Protein 8FYA (pdb70)

CATH classification: 1.20.120.920

Secondary structure (DSSP, 8-state):
-PEEEEEEES--HHHHHHGGGTSEEEETTEEEEE--HHHHHHHHHHHHTTS-SSEEEEEEE-SSSSSEEEEEES-SSEEEESSS-EEEEEE--/-EEEEEEE-SEEEEESSSBEEEE-SS-EEE-BGGG-SEEEE-SSEEE-HHHHHHHHHTT-EEEEESGGGSSEEEE-S-GGG--HHHHHHHHHHHSHHHHHHHHHHHHHHT-TTS--SS--HHHHHHHHHHHHHHHHHHHHHHHT---------SS-SSSS-HHHHHHHHHHHHHHHHHHHHHHHHT--SS--SSEESBTTHHHHHHHHHHIIIIIHHHHHHHHHT--TT--HHHHHHHHHHHHHHSSHHHHHHHHHHHHHTT--TTT--EEE---SSSSHHHHGGGT-EEE-/-----TT---TTTSPPGGGSEEEEEE-SSEEEEETTEEEEE-SSEEEE--GGGEEEEEE-TT-EEEHHHHHHHHHTT-EEEEE-SSSEEEEEEES-S--B-HHHHHHHHHHHSHHHHHHHHHHHHHHH-SSS--TT--HHHHHHHHHHHHHHHHHHHHHHHT----S----SSS----SHHHHHHHHHHHHHHHHHHHHHHHHT--TT--SS--SSTTHHHHHHHHHHIIIIIHHHHHHHHHH--TT--HHHHHHHHHHHHHHHHTHHHHHHHHHHHHTT-------EEE-SSSSEE-SS-----/--EEEEEEES--HHHHHHGGGTSEEEETTEEEEE--HHHHHHHHHHHHTT--SSEEEEEEE-SSSSSEEEEEES-SSEEEEETTEEEEEEE--/-EEEEEEE-S-EEEEETTEEEEE-SS-EEEEEGGG-BEEEE-TT-EEEHHHHHHHHHTT-EEEEESGGGSSEEEE---GGGB-HHHHHHHHHHHSHHHHHHHHHHHHHH--HHHHHHHHHHHHHHHHHHHHHHHT--TT--SSS-SSTTHHHHHHHHHHIIIIIHHHHHHHHHHPPTT--HHHHHHHHHHHHHHS-HHHHHHHHHHHHHTT--TTT--EEE---TTTTHHHHTTTT-EEE-/---TT---STTSPPSTTSEEEEEE-SSEEEEETTEEEEE-SSEEEE--GGGEEEEEE-TT-EEEHHHHHHHHHHT-EEEEE-SSSEEEEEEES-S----HHHHHHHHHHHSHHHHHHHHHHHHHHH-TTS--TT--HHHHHHHHHHHHHHHHHHHHHHHT----S----SSS----SHHHHHHHHHHHHHHHHHHHHHHHHT--TT--SSS-SBTTHHHHHHHHHHIIIIIHHHHHHHHHH--TT--HHHHHHHHHHHHHHHHTHHHHHHHHHHHHTT--

Radius of gyration: 40.82 Å; Cα contacts (8 Å, |Δi|>4): 2757; chains: 6; bounding box: 77×73×126 Å

InterPro domains:
  IPR010152 CRISPR-associated protein Cas2 subtype [PF09707] (3-87)
  IPR010152 CRISPR-associated protein Cas2 subtype [TIGR01873] (3-87)
  IPR012337 Ribonuclease H-like superfamily [SSF53098] (125-287)
  IPR013520 Ribonuclease H-like domain [PF00929] (129-277)
  IPR013520 Ribonuclease H-like domain [SM00479] (127-288)
  IPR036397 Ribonuclease H superfamily [G3DSA:3.30.420.10] (120-289)

Nearest PDB structures (foldseek):
  8fya-assembly1_C  TM=1.001E+00  e=4.281E-47  Megasphaera
  8fyb-assembly1_C  TM=1.001E+00  e=7.858E-46  Megasphaera
  8fyb-assembly1_F  TM=9.994E-01  e=6.760E-46  Megasphaera
  8fya-assembly1_B  TM=6.935E-01  e=1.747E-36  Megasphaera
  6kdv-assembly2_D  TM=8.979E-01  e=5.124E-22  Thermus thermophilus HB8

Sequence (1304 aa):
MPMTVITLKNVPQSLRGDLTRWMQEIATGVYVGNFNSRIREYLWRRVQETMGAGEASMCFAARNELGYDFLTENASRSVIDYDGLPLIFIPKEDRATFIYIEHAKINRVDSAVTVAEAKGVVRIPAAMIGVLLLGPGTDISHRAVELLGDTGTALVWVGEQGVRYYASGRALARSTRFLVKQAELVTNERSRLRVARRMYQMRFPTEDVSKLTMQQLRSHEGARVRRKYRELSKKYNVPWKKRVYNPDDFAGGDPINQALSAAHVALYGLVHSVVAALGLSPGLGFVHTGHDRSFIYDVADLYKAEITVPIAFAVAAEAEEGQDIGQLARLRTRDAFVDGKILKRMVKDLQTLLEIPEEGQIEAEPLSLWDDKEKLVPYGVNYSEAGPIIAGKSESSELPRVEDRATFIYIEHAKINRVDSAVTVAEAKGVVRIPAAMIGVLLLGPGTDISHRAVELLGDTGTALVWVGEQGVRYYASGRALARSTRFLVKQAELVTNERSRLRVARRMYQMRFPTEDVSKLTMQQLRSHEGARVRRKYRELSKKYNVPWKKRVYNPDDFAGGDPINQALSAAHVALYGLVHSVVAALGLSPGLGFVHTGHDRSFIYDVADLYKAEITVPIAFAVAAEAEEGQDIGQLARLRTRDAFVDGKILKRMVKDLQTLLEIPEEEPLSLWDDKEKLVPYGVNYSEMPMTVITLKNVPQSLRGDLTRWMQEIATGVYVGNFNSRIREYLWRRVQETMGAGEASMCFAARNELGYDFLTENASRSVIDYDGLPLIFIPKEDRATFIYIEHAKINRVDSAVTVAEAKGVVRIPAAMIGVLLLGPGTDISHRAVELLGDTGTALVWVGEQGVRYYASGRALARSTRFLVKQAELVTNERSRLRVARRMYQMRPINQALSAAHVALYGLVHSVVAALGLSPGLGFVHTGHDRSFIYDVADLYKAEITVPIAFAVAAEAEEGQDIGQLARLRTRDAFVDGKILKRMVKDLQTLLEIPEEGQIEAEPLSLWDDKEKLVPYGVNYSEPIIAGKSESSELPRVEDRATFIYIEHAKINRVDSAVTVAEAKGVVRIPAAMIGVLLLGPGTDISHRAVELLGDTGTALVWVGEQGVRYYASGRALARSTRFLVKQAELVTNERSRLRVARRMYQMRFPTEDVSKLTMQQLRSHEGARVRRKYRELSKKYNVPWKKRVYNPDDFAGGDPINQALSAAHVALYGLVHSVVAALGLSPGLGFVHTGHDRSFIYDVADLYKAEITVPIAFAVAAEAEEGQDIGQLARLRTRDAFVDGKILKRMVKDLQTLLEIP

Foldseek 3Di:
DKKKKKFKDQFDVVVVVVVCVAFNDPDHRITIHDDDPVVVVVNVVVCVVRRPQIWMKMKIADDAPVGIDIDIDNHQWDWDQPPRDTDIHHDDD/DAAEAEEAEQFEWDADPQFIWTQHPVGIKTHGLLRHQEYAYEYNYHYDPRNVVSNVVNQYKYWDAYQLQLAGDGIDAERNNDCPLAVLLCVQLVDDVSLLVLLLVLLCLLVVPDHCNPPDPVRSVVVVVVVVVVLLVVLCVVLVPDDDDQDDDPVCLPPDQLLNNLLVLLLSRQLRLLVSLCRHRRHQLQSARSAHDDSRRNSNSLSSSCSSPQRNNLSSNLSSPDDPPDDSNVSSSVSNSVVSPVVPVSQVSQVVSCVSSVPDPVPRYGYHHDYDVVCCVVCVVVPIDTGD/DDDDDALADALVVADDQLQAAQEDEDELWEFDADPSFRWTQHPVGIDTDPLSRYLEYEYEYNYHYDPSSQSSSQNSLYWYWDAYAQATDDTGHHAASDLACPLQVLLLVQLVDPVSLQVLLLVLLCLLPVVDHCPPPDLVRSVVVLLVVLLVLLVVLCVVLVHDDPSDDRDNPRGHDDALLSLLLRLLLNSLLRSLSSLCSNNNHFCQSARNAHDDRNRNSVSLSSSCSSPQSSNLSSVLNSPDDPPDDSNVVSNVSSSVSCVVVSVRVVSVVCSCVSSVHDDDNSDFDADDPPGTHHPPDDDDD/DWKKKKFWDQFDVVLVVVCCVAFNDPDPRMTIHDDDPVVVVVNVVVCVVGRVPIKMKMWIADDDPVRIDMDIDPHQWDWDQDPNDTDIHHDDD/DAAEAEEAEQWEWDDDVQWIWTQHPVGIKTGRLQRNREYAYEYNYHYDPVNVVSNVVNQYKYWDAYQLQQAGDGIDAERNNDCPLQVLLVVQQPDDPSLVVLLVVLVVLACLVLLLVLLLSRQLRNLVSLCSHHNHQLARCRVAHDDRRRNSNSLSRSVSVPQSNVLSVVLNVVPDPPDDSSVSSSVVSSVVSVVPVVVQVSQVVSCVSSVNDPVPGYTYHHDYVPVCVVVCVVVVIDIGD/DDDQLADALVPADDLLQAAQEAEDEQWEFDADPSFRWTAHPVGIDTDPLSRYLEYEYEYNYHYDDSNLVSSQRSLYWYWDLYAQATDDTGHHAASDPDCPLAVLLVVLLVDPVSLFVLLLVLLCLLPVPDDCPPPGQVSSVVVLVVVQLVLLVVLCVVLVHDDPSDDRDRPGQHDPQLLSLLLRLLLNSLLRSLVSLCSNNNHFCQRARNAHDDRNRNSVSLSSSCSSPQSSNLSSVLSSPPDPPDDSNVVSNVSSSVSCVVVSCRVVSVVVSCVSSPDD

Organism: NCBI:txid906

B-factor: mean 54.57, std 18.22, range [26.96, 113.55]

Solvent-accessible surface area: 51916 Å² total; per-residue (Å²): 139,62,4,1,0,0,9,5,121,119,16,61,96,42,0,44,1,0,0,1,0,1,0,5,7,6,19,100,2,12,0,0,0,16,3,66,71,136,12,40,109,60,2,22,96,0,0,58,108,19,12,56,100,2,46,1,6,2,0,23,39,40,207,35,33,5,17,3,51,10,74,45,65,109,33,68,27,49,49,40,88,29,10,32,0,9,0,7,14,36,65,160,205,145,132,5,10,3,0,31,1,55,116,4,120,3,75,55,83,87,64,9,1,22,0,37,40,102,135,10,63,0,83,1,35,1,93,35,5,9,0,1,12,0,0,26,54,3,19,0,12,6,125,0,0,28,10,0,2,80,58,11,0,0,0,0,0,0,3,41,44,0,2,62,21,47,0,9,7,13,0,25,70,75,27,15,109,6,0,57,54,0,0,75,8,9,41,56,96,170,9,26,46,91,0,0,47,66,0,8,56,61,16,8,121,132,70,101,0,64,180,34,56,5,89,71,0,18,12,53,13,6,28,27,37,71,139,57,27,114,76,5,6,154,140,65,132,12,105,30,172,123,70,78,114,73,122,82,66,96,88,44,40,74,71,8,3,26,0,0,23,8,0,9,55,0,0,32,2,5,0,7,1,1,0,14,0,1,6,8,6,33,3,2,3,1,9,26,20,16,27,13,17,0,0,0,30,1,0,0,27,17,2,40,19,95,15,0,4,30,29,0,0,22,2,17,46,103,27,126,166,90,82,84,12,9,76,31,0,70,46,82,0,66,68,29,11,79,101,7,141,18,12,73,88,0,1,94,29,2,1,49,2,2,54,16,84,121,158,33,22,26,66,3,23,46,9,38,9,48,110,32,76,131,101,0,77,102,125,40,2,82,40,57,163,131,16,107,36,90,24,8,111,15,106,40,50,18,8,4,159,23,27,44,20,2,6,0,0,28,2,71,125,9,80,0,39,67,72,75,9,0,0,2,0,34,54,105,149,3,42,0,44,1,0,0,0,14,0,10,0,0,0,0,0,41,43,0,42,0,16,1,98,0,0,40,1,0,5,40,0,16,1,1,0,0,0,4,11,104,52,2,14,32,3,3,0,17,13,73,20,27,28,80,59,4,100,29,6,42,59,0,1,65,8,19,41,75,118,177,9,37,38,69,0,2,54,117,3,5,54,75,38,36,100,133,47,115,6,69,182,27,58,19,126,87,6,88,63,65,24,25,45,52,7,118,130,84,4,90,103,16,11,156,144,62,138,24,110,26,155,142,106,44,6,48,17,71,124,11,76,35,60,57,65,9,25,60,0,0,20,6,0,0,8,0,0,4,0,0,0,2,5,0,1,21,8,26,16,5,9,26,5,2,3,0,15,54,76,60,23,10,11,0,0,0,6,2,0,0,9,15,2,22,19,99,6,0,1,28,42,0,0,26,0,14,47,83,25,104,169,74,82,90,18,16,75,32,1,19,59,79,0,6,62,15,3,65,123,25,127,1,18,93,90,0,25,98,22,0,28,73,2,0,66,9,97,127,188,166,60,15,11,16,16,3,55,146,122,105,109,16,96,81,66,76,61,53,53,177,112,54,7,0,0,0,9,6,113,117,16,61,98,42,0,49,1,0,0,3,0,1,0,4,4,5,30,102,4,2,0,0,0,10,1,55,71,147,7,35,78,59,3,9,97,1,0,72,97,22,16,59,95,7,27,1,6,2,0,19,37,35,238,38,41,7,14,2,44,11,70,39,62,122,27,71,27,42,45,58,83,20,3,23,0,7,0,9,14,35,69,168,213,130,140,5,6,4,0,34,0,41,120,1,125,2,74,58,60,111,77,7,1,19,1,35,37,102,120,7,53,0,72,1,38,4,92,43,0,17,0,3,9,0,0,21,51,2,22,0,11,9,117,0,0,39,11,0,1,86,53,13,2,0,0,0,0,0,4,56,40,0,1,66,22,48,0,11,9,14,2,22,71,75,37,5,103,8,4,57,57,0,1,75,11,18,48,71,122,201,13,69,78,107,0,9,156,64,0,118,156,76,116,112,57,111,109,0,38,66,13,0,35,56,0,0,33,2,5,1,5,1,2,0,15,0,4,14,5,8,32,2,2,3,0,46,72,95,49,57,8,24,1,0,0,50,0,0,0,24,16,4,43,69,86,13,0,47,66,26,0,111,52,6,29,94,128,36,115,178,88,86,91,13,20,78,47,0,75,52,127,0,61,64,30,11,77,78,5,131,14,13,73,86,0,2,120,17,0,2,55,0,1,57,15,70,134,151,32,22,34,60,3,30,35,6,34,6,46,113,29,83,128,88,0,87,108,96,38,3,75,47,63,183,168,35,109,20,5,115,11,91,39,31,14,8,1,165,20,29,44,16,0,6,0,0,25,3,77,130,6,80,0,45,74,78,68,8,0,0,3,0,40,44,107,114,2,42,0,40,2,0,0,0,9,0,4,0,0,0,0,0,47,38,0,44,0,16,1,98,0,0,35,0,0,7,33,0,13,1,4,0,0,0,5,12,106,31,0,15,36,2,3,0,19,14,70,13,30,28,95,68,1,121,23,4,62,46,0,0,74,10,17,42,75,102,172,10,32,38,88,0,0,55,59,3,0,64,79,44,30,105,125,51,117,7,57,186,22,66,32,123,93,0,56,65,60,13,21,40,55,14,119,138,82,2,119,96,13,4,165,133,59,136,20,119,27,150,162,140,22,8,64,13,78,118,19,76,22,69,50,70,3,18,64,0,0,15,7,0,0,6,0,0,4,0,1,0,2,5,1,1,20,8,27,7,7,6,28,3,3,2,0,16,60,84,59,33,8,13,0,0,0,13,0,1,0,17,13,2,10,15,82,12,0,0,30,27,0,0,24,0,14,50,88,28,143,176,80,72,86,18,16,55,22,0,20,38,79,0,6,68,18,4,56,101,26,127,1,16,109,86,0,14,119,17,2,48,62,0,0,70,18,166

Structure (mmCIF, N/CA/C/O backbone):
data_8FYA
#
_entry.id   8FYA
#
_cell.length_a   1.00
_cell.length_b   1.00
_cell.length_c   1.00
_cell.angle_alpha   90.00
_cell.angle_beta   90.00
_cell.angle_gamma   90.00
#
_symmetry.space_group_name_H-M   'P 1'
#
loop_
_entity.id
_entity.type
_entity.pdbx_description
1 polymer Cas2-DEDDh
2 polymer Cas1
3 polymer 'DNA (28-MER)'
4 polymer 'DNA (31-MER)'
#
loop_
_atom_site.group_PDB
_atom_site.id
_atom_site.type_symbol
_atom_site.label_atom_id
_atom_site.label_alt_id
_atom_site.label_comp_id
_atom_site.label_asym_id
_atom_site.label_entity_id
_atom_site.label_seq_id
_atom_site.pdbx_PDB_ins_code
_atom_site.Cartn_x
_atom_site.Cartn_y
_atom_site.Cartn_z
_atom_site.occupancy
_atom_site.B_iso_or_equiv
_atom_site.auth_seq_id
_atom_site.auth_comp_id
_atom_site.auth_asym_id
_atom_site.auth_atom_id
_atom_site.pdbx_PDB_model_num
ATOM 1 N N . MET A 1 1 ? 125.075 130.625 127.861 1.00 44.49 1 MET A N 1
ATOM 2 C CA . MET A 1 1 ? 126.493 130.853 127.612 1.00 44.49 1 MET A CA 1
ATOM 3 C C . MET A 1 1 ? 127.117 131.686 128.726 1.00 44.49 1 MET A C 1
ATOM 4 O O . MET A 1 1 ? 126.529 132.670 129.174 1.00 44.49 1 MET A O 1
ATOM 9 N N . PRO A 1 2 ? 128.304 131.285 129.179 1.00 43.05 2 PRO A N 1
ATOM 10 C CA . PRO A 1 2 ? 128.988 132.054 130.224 1.00 43.05 2 PRO A CA 1
ATOM 11 C C . PRO A 1 2 ? 129.325 133.453 129.738 1.00 43.05 2 PRO A C 1
ATOM 12 O O . PRO A 1 2 ? 129.615 133.672 128.560 1.00 43.05 2 PRO A O 1
ATOM 16 N N . MET A 1 3 ? 129.284 134.408 130.661 1.00 41.50 3 MET A N 1
ATOM 17 C CA . MET A 1 3 ? 129.613 135.790 130.340 1.00 41.50 3 MET A CA 1
ATOM 18 C C . MET A 1 3 ? 131.114 135.991 130.499 1.00 41.50 3 MET A C 1
ATOM 19 O O . MET A 1 3 ? 131.667 135.751 131.577 1.00 41.50 3 MET A O 1
ATOM 24 N N . THR A 1 4 ? 131.765 136.427 129.428 1.00 39.07 4 THR A N 1
ATOM 25 C CA . THR A 1 4 ? 133.200 136.660 129.422 1.00 39.07 4 THR A CA 1
ATOM 26 C C . THR A 1 4 ? 133.481 138.150 129.544 1.00 39.07 4 THR A C 1
ATOM 27 O O . THR A 1 4 ? 132.826 138.972 128.898 1.00 39.07 4 THR A O 1
ATOM 31 N N . VAL A 1 5 ? 134.453 138.491 130.384 1.00 39.55 5 VAL A N 1
ATOM 32 C CA . VAL A 1 5 ? 134.818 139.874 130.657 1.00 39.55 5 VAL A CA 1
ATOM 33 C C . VAL A 1 5 ? 136.293 140.050 130.342 1.00 39.55 5 VAL A C 1
ATOM 34 O O . VAL A 1 5 ? 137.133 139.306 130.856 1.00 39.55 5 VAL A O 1
ATOM 38 N N . ILE A 1 6 ? 136.604 141.033 129.504 1.00 39.35 6 ILE A N 1
ATOM 39 C CA . ILE A 1 6 ? 137.974 141.359 129.133 1.00 39.35 6 ILE A CA 1
ATOM 40 C C . ILE A 1 6 ? 138.211 142.823 129.467 1.00 39.35 6 ILE A C 1
ATOM 41 O O . ILE A 1 6 ? 137.370 143.675 129.163 1.00 39.35 6 ILE A O 1
ATOM 46 N N . THR A 1 7 ? 139.327 143.108 130.132 1.00 40.12 7 THR A N 1
ATOM 47 C CA . THR A 1 7 ? 139.747 144.475 130.407 1.00 40.12 7 THR A CA 1
ATOM 48 C C . THR A 1 7 ? 141.079 144.734 129.718 1.00 40.12 7 THR A C 1
ATOM 49 O O . THR A 1 7 ? 142.042 143.985 129.918 1.00 40.12 7 THR A O 1
ATOM 53 N N . LEU A 1 8 ? 141.129 145.789 128.911 1.00 39.44 8 LEU A N 1
ATOM 54 C CA . LEU A 1 8 ? 142.335 146.194 128.205 1.00 39.44 8 LEU A CA 1
ATOM 55 C C . LEU A 1 8 ? 142.760 147.583 128.657 1.00 39.44 8 LEU A C 1
ATOM 56 O O . LEU A 1 8 ? 141.918 148.443 128.933 1.00 39.44 8 LEU A O 1
ATOM 61 N N . LYS A 1 9 ? 144.071 147.796 128.729 1.00 43.89 9 LYS A N 1
ATOM 62 C CA . LYS A 1 9 ? 144.616 149.097 129.078 1.00 43.89 9 LYS A CA 1
ATOM 63 C C . LYS A 1 9 ? 145.988 149.230 128.436 1.00 43.89 9 LYS A C 1
ATOM 64 O O . LYS A 1 9 ? 146.768 148.274 128.428 1.00 43.89 9 LYS A O 1
ATOM 70 N N . ASN A 1 10 ? 146.266 150.416 127.892 1.00 44.31 10 ASN A N 1
ATOM 71 C CA . ASN A 1 10 ? 147.521 150.694 127.192 1.00 44.31 10 ASN A CA 1
ATOM 72 C C . ASN A 1 10 ? 147.722 149.750 126.008 1.00 44.31 10 ASN A C 1
ATOM 73 O O . ASN A 1 10 ? 148.833 149.295 125.733 1.00 44.31 10 ASN A O 1
ATOM 78 N N . VAL A 1 11 ? 146.637 149.462 125.295 1.00 41.78 11 VAL A N 1
ATOM 79 C CA . VAL A 1 11 ? 146.680 148.587 124.126 1.00 41.78 11 VAL A CA 1
ATOM 80 C C . VAL A 1 11 ? 146.430 149.433 122.883 1.00 41.78 11 VAL A C 1
ATOM 81 O O . VAL A 1 11 ? 145.879 150.538 122.994 1.00 41.78 11 VAL A O 1
ATOM 85 N N . PRO A 1 12 ? 146.830 148.978 121.694 1.00 39.40 12 PRO A N 1
ATOM 86 C CA . PRO A 1 12 ? 146.549 149.751 120.480 1.00 39.40 12 PRO A CA 1
ATOM 87 C C . PRO A 1 12 ? 145.056 149.953 120.281 1.00 39.40 12 PRO A C 1
ATOM 88 O O . PRO A 1 12 ? 144.242 149.088 120.611 1.00 39.40 12 PRO A O 1
ATOM 92 N N . GLN A 1 13 ? 144.703 151.120 119.737 1.00 38.89 13 GLN A N 1
ATOM 93 C CA . GLN A 1 13 ? 143.303 151.454 119.506 1.00 38.89 13 GLN A CA 1
ATOM 94 C C . GLN A 1 13 ? 142.643 150.493 118.525 1.00 38.89 13 GLN A C 1
ATOM 95 O O . GLN A 1 13 ? 141.416 150.322 118.564 1.00 38.89 13 GLN A O 1
ATOM 101 N N . SER A 1 14 ? 143.432 149.854 117.657 1.00 37.72 14 SER A N 1
ATOM 102 C CA . SER A 1 14 ? 142.876 148.884 116.722 1.00 37.72 14 SER A CA 1
ATOM 103 C C . SER A 1 14 ? 142.224 147.722 117.457 1.00 37.72 14 SER A C 1
ATOM 104 O O . SER A 1 14 ? 141.110 147.317 117.117 1.00 37.72 14 SER A O 1
ATOM 107 N N . LEU A 1 15 ? 142.892 147.183 118.480 1.00 37.20 15 LEU A N 1
ATOM 108 C CA . LEU A 1 15 ? 142.288 146.112 119.268 1.00 37.20 15 LEU A CA 1
ATOM 109 C C . LEU A 1 15 ? 141.126 146.633 120.105 1.00 37.20 15 LEU A C 1
ATOM 110 O O . LEU A 1 15 ? 140.141 145.917 120.330 1.00 37.20 15 LEU A O 1
ATOM 115 N N . ARG A 1 16 ? 141.228 147.882 120.571 1.00 38.20 16 ARG A N 1
ATOM 116 C CA . ARG A 1 16 ? 140.133 148.496 121.314 1.00 38.20 16 ARG A CA 1
ATOM 117 C C . ARG A 1 16 ? 138.851 148.490 120.496 1.00 38.20 16 ARG A C 1
ATOM 118 O O . ARG A 1 16 ? 137.771 148.196 121.021 1.00 38.20 16 ARG A O 1
ATOM 126 N N . GLY A 1 17 ? 138.948 148.820 119.207 1.00 35.75 17 GLY A N 1
ATOM 127 C CA . GLY A 1 17 ? 137.783 148.731 118.345 1.00 35.75 17 GLY A CA 1
ATOM 128 C C . GLY A 1 17 ? 137.465 147.324 117.887 1.00 35.75 17 GLY A C 1
ATOM 129 O O . GLY A 1 17 ? 136.300 147.001 117.640 1.00 35.75 17 GLY A O 1
ATOM 130 N N . ASP A 1 18 ? 138.483 146.469 117.771 1.00 38.37 18 ASP A N 1
ATOM 131 C CA . ASP A 1 18 ? 138.276 145.108 117.289 1.00 38.37 18 ASP A CA 1
ATOM 132 C C . ASP A 1 18 ? 137.436 144.297 118.263 1.00 38.37 18 ASP A C 1
ATOM 133 O O . ASP A 1 18 ? 136.522 143.572 117.854 1.00 38.37 18 ASP A O 1
ATOM 138 N N . LEU A 1 19 ? 137.733 144.401 119.561 1.00 37.59 19 LEU A N 1
ATOM 139 C CA . LEU A 1 19 ? 136.963 143.643 120.541 1.00 37.59 19 LEU A CA 1
ATOM 140 C C . LEU A 1 19 ? 135.496 144.047 120.559 1.00 37.59 19 LEU A C 1
ATOM 141 O O . LEU A 1 19 ? 134.652 143.244 120.969 1.00 37.59 19 LEU A O 1
ATOM 146 N N . THR A 1 20 ? 135.170 145.264 120.119 1.00 35.04 20 THR A N 1
ATOM 147 C CA . THR A 1 20 ? 133.777 145.689 120.079 1.00 35.04 20 THR A CA 1
ATOM 148 C C . THR A 1 20 ? 132.962 144.911 119.056 1.00 35.04 20 THR A C 1
ATOM 149 O O . THR A 1 20 ? 131.730 144.927 119.125 1.00 35.04 20 THR A O 1
ATOM 153 N N . ARG A 1 21 ? 133.618 144.236 118.108 1.00 35.62 21 ARG A N 1
ATOM 154 C CA . ARG A 1 21 ? 132.891 143.414 117.147 1.00 35.62 21 ARG A CA 1
ATOM 155 C C . ARG A 1 21 ? 132.309 142.171 117.803 1.00 35.62 21 ARG A C 1
ATOM 156 O O . ARG A 1 21 ? 131.304 141.633 117.328 1.00 35.62 21 ARG A O 1
ATOM 164 N N . TRP A 1 22 ? 132.931 141.692 118.880 1.00 36.45 22 TRP A N 1
ATOM 165 C CA . TRP A 1 22 ? 132.446 140.529 119.614 1.00 36.45 22 TRP A CA 1
ATOM 166 C C . TRP A 1 22 ? 131.707 140.932 120.885 1.00 36.45 22 TRP A C 1
ATOM 167 O O . TRP A 1 22 ? 130.543 140.569 121.075 1.00 36.45 22 TRP A O 1
ATOM 178 N N . MET A 1 23 ? 132.368 141.682 121.763 1.00 38.92 23 MET A N 1
ATOM 179 C CA . MET A 1 23 ? 131.805 142.092 123.041 1.00 38.92 23 MET A CA 1
ATOM 180 C C . MET A 1 23 ? 131.876 143.607 123.203 1.00 38.92 23 MET A C 1
ATOM 181 O O . MET A 1 23 ? 132.867 144.239 122.828 1.00 38.92 23 MET A O 1
ATOM 186 N N . GLN A 1 24 ? 130.816 144.180 123.768 1.00 38.69 24 GLN A N 1
ATOM 187 C CA . GLN A 1 24 ? 130.657 145.624 123.870 1.00 38.69 24 GLN A CA 1
ATOM 188 C C . GLN A 1 24 ? 131.618 146.218 124.901 1.00 38.69 24 GLN A C 1
ATOM 189 O O . GLN A 1 24 ? 132.240 145.509 125.694 1.00 38.69 24 GLN A O 1
ATOM 195 N N . GLU A 1 25 ? 131.732 147.548 124.884 1.00 41.00 25 GLU A N 1
ATOM 196 C CA . GLU A 1 25 ? 132.463 148.293 125.906 1.00 41.00 25 GLU A CA 1
ATOM 197 C C . GLU A 1 25 ? 131.472 148.972 126.840 1.00 41.00 25 GLU A C 1
ATOM 198 O O . GLU A 1 25 ? 130.607 149.728 126.388 1.00 41.00 25 GLU A O 1
ATOM 204 N N . ILE A 1 26 ? 131.610 148.710 128.137 1.00 38.69 26 ILE A N 1
ATOM 205 C CA . ILE A 1 26 ? 130.800 149.377 129.149 1.00 38.69 26 ILE A CA 1
ATOM 206 C C . ILE A 1 26 ? 131.551 150.501 129.853 1.00 38.69 26 ILE A C 1
ATOM 207 O O . ILE A 1 26 ? 130.909 151.397 130.423 1.00 38.69 26 ILE A O 1
ATOM 212 N N . ALA A 1 27 ? 132.878 150.477 129.837 1.00 37.45 27 ALA A N 1
ATOM 213 C CA . ALA A 1 27 ? 133.703 151.550 130.360 1.00 37.45 27 ALA A CA 1
ATOM 214 C C . ALA A 1 27 ? 135.011 151.517 129.593 1.00 37.45 27 ALA A C 1
ATOM 215 O O . ALA A 1 27 ? 135.276 150.583 128.833 1.00 37.45 27 ALA A O 1
ATOM 217 N N . THR A 1 28 ? 135.824 152.553 129.785 1.00 38.11 28 THR A N 1
ATOM 218 C CA . THR A 1 28 ? 137.078 152.647 129.049 1.00 38.11 28 THR A CA 1
ATOM 219 C C . THR A 1 28 ? 137.940 151.417 129.296 1.00 38.11 28 THR A C 1
ATOM 220 O O . THR A 1 28 ? 138.475 151.230 130.393 1.00 38.11 28 THR A O 1
ATOM 224 N N . GLY A 1 29 ? 138.080 150.580 128.272 1.00 37.96 29 GLY A N 1
ATOM 225 C CA . GLY A 1 29 ? 138.873 149.376 128.386 1.00 37.96 29 GLY A CA 1
ATOM 226 C C . GLY A 1 29 ? 138.195 148.205 129.056 1.00 37.96 29 GLY A C 1
ATOM 227 O O . GLY A 1 29 ? 138.882 147.266 129.460 1.00 37.96 29 GLY A O 1
ATOM 228 N N . VAL A 1 30 ? 136.870 148.223 129.188 1.00 39.13 30 VAL A N 1
ATOM 229 C CA . VAL A 1 30 ? 136.121 147.138 129.813 1.00 39.13 30 VAL A CA 1
ATOM 230 C C . VAL A 1 30 ? 135.158 146.555 128.790 1.00 39.13 30 VAL A C 1
ATOM 231 O O . VAL A 1 30 ? 134.397 147.293 128.155 1.00 39.13 30 VAL A O 1
ATOM 235 N N . TYR A 1 31 ? 135.184 145.231 128.644 1.00 39.14 31 TYR A N 1
ATOM 236 C CA . TYR A 1 31 ? 134.392 144.521 127.652 1.00 39.14 31 TYR A CA 1
ATOM 237 C C . TYR A 1 31 ? 133.652 143.352 128.291 1.00 39.14 31 TYR A C 1
ATOM 238 O O . TYR A 1 31 ? 134.179 142.677 129.179 1.00 39.14 31 TYR A O 1
ATOM 247 N N . VAL A 1 32 ? 132.426 143.112 127.823 1.00 38.17 32 VAL A N 1
ATOM 248 C CA . VAL A 1 32 ? 131.589 142.015 128.307 1.00 38.17 32 VAL A CA 1
ATOM 249 C C . VAL A 1 32 ? 130.848 141.388 127.131 1.00 38.17 32 VAL A C 1
ATOM 250 O O . VAL A 1 32 ? 130.320 142.097 126.268 1.00 38.17 32 VAL A O 1
ATOM 254 N N . GLY A 1 33 ? 130.792 140.058 127.108 1.00 40.72 33 GLY A N 1
ATOM 255 C CA . GLY A 1 33 ? 130.110 139.353 126.039 1.00 40.72 33 GLY A CA 1
ATOM 256 C C . GLY A 1 33 ? 129.832 137.915 126.408 1.00 40.72 33 GLY A C 1
ATOM 257 O O . GLY A 1 33 ? 130.517 137.331 127.252 1.00 40.72 33 GLY A O 1
ATOM 258 N N . ASN A 1 34 ? 128.814 137.339 125.766 1.00 40.21 34 ASN A N 1
ATOM 259 C CA . ASN A 1 34 ? 128.411 135.955 125.992 1.00 40.21 34 ASN A CA 1
ATOM 260 C C . ASN A 1 34 ? 128.944 135.076 124.866 1.00 40.21 34 ASN A C 1
ATOM 261 O O . ASN A 1 34 ? 128.567 135.257 123.704 1.00 40.21 34 ASN A O 1
ATOM 266 N N . PHE A 1 35 ? 129.797 134.114 125.215 1.00 39.06 35 PHE A N 1
ATOM 267 C CA . PHE A 1 35 ? 130.380 133.188 124.254 1.00 39.06 35 PHE A CA 1
ATOM 268 C C . PHE A 1 35 ? 130.504 131.817 124.902 1.00 39.06 35 PHE A C 1
ATOM 269 O O . PHE A 1 35 ? 130.356 131.665 126.118 1.00 39.06 35 PHE A O 1
ATOM 277 N N . ASN A 1 36 ? 130.777 130.809 124.081 1.00 37.12 36 ASN A N 1
ATOM 278 C CA . ASN A 1 36 ? 131.086 129.483 124.586 1.00 37.12 36 ASN A CA 1
ATOM 279 C C . ASN A 1 36 ? 132.593 129.386 124.824 1.00 37.12 36 ASN A C 1
ATOM 280 O O . ASN A 1 36 ? 133.319 130.378 124.733 1.00 37.12 36 ASN A O 1
ATOM 285 N N . SER A 1 37 ? 133.080 128.186 125.142 1.00 37.56 37 SER A N 1
ATOM 286 C CA . SER A 1 37 ? 134.500 128.025 125.437 1.00 37.56 37 SER A CA 1
ATOM 287 C C . SER A 1 37 ? 135.361 128.299 124.209 1.00 37.56 37 SER A C 1
ATOM 288 O O . SER A 1 37 ? 136.416 128.935 124.312 1.00 37.56 37 SER A O 1
ATOM 291 N N . ARG A 1 38 ? 134.922 127.837 123.036 1.00 39.98 38 ARG A N 1
ATOM 292 C CA . ARG A 1 38 ? 135.755 127.935 121.839 1.00 39.98 38 ARG A CA 1
ATOM 293 C C . ARG A 1 38 ? 135.889 129.378 121.368 1.00 39.98 38 ARG A C 1
ATOM 294 O O . ARG A 1 38 ? 136.994 129.838 121.053 1.00 39.98 38 ARG A O 1
ATOM 302 N N . ILE A 1 39 ? 134.772 130.105 121.299 1.00 37.80 39 ILE A N 1
ATOM 303 C CA . ILE A 1 39 ? 134.820 131.498 120.864 1.00 37.80 39 ILE A CA 1
ATOM 304 C C . ILE A 1 39 ? 135.642 132.328 121.838 1.00 37.80 39 ILE A C 1
ATOM 305 O O . ILE A 1 39 ? 136.448 133.171 121.430 1.00 37.80 39 ILE A O 1
ATOM 310 N N . ARG A 1 40 ? 135.451 132.103 123.139 1.00 35.98 40 ARG A N 1
ATOM 311 C CA . ARG A 1 40 ? 136.221 132.830 124.143 1.00 35.98 40 ARG A CA 1
ATOM 312 C C . ARG A 1 40 ? 137.710 132.536 124.017 1.00 35.98 40 ARG A C 1
ATOM 313 O O . ARG A 1 40 ? 138.542 133.445 124.124 1.00 35.98 40 ARG A O 1
ATOM 321 N N . GLU A 1 41 ? 138.067 131.268 123.797 1.00 37.25 41 GLU A N 1
ATOM 322 C CA . GLU A 1 41 ? 139.475 130.917 123.658 1.00 37.25 41 GLU A CA 1
ATOM 323 C C . GLU A 1 41 ? 140.085 131.562 122.421 1.00 37.25 41 GLU A C 1
ATOM 324 O O . GLU A 1 41 ? 141.194 132.102 122.480 1.00 37.25 41 GLU A O 1
ATOM 330 N N . TYR A 1 42 ? 139.369 131.532 121.293 1.00 40.92 42 TYR A N 1
ATOM 331 C CA . TYR A 1 42 ? 139.876 132.180 120.085 1.00 40.92 42 TYR A CA 1
ATOM 332 C C . TYR A 1 42 ? 139.982 133.688 120.264 1.00 40.92 42 TYR A C 1
ATOM 333 O O . TYR A 1 42 ? 140.891 134.322 119.720 1.00 40.92 42 TYR A O 1
ATOM 342 N N . LEU A 1 43 ? 139.059 134.285 121.015 1.00 36.54 43 LEU A N 1
ATOM 343 C CA . LEU A 1 43 ? 139.092 135.730 121.203 1.00 36.54 43 LEU A CA 1
ATOM 344 C C . LEU A 1 43 ? 140.248 136.145 122.103 1.00 36.54 43 LEU A C 1
ATOM 345 O O . LEU A 1 43 ? 140.916 137.152 121.840 1.00 36.54 43 LEU A O 1
ATOM 350 N N . TRP A 1 44 ? 140.512 135.378 123.163 1.00 40.05 44 TRP A N 1
ATOM 351 C CA . TRP A 1 44 ? 141.701 135.635 123.970 1.00 40.05 44 TRP A CA 1
ATOM 352 C C . TRP A 1 44 ? 142.967 135.391 123.156 1.00 40.05 44 TRP A C 1
ATOM 353 O O . TRP A 1 44 ? 143.972 136.094 123.322 1.00 40.05 44 TRP A O 1
ATOM 364 N N . ARG A 1 45 ? 142.928 134.400 122.261 1.00 42.78 45 ARG A N 1
ATOM 365 C CA . ARG A 1 45 ? 144.030 134.151 121.338 1.00 42.78 45 ARG A CA 1
ATOM 366 C C . ARG A 1 45 ? 144.292 135.362 120.452 1.00 42.78 45 ARG A C 1
ATOM 367 O O . ARG A 1 45 ? 145.445 135.746 120.231 1.00 42.78 45 ARG A O 1
ATOM 375 N N . ARG A 1 46 ? 143.226 135.971 119.932 1.00 40.69 46 ARG A N 1
ATOM 376 C CA . ARG A 1 46 ? 143.366 137.184 119.133 1.00 40.69 46 ARG A CA 1
ATOM 377 C C . ARG A 1 46 ? 143.914 138.334 119.968 1.00 40.69 46 ARG A C 1
ATOM 378 O O . ARG A 1 46 ? 144.777 139.091 119.509 1.00 40.69 46 ARG A O 1
ATOM 386 N N . VAL A 1 47 ? 143.421 138.479 121.200 1.00 40.39 47 VAL A N 1
ATOM 387 C CA . VAL A 1 47 ? 143.854 139.572 122.068 1.00 40.39 47 VAL A CA 1
ATOM 388 C C . VAL A 1 47 ? 145.331 139.445 122.416 1.00 40.39 47 VAL A C 1
ATOM 389 O O . VAL A 1 47 ? 146.033 140.454 122.551 1.00 40.39 47 VAL A O 1
ATOM 393 N N . GLN A 1 48 ? 145.830 138.214 122.553 1.00 43.23 48 GLN A N 1
ATOM 394 C CA . GLN A 1 48 ? 147.190 138.014 123.046 1.00 43.23 48 GLN A CA 1
ATOM 395 C C . GLN A 1 48 ? 148.233 138.634 122.119 1.00 43.23 48 GLN A C 1
ATOM 396 O O . GLN A 1 48 ? 149.169 139.294 122.585 1.00 43.23 48 GLN A O 1
ATOM 402 N N . GLU A 1 49 ? 148.095 138.441 120.808 1.00 45.75 49 GLU A N 1
ATOM 403 C CA . GLU A 1 49 ? 149.027 139.009 119.841 1.00 45.75 49 GLU A CA 1
ATOM 404 C C . GLU A 1 49 ? 148.485 140.247 119.139 1.00 45.75 49 GLU A C 1
ATOM 405 O O . GLU A 1 49 ? 148.942 140.572 118.038 1.00 45.75 49 GLU A O 1
ATOM 411 N N . THR A 1 50 ? 147.520 140.935 119.740 1.00 42.99 50 THR A N 1
ATOM 412 C CA . THR A 1 50 ? 147.075 142.234 119.258 1.00 42.99 50 THR A CA 1
ATOM 413 C C . THR A 1 50 ? 147.203 143.335 120.301 1.00 42.99 50 THR A C 1
ATOM 414 O O . THR A 1 50 ? 147.223 144.514 119.929 1.00 42.99 50 THR A O 1
ATOM 418 N N . MET A 1 51 ? 147.317 142.994 121.586 1.00 41.96 51 MET A N 1
ATOM 419 C CA . MET A 1 51 ? 147.461 143.978 122.651 1.00 41.96 51 MET A CA 1
ATOM 420 C C . MET A 1 51 ? 148.817 144.669 122.649 1.00 41.96 51 MET A C 1
ATOM 421 O O . MET A 1 51 ? 148.960 145.702 123.310 1.00 41.96 51 MET A O 1
ATOM 426 N N . GLY A 1 52 ? 149.804 144.132 121.939 1.00 42.19 52 GLY A N 1
ATOM 427 C CA . GLY A 1 52 ? 151.112 144.767 121.909 1.00 42.19 52 GLY A CA 1
ATOM 428 C C . GLY A 1 52 ? 151.724 144.837 123.294 1.00 42.19 52 GLY A C 1
ATOM 429 O O . GLY A 1 52 ? 151.740 143.854 124.043 1.00 42.19 52 GLY A O 1
ATOM 430 N N . ALA A 1 53 ? 152.237 146.013 123.647 1.00 43.21 53 ALA A N 1
ATOM 431 C CA . ALA A 1 53 ? 152.826 146.233 124.966 1.00 43.21 53 ALA A CA 1
ATOM 432 C C . ALA A 1 53 ? 151.783 146.850 125.896 1.00 43.21 53 ALA A C 1
ATOM 433 O O . ALA A 1 53 ? 151.906 147.977 126.374 1.00 43.21 53 ALA A O 1
ATOM 435 N N . GLY A 1 54 ? 150.733 146.067 126.150 1.00 44.96 54 GLY A N 1
ATOM 436 C CA . GLY A 1 54 ? 149.640 146.495 126.995 1.00 44.96 54 GLY A CA 1
ATOM 437 C C . GLY A 1 54 ? 149.276 145.418 127.996 1.00 44.96 54 GLY A C 1
ATOM 438 O O . GLY A 1 54 ? 149.902 144.358 128.050 1.00 44.96 54 GLY A O 1
ATOM 439 N N . GLU A 1 55 ? 148.250 145.710 128.791 1.00 45.63 55 GLU A N 1
ATOM 440 C CA . GLU A 1 55 ? 147.794 144.811 129.841 1.00 45.63 55 GLU A CA 1
ATOM 441 C C . GLU A 1 55 ? 146.393 144.316 129.518 1.00 45.63 55 GLU A C 1
ATOM 442 O O . GLU A 1 55 ? 145.503 145.114 129.207 1.00 45.63 55 GLU A O 1
ATOM 448 N N . ALA A 1 56 ? 146.205 143.001 129.594 1.00 43.51 56 ALA A N 1
ATOM 449 C CA . ALA A 1 56 ? 144.929 142.365 129.310 1.00 43.51 56 ALA A CA 1
ATOM 450 C C . ALA A 1 56 ? 144.586 141.386 130.422 1.00 43.51 56 ALA A C 1
ATOM 451 O O . ALA A 1 56 ? 145.436 140.603 130.855 1.00 43.51 56 ALA A O 1
ATOM 453 N N . SER A 1 57 ? 143.337 141.434 130.879 1.00 40.63 57 SER A N 1
ATOM 454 C CA . SER A 1 57 ? 142.844 140.519 131.898 1.00 40.63 57 SER A CA 1
ATOM 455 C C . SER A 1 57 ? 141.456 140.048 131.500 1.00 40.63 57 SER A C 1
ATOM 456 O O . SER A 1 57 ? 140.614 140.860 131.109 1.00 40.63 57 SER A O 1
ATOM 459 N N . MET A 1 58 ? 141.218 138.742 131.600 1.00 39.36 58 MET A N 1
ATOM 460 C CA . MET A 1 58 ? 139.941 138.160 131.219 1.00 39.36 58 MET A CA 1
ATOM 461 C C . MET A 1 58 ? 139.377 137.332 132.363 1.00 39.36 58 MET A C 1
ATOM 462 O O . MET A 1 58 ? 140.104 136.576 133.012 1.00 39.36 58 MET A O 1
ATOM 467 N N . CYS A 1 59 ? 138.075 137.482 132.603 1.00 38.87 59 CYS A N 1
ATOM 468 C CA . CYS A 1 59 ? 137.363 136.716 133.617 1.00 38.87 59 CYS A CA 1
ATOM 469 C C . CYS A 1 59 ? 136.189 135.998 132.971 1.00 38.87 59 CYS A C 1
ATOM 470 O O . CYS A 1 59 ? 135.436 136.601 132.201 1.00 38.87 59 CYS A O 1
ATOM 473 N N . PHE A 1 60 ? 136.034 134.717 133.293 1.00 36.91 60 PHE A N 1
ATOM 474 C CA . PHE A 1 60 ? 134.997 133.881 132.709 1.00 36.91 60 PHE A CA 1
ATOM 475 C C . PHE A 1 60 ? 134.438 132.955 133.778 1.00 36.91 60 PHE A C 1
ATOM 476 O O . PHE A 1 60 ? 135.084 132.687 134.793 1.00 36.91 60 PHE A O 1
ATOM 484 N N . ALA A 1 61 ? 133.227 132.463 133.536 1.00 37.39 61 ALA A N 1
ATOM 485 C CA . ALA A 1 61 ? 132.626 131.494 134.441 1.00 37.39 61 ALA A CA 1
ATOM 486 C C . ALA A 1 61 ? 133.419 130.194 134.428 1.00 37.39 61 ALA A C 1
ATOM 487 O O . ALA A 1 61 ? 133.827 129.707 133.371 1.00 37.39 61 ALA A O 1
ATOM 489 N N . ALA A 1 62 ? 133.637 129.631 135.615 1.00 41.97 62 ALA A N 1
ATOM 490 C CA . ALA A 1 62 ? 134.409 128.401 135.741 1.00 41.97 62 ALA A CA 1
ATOM 491 C C . ALA A 1 62 ? 133.696 127.400 136.639 1.00 41.97 62 ALA A C 1
ATOM 492 O O . ALA A 1 62 ? 132.545 127.617 137.032 1.00 41.97 62 ALA A O 1
ATOM 494 N N . ARG A 1 63 ? 134.373 126.304 136.971 1.00 51.50 63 ARG A N 1
ATOM 495 C CA . ARG A 1 63 ? 133.793 125.214 137.747 1.00 51.50 63 ARG A CA 1
ATOM 496 C C . ARG A 1 63 ? 134.386 125.143 139.151 1.00 51.50 63 ARG A C 1
ATOM 497 O O . ARG A 1 63 ? 134.605 124.061 139.697 1.00 51.50 63 ARG A O 1
ATOM 505 N N . ASN A 1 64 ? 134.657 126.299 139.746 1.00 43.76 64 ASN A N 1
ATOM 506 C CA . ASN A 1 64 ? 135.122 126.391 141.121 1.00 43.76 64 ASN A CA 1
ATOM 507 C C . ASN A 1 64 ? 133.997 126.908 142.007 1.00 43.76 64 ASN A C 1
ATOM 508 O O . ASN A 1 64 ? 132.929 127.300 141.532 1.00 43.76 64 ASN A O 1
ATOM 513 N N . GLU A 1 65 ? 134.246 126.904 143.316 1.00 42.69 65 GLU A N 1
ATOM 514 C CA . GLU A 1 65 ? 133.208 127.288 144.262 1.00 42.69 65 GLU A CA 1
ATOM 515 C C . GLU A 1 65 ? 132.972 128.792 144.319 1.00 42.69 65 GLU A C 1
ATOM 516 O O . GLU A 1 65 ? 131.945 129.217 144.857 1.00 42.69 65 GLU A O 1
ATOM 522 N N . LEU A 1 66 ? 133.887 129.607 143.785 1.00 40.35 66 LEU A N 1
ATOM 523 C CA . LEU A 1 66 ? 133.567 131.010 143.544 1.00 40.35 66 LEU A CA 1
ATOM 524 C C . LEU A 1 66 ? 132.701 131.187 142.305 1.00 40.35 66 LEU A C 1
ATOM 525 O O . LEU A 1 66 ? 131.850 132.082 142.273 1.00 40.35 66 LEU A O 1
ATOM 530 N N . GLY A 1 67 ? 132.901 130.354 141.286 1.00 39.82 67 GLY A N 1
ATOM 531 C CA . GLY A 1 67 ? 132.114 130.408 140.074 1.00 39.82 67 GLY A CA 1
ATOM 532 C C . GLY A 1 67 ? 132.773 131.092 138.897 1.00 39.82 67 GLY A C 1
ATOM 533 O O . GLY A 1 67 ? 132.111 131.286 137.872 1.00 39.82 67 GLY A O 1
ATOM 534 N N . TYR A 1 68 ? 134.044 131.470 139.008 1.00 37.60 68 TYR A N 1
ATOM 535 C CA . TYR A 1 68 ? 134.734 132.135 137.914 1.00 37.60 68 TYR A CA 1
ATOM 536 C C . TYR A 1 68 ? 136.232 131.905 138.048 1.00 37.60 68 TYR A C 1
ATOM 537 O O . TYR A 1 68 ? 136.729 131.498 139.099 1.00 37.60 68 TYR A O 1
ATOM 546 N N . ASP A 1 69 ? 136.947 132.168 136.957 1.00 38.39 69 ASP A N 1
ATOM 547 C CA . ASP A 1 69 ? 138.398 132.072 136.930 1.00 38.39 69 ASP A CA 1
ATOM 548 C C . ASP A 1 69 ? 138.949 133.221 136.099 1.00 38.39 69 ASP A C 1
ATOM 549 O O . ASP A 1 69 ? 138.204 133.942 135.430 1.00 38.39 69 ASP A O 1
ATOM 554 N N . PHE A 1 70 ? 140.267 133.390 136.151 1.00 39.14 70 PHE A N 1
ATOM 555 C CA . PHE A 1 70 ? 140.922 134.557 135.584 1.00 39.14 70 PHE A CA 1
ATOM 556 C C . PHE A 1 70 ? 142.059 134.127 134.668 1.00 39.14 70 PHE A C 1
ATOM 557 O O . PHE A 1 70 ? 142.808 133.200 134.988 1.00 39.14 70 PHE A O 1
ATOM 565 N N . LEU A 1 71 ? 142.186 134.805 133.530 1.00 40.91 71 LEU A N 1
ATOM 566 C CA . LEU A 1 71 ? 143.374 134.715 132.689 1.00 40.91 71 LEU A CA 1
ATOM 567 C C . LEU A 1 71 ? 143.919 136.116 132.469 1.00 40.91 71 LEU A C 1
ATOM 568 O O . LEU A 1 71 ? 143.199 136.999 131.990 1.00 40.91 71 LEU A O 1
ATOM 573 N N . THR A 1 72 ? 145.183 136.318 132.828 1.00 44.60 72 THR A N 1
ATOM 574 C CA . THR A 1 72 ? 145.868 137.589 132.656 1.00 44.60 72 THR A CA 1
ATOM 575 C C . THR A 1 72 ? 147.207 137.348 131.977 1.00 44.60 72 THR A C 1
ATOM 576 O O . THR A 1 72 ? 147.883 136.353 132.255 1.00 44.60 72 THR A O 1
ATOM 580 N N . GLU A 1 73 ? 147.587 138.258 131.083 1.00 48.13 73 GLU A N 1
ATOM 581 C CA . GLU A 1 73 ? 148.901 138.224 130.454 1.00 48.13 73 GLU A CA 1
ATOM 582 C C . GLU A 1 73 ? 149.503 139.618 130.517 1.00 48.13 73 GLU A C 1
ATOM 583 O O . GLU A 1 73 ? 148.953 140.559 129.935 1.00 48.13 73 GLU A O 1
ATOM 589 N N . ASN A 1 74 ? 150.634 139.740 131.212 1.00 48.36 74 ASN A N 1
ATOM 590 C CA . ASN A 1 74 ? 151.330 141.010 131.411 1.00 48.36 74 ASN A CA 1
ATOM 591 C C . ASN A 1 74 ? 150.349 142.061 131.941 1.00 48.36 74 ASN A C 1
ATOM 592 O O . ASN A 1 74 ? 149.977 143.020 131.270 1.00 48.36 74 ASN A O 1
ATOM 597 N N . ALA A 1 75 ? 149.882 141.802 133.159 1.00 47.48 75 ALA A N 1
ATOM 598 C CA . ALA A 1 75 ? 148.935 142.675 133.833 1.00 47.48 75 ALA A CA 1
ATOM 599 C C . ALA A 1 75 ? 149.487 143.071 135.193 1.00 47.48 75 ALA A C 1
ATOM 600 O O . ALA A 1 75 ? 150.278 142.342 135.797 1.00 47.48 75 ALA A O 1
ATOM 602 N N . SER A 1 76 ? 149.066 144.247 135.664 1.00 45.78 76 SER A N 1
ATOM 603 C CA . SER A 1 76 ? 149.531 144.734 136.958 1.00 45.78 76 SER A CA 1
ATOM 604 C C . SER A 1 76 ? 149.079 143.820 138.088 1.00 45.78 76 SER A C 1
ATOM 605 O O . SER A 1 76 ? 149.850 143.532 139.011 1.00 45.78 76 SER A O 1
ATOM 608 N N . ARG A 1 77 ? 147.835 143.350 138.033 1.00 40.85 77 ARG A N 1
ATOM 609 C CA . ARG A 1 77 ? 147.256 142.524 139.086 1.00 40.85 77 ARG A CA 1
ATOM 610 C C . ARG A 1 77 ? 147.280 141.067 138.641 1.00 40.85 77 ARG A C 1
ATOM 611 O O . ARG A 1 77 ? 146.475 140.655 137.800 1.00 40.85 77 ARG A O 1
ATOM 619 N N . SER A 1 78 ? 148.196 140.290 139.208 1.00 43.09 78 SER A N 1
ATOM 620 C CA . SER A 1 78 ? 148.266 138.871 138.906 1.00 43.09 78 SER A CA 1
ATOM 621 C C . SER A 1 78 ? 147.198 138.111 139.690 1.00 43.09 78 SER A C 1
ATOM 622 O O . SER A 1 78 ? 146.443 138.679 140.482 1.00 43.09 78 SER A O 1
ATOM 625 N N . VAL A 1 79 ? 147.138 136.804 139.456 1.00 44.14 79 VAL A N 1
ATOM 626 C CA . VAL A 1 79 ? 146.166 135.930 140.101 1.00 44.14 79 VAL A CA 1
ATOM 627 C C . VAL A 1 79 ? 146.930 134.861 140.866 1.00 44.14 79 VAL A C 1
ATOM 628 O O . VAL A 1 79 ? 147.773 134.161 140.291 1.00 44.14 79 VAL A O 1
ATOM 632 N N . ILE A 1 80 ? 146.636 134.735 142.157 1.00 46.29 80 ILE A N 1
ATOM 633 C CA . ILE A 1 80 ? 147.283 133.760 143.025 1.00 46.29 80 ILE A CA 1
ATOM 634 C C . ILE A 1 80 ? 146.260 132.701 143.411 1.00 46.29 80 ILE A C 1
ATOM 635 O O . ILE A 1 80 ? 145.089 133.011 143.662 1.00 46.29 80 ILE A O 1
ATOM 640 N N . ASP A 1 81 ? 146.697 131.445 143.421 1.00 50.59 81 ASP A N 1
ATOM 641 C CA . ASP A 1 81 ? 145.830 130.320 143.752 1.00 50.59 81 ASP A CA 1
ATOM 642 C C . ASP A 1 81 ? 145.885 130.082 145.255 1.00 50.59 81 ASP A C 1
ATOM 643 O O . ASP A 1 81 ? 146.898 129.608 145.780 1.00 50.59 81 ASP A O 1
ATOM 648 N N . TYR A 1 82 ? 144.796 130.412 145.948 1.00 47.57 82 TYR A N 1
ATOM 649 C CA . TYR A 1 82 ? 144.682 130.156 147.381 1.00 47.57 82 TYR A CA 1
ATOM 650 C C . TYR A 1 82 ? 143.911 128.854 147.571 1.00 47.57 82 TYR A C 1
ATOM 651 O O . TYR A 1 82 ? 142.728 128.835 147.909 1.00 47.57 82 TYR A O 1
ATOM 660 N N . ASP A 1 83 ? 144.617 127.745 147.337 1.00 49.49 83 ASP A N 1
ATOM 661 C CA . ASP A 1 83 ? 144.098 126.395 147.548 1.00 49.49 83 ASP A CA 1
ATOM 662 C C . ASP A 1 83 ? 142.839 126.149 146.715 1.00 49.49 83 ASP A C 1
ATOM 663 O O . ASP A 1 83 ? 141.748 125.906 147.234 1.00 49.49 83 ASP A O 1
ATOM 668 N N . GLY A 1 84 ? 143.014 126.221 145.398 1.00 47.24 84 GLY A N 1
ATOM 669 C CA . GLY A 1 84 ? 141.921 125.995 144.479 1.00 47.24 84 GLY A CA 1
ATOM 670 C C . GLY A 1 84 ? 140.924 127.123 144.386 1.00 47.24 84 GLY A C 1
ATOM 671 O O . GLY A 1 84 ? 139.823 126.914 143.865 1.00 47.24 84 GLY A O 1
ATOM 672 N N . LEU A 1 85 ? 141.268 128.311 144.875 1.00 44.49 85 LEU A N 1
ATOM 673 C CA . LEU A 1 85 ? 140.355 129.444 144.883 1.00 44.49 85 LEU A CA 1
ATOM 674 C C . LEU A 1 85 ? 141.046 130.637 144.240 1.00 44.49 85 LEU A C 1
ATOM 675 O O . LEU A 1 85 ? 142.110 131.062 144.722 1.00 44.49 85 LEU A O 1
ATOM 680 N N . PRO A 1 86 ? 140.503 131.207 143.161 1.00 41.15 86 PRO A N 1
ATOM 681 C CA . PRO A 1 86 ? 141.180 132.316 142.474 1.00 41.15 86 PRO A CA 1
ATOM 682 C C . PRO A 1 86 ? 140.915 133.641 143.175 1.00 41.15 86 PRO A C 1
ATOM 683 O O . PRO A 1 86 ? 139.773 134.097 143.257 1.00 41.15 86 PRO A O 1
ATOM 687 N N . LEU A 1 87 ? 141.978 134.262 143.679 1.00 40.97 87 LEU A N 1
ATOM 688 C CA . LEU A 1 87 ? 141.895 135.572 144.305 1.00 40.97 87 LEU A CA 1
ATOM 689 C C . LEU A 1 87 ? 142.872 136.525 143.633 1.00 40.97 87 LEU A C 1
ATOM 690 O O . LEU A 1 87 ? 144.019 136.162 143.356 1.00 40.97 87 LEU A O 1
ATOM 695 N N . ILE A 1 88 ? 142.407 137.747 143.374 1.00 39.68 88 ILE A N 1
ATOM 696 C CA . ILE A 1 88 ? 143.218 138.730 142.669 1.00 39.68 88 ILE A CA 1
ATOM 697 C C . ILE A 1 88 ? 144.268 139.295 143.614 1.00 39.68 88 ILE A C 1
ATOM 698 O O . ILE A 1 88 ? 143.953 139.757 144.718 1.00 39.68 88 ILE A O 1
ATOM 703 N N . PHE A 1 89 ? 145.524 139.262 143.181 1.00 41.46 89 PHE A N 1
ATOM 704 C CA . PHE A 1 89 ? 146.655 139.723 143.973 1.00 41.46 89 PHE A CA 1
ATOM 705 C C . PHE A 1 89 ? 147.180 141.027 143.390 1.00 41.46 89 PHE A C 1
ATOM 706 O O . PHE A 1 89 ? 147.396 141.126 142.178 1.00 41.46 89 PHE A O 1
ATOM 714 N N . ILE A 1 90 ? 147.379 142.021 144.250 1.00 40.50 90 ILE A N 1
ATOM 715 C CA . ILE A 1 90 ? 147.878 143.328 143.828 1.00 40.50 90 ILE A CA 1
ATOM 716 C C . ILE A 1 90 ? 149.276 143.537 144.398 1.00 40.50 90 ILE A C 1
ATOM 717 O O . ILE A 1 90 ? 149.418 143.818 145.596 1.00 40.50 90 ILE A O 1
ATOM 722 N N . PRO A 1 91 ? 150.327 143.410 143.589 1.00 46.91 91 PRO A N 1
ATOM 723 C CA . PRO A 1 91 ? 151.686 143.597 144.109 1.00 46.91 91 PRO A CA 1
ATOM 724 C C . PRO A 1 91 ? 151.909 145.018 144.603 1.00 46.91 91 PRO A C 1
ATOM 725 O O . PRO A 1 91 ? 151.332 145.979 144.092 1.00 46.91 91 PRO A O 1
ATOM 729 N N . LYS A 1 92 ? 152.765 145.139 145.614 1.00 58.82 92 LYS A N 1
ATOM 730 C CA . LYS A 1 92 ? 153.060 146.422 146.236 1.00 58.82 92 LYS A CA 1
ATOM 731 C C . LYS A 1 92 ? 154.312 147.026 145.612 1.00 58.82 92 LYS A C 1
ATOM 732 O O . LYS A 1 92 ? 155.315 146.331 145.418 1.00 58.82 92 LYS A O 1
ATOM 738 N N . GLU A 1 93 ? 154.246 148.316 145.298 1.00 71.18 93 GLU A N 1
ATOM 739 C CA . GLU A 1 93 ? 155.375 149.024 144.706 1.00 71.18 93 GLU A CA 1
ATOM 740 C C . GLU A 1 93 ? 156.517 149.175 145.707 1.00 71.18 93 GLU A C 1
ATOM 741 O O . GLU A 1 93 ? 156.307 149.103 146.918 1.00 71.18 93 GLU A O 1
ATOM 747 N N . ASP B 2 20 ? 121.506 144.607 75.529 1.00 66.03 20 ASP B N 1
ATOM 748 C CA . ASP B 2 20 ? 122.535 143.577 75.453 1.00 66.03 20 ASP B CA 1
ATOM 749 C C . ASP B 2 20 ? 123.881 144.110 75.928 1.00 66.03 20 ASP B C 1
ATOM 750 O O . ASP B 2 20 ? 124.885 143.399 75.902 1.00 66.03 20 ASP B O 1
ATOM 755 N N . ARG B 2 21 ? 123.896 145.365 76.363 1.00 60.87 21 ARG B N 1
ATOM 756 C CA . ARG B 2 21 ? 125.108 146.030 76.820 1.00 60.87 21 ARG B CA 1
ATOM 757 C C . ARG B 2 21 ? 125.010 146.299 78.314 1.00 60.87 21 ARG B C 1
ATOM 758 O O . ARG B 2 21 ? 124.035 146.898 78.779 1.00 60.87 21 ARG B O 1
ATOM 766 N N . ALA B 2 22 ? 126.021 145.858 79.058 1.00 54.62 22 ALA B N 1
ATOM 767 C CA . ALA B 2 22 ? 126.097 146.064 80.499 1.00 54.62 22 ALA B CA 1
ATOM 768 C C . ALA B 2 22 ? 127.319 146.915 80.804 1.00 54.62 22 ALA B C 1
ATOM 769 O O . ALA B 2 22 ? 128.430 146.585 80.377 1.00 54.62 22 ALA B O 1
ATOM 771 N N . THR B 2 23 ? 127.114 148.004 81.538 1.00 47.03 23 THR B N 1
ATOM 772 C CA . THR B 2 23 ? 128.197 148.909 81.893 1.00 47.03 23 THR B CA 1
ATOM 773 C C . THR B 2 23 ? 128.714 148.575 83.286 1.00 47.03 23 THR B C 1
ATOM 774 O O . THR B 2 23 ? 127.933 148.472 84.237 1.00 47.03 23 THR B O 1
ATOM 778 N N . PHE B 2 24 ? 130.027 148.406 83.400 1.00 44.03 24 PHE B N 1
ATOM 779 C CA . PHE B 2 24 ? 130.685 148.102 84.668 1.00 44.03 24 PHE B CA 1
ATOM 780 C C . PHE B 2 24 ? 131.374 149.380 85.138 1.00 44.03 24 PHE B C 1
ATOM 781 O O . PHE B 2 24 ? 132.548 149.616 84.848 1.00 44.03 24 PHE B O 1
ATOM 789 N N . ILE B 2 25 ? 130.632 150.202 85.869 1.00 38.01 25 ILE B N 1
ATOM 790 C CA . ILE B 2 25 ? 131.136 151.486 86.339 1.00 38.01 25 ILE B CA 1
ATOM 791 C C . ILE B 2 25 ? 131.948 151.271 87.608 1.00 38.01 25 ILE B C 1
ATOM 792 O O . ILE B 2 25 ? 131.524 150.549 88.518 1.00 38.01 25 ILE B O 1
ATOM 797 N N . TYR B 2 26 ? 133.122 151.893 87.672 1.00 34.22 26 TYR B N 1
ATOM 798 C CA . TYR B 2 26 ? 134.015 151.789 88.820 1.00 34.22 26 TYR B CA 1
ATOM 799 C C . TYR B 2 26 ? 134.037 153.124 89.551 1.00 34.22 26 TYR B C 1
ATOM 800 O O . TYR B 2 26 ? 134.294 154.167 88.940 1.00 34.22 26 TYR B O 1
ATOM 809 N N . ILE B 2 27 ? 133.771 153.089 90.854 1.00 31.97 27 ILE B N 1
ATOM 810 C CA . ILE B 2 27 ? 133.719 154.281 91.691 1.00 31.97 27 ILE B CA 1
ATOM 811 C C . ILE B 2 27 ? 134.665 154.096 92.867 1.00 31.97 27 ILE B C 1
ATOM 812 O O . ILE B 2 27 ? 134.675 153.040 93.509 1.00 31.97 27 ILE B O 1
ATOM 817 N N . GLU B 2 28 ? 135.461 155.125 93.147 1.00 29.67 28 GLU B N 1
ATOM 818 C CA . GLU B 2 28 ? 136.325 155.135 94.316 1.00 29.67 28 GLU B CA 1
ATOM 819 C C . GLU B 2 28 ? 136.561 156.579 94.731 1.00 29.67 28 GLU B C 1
ATOM 820 O O . GLU B 2 28 ? 136.419 157.503 93.927 1.00 29.67 28 GLU B O 1
ATOM 826 N N . HIS B 2 29 ? 136.923 156.761 96.003 1.00 28.84 29 HIS B N 1
ATOM 827 C CA . HIS B 2 29 ? 137.278 158.077 96.537 1.00 28.84 29 HIS B CA 1
ATOM 828 C C . HIS B 2 29 ? 136.134 159.074 96.363 1.00 28.84 29 HIS B C 1
ATOM 829 O O . HIS B 2 29 ? 136.354 160.244 96.046 1.00 28.84 29 HIS B O 1
ATOM 836 N N . ALA B 2 30 ? 134.902 158.613 96.564 1.00 29.25 30 ALA B N 1
ATOM 837 C CA . ALA B 2 30 ? 133.736 159.422 96.243 1.00 29.25 30 ALA B CA 1
ATOM 838 C C . ALA B 2 30 ? 132.600 159.128 97.210 1.00 29.25 30 ALA B C 1
ATOM 839 O O . ALA B 2 30 ? 132.595 158.117 97.914 1.00 29.25 30 ALA B O 1
ATOM 841 N N . LYS B 2 31 ? 131.629 160.039 97.228 1.00 29.59 31 LYS B N 1
ATOM 842 C CA . LYS B 2 31 ? 130.423 159.922 98.041 1.00 29.59 31 LYS B CA 1
ATOM 843 C C . LYS B 2 31 ? 129.226 159.933 97.100 1.00 29.59 31 LYS B C 1
ATOM 844 O O . LYS B 2 31 ? 128.937 160.956 96.472 1.00 29.59 31 LYS B O 1
ATOM 850 N N . ILE B 2 32 ? 128.529 158.805 97.005 1.00 32.88 32 ILE B N 1
ATOM 851 C CA . ILE B 2 32 ? 127.417 158.643 96.075 1.00 32.88 32 ILE B CA 1
ATOM 852 C C . ILE B 2 32 ? 126.115 158.934 96.805 1.00 32.88 32 ILE B C 1
ATOM 853 O O . ILE B 2 32 ? 125.861 158.384 97.883 1.00 32.88 32 ILE B O 1
ATOM 858 N N . ASN B 2 33 ? 125.291 159.796 96.216 1.00 38.49 33 ASN B N 1
ATOM 859 C CA . ASN B 2 33 ? 123.970 160.105 96.742 1.00 38.49 33 ASN B CA 1
ATOM 860 C C . ASN B 2 33 ? 123.009 160.121 95.555 1.00 38.49 33 ASN B C 1
ATOM 861 O O . ASN B 2 33 ? 123.386 159.787 94.429 1.00 38.49 33 ASN B O 1
ATOM 866 N N . ARG B 2 34 ? 121.759 160.506 95.797 1.00 44.16 34 ARG B N 1
ATOM 867 C CA . ARG B 2 34 ? 120.722 160.499 94.775 1.00 44.16 34 ARG B CA 1
ATOM 868 C C . ARG B 2 34 ? 119.963 161.817 94.813 1.00 44.16 34 ARG B C 1
ATOM 869 O O . ARG B 2 34 ? 119.725 162.369 95.891 1.00 44.16 34 ARG B O 1
ATOM 877 N N . VAL B 2 35 ? 119.580 162.324 93.639 1.00 50.52 35 VAL B N 1
ATOM 878 C CA . VAL B 2 35 ? 118.841 163.581 93.594 1.00 50.52 35 VAL B CA 1
ATOM 879 C C . VAL B 2 35 ? 117.390 163.340 93.197 1.00 50.52 35 VAL B C 1
ATOM 880 O O . VAL B 2 35 ? 116.478 163.522 94.012 1.00 50.52 35 VAL B O 1
ATOM 884 N N . ASP B 2 36 ? 117.158 162.928 91.950 1.00 51.14 36 ASP B N 1
ATOM 885 C CA . ASP B 2 36 ? 115.821 162.534 91.514 1.00 51.14 36 ASP B CA 1
ATOM 886 C C . ASP B 2 36 ? 115.792 161.113 90.971 1.00 51.14 36 ASP B C 1
ATOM 887 O O . ASP B 2 36 ? 115.026 160.281 91.466 1.00 51.14 36 ASP B O 1
ATOM 892 N N . SER B 2 37 ? 116.610 160.812 89.961 1.00 47.63 37 SER B N 1
ATOM 893 C CA . SER B 2 37 ? 116.707 159.466 89.414 1.00 47.63 37 SER B CA 1
ATOM 894 C C . SER B 2 37 ? 118.137 159.122 89.019 1.00 47.63 37 SER B C 1
ATOM 895 O O . SER B 2 37 ? 118.346 158.123 88.319 1.00 47.63 37 SER B O 1
ATOM 898 N N . ALA B 2 38 ? 119.117 159.918 89.432 1.00 44.44 38 ALA B N 1
ATOM 899 C CA . ALA B 2 38 ? 120.505 159.740 89.041 1.00 44.44 38 ALA B CA 1
ATOM 900 C C . ALA B 2 38 ? 121.384 159.738 90.281 1.00 44.44 38 ALA B C 1
ATOM 901 O O . ALA B 2 38 ? 121.150 160.508 91.217 1.00 44.44 38 ALA B O 1
ATOM 903 N N . VAL B 2 39 ? 122.389 158.874 90.285 1.00 41.13 39 VAL B N 1
ATOM 904 C CA . VAL B 2 39 ? 123.342 158.843 91.386 1.00 41.13 39 VAL B CA 1
ATOM 905 C C . VAL B 2 39 ? 124.303 160.015 91.244 1.00 41.13 39 VAL B C 1
ATOM 906 O O . VAL B 2 39 ? 124.635 160.450 90.136 1.00 41.13 39 VAL B O 1
ATOM 910 N N . THR B 2 40 ? 124.740 160.547 92.380 1.00 38.65 40 THR B N 1
ATOM 911 C CA . THR B 2 40 ? 125.599 161.727 92.426 1.00 38.65 40 THR B CA 1
ATOM 912 C C . THR B 2 40 ? 126.950 161.305 92.993 1.00 38.65 40 THR B C 1
ATOM 913 O O . THR B 2 40 ? 127.105 161.167 94.210 1.00 38.65 40 THR B O 1
ATOM 917 N N . VAL B 2 41 ? 127.925 161.103 92.112 1.00 35.15 41 VAL B N 1
ATOM 918 C CA . VAL B 2 41 ? 129.260 160.669 92.507 1.00 35.15 41 VAL B CA 1
ATOM 919 C C . VAL B 2 41 ? 130.083 161.925 92.775 1.00 35.15 41 VAL B C 1
ATOM 920 O O . VAL B 2 41 ? 130.554 162.587 91.851 1.00 35.15 41 VAL B O 1
ATOM 924 N N . ALA B 2 42 ? 130.256 162.252 94.055 1.00 34.08 42 ALA B N 1
ATOM 925 C CA . ALA B 2 42 ? 130.994 163.445 94.467 1.00 34.08 42 ALA B CA 1
ATOM 926 C C . ALA B 2 42 ? 132.464 163.077 94.606 1.00 34.08 42 ALA B C 1
ATOM 927 O O . ALA B 2 42 ? 132.957 162.790 95.697 1.00 34.08 42 ALA B O 1
ATOM 929 N N . GLU B 2 43 ? 133.175 163.092 93.483 1.00 39.75 43 GLU B N 1
ATOM 930 C CA . GLU B 2 43 ? 134.596 162.790 93.466 1.00 39.75 43 GLU B CA 1
ATOM 931 C C . GLU B 2 43 ? 135.393 163.976 94.001 1.00 39.75 43 GLU B C 1
ATOM 932 O O . GLU B 2 43 ? 134.841 164.995 94.424 1.00 39.75 43 GLU B O 1
ATOM 938 N N . ALA B 2 44 ? 136.719 163.838 93.988 1.00 43.01 44 ALA B N 1
ATOM 939 C CA . ALA B 2 44 ? 137.581 164.981 94.263 1.00 43.01 44 ALA B CA 1
ATOM 940 C C . ALA B 2 44 ? 137.657 165.911 93.060 1.00 43.01 44 ALA B C 1
ATOM 941 O O . ALA B 2 44 ? 137.746 167.134 93.220 1.00 43.01 44 ALA B O 1
ATOM 943 N N . LYS B 2 45 ? 137.628 165.346 91.850 1.00 48.00 45 LYS B N 1
ATOM 944 C CA . LYS B 2 45 ? 137.644 166.166 90.643 1.00 48.00 45 LYS B CA 1
ATOM 945 C C . LYS B 2 45 ? 136.381 167.010 90.532 1.00 48.00 45 LYS B C 1
ATOM 946 O O . LYS B 2 45 ? 136.441 168.182 90.143 1.00 48.00 45 LYS B O 1
ATOM 952 N N . GLY B 2 46 ? 135.231 166.435 90.865 1.00 44.01 46 GLY B N 1
ATOM 953 C CA . GLY B 2 46 ? 133.984 167.169 90.768 1.00 44.01 46 GLY B CA 1
ATOM 954 C C . GLY B 2 46 ? 132.801 166.262 91.038 1.00 44.01 46 GLY B C 1
ATOM 955 O O . GLY B 2 46 ? 132.950 165.172 91.591 1.00 44.01 46 GLY B O 1
ATOM 956 N N . VAL B 2 47 ? 131.626 166.733 90.632 1.00 44.55 47 VAL B N 1
ATOM 957 C CA . VAL B 2 47 ? 130.364 166.038 90.854 1.00 44.55 47 VAL B CA 1
ATOM 958 C C . VAL B 2 47 ? 129.863 165.506 89.519 1.00 44.55 47 VAL B C 1
ATOM 959 O O . VAL B 2 47 ? 129.816 166.244 88.527 1.00 44.55 47 VAL B O 1
ATOM 963 N N . VAL B 2 48 ? 129.494 164.228 89.494 1.00 44.29 48 VAL B N 1
ATOM 964 C CA . VAL B 2 48 ? 128.966 163.583 88.301 1.00 44.29 48 VAL B CA 1
ATOM 965 C C . VAL B 2 48 ? 127.583 163.041 88.642 1.00 44.29 48 VAL B C 1
ATOM 966 O O . VAL B 2 48 ? 127.318 162.648 89.781 1.00 44.29 48 VAL B O 1
ATOM 970 N N . ARG B 2 49 ? 126.698 163.023 87.648 1.00 48.26 49 ARG B N 1
ATOM 971 C CA . ARG B 2 49 ? 125.267 162.796 87.845 1.00 48.26 49 ARG B CA 1
ATOM 972 C C . ARG B 2 49 ? 124.775 161.643 86.973 1.00 48.26 49 ARG B C 1
ATOM 973 O O . ARG B 2 49 ? 123.839 161.783 86.183 1.00 48.26 49 ARG B O 1
ATOM 981 N N . ILE B 2 50 ? 125.436 160.493 87.082 1.00 46.75 50 ILE B N 1
ATOM 982 C CA . ILE B 2 50 ? 125.111 159.346 86.221 1.00 46.75 50 ILE B CA 1
ATOM 983 C C . ILE B 2 50 ? 123.648 158.967 86.412 1.00 46.75 50 ILE B C 1
ATOM 984 O O . ILE B 2 50 ? 123.216 158.735 87.558 1.00 46.75 50 ILE B O 1
ATOM 989 N N . PRO B 2 51 ? 122.847 158.877 85.351 1.00 47.95 51 PRO B N 1
ATOM 990 C CA . PRO B 2 51 ? 121.506 158.302 85.496 1.00 47.95 51 PRO B CA 1
ATOM 991 C C . PRO B 2 51 ? 121.579 156.851 85.950 1.00 47.95 51 PRO B C 1
ATOM 992 O O . PRO B 2 51 ? 122.499 156.111 85.596 1.00 47.95 51 PRO B O 1
ATOM 996 N N . ALA B 2 52 ? 120.591 156.453 86.754 1.00 46.04 52 ALA B N 1
ATOM 997 C CA . ALA B 2 52 ? 120.587 155.105 87.315 1.00 46.04 52 ALA B CA 1
ATOM 998 C C . ALA B 2 52 ? 120.420 154.047 86.233 1.00 46.04 52 ALA B C 1
ATOM 999 O O . ALA B 2 52 ? 121.030 152.974 86.309 1.00 46.04 52 ALA B O 1
ATOM 1001 N N . ALA B 2 53 ? 119.590 154.325 85.225 1.00 46.46 53 ALA B N 1
ATOM 1002 C CA . ALA B 2 53 ? 119.272 153.322 84.216 1.00 46.46 53 ALA B CA 1
ATOM 1003 C C . ALA B 2 53 ? 120.490 152.887 83.412 1.00 46.46 53 ALA B C 1
ATOM 1004 O O . ALA B 2 53 ? 120.522 151.749 82.932 1.00 46.46 53 ALA B O 1
ATOM 1006 N N . MET B 2 54 ? 121.489 153.755 83.250 1.00 47.96 54 MET B N 1
ATOM 1007 C CA . MET B 2 54 ? 122.646 153.396 82.442 1.00 47.96 54 MET B CA 1
ATOM 1008 C C . MET B 2 54 ? 123.628 152.512 83.202 1.00 47.96 54 MET B C 1
ATOM 1009 O O . MET B 2 54 ? 124.378 151.758 82.573 1.00 47.96 54 MET B O 1
ATOM 1014 N N . ILE B 2 55 ? 123.607 152.546 84.531 1.00 41.96 55 ILE B N 1
ATOM 1015 C CA . ILE B 2 55 ? 124.553 151.775 85.331 1.00 41.96 55 ILE B CA 1
ATOM 1016 C C . ILE B 2 55 ? 124.098 150.323 85.369 1.00 41.96 55 ILE B C 1
ATOM 1017 O O . ILE B 2 55 ? 122.988 150.020 85.818 1.00 41.96 55 ILE B O 1
ATOM 1022 N N . GLY B 2 56 ? 124.956 149.424 84.899 1.00 38.74 56 GLY B N 1
ATOM 1023 C CA . GLY B 2 56 ? 124.683 148.008 85.012 1.00 38.74 56 GLY B CA 1
ATOM 1024 C C . GLY B 2 56 ? 125.296 147.414 86.262 1.00 38.74 56 GLY B C 1
ATOM 1025 O O . GLY B 2 56 ? 124.600 146.799 87.075 1.00 38.74 56 GLY B O 1
ATOM 1026 N N . VAL B 2 57 ? 126.599 147.610 86.435 1.00 36.86 57 VAL B N 1
ATOM 1027 C CA . VAL B 2 57 ? 127.334 147.082 87.577 1.00 36.86 57 VAL B CA 1
ATOM 1028 C C . VAL B 2 57 ? 128.157 148.209 88.181 1.00 36.86 57 VAL B C 1
ATOM 1029 O O . VAL B 2 57 ? 128.916 148.878 87.471 1.00 36.86 57 VAL B O 1
ATOM 1033 N N . LEU B 2 58 ? 128.008 148.419 89.486 1.00 31.75 58 LEU B N 1
ATOM 1034 C CA . LEU B 2 58 ? 128.745 149.448 90.206 1.00 31.75 58 LEU B CA 1
ATOM 1035 C C . LEU B 2 58 ? 129.846 148.787 91.025 1.00 31.75 58 LEU B C 1
ATOM 1036 O O . LEU B 2 58 ? 129.562 147.973 91.910 1.00 31.75 58 LEU B O 1
ATOM 1041 N N . LEU B 2 59 ? 131.095 149.138 90.731 1.00 31.02 59 LEU B N 1
ATOM 1042 C CA . LEU B 2 59 ? 132.255 148.589 91.429 1.00 31.02 59 LEU B CA 1
ATOM 1043 C C . LEU B 2 59 ? 132.728 149.634 92.433 1.00 31.02 59 LEU B C 1
ATOM 1044 O O . LEU B 2 59 ? 133.601 150.452 92.144 1.00 31.02 59 LEU B O 1
ATOM 1049 N N . LEU B 2 60 ? 132.143 149.600 93.627 1.00 28.36 60 LEU B N 1
ATOM 1050 C CA . LEU B 2 60 ? 132.482 150.555 94.676 1.00 28.36 60 LEU B CA 1
ATOM 1051 C C . LEU B 2 60 ? 133.856 150.223 95.243 1.00 28.36 60 LEU B C 1
ATOM 1052 O O . LEU B 2 60 ? 134.011 149.247 95.983 1.00 28.36 60 LEU B O 1
ATOM 1057 N N . GLY B 2 61 ? 134.854 151.029 94.895 1.00 30.04 61 GLY B N 1
ATOM 1058 C CA . GLY B 2 61 ? 136.205 150.813 95.352 1.00 30.04 61 GLY B CA 1
ATOM 1059 C C . GLY B 2 61 ? 136.455 151.417 96.717 1.00 30.04 61 GLY B C 1
ATOM 1060 O O . GLY B 2 61 ? 135.526 151.807 97.429 1.00 30.04 61 GLY B O 1
ATOM 1061 N N . PRO B 2 62 ? 137.724 151.503 97.109 1.00 30.22 62 PRO B N 1
ATOM 1062 C CA . PRO B 2 62 ? 138.055 152.019 98.440 1.00 30.22 62 PRO B CA 1
ATOM 1063 C C . PRO B 2 62 ? 137.679 153.485 98.592 1.00 30.22 62 PRO B C 1
ATOM 1064 O O . PRO B 2 62 ? 137.612 154.247 97.626 1.00 30.22 62 PRO B O 1
ATOM 1068 N N . GLY B 2 63 ? 137.430 153.871 99.838 1.00 27.89 63 GLY B N 1
ATOM 1069 C CA . GLY B 2 63 ? 137.051 155.240 100.143 1.00 27.89 63 GLY B CA 1
ATOM 1070 C C . GLY B 2 63 ? 135.704 155.639 99.584 1.00 27.89 63 GLY B C 1
ATOM 1071 O O . GLY B 2 63 ? 135.540 156.773 99.121 1.00 27.89 63 GLY B O 1
ATOM 1072 N N . THR B 2 64 ? 134.732 154.735 99.624 1.00 28.49 64 THR B N 1
ATOM 1073 C CA . THR B 2 64 ? 133.413 154.961 99.053 1.00 28.49 64 THR B CA 1
ATOM 1074 C C . THR B 2 64 ? 132.378 155.027 100.167 1.00 28.49 64 THR B C 1
ATOM 1075 O O . THR B 2 64 ? 132.322 154.137 101.021 1.00 28.49 64 THR B O 1
ATOM 1079 N N . ASP B 2 65 ? 131.565 156.079 100.154 1.00 31.02 65 ASP B N 1
ATOM 1080 C CA . ASP B 2 65 ? 130.472 156.249 101.105 1.00 31.02 65 ASP B CA 1
ATOM 1081 C C . ASP B 2 65 ? 129.166 156.247 100.323 1.00 31.02 65 ASP B C 1
ATOM 1082 O O . ASP B 2 65 ? 128.805 157.254 99.706 1.00 31.02 65 ASP B O 1
ATOM 1087 N N . ILE B 2 66 ? 128.463 155.123 100.352 1.00 31.33 66 ILE B N 1
ATOM 1088 C CA . ILE B 2 66 ? 127.213 154.949 99.622 1.00 31.33 66 ILE B CA 1
ATOM 1089 C C . ILE B 2 66 ? 126.051 155.290 100.545 1.00 31.33 66 ILE B C 1
ATOM 1090 O O . ILE B 2 66 ? 126.063 154.950 101.735 1.00 31.33 66 ILE B O 1
ATOM 1095 N N . SER B 2 67 ? 125.061 155.996 100.010 1.00 33.26 67 SER B N 1
ATOM 1096 C CA . SER B 2 67 ? 123.916 156.426 100.794 1.00 33.26 67 SER B CA 1
ATOM 1097 C C . SER B 2 67 ? 122.769 155.427 100.665 1.00 33.26 67 SER B C 1
ATOM 1098 O O . SER B 2 67 ? 122.796 154.509 99.846 1.00 33.26 67 SER B O 1
ATOM 1101 N N . HIS B 2 68 ? 121.743 155.618 101.498 1.00 35.37 68 HIS B N 1
ATOM 1102 C CA . HIS B 2 68 ? 120.590 154.725 101.457 1.00 35.37 68 HIS B CA 1
ATOM 1103 C C . HIS B 2 68 ? 119.748 154.959 100.210 1.00 35.37 68 HIS B C 1
ATOM 1104 O O . HIS B 2 68 ? 119.305 154.001 99.566 1.00 35.37 68 HIS B O 1
ATOM 1111 N N . ARG B 2 69 ? 119.507 156.224 99.857 1.00 40.46 69 ARG B N 1
ATOM 1112 C CA . ARG B 2 69 ? 118.707 156.513 98.671 1.00 40.46 69 ARG B CA 1
ATOM 1113 C C . ARG B 2 69 ? 119.419 156.066 97.403 1.00 40.46 69 ARG B C 1
ATOM 1114 O O . ARG B 2 69 ? 118.774 155.605 96.456 1.00 40.46 69 ARG B O 1
ATOM 1122 N N . ALA B 2 70 ? 120.745 156.195 97.363 1.00 36.85 70 ALA B N 1
ATOM 1123 C CA . ALA B 2 70 ? 121.496 155.719 96.207 1.00 36.85 70 ALA B CA 1
ATOM 1124 C C . ALA B 2 70 ? 121.339 154.213 96.039 1.00 36.85 70 ALA B C 1
ATOM 1125 O O . ALA B 2 70 ? 121.101 153.722 94.930 1.00 36.85 70 ALA B O 1
ATOM 1127 N N . VAL B 2 71 ? 121.455 153.464 97.138 1.00 35.11 71 VAL B N 1
ATOM 1128 C CA . VAL B 2 71 ? 121.290 152.015 97.076 1.00 35.11 71 VAL B CA 1
ATOM 1129 C C . VAL B 2 71 ? 119.871 151.654 96.662 1.00 35.11 71 VAL B C 1
ATOM 1130 O O . VAL B 2 71 ? 119.659 150.745 95.853 1.00 35.11 71 VAL B O 1
ATOM 1134 N N . GLU B 2 72 ? 118.879 152.352 97.216 1.00 41.74 72 GLU B N 1
ATOM 1135 C CA . GLU B 2 72 ? 117.489 152.077 96.865 1.00 41.74 72 GLU B CA 1
ATOM 1136 C C . GLU B 2 72 ? 117.238 152.316 95.381 1.00 41.74 72 GLU B C 1
ATOM 1137 O O . GLU B 2 72 ? 116.613 151.491 94.703 1.00 41.74 72 GLU B O 1
ATOM 1143 N N . LEU B 2 73 ? 117.734 153.437 94.854 1.00 40.22 73 LEU B N 1
ATOM 1144 C CA . LEU B 2 73 ? 117.548 153.739 93.440 1.00 40.22 73 LEU B CA 1
ATOM 1145 C C . LEU B 2 73 ? 118.274 152.734 92.555 1.00 40.22 73 LEU B C 1
ATOM 1146 O O . LEU B 2 73 ? 117.725 152.282 91.544 1.00 40.22 73 LEU B O 1
ATOM 1151 N N . LEU B 2 74 ? 119.507 152.372 92.916 1.00 37.31 74 LEU B N 1
ATOM 1152 C CA . LEU B 2 74 ? 120.259 151.422 92.105 1.00 37.31 74 LEU B CA 1
ATOM 1153 C C . LEU B 2 74 ? 119.622 150.039 92.120 1.00 37.31 74 LEU B C 1
ATOM 1154 O O . LEU B 2 74 ? 119.616 149.352 91.093 1.00 37.31 74 LEU B O 1
ATOM 1159 N N . GLY B 2 75 ? 119.086 149.610 93.265 1.00 40.63 75 GLY B N 1
ATOM 1160 C CA . GLY B 2 75 ? 118.387 148.340 93.314 1.00 40.63 75 GLY B CA 1
ATOM 1161 C C . GLY B 2 75 ? 117.042 148.369 92.627 1.00 40.63 75 GLY B C 1
ATOM 1162 O O . GLY B 2 75 ? 116.549 147.327 92.184 1.00 40.63 75 GLY B O 1
ATOM 1163 N N . ASP B 2 76 ? 116.426 149.550 92.528 1.00 42.34 76 ASP B N 1
ATOM 1164 C CA . ASP B 2 76 ? 115.182 149.668 91.776 1.00 42.34 76 ASP B CA 1
ATOM 1165 C C . ASP B 2 76 ? 115.405 149.455 90.285 1.00 42.34 76 ASP B C 1
ATOM 1166 O O . ASP B 2 76 ? 114.495 149.000 89.584 1.00 42.34 76 ASP B O 1
ATOM 1171 N N . THR B 2 77 ? 116.596 149.776 89.785 1.00 40.85 77 THR B N 1
ATOM 1172 C CA . THR B 2 77 ? 116.923 149.626 88.374 1.00 40.85 77 THR B CA 1
ATOM 1173 C C . THR B 2 77 ? 117.766 148.389 88.092 1.00 40.85 77 THR B C 1
ATOM 1174 O O . THR B 2 77 ? 118.304 148.258 86.989 1.00 40.85 77 THR B O 1
ATOM 1178 N N . GLY B 2 78 ? 117.896 147.484 89.059 1.00 37.35 78 GLY B N 1
ATOM 1179 C CA . GLY B 2 78 ? 118.606 146.243 88.824 1.00 37.35 78 GLY B CA 1
ATOM 1180 C C . GLY B 2 78 ? 120.108 146.363 88.726 1.00 37.35 78 GLY B C 1
ATOM 1181 O O . GLY B 2 78 ? 120.745 145.511 88.102 1.00 37.35 78 GLY B O 1
ATOM 1182 N N . THR B 2 79 ? 120.696 147.398 89.316 1.00 37.73 79 THR B N 1
ATOM 1183 C CA . THR B 2 79 ? 122.144 147.540 89.325 1.00 37.73 79 THR B CA 1
ATOM 1184 C C . THR B 2 79 ? 122.772 146.534 90.282 1.00 37.73 79 THR B C 1
ATOM 1185 O O . THR B 2 79 ? 122.201 146.191 91.321 1.00 37.73 79 THR B O 1
ATOM 1189 N N . ALA B 2 80 ? 123.960 146.060 89.921 1.00 34.04 80 ALA B N 1
ATOM 1190 C CA . ALA B 2 80 ? 124.701 145.093 90.726 1.00 34.04 80 ALA B CA 1
ATOM 1191 C C . ALA B 2 80 ? 125.812 145.834 91.461 1.00 34.04 80 ALA B C 1
ATOM 1192 O O . ALA B 2 80 ? 126.854 146.146 90.880 1.00 34.04 80 ALA B O 1
ATOM 1194 N N . LEU B 2 81 ? 125.589 146.111 92.742 1.00 30.24 81 LEU B N 1
ATOM 1195 C CA . LEU B 2 81 ? 126.596 146.764 93.568 1.00 30.24 81 LEU B CA 1
ATOM 1196 C C . LEU B 2 81 ? 127.574 145.720 94.086 1.00 30.24 81 LEU B C 1
ATOM 1197 O O . LEU B 2 81 ? 127.174 144.777 94.775 1.00 30.24 81 LEU B O 1
ATOM 1202 N N . VAL B 2 82 ? 128.852 145.881 93.752 1.00 28.13 82 VAL B N 1
ATOM 1203 C CA . VAL B 2 82 ? 129.904 144.982 94.210 1.00 28.13 82 VAL B CA 1
ATOM 1204 C C . VAL B 2 82 ? 130.989 145.822 94.864 1.00 28.13 82 VAL B C 1
ATOM 1205 O O . VAL B 2 82 ? 131.632 146.639 94.195 1.00 28.13 82 VAL B O 1
ATOM 1209 N N . TRP B 2 83 ? 131.197 145.621 96.163 1.00 27.31 83 TRP B N 1
ATOM 1210 C CA . TRP B 2 83 ? 132.242 146.328 96.894 1.00 27.31 83 TRP B CA 1
ATOM 1211 C C . TRP B 2 83 ? 133.569 145.629 96.637 1.00 27.31 83 TRP B C 1
ATOM 1212 O O . TRP B 2 83 ? 133.790 144.506 97.099 1.00 27.31 83 TRP B O 1
ATOM 1223 N N . VAL B 2 84 ? 134.455 146.292 95.897 1.00 29.14 84 VAL B N 1
ATOM 1224 C CA . VAL B 2 84 ? 135.692 145.673 95.442 1.00 29.14 84 VAL B CA 1
ATOM 1225 C C . VAL B 2 84 ? 136.889 146.437 95.987 1.00 29.14 84 VAL B C 1
ATOM 1226 O O . VAL B 2 84 ? 136.735 147.443 96.687 1.00 29.14 84 VAL B O 1
ATOM 1230 N N . GLY B 2 85 ? 138.087 145.957 95.674 1.00 33.72 85 GLY B N 1
ATOM 1231 C CA . GLY B 2 85 ? 139.307 146.674 95.971 1.00 33.72 85 GLY B CA 1
ATOM 1232 C C . GLY B 2 85 ? 139.626 147.667 94.874 1.00 33.72 85 GLY B C 1
ATOM 1233 O O . GLY B 2 85 ? 138.770 148.046 94.072 1.00 33.72 85 GLY B O 1
ATOM 1234 N N . GLU B 2 86 ? 140.883 148.100 94.843 1.00 38.67 86 GLU B N 1
ATOM 1235 C CA . GLU B 2 86 ? 141.329 149.018 93.801 1.00 38.67 86 GLU B CA 1
ATOM 1236 C C . GLU B 2 86 ? 141.300 148.296 92.460 1.00 38.67 86 GLU B C 1
ATOM 1237 O O . GLU B 2 86 ? 142.090 147.378 92.222 1.00 38.67 86 GLU B O 1
ATOM 1243 N N . GLN B 2 87 ? 140.376 148.706 91.588 1.00 36.15 87 GLN B N 1
ATOM 1244 C CA . GLN B 2 87 ? 140.163 148.074 90.285 1.00 36.15 87 GLN B CA 1
ATOM 1245 C C . GLN B 2 87 ? 139.805 146.597 90.421 1.00 36.15 87 GLN B C 1
ATOM 1246 O O . GLN B 2 87 ? 140.170 145.777 89.576 1.00 36.15 87 GLN B O 1
ATOM 1252 N N . GLY B 2 88 ? 139.089 146.249 91.488 1.00 36.55 88 GLY B N 1
ATOM 1253 C CA . GLY B 2 88 ? 138.570 144.905 91.644 1.00 36.55 88 GLY B CA 1
ATOM 1254 C C . GLY B 2 88 ? 139.580 143.837 91.993 1.00 36.55 88 GLY B C 1
ATOM 1255 O O . GLY B 2 88 ? 139.344 142.665 91.696 1.00 36.55 88 GLY B O 1
ATOM 1256 N N . VAL B 2 89 ? 140.703 144.198 92.616 1.00 36.66 89 VAL B N 1
ATOM 1257 C CA . VAL B 2 89 ? 141.681 143.183 93.000 1.00 36.66 89 VAL B CA 1
ATOM 1258 C C . VAL B 2 89 ? 141.135 142.297 94.114 1.00 36.66 89 VAL B C 1
ATOM 1259 O O . VAL B 2 89 ? 141.393 141.089 94.144 1.00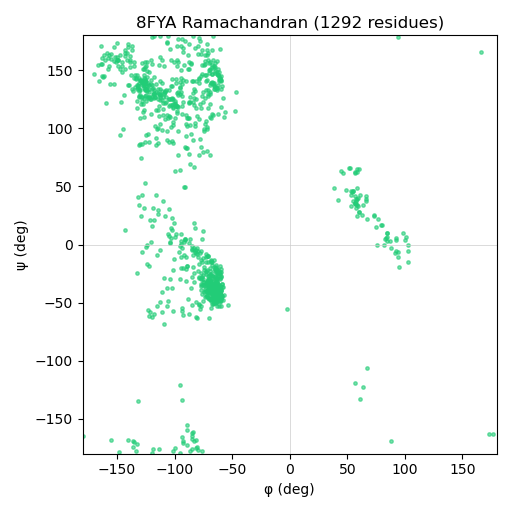 36.66 89 VAL B O 1
ATOM 1263 N N . ARG B 2 90 ? 140.376 142.870 95.041 1.00 35.75 90 ARG B N 1
ATOM 1264 C CA . ARG B 2 90 ? 139.802 142.121 96.147 1.00 35.75 90 ARG B CA 1
ATOM 1265 C C . ARG B 2 90 ? 138.287 142.225 96.100 1.00 35.75 90 ARG B C 1
ATOM 1266 O O . ARG B 2 90 ? 137.738 143.302 95.857 1.00 35.75 90 ARG B O 1
ATOM 1274 N N . TYR B 2 91 ? 137.616 141.102 96.329 1.00 30.44 91 TYR B N 1
ATOM 1275 C CA . TYR B 2 91 ? 136.165 141.069 96.436 1.00 30.44 91 TYR B CA 1
ATOM 1276 C C . TYR B 2 91 ? 135.794 141.084 97.912 1.00 30.44 91 TYR B C 1
ATOM 1277 O O . TYR B 2 91 ? 136.170 140.174 98.659 1.00 30.44 91 TYR B O 1
ATOM 1286 N N . TYR B 2 92 ? 135.060 142.111 98.328 1.00 30.09 92 TYR B N 1
ATOM 1287 C CA . TYR B 2 92 ? 134.671 142.275 99.720 1.00 30.09 92 TYR B CA 1
ATOM 1288 C C . TYR B 2 92 ? 133.208 141.942 99.962 1.00 30.09 92 TYR B C 1
ATOM 1289 O O . TYR B 2 92 ? 132.889 141.185 100.883 1.00 30.09 92 TYR B O 1
ATOM 1298 N N . ALA B 2 93 ? 132.309 142.487 99.151 1.00 27.84 93 ALA B N 1
ATOM 1299 C CA . ALA B 2 93 ? 130.889 142.192 99.269 1.00 27.84 93 ALA B CA 1
ATOM 1300 C C . ALA B 2 93 ? 130.223 142.518 97.943 1.00 27.84 93 ALA B C 1
ATOM 1301 O O . ALA B 2 93 ? 130.796 143.195 97.087 1.00 27.84 93 ALA B O 1
ATOM 1303 N N . SER B 2 94 ? 129.001 142.021 97.781 1.00 32.41 94 SER B N 1
ATOM 1304 C CA . SER B 2 94 ? 128.236 142.288 96.574 1.00 32.41 94 SER B CA 1
ATOM 1305 C C . SER B 2 94 ? 126.755 142.262 96.905 1.00 32.41 94 SER B C 1
ATOM 1306 O O . SER B 2 94 ? 126.327 141.654 97.889 1.00 32.41 94 SER B O 1
ATOM 1309 N N . GLY B 2 95 ? 125.976 142.926 96.061 1.00 32.10 95 GLY B N 1
ATOM 1310 C CA . GLY B 2 95 ? 124.541 142.967 96.239 1.00 32.10 95 GLY B CA 1
ATOM 1311 C C . GLY B 2 95 ? 123.828 141.889 95.456 1.00 32.10 95 GLY B C 1
ATOM 1312 O O . GLY B 2 95 ? 124.235 140.724 95.474 1.00 32.10 95 GLY B O 1
ATOM 1313 N N . ARG B 2 96 ? 122.760 142.266 94.761 1.00 33.46 96 ARG B N 1
ATOM 1314 C CA . ARG B 2 96 ? 122.025 141.331 93.924 1.00 33.46 96 ARG B CA 1
ATOM 1315 C C . ARG B 2 96 ? 122.748 141.175 92.588 1.00 33.46 96 ARG B C 1
ATOM 1316 O O . ARG B 2 96 ? 123.891 141.605 92.414 1.00 33.46 96 ARG B O 1
ATOM 1324 N N . ALA B 2 97 ? 122.083 140.546 91.627 1.00 34.21 97 ALA B N 1
ATOM 1325 C CA . ALA B 2 97 ? 122.665 140.297 90.320 1.00 34.21 97 ALA B CA 1
ATOM 1326 C C . ALA B 2 97 ? 122.318 141.420 89.350 1.00 34.21 97 ALA B C 1
ATOM 1327 O O . ALA B 2 97 ? 121.479 142.279 89.625 1.00 34.21 97 ALA B O 1
ATOM 1329 N N . LEU B 2 98 ? 122.989 141.400 88.201 1.00 35.46 98 LEU B N 1
ATOM 1330 C CA . LEU B 2 98 ? 122.680 142.333 87.126 1.00 35.46 98 LEU B CA 1
ATOM 1331 C C . LEU B 2 98 ? 121.254 142.120 86.640 1.00 35.46 98 LEU B C 1
ATOM 1332 O O . LEU B 2 98 ? 120.939 141.080 86.053 1.00 35.46 98 LEU B O 1
ATOM 1337 N N . ALA B 2 99 ? 120.394 143.106 86.894 1.00 36.95 99 ALA B N 1
ATOM 1338 C CA . ALA B 2 99 ? 118.973 143.052 86.558 1.00 36.95 99 ALA B CA 1
ATOM 1339 C C . ALA B 2 99 ? 118.269 141.872 87.217 1.00 36.95 99 ALA B C 1
ATOM 1340 O O . ALA B 2 99 ? 117.234 141.413 86.724 1.00 36.95 99 ALA B O 1
ATOM 1342 N N . ARG B 2 100 ? 118.819 141.380 88.330 1.00 38.82 100 ARG B N 1
ATOM 1343 C CA . ARG B 2 100 ? 118.270 140.232 89.052 1.00 38.82 100 ARG B CA 1
ATOM 1344 C C . ARG B 2 100 ? 118.119 139.026 88.129 1.00 38.82 100 ARG B C 1
ATOM 1345 O O . ARG B 2 100 ? 117.158 138.261 88.220 1.00 38.82 100 ARG B O 1
ATOM 1353 N N . SER B 2 101 ? 119.084 138.856 87.231 1.00 40.85 101 SER B N 1
ATOM 1354 C CA . SER B 2 101 ? 119.033 137.802 86.224 1.00 40.85 101 SER B CA 1
ATOM 1355 C C . SER B 2 101 ? 119.708 136.557 86.784 1.00 40.85 101 SER B C 1
ATOM 1356 O O . SER B 2 101 ? 120.929 136.533 86.971 1.00 40.85 101 SER B O 1
ATOM 1359 N N . THR B 2 102 ? 118.915 135.522 87.046 1.00 42.76 102 THR B N 1
ATOM 1360 C CA . THR B 2 102 ? 119.420 134.256 87.552 1.00 42.76 102 THR B CA 1
ATOM 1361 C C . THR B 2 102 ? 119.581 133.213 86.456 1.00 42.76 102 THR B C 1
ATOM 1362 O O . THR B 2 102 ? 119.835 132.044 86.762 1.00 42.76 102 THR B O 1
ATOM 1366 N N . ARG B 2 103 ? 119.436 133.606 85.188 1.00 45.05 103 ARG B N 1
ATOM 1367 C CA . ARG B 2 103 ? 119.564 132.641 84.100 1.00 45.05 103 ARG B CA 1
ATOM 1368 C C . ARG B 2 103 ? 120.978 132.079 84.022 1.00 45.05 103 ARG B C 1
ATOM 1369 O O . ARG B 2 103 ? 121.160 130.888 83.743 1.00 45.05 103 ARG B O 1
ATOM 1377 N N . PHE B 2 104 ? 121.991 132.914 84.265 1.00 43.65 104 PHE B N 1
ATOM 1378 C CA . PHE B 2 104 ? 123.357 132.407 84.324 1.00 43.65 104 PHE B CA 1
ATOM 1379 C C . PHE B 2 104 ? 123.523 131.412 85.465 1.00 43.65 104 PHE B C 1
ATOM 1380 O O . PHE B 2 104 ? 124.147 130.359 85.294 1.00 43.65 104 PHE B O 1
ATOM 1388 N N . LEU B 2 105 ? 122.967 131.725 86.636 1.00 42.32 105 LEU B N 1
ATOM 1389 C CA . LEU B 2 105 ? 123.085 130.821 87.776 1.00 42.32 105 LEU B CA 1
ATOM 1390 C C . LEU B 2 105 ? 122.371 129.500 87.513 1.00 42.32 105 LEU B C 1
ATOM 1391 O O . LEU B 2 105 ? 122.902 128.427 87.825 1.00 42.32 105 LEU B O 1
ATOM 1396 N N . VAL B 2 106 ? 121.169 129.558 86.935 1.00 45.19 106 VAL B N 1
ATOM 1397 C CA . VAL B 2 106 ? 120.431 128.338 86.620 1.00 45.19 106 VAL B CA 1
ATOM 1398 C C . VAL B 2 106 ? 121.188 127.508 85.592 1.00 45.19 106 VAL B C 1
ATOM 1399 O O . VAL B 2 106 ? 121.292 126.281 85.716 1.00 45.19 106 VAL B O 1
ATOM 1403 N N . LYS B 2 107 ? 121.730 128.162 84.562 1.00 45.62 107 LYS B N 1
ATOM 1404 C CA . LYS B 2 107 ? 122.494 127.443 83.549 1.00 45.62 107 LYS B CA 1
ATOM 1405 C C . LYS B 2 107 ? 123.729 126.786 84.150 1.00 45.62 107 LYS B C 1
ATOM 1406 O O . LYS B 2 107 ? 124.047 125.636 83.827 1.00 45.62 107 LYS B O 1
ATOM 1412 N N . GLN B 2 108 ? 124.435 127.499 85.030 1.00 42.88 108 GLN B N 1
ATOM 1413 C CA . GLN B 2 108 ? 125.618 126.929 85.666 1.00 42.88 108 GLN B CA 1
ATOM 1414 C C . GLN B 2 108 ? 125.256 125.739 86.543 1.00 42.88 108 GLN B C 1
ATOM 1415 O O . GLN B 2 108 ? 125.961 124.722 86.543 1.00 42.88 108 GLN B O 1
ATOM 1421 N N . ALA B 2 109 ? 124.162 125.847 87.301 1.00 46.74 109 ALA B N 1
ATOM 1422 C CA . ALA B 2 109 ? 123.733 124.735 88.143 1.00 46.74 109 ALA B CA 1
ATOM 1423 C C . ALA B 2 109 ? 123.360 123.520 87.303 1.00 46.74 109 ALA B C 1
ATOM 1424 O O . ALA B 2 109 ? 123.729 122.387 87.637 1.00 46.74 109 ALA B O 1
ATOM 1426 N N . GLU B 2 110 ? 122.635 123.739 86.204 1.00 47.88 110 GLU B N 1
ATOM 1427 C CA . GLU B 2 110 ? 122.282 122.633 85.319 1.00 47.88 110 GLU B CA 1
ATOM 1428 C C . GLU B 2 110 ? 123.524 121.998 84.711 1.00 47.88 110 GLU B C 1
ATOM 1429 O O . GLU B 2 110 ? 123.609 120.770 84.592 1.00 47.88 110 GLU B O 1
ATOM 1435 N N . LEU B 2 111 ? 124.499 122.819 84.319 1.00 49.48 111 LEU B N 1
ATOM 1436 C CA . LEU B 2 111 ? 125.705 122.294 83.691 1.00 49.48 111 LEU B CA 1
ATOM 1437 C C . LEU B 2 111 ? 126.549 121.499 84.680 1.00 49.48 111 LEU B C 1
ATOM 1438 O O . LEU B 2 111 ? 127.154 120.486 84.312 1.00 49.48 111 LEU B O 1
ATOM 1443 N N . VAL B 2 112 ? 126.608 121.938 85.938 1.00 49.79 112 VAL B N 1
ATOM 1444 C CA . VAL B 2 112 ? 127.446 121.253 86.917 1.00 49.79 112 VAL B CA 1
ATOM 1445 C C . VAL B 2 112 ? 126.739 120.058 87.552 1.00 49.79 112 VAL B C 1
ATOM 1446 O O . VAL B 2 112 ? 127.412 119.166 88.090 1.00 49.79 112 VAL B O 1
ATOM 1450 N N . THR B 2 113 ? 125.407 119.996 87.480 1.00 51.01 113 THR B N 1
ATOM 1451 C CA . THR B 2 113 ? 124.676 118.940 88.176 1.00 51.01 113 THR B CA 1
ATOM 1452 C C . THR B 2 113 ? 124.987 117.561 87.603 1.00 51.01 113 THR B C 1
ATOM 1453 O O . THR B 2 113 ? 125.323 116.633 88.349 1.00 51.01 113 THR B O 1
ATOM 1457 N N . ASN B 2 114 ? 124.887 117.402 86.288 1.00 55.87 114 ASN B N 1
ATOM 1458 C CA . ASN B 2 114 ? 125.097 116.106 85.658 1.00 55.87 114 ASN B CA 1
ATOM 1459 C C . ASN B 2 114 ? 126.513 115.981 85.104 1.00 55.87 114 ASN B C 1
ATOM 1460 O O . ASN B 2 114 ? 127.207 116.971 84.865 1.00 55.87 114 ASN B O 1
ATOM 1465 N N . GLU B 2 115 ? 126.937 114.729 84.911 1.00 58.22 115 GLU B N 1
ATOM 1466 C CA . GLU B 2 115 ? 128.327 114.462 84.557 1.00 58.22 115 GLU B CA 1
ATOM 1467 C C . GLU B 2 115 ? 128.632 114.805 83.105 1.00 58.22 115 GLU B C 1
ATOM 1468 O O . GLU B 2 115 ? 129.771 115.157 82.786 1.00 58.22 115 GLU B O 1
ATOM 1474 N N . ARG B 2 116 ? 127.647 114.701 82.212 1.00 59.02 116 ARG B N 1
ATOM 1475 C CA . ARG B 2 116 ? 127.904 114.974 80.800 1.00 59.02 116 ARG B CA 1
ATOM 1476 C C . ARG B 2 116 ? 128.223 116.448 80.569 1.00 59.02 116 ARG B C 1
ATOM 1477 O O . ARG B 2 116 ? 129.243 116.786 79.953 1.00 59.02 116 ARG B O 1
ATOM 1485 N N . SER B 2 117 ? 127.370 117.343 81.074 1.00 56.91 117 SER B N 1
ATOM 1486 C CA . SER B 2 117 ? 127.615 118.770 80.893 1.00 56.91 117 SER B CA 1
ATOM 1487 C C . SER B 2 117 ? 128.822 119.228 81.697 1.00 56.91 117 SER B C 1
ATOM 1488 O O . SER B 2 117 ? 129.563 120.113 81.260 1.00 56.91 117 SER B O 1
ATOM 1491 N N . ARG B 2 118 ? 129.034 118.644 82.878 1.00 56.57 118 ARG B N 1
ATOM 1492 C CA . ARG B 2 118 ? 130.228 118.962 83.656 1.00 56.57 118 ARG B CA 1
ATOM 1493 C C . ARG B 2 118 ? 131.492 118.583 82.896 1.00 56.57 118 ARG B C 1
ATOM 1494 O O . ARG B 2 118 ? 132.455 119.358 82.847 1.00 56.57 118 ARG B O 1
ATOM 1502 N N . LEU B 2 119 ? 131.496 117.397 82.285 1.00 58.98 119 LEU B N 1
ATOM 1503 C CA . LEU B 2 119 ? 132.622 116.968 81.465 1.00 58.98 119 LEU B CA 1
ATOM 1504 C C . LEU B 2 119 ? 132.832 117.912 80.290 1.00 58.98 119 LEU B C 1
ATOM 1505 O O . LEU B 2 119 ? 133.967 118.293 79.984 1.00 58.98 119 LEU B O 1
ATOM 1510 N N . ARG B 2 120 ? 131.743 118.302 79.623 1.00 56.44 120 ARG B N 1
ATOM 1511 C CA . ARG B 2 120 ? 131.855 119.201 78.478 1.00 56.44 120 ARG B CA 1
ATOM 1512 C C . ARG B 2 120 ? 132.432 120.551 78.888 1.00 56.44 120 ARG B C 1
ATOM 1513 O O . ARG B 2 120 ? 133.314 121.093 78.213 1.00 56.44 120 ARG B O 1
ATOM 1521 N N . VAL B 2 121 ? 131.951 121.107 80.002 1.00 56.51 121 VAL B N 1
ATOM 1522 C CA . VAL B 2 121 ? 132.425 122.414 80.447 1.00 56.51 121 VAL B CA 1
ATOM 1523 C C . VAL B 2 121 ? 133.884 122.342 80.878 1.00 56.51 121 VAL B C 1
ATOM 1524 O O . VAL B 2 121 ? 134.674 123.247 80.587 1.00 56.51 121 VAL B O 1
ATOM 1528 N N . ALA B 2 122 ? 134.267 121.275 81.585 1.00 59.20 122 ALA B N 1
ATOM 1529 C CA . ALA B 2 122 ? 135.668 121.116 81.958 1.00 59.20 122 ALA B CA 1
ATOM 1530 C C . ALA B 2 122 ? 136.553 121.010 80.723 1.00 59.20 122 ALA B C 1
ATOM 1531 O O . ALA B 2 122 ? 137.615 121.641 80.654 1.00 59.20 122 ALA B O 1
ATOM 1533 N N . ARG B 2 123 ? 136.122 120.229 79.727 1.00 63.62 123 ARG B N 1
ATOM 1534 C CA . ARG B 2 123 ? 136.871 120.141 78.479 1.00 63.62 123 ARG B CA 1
ATOM 1535 C C . ARG B 2 123 ? 136.989 121.505 77.817 1.00 63.62 123 ARG B C 1
ATOM 1536 O O . ARG B 2 123 ? 138.035 121.840 77.253 1.00 63.62 123 ARG B O 1
ATOM 1544 N N . ARG B 2 124 ? 135.924 122.305 77.875 1.00 58.86 124 ARG B N 1
ATOM 1545 C CA . ARG B 2 124 ? 135.952 123.624 77.251 1.00 58.86 124 ARG B CA 1
ATOM 1546 C C . ARG B 2 124 ? 136.930 124.559 77.953 1.00 58.86 124 ARG B C 1
ATOM 1547 O O . ARG B 2 124 ? 137.667 125.299 77.293 1.00 58.86 124 ARG B O 1
ATOM 1555 N N . MET B 2 125 ? 136.951 124.546 79.289 1.00 60.01 125 MET B N 1
ATOM 1556 C CA . MET B 2 125 ? 137.927 125.369 80.005 1.00 60.01 125 MET B CA 1
ATOM 1557 C C . MET B 2 125 ? 139.351 124.922 79.701 1.00 60.01 125 MET B C 1
ATOM 1558 O O . MET B 2 125 ? 140.242 125.755 79.487 1.00 60.01 125 MET B O 1
ATOM 1563 N N . TYR B 2 126 ? 139.586 123.609 79.671 1.00 65.69 126 TYR B N 1
ATOM 1564 C CA . TYR B 2 126 ? 140.924 123.116 79.365 1.00 65.69 126 TYR B CA 1
ATOM 1565 C C . TYR B 2 126 ? 141.330 123.463 77.937 1.00 65.69 126 TYR B C 1
ATOM 1566 O O . TYR B 2 126 ? 142.510 123.719 77.672 1.00 65.69 126 TYR B O 1
ATOM 1575 N N . GLN B 2 127 ? 140.370 123.475 77.008 1.00 67.42 127 GLN B N 1
ATOM 1576 C CA . GLN B 2 127 ? 140.644 123.929 75.648 1.00 67.42 127 GLN B CA 1
ATOM 1577 C C . GLN B 2 127 ? 140.978 125.413 75.619 1.00 67.42 127 GLN B C 1
ATOM 1578 O O . GLN B 2 127 ? 141.866 125.841 74.873 1.00 67.42 127 GLN B O 1
ATOM 1584 N N . MET B 2 128 ? 140.264 126.216 76.412 1.00 60.40 128 MET B N 1
ATOM 1585 C CA . MET B 2 128 ? 140.603 127.631 76.529 1.00 60.40 128 MET B CA 1
ATOM 1586 C C . MET B 2 128 ? 142.028 127.806 77.033 1.00 60.40 128 MET B C 1
ATOM 1587 O O . MET B 2 128 ? 142.739 128.724 76.608 1.00 60.40 128 MET B O 1
ATOM 1592 N N . ARG B 2 129 ? 142.463 126.933 77.941 1.00 63.31 129 ARG B N 1
ATOM 1593 C CA . ARG B 2 129 ? 143.841 126.962 78.413 1.00 63.31 129 ARG B CA 1
ATOM 1594 C C . ARG B 2 129 ? 144.814 126.271 77.465 1.00 63.31 129 ARG B C 1
ATOM 1595 O O . ARG B 2 129 ? 146.027 126.354 77.685 1.00 63.31 129 ARG B O 1
ATOM 1603 N N . PHE B 2 130 ? 144.324 125.597 76.426 1.00 70.54 130 PHE B N 1
ATOM 1604 C CA . PHE B 2 130 ? 145.165 124.895 75.455 1.00 70.54 130 PHE B CA 1
ATOM 1605 C C . PHE B 2 130 ? 144.765 125.307 74.044 1.00 70.54 130 PHE B C 1
ATOM 1606 O O . PHE B 2 130 ? 144.108 124.547 73.323 1.00 70.54 130 PHE B O 1
ATOM 1614 N N . PRO B 2 131 ? 145.137 126.518 73.621 1.00 76.69 131 PRO B N 1
ATOM 1615 C CA . PRO B 2 131 ? 144.781 126.954 72.260 1.00 76.69 131 PRO B CA 1
ATOM 1616 C C . PRO B 2 131 ? 145.407 126.112 71.161 1.00 76.69 131 PRO B C 1
ATOM 1617 O O . PRO B 2 131 ? 144.790 125.938 70.102 1.00 76.69 131 PRO B O 1
ATOM 1621 N N . THR B 2 132 ? 146.610 125.583 71.375 1.00 82.59 132 THR B N 1
ATOM 1622 C CA . THR B 2 132 ? 147.353 124.896 70.326 1.00 82.59 132 THR B CA 1
ATOM 1623 C C . THR B 2 132 ? 147.157 123.385 70.331 1.00 82.59 132 THR B C 1
ATOM 1624 O O . THR B 2 132 ? 147.783 122.694 69.520 1.00 82.59 132 THR B O 1
ATOM 1628 N N . GLU B 2 133 ? 146.316 122.853 71.214 1.00 80.58 133 GLU B N 1
ATOM 1629 C CA . GLU B 2 133 ? 146.087 121.419 71.298 1.00 80.58 133 GLU B CA 1
ATOM 1630 C C . GLU B 2 133 ? 144.596 121.141 71.415 1.00 80.58 133 GLU B C 1
ATOM 1631 O O . GLU B 2 133 ? 143.829 121.973 71.907 1.00 80.58 133 GLU B O 1
ATOM 1637 N N . ASP B 2 134 ? 144.194 119.959 70.956 1.00 81.02 134 ASP B N 1
ATOM 1638 C CA . ASP B 2 134 ? 142.809 119.515 71.032 1.00 81.02 134 ASP B CA 1
ATOM 1639 C C . ASP B 2 134 ? 142.673 118.529 72.185 1.00 81.02 134 ASP B C 1
ATOM 1640 O O . ASP B 2 134 ? 143.325 117.478 72.188 1.00 81.02 134 ASP B O 1
ATOM 1645 N N . VAL B 2 135 ? 141.831 118.868 73.157 1.00 79.39 135 VAL B N 1
ATOM 1646 C CA . VAL B 2 135 ? 141.658 118.068 74.361 1.00 79.39 135 VAL B CA 1
ATOM 1647 C C . VAL B 2 135 ? 140.229 117.539 74.483 1.00 79.39 135 VAL B C 1
ATOM 1648 O O . VAL B 2 135 ? 139.791 117.180 75.571 1.00 79.39 135 VAL B O 1
ATOM 1652 N N . SER B 2 136 ? 139.498 117.477 73.369 1.00 80.76 136 SER B N 1
ATOM 1653 C CA . SER B 2 136 ? 138.118 117.007 73.398 1.00 80.76 136 SER B CA 1
ATOM 1654 C C . SER B 2 136 ? 138.004 115.509 73.648 1.00 80.76 136 SER B C 1
ATOM 1655 O O . SER B 2 136 ? 136.892 115.022 73.874 1.00 80.76 136 SER B O 1
ATOM 1658 N N . LYS B 2 137 ? 139.113 114.770 73.610 1.00 81.31 137 LYS B N 1
ATOM 1659 C CA . LYS B 2 137 ? 139.096 113.334 73.844 1.00 81.31 137 LYS B CA 1
ATOM 1660 C C . LYS B 2 137 ? 139.862 112.911 75.089 1.00 81.31 137 LYS B C 1
ATOM 1661 O O . LYS B 2 137 ? 139.781 111.740 75.474 1.00 81.31 137 LYS B O 1
ATOM 1667 N N . LEU B 2 138 ? 140.598 113.820 75.723 1.00 78.28 138 LEU B N 1
ATOM 1668 C CA . LEU B 2 138 ? 141.360 113.474 76.911 1.00 78.28 138 LEU B CA 1
ATOM 1669 C C . LEU B 2 138 ? 140.441 113.319 78.120 1.00 78.28 138 LEU B C 1
ATOM 1670 O O . LEU B 2 138 ? 139.352 113.895 78.189 1.00 78.28 138 LEU B O 1
ATOM 1675 N N . THR B 2 139 ? 140.898 112.526 79.085 1.00 77.41 139 THR B N 1
ATOM 1676 C CA . THR B 2 139 ? 140.159 112.303 80.316 1.00 77.41 139 THR B CA 1
ATOM 1677 C C . THR B 2 139 ? 140.583 113.319 81.376 1.00 77.41 139 THR B C 1
ATOM 1678 O O . THR B 2 139 ? 141.502 114.116 81.178 1.00 77.41 139 THR B O 1
ATOM 1682 N N . MET B 2 140 ? 139.899 113.288 82.523 1.00 76.89 140 MET B N 1
ATOM 1683 C CA . MET B 2 140 ? 140.229 114.205 83.612 1.00 76.89 140 MET B CA 1
ATOM 1684 C C . MET B 2 140 ? 141.651 113.994 84.113 1.00 76.89 140 MET B C 1
ATOM 1685 O O . MET B 2 140 ? 142.365 114.963 84.394 1.00 76.89 140 MET B O 1
ATOM 1690 N N . GLN B 2 141 ? 142.081 112.738 84.242 1.00 78.13 141 GLN B N 1
ATOM 1691 C CA . GLN B 2 141 ? 143.461 112.473 84.638 1.00 78.13 141 GLN B CA 1
ATOM 1692 C C . GLN B 2 141 ? 144.437 113.010 83.597 1.00 78.13 141 GLN B C 1
ATOM 1693 O O . GLN B 2 141 ? 145.413 113.696 83.932 1.00 78.13 141 GLN B O 1
ATOM 1699 N N . GLN B 2 142 ? 144.174 112.726 82.321 1.00 77.79 142 GLN B N 1
ATOM 1700 C CA . GLN B 2 142 ? 145.030 113.238 81.258 1.00 77.79 142 GLN B CA 1
ATOM 1701 C C . GLN B 2 142 ? 144.981 114.759 81.197 1.00 77.79 142 GLN B C 1
ATOM 1702 O O . GLN B 2 142 ? 146.008 115.410 80.980 1.00 77.79 142 GLN B O 1
ATOM 1708 N N . LEU B 2 143 ? 143.796 115.341 81.391 1.00 74.20 143 LEU B N 1
ATOM 1709 C CA . LEU B 2 143 ? 143.664 116.793 81.337 1.00 74.20 143 LEU B CA 1
ATOM 1710 C C . LEU B 2 143 ? 144.443 117.468 82.461 1.00 74.20 143 LEU B C 1
ATOM 1711 O O . LEU B 2 143 ? 145.130 118.474 82.236 1.00 74.20 143 LEU B O 1
ATOM 1716 N N . ARG B 2 144 ? 144.354 116.930 83.679 1.00 72.76 144 ARG B N 1
ATOM 1717 C CA . ARG B 2 144 ? 145.084 117.523 84.793 1.00 72.76 144 ARG B CA 1
ATOM 1718 C C . ARG B 2 144 ? 146.587 117.316 84.640 1.00 72.76 144 ARG B C 1
ATOM 1719 O O . ARG B 2 144 ? 147.377 118.195 85.005 1.00 72.76 144 ARG B O 1
ATOM 1727 N N . SER B 2 145 ? 147.005 116.177 84.079 1.00 76.90 145 SER B N 1
ATOM 1728 C CA . SER B 2 145 ? 148.423 115.992 83.785 1.00 76.90 145 SER B CA 1
ATOM 1729 C C . SER B 2 145 ? 148.907 117.008 82.756 1.00 76.90 145 SER B C 1
ATOM 1730 O O . SER B 2 145 ? 150.006 117.564 82.884 1.00 76.90 145 SER B O 1
ATOM 1733 N N . HIS B 2 146 ? 148.093 117.264 81.729 1.00 74.01 146 HIS B N 1
ATOM 1734 C CA . HIS B 2 146 ? 148.464 118.244 80.715 1.00 74.01 146 HIS B CA 1
ATOM 1735 C C . HIS B 2 146 ? 148.565 119.644 81.307 1.00 74.01 146 HIS B C 1
ATOM 1736 O O . HIS B 2 146 ? 149.482 120.399 80.969 1.00 74.01 146 HIS B O 1
ATOM 1743 N N . GLU B 2 147 ? 147.630 120.014 82.187 1.00 72.17 147 GLU B N 1
ATOM 1744 C CA . GLU B 2 147 ? 147.725 121.321 82.836 1.00 72.17 147 GLU B CA 1
ATOM 1745 C C . GLU B 2 147 ? 148.943 121.417 83.744 1.00 72.17 147 GLU B C 1
ATOM 1746 O O . GLU B 2 147 ? 149.582 122.472 83.814 1.00 72.17 147 GLU B O 1
ATOM 1752 N N . GLY B 2 148 ? 149.270 120.344 84.465 1.00 72.71 148 GLY B N 1
ATOM 1753 C CA . GLY B 2 148 ? 150.484 120.361 85.265 1.00 72.71 148 GLY B CA 1
ATOM 1754 C C . GLY B 2 148 ? 151.725 120.571 84.418 1.00 72.71 148 GLY B C 1
ATOM 1755 O O . GLY B 2 148 ? 152.589 121.389 84.750 1.00 72.71 148 GLY B O 1
ATOM 1756 N N . ALA B 2 149 ? 151.816 119.852 83.297 1.00 71.99 149 ALA B N 1
ATOM 1757 C CA . ALA B 2 149 ? 152.946 120.043 82.393 1.00 71.99 149 ALA B CA 1
ATOM 1758 C C . ALA B 2 149 ? 152.972 121.461 81.836 1.00 71.99 149 ALA B C 1
ATOM 1759 O O . ALA B 2 149 ? 154.040 122.077 81.732 1.00 71.99 149 ALA B O 1
ATOM 1761 N N . ARG B 2 150 ? 151.803 121.996 81.475 1.00 70.93 150 ARG B N 1
ATOM 1762 C CA . ARG B 2 150 ? 151.736 123.340 80.912 1.00 70.93 150 ARG B CA 1
ATOM 1763 C C . ARG B 2 150 ? 152.195 124.384 81.919 1.00 70.93 150 ARG B C 1
ATOM 1764 O O . ARG B 2 150 ? 152.942 125.303 81.568 1.00 70.93 150 ARG B O 1
ATOM 1772 N N . VAL B 2 151 ? 151.746 124.274 83.171 1.00 69.92 151 VAL B N 1
ATOM 1773 C CA . VAL B 2 151 ? 152.141 125.267 84.164 1.00 69.92 151 VAL B CA 1
ATOM 1774 C C . VAL B 2 151 ? 153.619 125.130 84.506 1.00 69.92 151 VAL B C 1
ATOM 1775 O O . VAL B 2 151 ? 154.300 126.139 84.728 1.00 69.92 151 VAL B O 1
ATOM 1779 N N . ARG B 2 152 ? 154.155 123.903 84.536 1.00 71.65 152 ARG B N 1
ATOM 1780 C CA . ARG B 2 152 ? 155.595 123.751 84.727 1.00 71.65 152 ARG B CA 1
ATOM 1781 C C . ARG B 2 152 ? 156.373 124.418 83.598 1.00 71.65 152 ARG B C 1
ATOM 1782 O O . ARG B 2 152 ? 157.346 125.142 83.842 1.00 71.65 152 ARG B O 1
ATOM 1790 N N . ARG B 2 153 ? 155.952 124.190 82.351 1.00 71.00 153 ARG B N 1
ATOM 1791 C CA . ARG B 2 153 ? 156.645 124.794 81.217 1.00 71.00 153 ARG B CA 1
ATOM 1792 C C . ARG B 2 153 ? 156.542 126.313 81.250 1.00 71.00 153 ARG B C 1
ATOM 1793 O O . ARG B 2 153 ? 157.517 127.015 80.959 1.00 71.00 153 ARG B O 1
ATOM 1801 N N . LYS B 2 154 ? 155.364 126.838 81.596 1.00 66.90 154 LYS B N 1
ATOM 1802 C CA . LYS B 2 154 ? 155.182 128.283 81.665 1.00 66.90 154 LYS B CA 1
ATOM 1803 C C . LYS B 2 154 ? 156.065 128.895 82.744 1.00 66.90 154 LYS B C 1
ATOM 1804 O O . LYS B 2 154 ? 156.722 129.918 82.510 1.00 66.90 154 LYS B O 1
ATOM 1810 N N . TYR B 2 155 ? 156.105 128.273 83.925 1.00 66.39 155 TYR B N 1
ATOM 1811 C CA . TYR B 2 155 ? 156.967 128.759 84.995 1.00 66.39 155 TYR B CA 1
ATOM 1812 C C . TYR B 2 155 ? 158.426 128.739 84.563 1.00 66.39 155 TYR B C 1
ATOM 1813 O O . TYR B 2 155 ? 159.164 129.705 84.785 1.00 66.39 155 TYR B O 1
ATOM 1822 N N . ARG B 2 156 ? 158.854 127.646 83.926 1.00 70.71 156 ARG B N 1
ATOM 1823 C CA . ARG B 2 156 ? 160.246 127.535 83.503 1.00 70.71 156 ARG B CA 1
ATOM 1824 C C . ARG B 2 156 ? 160.606 128.598 82.473 1.00 70.71 156 ARG B C 1
ATOM 1825 O O . ARG B 2 156 ? 161.657 129.244 82.577 1.00 70.71 156 ARG B O 1
ATOM 1833 N N . GLU B 2 157 ? 159.744 128.810 81.475 1.00 70.34 157 GLU B N 1
ATOM 1834 C CA . GLU B 2 157 ? 160.103 129.742 80.413 1.00 70.34 157 GLU B CA 1
ATOM 1835 C C . GLU B 2 157 ? 160.049 131.180 80.912 1.00 70.34 157 GLU B C 1
ATOM 1836 O O . GLU B 2 157 ? 160.866 132.013 80.506 1.00 70.34 157 GLU B O 1
ATOM 1842 N N . LEU B 2 158 ? 159.109 131.491 81.812 1.00 67.65 158 LEU B N 1
ATOM 1843 C CA . LEU B 2 158 ? 159.088 132.829 82.395 1.00 67.65 158 LEU B CA 1
ATOM 1844 C C . LEU B 2 158 ? 160.284 133.059 83.310 1.00 67.65 158 LEU B C 1
ATOM 1845 O O . LEU B 2 158 ? 160.811 134.176 83.368 1.00 67.65 158 LEU B O 1
ATOM 1850 N N . SER B 2 159 ? 160.726 132.022 84.027 1.00 69.99 159 SER B N 1
ATOM 1851 C CA . SER B 2 159 ? 161.944 132.138 84.819 1.00 69.99 159 SER B CA 1
ATOM 1852 C C . SER B 2 159 ? 163.150 132.406 83.931 1.00 69.99 159 SER B C 1
ATOM 1853 O O . SER B 2 159 ? 164.010 133.229 84.267 1.00 69.99 159 SER B O 1
ATOM 1856 N N . LYS B 2 160 ? 163.234 131.713 82.793 1.00 72.39 160 LYS B N 1
ATOM 1857 C CA . LYS B 2 160 ? 164.329 131.964 81.860 1.00 72.39 160 LYS B CA 1
ATOM 1858 C C . LYS B 2 160 ? 164.253 133.372 81.280 1.00 72.39 160 LYS B C 1
ATOM 1859 O O . LYS B 2 160 ? 165.283 134.036 81.111 1.00 72.39 160 LYS B O 1
ATOM 1865 N N . LYS B 2 161 ? 163.044 133.843 80.968 1.00 71.83 161 LYS B N 1
ATOM 1866 C CA . LYS B 2 161 ? 162.890 135.154 80.345 1.00 71.83 161 LYS B CA 1
ATOM 1867 C C . LYS B 2 161 ? 163.237 136.279 81.312 1.00 71.83 161 LYS B C 1
ATOM 1868 O O . LYS B 2 161 ? 163.976 137.206 80.962 1.00 71.83 161 LYS B O 1
ATOM 1874 N N . TYR B 2 162 ? 162.715 136.217 82.535 1.00 71.16 162 TYR B N 1
ATOM 1875 C CA . TYR B 2 162 ? 162.880 137.299 83.496 1.00 71.16 162 TYR B CA 1
ATOM 1876 C C . TYR B 2 162 ? 164.114 137.141 84.373 1.00 71.16 162 TYR B C 1
ATOM 1877 O O . TYR B 2 162 ? 164.313 137.954 85.282 1.00 71.16 162 TYR B O 1
ATOM 1886 N N . ASN B 2 163 ? 164.937 136.120 84.127 1.00 74.21 163 ASN B N 1
ATOM 1887 C CA . ASN B 2 163 ? 166.150 135.865 84.906 1.00 74.21 163 ASN B CA 1
ATOM 1888 C C . ASN B 2 163 ? 165.842 135.687 86.389 1.00 74.21 163 ASN B C 1
ATOM 1889 O O . ASN B 2 163 ? 166.658 136.023 87.250 1.00 74.21 163 ASN B O 1
ATOM 1894 N N . VAL B 2 164 ? 164.663 135.160 86.693 1.00 72.01 164 VAL B N 1
ATOM 1895 C CA . VAL B 2 164 ? 164.230 134.914 88.066 1.00 72.01 164 VAL B CA 1
ATOM 1896 C C . VAL B 2 164 ? 164.479 133.443 88.377 1.00 72.01 164 VAL B C 1
ATOM 1897 O O . VAL B 2 164 ? 163.909 132.577 87.697 1.00 72.01 164 VAL B O 1
ATOM 1901 N N . PRO B 2 165 ? 165.315 133.117 89.361 1.00 71.80 165 PRO B N 1
ATOM 1902 C CA . PRO B 2 165 ? 165.517 131.707 89.711 1.00 71.80 165 PRO B CA 1
ATOM 1903 C C . PRO B 2 165 ? 164.208 131.056 90.130 1.00 71.80 165 PRO B C 1
ATOM 1904 O O . PRO B 2 165 ? 163.384 131.660 90.820 1.00 71.80 165 PRO B O 1
ATOM 1908 N N . TRP B 2 166 ? 164.021 129.811 89.701 1.00 67.82 166 TRP B N 1
ATOM 1909 C CA . TRP B 2 166 ? 162.809 129.065 90.003 1.00 67.82 166 TRP B CA 1
ATOM 1910 C C . TRP B 2 166 ? 163.161 127.603 90.212 1.00 67.82 166 TRP B C 1
ATOM 1911 O O . TRP B 2 166 ? 163.831 126.996 89.371 1.00 67.82 166 TRP B O 1
ATOM 1922 N N . LYS B 2 167 ? 162.707 127.043 91.330 1.00 71.59 167 LYS B N 1
ATOM 1923 C CA . LYS B 2 167 ? 162.924 125.641 91.652 1.00 71.59 167 LYS B CA 1
ATOM 1924 C C . LYS B 2 167 ? 161.629 124.847 91.701 1.00 71.59 167 LYS B C 1
ATOM 1925 O O . LYS B 2 167 ? 161.509 123.815 91.034 1.00 71.59 167 LYS B O 1
ATOM 1931 N N . LYS B 2 168 ? 160.649 125.314 92.470 1.00 68.42 168 LYS B N 1
ATOM 1932 C CA . LYS B 2 168 ? 159.404 124.588 92.668 1.00 68.42 168 LYS B CA 1
ATOM 1933 C C . LYS B 2 168 ? 158.430 125.511 93.384 1.00 68.42 168 LYS B C 1
ATOM 1934 O O . LYS B 2 168 ? 158.839 126.346 94.195 1.00 68.42 168 LYS B O 1
ATOM 1940 N N . ARG B 2 169 ? 157.145 125.359 93.075 1.00 61.14 169 ARG B N 1
ATOM 1941 C CA . ARG B 2 169 ? 156.112 126.169 93.718 1.00 61.14 169 ARG B CA 1
ATOM 1942 C C . ARG B 2 169 ? 155.962 125.713 95.163 1.00 61.14 169 ARG B C 1
ATOM 1943 O O . ARG B 2 169 ? 155.330 124.693 95.444 1.00 61.14 169 ARG B O 1
ATOM 1951 N N . VAL B 2 170 ? 156.545 126.469 96.089 1.00 61.94 170 VAL B N 1
ATOM 1952 C CA . VAL B 2 170 ? 156.454 126.182 97.515 1.00 61.94 170 VAL B CA 1
ATOM 1953 C C . VAL B 2 170 ? 155.920 127.419 98.224 1.00 61.94 170 VAL B C 1
ATOM 1954 O O . VAL B 2 170 ? 156.374 128.539 97.962 1.00 61.94 170 VAL B O 1
ATOM 1958 N N . TYR B 2 171 ? 154.937 127.219 99.097 1.00 60.79 171 TYR B N 1
ATOM 1959 C CA . TYR B 2 171 ? 154.340 128.312 99.850 1.00 60.79 171 TYR B CA 1
ATOM 1960 C C . TYR B 2 171 ? 153.551 127.726 101.011 1.00 60.79 171 TYR B C 1
ATOM 1961 O O . TYR B 2 171 ? 153.352 126.512 101.105 1.00 60.79 171 TYR B O 1
ATOM 1970 N N . ASN B 2 172 ? 153.105 128.610 101.900 1.00 62.63 172 ASN B N 1
ATOM 1971 C CA . ASN B 2 172 ? 152.300 128.225 103.054 1.00 62.63 172 ASN B CA 1
ATOM 1972 C C . ASN B 2 172 ? 151.063 129.110 103.081 1.00 62.63 172 ASN B C 1
ATOM 1973 O O . ASN B 2 172 ? 151.193 130.350 103.146 1.00 62.63 172 ASN B O 1
ATOM 1978 N N . PRO B 2 173 ? 149.857 128.541 103.020 1.00 62.00 173 PRO B N 1
ATOM 1979 C CA . PRO B 2 173 ? 148.647 129.377 103.109 1.00 62.00 173 PRO B CA 1
ATOM 1980 C C . PRO B 2 173 ? 148.536 130.148 104.411 1.00 62.00 173 PRO B C 1
ATOM 1981 O O . PRO B 2 173 ? 147.852 131.177 104.445 1.00 62.00 173 PRO B O 1
ATOM 1985 N N . ASP B 2 174 ? 149.179 129.684 105.483 1.00 65.26 174 ASP B N 1
ATOM 1986 C CA . ASP B 2 174 ? 149.110 130.347 106.777 1.00 65.26 174 ASP B CA 1
ATOM 1987 C C . ASP B 2 174 ? 150.334 131.200 107.086 1.00 65.26 174 ASP B C 1
ATOM 1988 O O . ASP B 2 174 ? 150.293 131.988 108.037 1.00 65.26 174 ASP B O 1
ATOM 1993 N N . ASP B 2 175 ? 151.414 131.065 106.317 1.00 65.30 175 ASP B N 1
ATOM 1994 C CA . ASP B 2 175 ? 152.655 131.805 106.549 1.00 65.30 175 ASP B CA 1
ATOM 1995 C C . ASP B 2 175 ? 153.078 132.451 105.232 1.00 65.30 175 ASP B C 1
ATOM 1996 O O . ASP B 2 175 ? 153.868 131.882 104.474 1.00 65.30 175 ASP B O 1
ATOM 2001 N N . PHE B 2 176 ? 152.550 133.647 104.965 1.00 58.38 176 PHE B N 1
ATOM 2002 C CA . PHE B 2 176 ? 152.890 134.347 103.731 1.00 58.38 176 PHE B CA 1
ATOM 2003 C C . PHE B 2 176 ? 154.291 134.941 103.785 1.00 58.38 176 PHE B C 1
ATOM 2004 O O . PHE B 2 176 ? 154.961 135.035 102.751 1.00 58.38 176 PHE B O 1
ATOM 2012 N N . ALA B 2 177 ? 154.743 135.354 104.972 1.00 61.17 177 ALA B N 1
ATOM 2013 C CA . ALA B 2 177 ? 156.052 135.988 105.089 1.00 61.17 177 ALA B CA 1
ATOM 2014 C C . ALA B 2 177 ? 157.173 135.033 104.699 1.00 61.17 177 ALA B C 1
ATOM 2015 O O . ALA B 2 177 ? 158.128 135.427 104.020 1.00 61.17 177 ALA B O 1
ATOM 2017 N N . GLY B 2 178 ? 157.076 133.774 105.117 1.00 62.36 178 GLY B N 1
ATOM 2018 C CA . GLY B 2 178 ? 158.100 132.802 104.798 1.00 62.36 178 GLY B CA 1
ATOM 2019 C C . GLY B 2 178 ? 157.937 132.210 103.416 1.00 62.36 178 GLY B C 1
ATOM 2020 O O . GLY B 2 178 ? 157.060 131.372 103.187 1.00 62.36 178 GLY B O 1
ATOM 2021 N N . GLY B 2 179 ? 158.781 132.640 102.483 1.00 62.78 179 GLY B N 1
ATOM 2022 C CA . GLY B 2 179 ? 158.726 132.142 101.125 1.00 62.78 179 GLY B CA 1
ATOM 2023 C C . GLY B 2 179 ? 159.537 132.988 100.167 1.00 62.78 179 GLY B C 1
ATOM 2024 O O . GLY B 2 179 ? 159.931 134.109 100.502 1.00 62.78 179 GLY B O 1
ATOM 2025 N N . ASP B 2 180 ? 159.795 132.462 98.975 1.00 63.60 180 ASP B N 1
ATOM 2026 C CA . ASP B 2 180 ? 160.542 133.211 97.982 1.00 63.60 180 ASP B CA 1
ATOM 2027 C C . ASP B 2 180 ? 159.712 134.391 97.479 1.00 63.60 180 ASP B C 1
ATOM 2028 O O . ASP B 2 180 ? 158.480 134.333 97.469 1.00 63.60 180 ASP B O 1
ATOM 2033 N N . PRO B 2 181 ? 160.365 135.483 97.072 1.00 62.82 181 PRO B N 1
ATOM 2034 C CA . PRO B 2 181 ? 159.607 136.627 96.540 1.00 62.82 181 PRO B CA 1
ATOM 2035 C C . PRO B 2 181 ? 158.766 136.278 95.328 1.00 62.82 181 PRO B C 1
ATOM 2036 O O . PRO B 2 181 ? 157.679 136.844 95.155 1.00 62.82 181 PRO B O 1
ATOM 2040 N N . ILE B 2 182 ? 159.234 135.359 94.481 1.00 59.93 182 ILE B N 1
ATOM 2041 C CA . ILE B 2 182 ? 158.451 134.961 93.317 1.00 59.93 182 ILE B CA 1
ATOM 2042 C C . ILE B 2 182 ? 157.162 134.272 93.748 1.00 59.93 182 ILE B C 1
ATOM 2043 O O . ILE B 2 182 ? 156.092 134.521 93.181 1.00 59.93 182 ILE B O 1
ATOM 2048 N N . ASN B 2 183 ? 157.236 133.405 94.760 1.00 59.84 183 ASN B N 1
ATOM 2049 C CA . ASN B 2 183 ? 156.036 132.727 95.241 1.00 59.84 183 ASN B CA 1
ATOM 2050 C C . ASN B 2 183 ? 155.067 133.707 95.891 1.00 59.84 183 ASN B C 1
ATOM 2051 O O . ASN B 2 183 ? 153.848 133.588 95.721 1.00 59.84 183 ASN B O 1
ATOM 2056 N N . GLN B 2 184 ? 155.588 134.678 96.645 1.00 56.44 184 GLN B N 1
ATOM 2057 C CA . GLN B 2 184 ? 154.726 135.697 97.234 1.00 56.44 184 GLN B CA 1
ATOM 2058 C C . GLN B 2 184 ? 154.033 136.519 96.156 1.00 56.44 184 GLN B C 1
ATOM 2059 O O . GLN B 2 184 ? 152.833 136.808 96.257 1.00 56.44 184 GLN B O 1
ATOM 2065 N N . ALA B 2 185 ? 154.774 136.905 95.115 1.00 54.20 185 ALA B N 1
ATOM 2066 C CA . ALA B 2 185 ? 154.171 137.645 94.012 1.00 54.20 185 ALA B CA 1
ATOM 2067 C C . ALA B 2 185 ? 153.115 136.808 93.304 1.00 54.20 185 ALA B C 1
ATOM 2068 O O . ALA B 2 185 ? 152.050 137.320 92.938 1.00 54.20 185 ALA B O 1
ATOM 2070 N N . LEU B 2 186 ? 153.394 135.519 93.101 1.00 52.25 186 LEU B N 1
ATOM 2071 C CA . LEU B 2 186 ? 152.418 134.637 92.471 1.00 52.25 186 LEU B CA 1
ATOM 2072 C C . LEU B 2 186 ? 151.144 134.559 93.298 1.00 52.25 186 LEU B C 1
ATOM 2073 O O . LEU B 2 186 ? 150.037 134.673 92.763 1.00 52.25 186 LEU B O 1
ATOM 2078 N N . SER B 2 187 ? 151.285 134.377 94.611 1.00 49.34 187 SER B N 1
ATOM 2079 C CA . SER B 2 187 ? 150.114 134.285 95.475 1.00 49.34 187 SER B CA 1
ATOM 2080 C C . SER B 2 187 ? 149.312 135.579 95.451 1.00 49.34 187 SER B C 1
ATOM 2081 O O . SER B 2 187 ? 148.081 135.556 95.335 1.00 49.34 187 SER B O 1
ATOM 2084 N N . ALA B 2 188 ? 149.994 136.723 95.543 1.00 46.25 188 ALA B N 1
ATOM 2085 C CA . ALA B 2 188 ? 149.291 138.002 95.567 1.00 46.25 188 ALA B CA 1
ATOM 2086 C C . ALA B 2 188 ? 148.562 138.260 94.253 1.00 46.25 188 ALA B C 1
ATOM 2087 O O . ALA B 2 188 ? 147.396 138.676 94.245 1.00 46.25 188 ALA B O 1
ATOM 2089 N N . ALA B 2 189 ? 149.233 138.011 93.124 1.00 45.45 189 ALA B N 1
ATOM 2090 C CA . ALA B 2 189 ? 148.600 138.221 91.827 1.00 45.45 189 ALA B CA 1
ATOM 2091 C C . ALA B 2 189 ? 147.430 137.268 91.620 1.00 45.45 189 ALA B C 1
ATOM 2092 O O . ALA B 2 189 ? 146.381 137.667 91.100 1.00 45.45 189 ALA B O 1
ATOM 2094 N N . HIS B 2 190 ? 147.587 136.004 92.023 1.00 44.32 190 HIS B N 1
ATOM 2095 C CA . HIS B 2 190 ? 146.497 135.047 91.885 1.00 44.32 190 HIS B CA 1
ATOM 2096 C C . HIS B 2 190 ? 145.303 135.447 92.737 1.00 44.32 190 HIS B C 1
ATOM 2097 O O . HIS B 2 190 ? 144.156 135.311 92.306 1.00 44.32 190 HIS B O 1
ATOM 2104 N N . VAL B 2 191 ? 145.547 135.942 93.952 1.00 43.03 191 VAL B N 1
ATOM 2105 C CA . VAL B 2 191 ? 144.433 136.358 94.799 1.00 43.03 191 VAL B CA 1
ATOM 2106 C C . VAL B 2 191 ? 143.756 137.604 94.238 1.00 43.03 191 VAL B C 1
ATOM 2107 O O . VAL B 2 191 ? 142.532 137.749 94.336 1.00 43.03 191 VAL B O 1
ATOM 2111 N N . ALA B 2 192 ? 144.522 138.520 93.643 1.00 40.32 192 ALA B N 1
ATOM 2112 C CA . ALA B 2 192 ? 143.902 139.664 92.980 1.00 40.32 192 ALA B CA 1
ATOM 2113 C C . ALA B 2 192 ? 143.031 139.216 91.810 1.00 40.32 192 ALA B C 1
ATOM 2114 O O . ALA B 2 192 ? 141.918 139.729 91.611 1.00 40.32 192 ALA B O 1
ATOM 2116 N N . LEU B 2 193 ? 143.521 138.253 91.028 1.00 40.09 193 LEU B N 1
ATOM 2117 C CA . LEU B 2 193 ? 142.712 137.688 89.954 1.00 40.09 193 LEU B CA 1
ATOM 2118 C C . LEU B 2 193 ? 141.458 137.026 90.505 1.00 40.09 193 LEU B C 1
ATOM 2119 O O . LEU B 2 193 ? 140.382 137.129 89.910 1.00 40.09 193 LEU B O 1
ATOM 2124 N N . TYR B 2 194 ? 141.584 136.329 91.636 1.00 39.92 194 TYR B N 1
ATOM 2125 C CA . TYR B 2 194 ? 140.426 135.720 92.284 1.00 39.92 194 TYR B CA 1
ATOM 2126 C C . TYR B 2 194 ? 139.409 136.776 92.683 1.00 39.92 194 TYR B C 1
ATOM 2127 O O . TYR B 2 194 ? 138.199 136.570 92.544 1.00 39.92 194 TYR B O 1
ATOM 2136 N N . GLY B 2 195 ? 139.884 137.903 93.209 1.00 37.08 195 GLY B N 1
ATOM 2137 C CA . GLY B 2 195 ? 138.981 138.984 93.557 1.00 37.08 195 GLY B CA 1
ATOM 2138 C C . GLY B 2 195 ? 138.237 139.524 92.352 1.00 37.08 195 GLY B C 1
ATOM 2139 O O . GLY B 2 195 ? 137.030 139.767 92.414 1.00 37.08 195 GLY B O 1
ATOM 2140 N N . LEU B 2 196 ? 138.945 139.707 91.234 1.00 36.13 196 LEU B N 1
ATOM 2141 C CA . LEU B 2 196 ? 138.266 140.165 90.021 1.00 36.13 196 LEU B CA 1
ATOM 2142 C C . LEU B 2 196 ? 137.265 139.128 89.516 1.00 36.13 196 LEU B C 1
ATOM 2143 O O . LEU B 2 196 ? 136.159 139.482 89.085 1.00 36.13 196 LEU B O 1
ATOM 2148 N N . VAL B 2 197 ? 137.636 137.846 89.561 1.00 35.56 197 VAL B N 1
ATOM 2149 C CA . VAL B 2 197 ? 136.731 136.790 89.116 1.00 35.56 197 VAL B CA 1
ATOM 2150 C C . VAL B 2 197 ? 135.472 136.787 89.967 1.00 35.56 197 VAL B C 1
ATOM 2151 O O . VAL B 2 197 ? 134.355 136.684 89.452 1.00 35.56 197 VAL B O 1
ATOM 2155 N N . HIS B 2 198 ? 135.636 136.893 91.286 1.00 32.51 198 HIS B N 1
ATOM 2156 C CA . HIS B 2 198 ? 134.484 136.886 92.177 1.00 32.51 198 HIS B CA 1
ATOM 2157 C C . HIS B 2 198 ? 133.624 138.123 91.970 1.00 32.51 198 HIS B C 1
ATOM 2158 O O . HIS B 2 198 ? 132.395 138.045 92.040 1.00 32.51 198 HIS B O 1
ATOM 2165 N N . SER B 2 199 ? 134.250 139.271 91.707 1.00 32.15 199 SER B N 1
ATOM 2166 C CA . SER B 2 199 ? 133.482 140.479 91.430 1.00 32.15 199 SER B CA 1
ATOM 2167 C C . SER B 2 199 ? 132.630 140.307 90.180 1.00 32.15 199 SER B C 1
ATOM 2168 O O . SER B 2 199 ? 131.435 140.623 90.179 1.00 32.15 199 SER B O 1
ATOM 2171 N N . VAL B 2 200 ? 133.227 139.776 89.110 1.00 34.48 200 VAL B N 1
ATOM 2172 C CA . VAL B 2 200 ? 132.484 139.569 87.868 1.00 34.48 200 VAL B CA 1
ATOM 2173 C C . VAL B 2 200 ? 131.378 138.539 88.070 1.00 34.48 200 VAL B C 1
ATOM 2174 O O . VAL B 2 200 ? 130.250 138.713 87.592 1.00 34.48 200 VAL B O 1
ATOM 2178 N N . VAL B 2 201 ? 131.683 137.453 88.783 1.00 34.00 201 VAL B N 1
ATOM 2179 C CA . VAL B 2 201 ? 130.705 136.394 89.017 1.00 34.00 201 VAL B CA 1
ATOM 2180 C C . VAL B 2 201 ? 129.522 136.923 89.818 1.00 34.00 201 VAL B C 1
ATOM 2181 O O . VAL B 2 201 ? 128.359 136.658 89.490 1.00 34.00 201 VAL B O 1
ATOM 2185 N N . ALA B 2 202 ? 129.799 137.684 90.878 1.00 32.65 202 ALA B N 1
ATOM 2186 C CA . ALA B 2 202 ? 128.728 138.251 91.685 1.00 32.65 202 ALA B CA 1
ATOM 2187 C C . ALA B 2 202 ? 127.925 139.281 90.906 1.00 32.65 202 ALA B C 1
ATOM 2188 O O . ALA B 2 202 ? 126.711 139.394 91.103 1.00 32.65 202 ALA B O 1
ATOM 2190 N N . ALA B 2 203 ? 128.581 140.046 90.030 1.00 33.22 203 ALA B N 1
ATOM 2191 C CA . ALA B 2 203 ? 127.853 140.985 89.185 1.00 33.22 203 ALA B CA 1
ATOM 2192 C C . ALA B 2 203 ? 126.915 140.256 88.233 1.00 33.22 203 ALA B C 1
ATOM 2193 O O . ALA B 2 203 ? 125.766 140.671 88.041 1.00 33.22 203 ALA B O 1
ATOM 2195 N N . LEU B 2 204 ? 127.385 139.164 87.631 1.00 36.19 204 LEU B N 1
ATOM 2196 C CA . LEU B 2 204 ? 126.584 138.405 86.680 1.00 36.19 204 LEU B CA 1
ATOM 2197 C C . LEU B 2 204 ? 125.542 137.521 87.349 1.00 36.19 204 LEU B C 1
ATOM 2198 O O . LEU B 2 204 ? 124.641 137.029 86.662 1.00 36.19 204 LEU B O 1
ATOM 2203 N N . GLY B 2 205 ? 125.635 137.311 88.659 1.00 35.37 205 GLY B N 1
ATOM 2204 C CA . GLY B 2 205 ? 124.685 136.487 89.371 1.00 35.37 205 GLY B CA 1
ATOM 2205 C C . GLY B 2 205 ? 125.066 135.032 89.506 1.00 35.37 205 GLY B C 1
ATOM 2206 O O . GLY B 2 205 ? 124.274 134.251 90.047 1.00 35.37 205 GLY B O 1
ATOM 2207 N N . LEU B 2 206 ? 126.246 134.642 89.038 1.00 36.16 206 LEU B N 1
ATOM 2208 C CA . LEU B 2 206 ? 126.671 133.257 89.129 1.00 36.16 206 LEU B CA 1
ATOM 2209 C C . LEU B 2 206 ? 126.992 132.891 90.576 1.00 36.16 206 LEU B C 1
ATOM 2210 O O . LEU B 2 206 ? 127.156 133.749 91.447 1.00 36.16 206 LEU B O 1
ATOM 2215 N N . SER B 2 207 ? 127.076 131.585 90.829 1.00 38.03 207 SER B N 1
ATOM 2216 C CA . SER B 2 207 ? 127.400 131.084 92.154 1.00 38.03 207 SER B CA 1
ATOM 2217 C C . SER B 2 207 ? 128.882 130.770 92.229 1.00 38.03 207 SER B C 1
ATOM 2218 O O . SER B 2 207 ? 129.362 129.913 91.471 1.00 38.03 207 SER B O 1
ATOM 2221 N N . PRO B 2 208 ? 129.643 131.430 93.105 1.00 39.65 208 PRO B N 1
ATOM 2222 C CA . PRO B 2 208 ? 131.079 131.127 93.207 1.00 39.65 208 PRO B CA 1
ATOM 2223 C C . PRO B 2 208 ? 131.378 129.711 93.664 1.00 39.65 208 PRO B C 1
ATOM 2224 O O . PRO B 2 208 ? 132.487 129.221 93.421 1.00 39.65 208 PRO B O 1
ATOM 2228 N N . GLY B 2 209 ? 130.434 129.037 94.324 1.00 40.35 209 GLY B N 1
ATOM 2229 C CA . GLY B 2 209 ? 130.711 127.711 94.848 1.00 40.35 209 GLY B CA 1
ATOM 2230 C C . GLY B 2 209 ? 130.524 126.592 93.849 1.00 40.35 209 GLY B C 1
ATOM 2231 O O . GLY B 2 209 ? 131.184 125.554 93.953 1.00 40.35 209 GLY B O 1
ATOM 2232 N N . LEU B 2 210 ? 129.637 126.777 92.871 1.00 39.66 210 LEU B N 1
ATOM 2233 C CA . LEU B 2 210 ? 129.340 125.738 91.885 1.00 39.66 210 LEU B CA 1
ATOM 2234 C C . LEU B 2 210 ? 130.470 125.695 90.861 1.00 39.66 210 LEU B C 1
ATOM 2235 O O . LEU B 2 210 ? 130.409 126.292 89.784 1.00 39.66 210 LEU B O 1
ATOM 2240 N N . GLY B 2 211 ? 131.525 124.964 91.212 1.00 44.84 211 GLY B N 1
ATOM 2241 C CA . GLY B 2 211 ? 132.674 124.810 90.352 1.00 44.84 211 GLY B CA 1
ATOM 2242 C C . GLY B 2 211 ? 132.634 123.513 89.568 1.00 44.84 211 GLY B C 1
ATOM 2243 O O . GLY B 2 211 ? 132.034 122.527 89.988 1.00 44.84 211 GLY B O 1
ATOM 2244 N N . PHE B 2 212 ? 133.289 123.527 88.409 1.00 50.19 212 PHE B N 1
ATOM 2245 C CA . PHE B 2 212 ? 133.310 122.362 87.531 1.00 50.19 212 PHE B CA 1
ATOM 2246 C C . PHE B 2 212 ? 134.536 121.490 87.787 1.00 50.19 212 PHE B C 1
ATOM 2247 O O . PHE B 2 212 ? 134.408 120.302 88.095 1.00 50.19 212 PHE B O 1
ATOM 2255 N N . VAL B 2 213 ? 135.729 122.068 87.661 1.00 51.44 213 VAL B N 1
ATOM 2256 C CA . VAL B 2 213 ? 136.948 121.319 87.941 1.00 51.44 213 VAL B CA 1
ATOM 2257 C C . VAL B 2 213 ? 137.223 121.287 89.437 1.00 51.44 213 VAL B C 1
ATOM 2258 O O . VAL B 2 213 ? 137.470 120.224 90.017 1.00 51.44 213 VAL B O 1
ATOM 2262 N N . HIS B 2 214 ? 137.184 122.447 90.083 1.00 49.56 214 HIS B N 1
ATOM 2263 C CA . HIS B 2 214 ? 137.302 122.528 91.529 1.00 49.56 214 HIS B CA 1
ATOM 2264 C C . HIS B 2 214 ? 135.935 122.301 92.159 1.00 49.56 214 HIS B C 1
ATOM 2265 O O . HIS B 2 214 ? 134.915 122.762 91.641 1.00 49.56 214 HIS B O 1
ATOM 2272 N N . THR B 2 215 ? 135.919 121.576 93.274 1.00 52.76 215 THR B N 1
ATOM 2273 C CA . THR B 2 215 ? 134.671 121.189 93.913 1.00 52.76 215 THR B CA 1
ATOM 2274 C C . THR B 2 215 ? 134.867 121.174 95.422 1.00 52.76 215 THR B C 1
ATOM 2275 O O . THR B 2 215 ? 135.961 120.895 95.917 1.00 52.76 215 THR B O 1
ATOM 2279 N N . GLY B 2 216 ? 133.794 121.485 96.150 1.00 50.73 216 GLY B N 1
ATOM 2280 C CA . GLY B 2 216 ? 133.793 121.405 97.592 1.00 50.73 216 GLY B CA 1
ATOM 2281 C C . GLY B 2 216 ? 134.133 122.688 98.315 1.00 50.73 216 GLY B C 1
ATOM 2282 O O . GLY B 2 216 ? 134.036 122.727 99.547 1.00 50.73 216 GLY B O 1
ATOM 2283 N N . HIS B 2 217 ? 134.524 123.734 97.598 1.00 46.05 217 HIS B N 1
ATOM 2284 C CA . HIS B 2 217 ? 134.893 125.007 98.193 1.00 46.05 217 HIS B CA 1
ATOM 2285 C C . HIS B 2 217 ? 133.886 126.080 97.802 1.00 46.05 217 HIS B C 1
ATOM 2286 O O . HIS B 2 217 ? 133.219 125.991 96.769 1.00 46.05 217 HIS B O 1
ATOM 2293 N N . ASP B 2 218 ? 133.786 127.107 98.647 1.00 43.73 218 ASP B N 1
ATOM 2294 C CA . ASP B 2 218 ? 132.854 128.198 98.392 1.00 43.73 218 ASP B CA 1
ATOM 2295 C C . ASP B 2 218 ? 133.310 129.112 97.261 1.00 43.73 218 ASP B C 1
ATOM 2296 O O . ASP B 2 218 ? 132.542 129.989 96.853 1.00 43.73 218 ASP B O 1
ATOM 2301 N N . ARG B 2 219 ? 134.527 128.935 96.753 1.00 41.60 219 ARG B N 1
ATOM 2302 C CA . ARG B 2 219 ? 135.049 129.715 95.637 1.00 41.60 219 ARG B CA 1
ATOM 2303 C C . ARG B 2 219 ? 135.643 128.804 94.574 1.00 41.60 219 ARG B C 1
ATOM 2304 O O . ARG B 2 219 ? 136.627 129.149 93.915 1.00 41.60 219 ARG B O 1
ATOM 2312 N N . SER B 2 220 ? 135.052 127.621 94.392 1.00 43.56 220 SER B N 1
ATOM 2313 C CA . SER B 2 220 ? 135.570 126.677 93.407 1.00 43.56 220 SER B CA 1
ATOM 2314 C C . SER B 2 220 ? 135.437 127.218 91.989 1.00 43.56 220 SER B C 1
ATOM 2315 O O . SER B 2 220 ? 136.378 127.127 91.191 1.00 43.56 220 SER B O 1
ATOM 2318 N N . PHE B 2 221 ? 134.276 127.789 91.659 1.00 40.04 221 PHE B N 1
ATOM 2319 C CA . PHE B 2 221 ? 134.087 128.364 90.332 1.00 40.04 221 PHE B CA 1
ATOM 2320 C C . PHE B 2 221 ? 135.016 129.547 90.110 1.00 40.04 221 PHE B C 1
ATOM 2321 O O . PHE B 2 221 ? 135.491 129.773 88.991 1.00 40.04 221 PHE B O 1
ATOM 2329 N N . ILE B 2 222 ? 135.284 130.316 91.167 1.00 38.41 222 ILE B N 1
ATOM 2330 C CA . ILE B 2 222 ? 136.197 131.448 91.051 1.00 38.41 222 ILE B CA 1
ATOM 2331 C C . ILE B 2 222 ? 137.579 130.973 90.629 1.00 38.41 222 ILE B C 1
ATOM 2332 O O . ILE B 2 222 ? 138.198 131.542 89.722 1.00 38.41 222 ILE B O 1
ATOM 2337 N N . TYR B 2 223 ? 138.076 129.912 91.265 1.00 44.07 223 TYR B N 1
ATOM 2338 C CA . TYR B 2 223 ? 139.390 129.390 90.910 1.00 44.07 223 TYR B CA 1
ATOM 2339 C C . TYR B 2 223 ? 139.372 128.759 89.525 1.00 44.07 223 TYR B C 1
ATOM 2340 O O . TYR B 2 223 ? 140.340 128.888 88.766 1.00 44.07 223 TYR B O 1
ATOM 2349 N N . ASP B 2 224 ? 138.272 128.089 89.172 1.00 46.37 224 ASP B N 1
ATOM 2350 C CA . ASP B 2 224 ? 138.151 127.508 87.838 1.00 46.37 224 ASP B CA 1
ATOM 2351 C C . ASP B 2 224 ? 138.260 128.581 86.762 1.00 46.37 224 ASP B C 1
ATOM 2352 O O . ASP B 2 224 ? 138.982 128.415 85.772 1.00 46.37 224 ASP B O 1
ATOM 2357 N N . VAL B 2 225 ? 137.548 129.694 86.942 1.00 40.29 225 VAL B N 1
ATOM 2358 C CA . VAL B 2 225 ? 137.577 130.762 85.948 1.00 40.29 225 VAL B CA 1
ATOM 2359 C C . VAL B 2 225 ? 138.928 131.467 85.951 1.00 40.29 225 VAL B C 1
ATOM 2360 O O . VAL B 2 225 ? 139.459 131.820 84.892 1.00 40.29 225 VAL B O 1
ATOM 2364 N N . ALA B 2 226 ? 139.510 131.683 87.134 1.00 42.55 226 ALA B N 1
ATOM 2365 C CA . ALA B 2 226 ? 140.784 132.389 87.209 1.00 42.55 226 ALA B CA 1
ATOM 2366 C C . ALA B 2 226 ? 141.926 131.567 86.630 1.00 42.55 226 ALA B C 1
ATOM 2367 O O . ALA B 2 226 ? 142.934 132.135 86.193 1.00 42.55 226 ALA B O 1
ATOM 2369 N N . ASP B 2 227 ? 141.797 130.239 86.626 1.00 47.76 227 ASP B N 1
ATOM 2370 C CA . ASP B 2 227 ? 142.824 129.409 86.010 1.00 47.76 227 ASP B CA 1
ATOM 2371 C C . ASP B 2 227 ? 142.926 129.654 84.511 1.00 47.76 227 ASP B C 1
ATOM 2372 O O . ASP B 2 227 ? 143.974 129.375 83.918 1.00 47.76 227 ASP B O 1
ATOM 2377 N N . LEU B 2 228 ? 141.868 130.179 83.888 1.00 44.68 228 LEU B N 1
ATOM 2378 C CA . LEU B 2 228 ? 141.930 130.507 82.469 1.00 44.68 228 LEU B CA 1
ATOM 2379 C C . LEU B 2 228 ? 142.860 131.682 82.203 1.00 44.68 228 LEU B C 1
ATOM 2380 O O . LEU B 2 228 ? 143.407 131.802 81.100 1.00 44.68 228 LEU B O 1
ATOM 2385 N N . TYR B 2 229 ? 143.052 132.557 83.189 1.00 44.44 229 TYR B N 1
ATOM 2386 C CA . TYR B 2 229 ? 143.849 133.763 83.018 1.00 44.44 229 TYR B CA 1
ATOM 2387 C C . TYR B 2 229 ? 145.134 133.757 83.829 1.00 44.44 229 TYR B C 1
ATOM 2388 O O . TYR B 2 229 ? 145.927 134.696 83.706 1.00 44.44 229 TYR B O 1
ATOM 2397 N N . LYS B 2 230 ? 145.356 132.740 84.665 1.00 46.42 230 LYS B N 1
ATOM 2398 C CA . LYS B 2 230 ? 146.591 132.685 85.439 1.00 46.42 230 LYS B CA 1
ATOM 2399 C C . LYS B 2 230 ? 147.811 132.660 84.528 1.00 46.42 230 LYS B C 1
ATOM 2400 O O . LYS B 2 230 ? 148.720 133.486 84.664 1.00 46.42 230 LYS B O 1
ATOM 2406 N N . ALA B 2 231 ? 147.833 131.733 83.569 1.00 50.67 231 ALA B N 1
ATOM 2407 C CA . ALA B 2 231 ? 148.994 131.566 82.705 1.00 50.67 231 ALA B CA 1
ATOM 2408 C C . ALA B 2 231 ? 149.168 132.709 81.715 1.00 50.67 231 ALA B C 1
ATOM 2409 O O . ALA B 2 231 ? 150.204 132.771 81.048 1.00 50.67 231 ALA B O 1
ATOM 2411 N N . GLU B 2 232 ? 148.191 133.604 81.597 1.00 51.30 232 GLU B N 1
ATOM 2412 C CA . GLU B 2 232 ? 148.271 134.709 80.653 1.00 51.30 232 GLU B CA 1
ATOM 2413 C C . GLU B 2 232 ? 148.466 136.065 81.309 1.00 51.30 232 GLU B C 1
ATOM 2414 O O . GLU B 2 232 ? 149.073 136.947 80.699 1.00 51.30 232 GLU B O 1
ATOM 2420 N N . ILE B 2 233 ? 147.984 136.255 82.536 1.00 48.84 233 ILE B N 1
ATOM 2421 C CA . ILE B 2 233 ? 147.987 137.578 83.149 1.00 48.84 233 ILE B CA 1
ATOM 2422 C C . ILE B 2 233 ? 148.807 137.587 84.431 1.00 48.84 233 ILE B C 1
ATOM 2423 O O . ILE B 2 233 ? 149.813 138.298 84.531 1.00 48.84 233 ILE B O 1
ATOM 2428 N N . THR B 2 234 ? 148.388 136.798 85.421 1.00 49.75 234 THR B N 1
ATOM 2429 C CA . THR B 2 234 ? 148.942 136.945 86.762 1.00 49.75 234 THR B CA 1
ATOM 2430 C C . THR B 2 234 ? 150.328 136.334 86.910 1.00 49.75 234 THR B C 1
ATOM 2431 O O . THR B 2 234 ? 151.146 136.869 87.662 1.00 49.75 234 THR B O 1
ATOM 2435 N N . VAL B 2 235 ? 150.611 135.219 86.245 1.00 54.44 235 VAL B N 1
ATOM 2436 C CA . VAL B 2 235 ? 151.939 134.612 86.339 1.00 54.44 235 VAL B CA 1
ATOM 2437 C C . VAL B 2 235 ? 152.998 135.519 85.713 1.00 54.44 235 VAL B C 1
ATOM 2438 O O . VAL B 2 235 ? 154.053 135.730 86.332 1.00 54.44 235 VAL B O 1
ATOM 2442 N N . PRO B 2 236 ? 152.798 136.062 84.500 1.00 55.49 236 PRO B N 1
ATOM 2443 C CA . PRO B 2 236 ? 153.785 137.030 83.988 1.00 55.49 236 PRO B CA 1
ATOM 2444 C C . PRO B 2 236 ? 153.925 138.265 84.860 1.00 55.49 236 PRO B C 1
ATOM 2445 O O . PRO B 2 236 ? 155.040 138.776 85.032 1.00 55.49 236 PRO B O 1
ATOM 2449 N N . ILE B 2 237 ? 152.819 138.754 85.426 1.00 55.08 237 ILE B N 1
ATOM 2450 C CA . ILE B 2 237 ? 152.881 139.912 86.314 1.00 55.08 237 ILE B CA 1
ATOM 2451 C C . ILE B 2 237 ? 153.719 139.590 87.543 1.00 55.08 237 ILE B C 1
ATOM 2452 O O . ILE B 2 237 ? 154.564 140.387 87.965 1.00 55.08 237 ILE B O 1
ATOM 2457 N N . ALA B 2 238 ? 153.501 138.412 88.128 1.00 57.28 238 ALA B N 1
ATOM 2458 C CA . ALA B 2 238 ? 154.255 138.008 89.307 1.00 57.28 238 ALA B CA 1
ATOM 2459 C C . ALA B 2 238 ? 155.733 137.844 88.988 1.00 57.28 238 ALA B C 1
ATOM 2460 O O . ALA B 2 238 ? 156.594 138.228 89.788 1.00 57.28 238 ALA B O 1
ATOM 2462 N N . PHE B 2 239 ? 156.049 137.265 87.829 1.00 63.37 239 PHE B N 1
ATOM 2463 C CA . PHE B 2 239 ? 157.451 137.099 87.460 1.00 63.37 239 PHE B CA 1
ATOM 2464 C C . PHE B 2 239 ? 158.124 138.446 87.230 1.00 63.37 239 PHE B C 1
ATOM 2465 O O . PHE B 2 239 ? 159.273 138.648 87.641 1.00 63.37 239 PHE B O 1
ATOM 2473 N N . ALA B 2 240 ? 157.422 139.387 86.593 1.00 63.17 240 ALA B N 1
ATOM 2474 C CA . ALA B 2 240 ? 157.973 140.728 86.430 1.00 63.17 240 ALA B CA 1
ATOM 2475 C C . ALA B 2 240 ? 158.192 141.401 87.779 1.00 63.17 240 ALA B C 1
ATOM 2476 O O . ALA B 2 240 ? 159.224 142.047 88.000 1.00 63.17 240 ALA B O 1
ATOM 2478 N N . VAL B 2 241 ? 157.231 141.254 88.694 1.00 61.52 241 VAL B N 1
ATOM 2479 C CA . VAL B 2 241 ? 157.360 141.846 90.023 1.00 61.52 241 VAL B CA 1
ATOM 2480 C C . VAL B 2 241 ? 158.574 141.273 90.741 1.00 61.52 241 VAL B C 1
ATOM 2481 O O . VAL B 2 241 ? 159.372 142.007 91.333 1.00 61.52 241 VAL B O 1
ATOM 2485 N N . ALA B 2 242 ? 158.738 139.950 90.684 1.00 65.64 242 ALA B N 1
ATOM 2486 C CA . ALA B 2 242 ? 159.877 139.316 91.339 1.00 65.64 242 ALA B CA 1
ATOM 2487 C C . ALA B 2 242 ? 161.192 139.745 90.702 1.00 65.64 242 ALA B C 1
ATOM 2488 O O . ALA B 2 242 ? 162.205 139.890 91.397 1.00 65.64 242 ALA B O 1
ATOM 2490 N N . ALA B 2 243 ? 161.201 139.944 89.382 1.00 68.03 243 ALA B N 1
ATOM 2491 C CA . ALA B 2 243 ? 162.420 140.383 88.712 1.00 68.03 243 ALA B CA 1
ATOM 2492 C C . ALA B 2 243 ? 162.809 141.792 89.141 1.00 68.03 243 ALA B C 1
ATOM 2493 O O . ALA B 2 243 ? 163.953 142.036 89.541 1.00 68.03 243 ALA B O 1
ATOM 2495 N N . GLU B 2 244 ? 161.871 142.734 89.068 1.00 70.91 244 GLU B N 1
ATOM 2496 C CA . GLU B 2 244 ? 162.155 144.123 89.430 1.00 70.91 244 GLU B CA 1
ATOM 2497 C C . GLU B 2 244 ? 161.662 144.414 90.850 1.00 70.91 244 GLU B C 1
ATOM 2498 O O . GLU B 2 244 ? 160.793 145.250 91.102 1.00 70.91 244 GLU B O 1
ATOM 2504 N N . ALA B 2 245 ? 162.272 143.707 91.800 1.00 78.24 245 ALA B N 1
ATOM 2505 C CA . ALA B 2 245 ? 161.970 143.882 93.213 1.00 78.24 245 ALA B CA 1
ATOM 2506 C C . ALA B 2 245 ? 163.264 144.004 94.000 1.00 78.24 245 ALA B C 1
ATOM 2507 O O . ALA B 2 245 ? 164.221 143.265 93.757 1.00 78.24 245 ALA B O 1
ATOM 2509 N N . GLU B 2 246 ? 163.284 144.939 94.943 1.00 85.01 246 GLU B N 1
ATOM 2510 C CA . GLU B 2 246 ? 164.415 145.103 95.840 1.00 85.01 246 GLU B CA 1
ATOM 2511 C C . GLU B 2 246 ? 164.206 144.282 97.108 1.00 85.01 246 GLU B C 1
ATOM 2512 O O . GLU B 2 246 ? 163.079 143.974 97.501 1.00 85.01 246 GLU B O 1
ATOM 2518 N N . GLU B 2 247 ? 165.317 143.918 97.742 1.00 89.39 247 GLU B N 1
ATOM 2519 C CA . GLU B 2 247 ? 165.247 143.170 98.989 1.00 89.39 247 GLU B CA 1
ATOM 2520 C C . GLU B 2 247 ? 164.614 144.020 100.083 1.00 89.39 247 GLU B C 1
ATOM 2521 O O . GLU B 2 247 ? 164.922 145.206 100.230 1.00 89.39 247 GLU B O 1
ATOM 2527 N N . GLY B 2 248 ? 163.721 143.405 100.854 1.00 83.12 248 GLY B N 1
ATOM 2528 C CA . GLY B 2 248 ? 162.990 144.107 101.885 1.00 83.12 248 GLY B CA 1
ATOM 2529 C C . GLY B 2 248 ? 161.750 144.832 101.413 1.00 83.12 248 GLY B C 1
ATOM 2530 O O . GLY B 2 248 ? 161.106 145.510 102.224 1.00 83.12 248 GLY B O 1
ATOM 2531 N N . GLN B 2 249 ? 161.395 144.717 100.138 1.00 71.46 249 GLN B N 1
ATOM 2532 C CA . GLN B 2 249 ? 160.217 145.376 99.597 1.00 71.46 249 GLN B CA 1
ATOM 2533 C C . GLN B 2 249 ? 158.983 144.503 99.786 1.00 71.46 249 GLN B C 1
ATOM 2534 O O . GLN B 2 249 ? 159.068 143.273 99.827 1.00 71.46 249 GLN B O 1
ATOM 2540 N N . ASP B 2 250 ? 157.830 145.155 99.902 1.00 60.26 250 ASP B N 1
ATOM 2541 C CA . ASP B 2 250 ? 156.558 144.455 100.071 1.00 60.26 250 ASP B CA 1
ATOM 2542 C C . ASP B 2 250 ? 156.157 143.842 98.736 1.00 60.26 250 ASP B C 1
ATOM 2543 O O . ASP B 2 250 ? 155.615 144.522 97.863 1.00 60.26 250 ASP B O 1
ATOM 2548 N N . ILE B 2 251 ? 156.427 142.546 98.573 1.00 56.67 251 ILE B N 1
ATOM 2549 C CA . ILE B 2 251 ? 156.163 141.882 97.300 1.00 56.67 251 ILE B CA 1
ATOM 2550 C C . ILE B 2 251 ? 154.665 141.761 97.052 1.00 56.67 251 ILE B C 1
ATOM 2551 O O . ILE B 2 251 ? 154.196 141.923 95.920 1.00 56.67 251 ILE B O 1
ATOM 2556 N N . GLY B 2 252 ? 153.892 141.462 98.098 1.00 51.51 252 GLY B N 1
ATOM 2557 C CA . GLY B 2 252 ? 152.455 141.329 97.926 1.00 51.51 252 GLY B CA 1
ATOM 2558 C C . GLY B 2 252 ? 151.796 142.622 97.486 1.00 51.51 252 GLY B C 1
ATOM 2559 O O . GLY B 2 252 ? 150.954 142.627 96.584 1.00 51.51 252 GLY B O 1
ATOM 2560 N N . GLN B 2 253 ? 152.173 143.737 98.116 1.00 49.77 253 GLN B N 1
ATOM 2561 C CA . GLN B 2 253 ? 151.634 145.031 97.714 1.00 49.77 253 GLN B CA 1
ATOM 2562 C C . GLN B 2 253 ? 152.036 145.375 96.287 1.00 49.77 253 GLN B C 1
ATOM 2563 O O . GLN B 2 253 ? 151.222 145.893 95.514 1.00 49.77 253 GLN B O 1
ATOM 2569 N N . LEU B 2 254 ? 153.289 145.096 95.921 1.00 53.20 254 LEU B N 1
ATOM 2570 C CA . LEU B 2 254 ? 153.744 145.370 94.563 1.00 53.20 254 LEU B CA 1
ATOM 2571 C C . LEU B 2 254 ? 152.937 144.575 93.546 1.00 53.20 254 LEU B C 1
ATOM 2572 O O . LEU B 2 254 ? 152.495 145.115 92.526 1.00 53.20 254 LEU B O 1
ATOM 2577 N N . ALA B 2 255 ? 152.735 143.283 93.812 1.00 49.13 255 ALA B N 1
ATOM 2578 C CA . ALA B 2 255 ? 151.979 142.447 92.887 1.00 49.13 255 ALA B CA 1
ATOM 2579 C C . ALA B 2 255 ? 150.529 142.901 92.788 1.00 49.13 255 ALA B C 1
ATOM 2580 O O . ALA B 2 255 ? 149.960 142.932 91.691 1.00 49.13 255 ALA B O 1
ATOM 2582 N N . ARG B 2 256 ? 149.914 143.261 93.918 1.00 44.44 256 ARG B N 1
ATOM 2583 C CA . ARG B 2 256 ? 148.537 143.741 93.880 1.00 44.44 256 ARG B CA 1
ATOM 2584 C C . ARG B 2 256 ? 148.425 145.040 93.091 1.00 44.44 256 ARG B C 1
ATOM 2585 O O . ARG B 2 256 ? 147.476 145.227 92.320 1.00 44.44 256 ARG B O 1
ATOM 2593 N N . LEU B 2 257 ? 149.385 145.952 93.268 1.00 47.08 257 LEU B N 1
ATOM 2594 C CA . LEU B 2 257 ? 149.351 147.209 92.528 1.00 47.08 257 LEU B CA 1
ATOM 2595 C C . LEU B 2 257 ? 149.557 146.984 91.034 1.00 47.08 257 LEU B C 1
ATOM 2596 O O . LEU B 2 257 ? 148.883 147.611 90.209 1.00 47.08 257 LEU B O 1
ATOM 2601 N N . ARG B 2 258 ? 150.477 146.093 90.661 1.00 52.19 258 ARG B N 1
ATOM 2602 C CA . ARG B 2 258 ? 150.664 145.796 89.244 1.00 52.19 258 ARG B CA 1
ATOM 2603 C C . ARG B 2 258 ? 149.419 145.150 88.651 1.00 52.19 258 ARG B C 1
ATOM 2604 O O . ARG B 2 258 ? 149.034 145.447 87.513 1.00 52.19 258 ARG B O 1
ATOM 2612 N N . THR B 2 259 ? 148.771 144.267 89.411 1.00 46.48 259 THR B N 1
ATOM 2613 C CA . THR B 2 259 ? 147.561 143.624 88.916 1.00 46.48 259 THR B CA 1
ATOM 2614 C C . THR B 2 259 ? 146.425 144.629 88.759 1.00 46.48 259 THR B C 1
ATOM 2615 O O . THR B 2 259 ? 145.663 144.562 87.788 1.00 46.48 259 THR B O 1
ATOM 2619 N N . ARG B 2 260 ? 146.295 145.575 89.692 1.00 44.01 260 ARG B N 1
ATOM 2620 C CA . ARG B 2 260 ? 145.264 146.598 89.537 1.00 44.01 260 ARG B CA 1
ATOM 2621 C C . ARG B 2 260 ? 145.576 147.515 88.361 1.00 44.01 260 ARG B C 1
ATOM 2622 O O . ARG B 2 260 ? 144.662 147.964 87.660 1.00 44.01 260 ARG B O 1
ATOM 2630 N N . ASP B 2 261 ? 146.861 147.793 88.117 1.00 47.69 261 ASP B N 1
ATOM 2631 C CA . ASP B 2 261 ? 147.233 148.563 86.935 1.00 47.69 261 ASP B CA 1
ATOM 2632 C C . ASP B 2 261 ? 146.852 147.823 85.661 1.00 47.69 261 ASP B C 1
ATOM 2633 O O . ASP B 2 261 ? 146.370 148.431 84.698 1.00 47.69 261 ASP B O 1
ATOM 2638 N N . ALA B 2 262 ? 147.065 146.506 85.638 1.00 45.82 262 ALA B N 1
ATOM 2639 C CA . ALA B 2 262 ? 146.631 145.705 84.498 1.00 45.82 262 ALA B CA 1
ATOM 2640 C C . ALA B 2 262 ? 145.113 145.698 84.360 1.00 45.82 262 ALA B C 1
ATOM 2641 O O . ALA B 2 262 ? 144.594 145.651 83.240 1.00 45.82 262 ALA B O 1
ATOM 2643 N N . PHE B 2 263 ? 144.391 145.739 85.479 1.00 41.13 263 PHE B N 1
ATOM 2644 C CA . PHE B 2 263 ? 142.934 145.750 85.463 1.00 41.13 263 PHE B CA 1
ATOM 2645 C C . PHE B 2 263 ? 142.348 147.125 85.164 1.00 41.13 263 PHE B C 1
ATOM 2646 O O . PHE B 2 263 ? 141.136 147.224 84.947 1.00 41.13 263 PHE B O 1
ATOM 2654 N N . VAL B 2 264 ? 143.168 148.179 85.165 1.00 46.75 264 VAL B N 1
ATOM 2655 C CA . VAL B 2 264 ? 142.662 149.525 84.902 1.00 46.75 264 VAL B CA 1
ATOM 2656 C C . VAL B 2 264 ? 142.032 149.604 83.516 1.00 46.75 264 VAL B C 1
ATOM 2657 O O . VAL B 2 264 ? 140.993 150.249 83.327 1.00 46.75 264 VAL B O 1
ATOM 2661 N N . ASP B 2 265 ? 142.641 148.938 82.531 1.00 50.25 265 ASP B N 1
ATOM 2662 C CA . ASP B 2 265 ? 142.193 149.072 81.147 1.00 50.25 265 ASP B CA 1
ATOM 2663 C C . ASP B 2 265 ? 140.748 148.619 80.978 1.00 50.25 265 ASP B C 1
ATOM 2664 O O . ASP B 2 265 ? 139.968 149.262 80.265 1.00 50.25 265 ASP B O 1
ATOM 2669 N N . GLY B 2 266 ? 140.371 147.519 81.625 1.00 49.05 266 GLY B N 1
ATOM 2670 C CA . GLY B 2 266 ? 139.036 146.979 81.506 1.00 49.05 266 GLY B CA 1
ATOM 2671 C C . GLY B 2 266 ? 138.857 145.953 80.411 1.00 49.05 266 GLY B C 1
ATOM 2672 O O . GLY B 2 266 ? 137.785 145.341 80.328 1.00 49.05 266 GLY B O 1
ATOM 2673 N N . LYS B 2 267 ? 139.869 145.743 79.567 1.00 48.27 267 LYS B N 1
ATOM 2674 C CA . LYS B 2 267 ? 139.779 144.699 78.552 1.00 48.27 267 LYS B CA 1
ATOM 2675 C C . LYS B 2 267 ? 139.666 143.325 79.196 1.00 48.27 267 LYS B C 1
ATOM 2676 O O . LYS B 2 267 ? 138.934 142.455 78.704 1.00 48.27 267 LYS B O 1
ATOM 2682 N N . ILE B 2 268 ? 140.385 143.113 80.300 1.00 45.18 268 ILE B N 1
ATOM 2683 C CA . ILE B 2 268 ? 140.362 141.821 80.976 1.00 45.18 268 ILE B CA 1
ATOM 2684 C C . ILE B 2 268 ? 138.963 141.507 81.488 1.00 45.18 268 ILE B C 1
ATOM 2685 O O . ILE B 2 268 ? 138.489 140.375 81.368 1.00 45.18 268 ILE B O 1
ATOM 2690 N N . LEU B 2 269 ? 138.280 142.497 82.068 1.00 45.29 269 LEU B N 1
ATOM 2691 C CA . LEU B 2 269 ? 136.935 142.261 82.588 1.00 45.29 269 LEU B CA 1
ATOM 2692 C C . LEU B 2 269 ? 135.960 141.891 81.473 1.00 45.29 269 LEU B C 1
ATOM 2693 O O . LEU B 2 269 ? 135.126 140.991 81.637 1.00 45.29 269 LEU B O 1
ATOM 2698 N N . LYS B 2 270 ? 136.040 142.587 80.337 1.00 47.08 270 LYS B N 1
ATOM 2699 C CA . LYS B 2 270 ? 135.182 142.258 79.203 1.00 47.08 270 LYS B CA 1
ATOM 2700 C C . LYS B 2 270 ? 135.473 140.855 78.684 1.00 47.08 270 LYS B C 1
ATOM 2701 O O . LYS B 2 270 ? 134.548 140.089 78.377 1.00 47.08 270 LYS B O 1
ATOM 2707 N N . ARG B 2 271 ? 136.757 140.500 78.587 1.00 46.99 271 ARG B N 1
ATOM 2708 C CA . ARG B 2 271 ? 137.121 139.147 78.182 1.00 46.99 271 ARG B CA 1
ATOM 2709 C C . ARG B 2 271 ? 136.572 138.119 79.159 1.00 46.99 271 ARG B C 1
ATOM 2710 O O . ARG B 2 271 ? 136.130 137.042 78.754 1.00 46.99 271 ARG B O 1
ATOM 2718 N N . MET B 2 272 ? 136.606 138.433 80.454 1.00 45.53 272 MET B N 1
ATOM 2719 C CA . MET B 2 272 ? 136.086 137.525 81.470 1.00 45.53 272 MET B CA 1
ATOM 2720 C C . MET B 2 272 ? 134.587 137.319 81.326 1.00 45.53 272 MET B C 1
ATOM 2721 O O . MET B 2 272 ? 134.098 136.191 81.436 1.00 45.53 272 MET B O 1
ATOM 2726 N N . VAL B 2 273 ? 133.840 138.398 81.091 1.00 43.81 273 VAL B N 1
ATOM 2727 C CA . VAL B 2 273 ? 132.396 138.265 80.901 1.00 43.81 273 VAL B CA 1
ATOM 2728 C C . VAL B 2 273 ? 132.105 137.414 79.670 1.00 43.81 273 VAL B C 1
ATOM 2729 O O . VAL B 2 273 ? 131.257 136.508 79.698 1.00 43.81 273 VAL B O 1
ATOM 2733 N N . LYS B 2 274 ? 132.821 137.682 78.573 1.00 46.69 274 LYS B N 1
ATOM 2734 C CA . LYS B 2 274 ? 132.614 136.909 77.353 1.00 46.69 274 LYS B CA 1
ATOM 2735 C C . LYS B 2 274 ? 132.954 135.438 77.561 1.00 46.69 274 LYS B C 1
ATOM 2736 O O . LYS B 2 274 ? 132.221 134.554 77.104 1.00 46.69 274 LYS B O 1
ATOM 2742 N N . ASP B 2 275 ? 134.061 135.154 78.250 1.00 46.87 275 ASP B N 1
ATOM 2743 C CA . ASP B 2 275 ? 134.466 133.772 78.478 1.00 46.87 275 ASP B CA 1
ATOM 2744 C C . ASP B 2 275 ? 133.491 133.053 79.399 1.00 46.87 275 ASP B C 1
ATOM 2745 O O . ASP B 2 275 ? 133.224 131.862 79.213 1.00 46.87 275 ASP B O 1
ATOM 2750 N N . LEU B 2 276 ? 132.961 133.750 80.405 1.00 45.07 276 LEU B N 1
ATOM 2751 C CA . LEU B 2 276 ? 131.948 133.148 81.263 1.00 45.07 276 LEU B CA 1
ATOM 2752 C C . LEU B 2 276 ? 130.715 132.769 80.456 1.00 45.07 276 LEU B C 1
ATOM 2753 O O . LEU B 2 276 ? 130.214 131.641 80.553 1.00 45.07 276 LEU B O 1
ATOM 2758 N N . GLN B 2 277 ? 130.226 133.695 79.629 1.00 46.22 277 GLN B N 1
ATOM 2759 C CA . GLN B 2 277 ? 129.049 133.385 78.826 1.00 46.22 277 GLN B CA 1
ATOM 2760 C C . GLN B 2 277 ? 129.331 132.277 77.817 1.00 46.22 277 GLN B C 1
ATOM 2761 O O . GLN B 2 277 ? 128.435 131.486 77.502 1.00 46.22 277 GLN B O 1
ATOM 2767 N N . THR B 2 278 ? 130.559 132.203 77.301 1.00 47.73 278 THR B N 1
ATOM 2768 C CA . THR B 2 278 ? 130.928 131.099 76.422 1.00 47.73 278 THR B CA 1
ATOM 2769 C C . THR B 2 278 ? 130.919 129.768 77.167 1.00 47.73 278 THR B C 1
ATOM 2770 O O . THR B 2 278 ? 130.420 128.763 76.648 1.00 47.73 278 THR B O 1
ATOM 2774 N N . LEU B 2 279 ? 131.468 129.745 78.384 1.00 48.76 279 LEU B N 1
ATOM 2775 C CA . LEU B 2 279 ? 131.514 128.510 79.161 1.00 48.76 279 LEU B CA 1
ATOM 2776 C C . LEU B 2 279 ? 130.116 128.021 79.507 1.00 48.76 279 LEU B C 1
ATOM 2777 O O . LEU B 2 279 ? 129.831 126.821 79.420 1.00 48.76 279 LEU B O 1
ATOM 2782 N N . LEU B 2 280 ? 129.231 128.930 79.899 1.00 48.19 280 LEU B N 1
ATOM 2783 C CA . LEU B 2 280 ? 127.865 128.505 80.214 1.00 48.19 280 LEU B CA 1
ATOM 2784 C C . LEU B 2 280 ? 127.023 128.197 78.990 1.00 48.19 280 LEU B C 1
ATOM 2785 O O . LEU B 2 280 ? 125.806 128.063 79.174 1.00 48.19 280 LEU B O 1
ATOM 2790 N N . GLU B 2 281 ? 127.594 128.091 77.790 1.00 52.77 281 GLU B N 1
ATOM 2791 C CA . GLU B 2 281 ? 126.848 127.730 76.585 1.00 52.77 281 GLU B CA 1
ATOM 2792 C C . GLU B 2 281 ? 125.737 128.729 76.284 1.00 52.77 281 GLU B C 1
ATOM 2793 O O . GLU B 2 281 ? 124.721 128.380 75.679 1.00 52.77 281 GLU B O 1
ATOM 2799 N N . ILE B 2 282 ? 125.915 129.973 76.705 1.00 50.19 282 ILE B N 1
ATOM 2800 C CA . ILE B 2 282 ? 124.917 131.003 76.406 1.00 50.19 282 ILE B CA 1
ATOM 2801 C C . ILE B 2 282 ? 124.976 131.332 74.919 1.00 50.19 282 ILE B C 1
ATOM 2802 O O . ILE B 2 282 ? 126.069 131.611 74.394 1.00 50.19 282 ILE B O 1
ATOM 2807 N N . PRO B 2 283 ? 123.856 131.289 74.199 1.00 53.78 283 PRO B N 1
ATOM 2808 C CA . PRO B 2 283 ? 123.885 131.640 72.775 1.00 53.78 283 PRO B CA 1
ATOM 2809 C C . PRO B 2 283 ? 124.353 133.072 72.576 1.00 53.78 283 PRO B C 1
ATOM 2810 O O . PRO B 2 283 ? 124.036 133.963 73.367 1.00 53.78 283 PRO B O 1
ATOM 2814 N N . GLU B 2 284 ? 125.119 133.286 71.502 1.00 54.00 284 GLU B N 1
ATOM 2815 C CA . GLU B 2 284 ? 125.696 134.603 71.250 1.00 54.00 284 GLU B CA 1
ATOM 2816 C C . GLU B 2 284 ? 124.622 135.672 71.098 1.00 54.00 284 GLU B C 1
ATOM 2817 O O . GLU B 2 284 ? 124.881 136.852 71.360 1.00 54.00 284 GLU B O 1
ATOM 2823 N N . GLU B 2 285 ? 123.421 135.285 70.667 1.00 55.46 285 GLU B N 1
ATOM 2824 C CA . GLU B 2 285 ? 122.321 136.240 70.595 1.00 55.46 285 GLU B CA 1
ATOM 2825 C C . GLU B 2 285 ? 121.917 136.720 71.984 1.00 55.46 285 GLU B C 1
ATOM 2826 O O . GLU B 2 285 ? 121.667 137.914 72.186 1.00 55.46 285 GLU B O 1
ATOM 2832 N N . GLY B 2 286 ? 121.849 135.806 72.952 1.00 52.87 286 GLY B N 1
ATOM 2833 C CA . GLY B 2 286 ? 121.495 136.168 74.311 1.00 52.87 286 GLY B CA 1
ATOM 2834 C C . GLY B 2 286 ? 122.641 136.648 75.172 1.00 52.87 286 GLY B C 1
ATOM 2835 O O . GLY B 2 286 ? 122.409 137.059 76.312 1.00 52.87 286 GLY B O 1
ATOM 2836 N N . GLN B 2 287 ? 123.867 136.605 74.658 1.00 50.47 287 GLN B N 1
ATOM 2837 C CA . GLN B 2 287 ? 125.020 137.053 75.423 1.00 50.47 287 GLN B CA 1
ATOM 2838 C C . GLN B 2 287 ? 124.972 138.560 75.649 1.00 50.47 287 GLN B C 1
ATOM 2839 O O . GLN B 2 287 ? 124.483 139.323 74.812 1.00 50.47 287 GLN B O 1
ATOM 2845 N N . ILE B 2 288 ? 125.487 138.984 76.798 1.00 52.03 288 ILE B N 1
ATOM 2846 C CA . ILE B 2 288 ? 125.598 140.394 77.124 1.00 52.03 288 ILE B CA 1
ATOM 2847 C C . ILE B 2 288 ? 127.046 140.821 76.932 1.00 52.03 288 ILE B C 1
ATOM 2848 O O . ILE B 2 288 ? 127.973 140.006 76.937 1.00 52.03 288 ILE B O 1
ATOM 2853 N N . GLU B 2 289 ? 127.246 142.123 76.753 1.00 56.90 289 GLU B N 1
ATOM 2854 C CA . GLU B 2 289 ? 128.565 142.692 76.519 1.00 56.90 289 GLU B CA 1
ATOM 2855 C C . GLU B 2 289 ? 128.916 143.635 77.660 1.00 56.90 289 GLU B C 1
ATOM 2856 O O . GLU B 2 289 ? 128.144 144.545 77.978 1.00 56.90 289 GLU B O 1
ATOM 2862 N N . ALA B 2 290 ? 130.076 143.414 78.271 1.00 53.48 290 ALA B N 1
ATOM 2863 C CA . ALA B 2 290 ? 130.536 144.270 79.353 1.00 53.48 290 ALA B CA 1
ATOM 2864 C C . ALA B 2 290 ? 131.127 145.557 78.795 1.00 53.48 290 ALA B C 1
ATOM 2865 O O . ALA B 2 290 ? 131.844 145.545 77.791 1.00 53.48 290 ALA B O 1
ATOM 2867 N N . GLU B 2 291 ? 130.820 146.674 79.455 1.00 54.47 291 GLU B N 1
ATOM 2868 C CA . GLU B 2 291 ? 131.312 147.993 79.061 1.00 54.47 291 GLU B CA 1
ATOM 2869 C C . GLU B 2 291 ? 132.005 148.621 80.263 1.00 54.47 291 GLU B C 1
ATOM 2870 O O . GLU B 2 291 ? 131.372 149.336 81.055 1.00 54.47 291 GLU B O 1
ATOM 2876 N N . PRO B 2 292 ? 133.303 148.378 80.442 1.00 52.98 292 PRO B N 1
ATOM 2877 C CA . PRO B 2 292 ? 134.008 148.941 81.601 1.00 52.98 292 PRO B CA 1
ATOM 2878 C C . PRO B 2 292 ? 134.222 150.440 81.476 1.00 52.98 292 PRO B C 1
ATOM 2879 O O . PRO B 2 292 ? 135.308 150.895 81.103 1.00 52.98 292 PRO B O 1
ATOM 2883 N N . LEU B 2 293 ? 133.187 151.213 81.787 1.00 54.55 293 LEU B N 1
ATOM 2884 C CA . LEU B 2 293 ? 133.241 152.659 81.657 1.00 54.55 293 LEU B CA 1
ATOM 2885 C C . LEU B 2 293 ? 134.049 153.287 82.789 1.00 54.55 293 LEU B C 1
ATOM 2886 O O . LEU B 2 293 ? 134.180 152.734 83.884 1.00 54.55 293 LEU B O 1
ATOM 2891 N N . SER B 2 294 ? 134.594 154.465 82.503 1.00 58.61 294 SER B N 1
ATOM 2892 C CA . SER B 2 294 ? 135.237 155.314 83.492 1.00 58.61 294 SER B CA 1
ATOM 2893 C C . SER B 2 294 ? 134.514 156.654 83.530 1.00 58.61 294 SER B C 1
ATOM 2894 O O . SER B 2 294 ? 133.820 157.033 82.583 1.00 58.61 294 SER B O 1
ATOM 2897 N N . LEU B 2 295 ? 134.675 157.372 84.638 1.00 54.78 295 LEU B N 1
ATOM 2898 C CA . LEU B 2 295 ? 133.888 158.582 84.857 1.00 54.78 295 LEU B CA 1
ATOM 2899 C C . LEU B 2 295 ? 134.545 159.814 84.242 1.00 54.78 295 LEU B C 1
ATOM 2900 O O . LEU B 2 295 ? 133.954 160.477 83.384 1.00 54.78 295 LEU B O 1
ATOM 2905 N N . TRP B 2 296 ? 135.760 160.136 84.677 1.00 55.39 296 TRP B N 1
ATOM 2906 C CA . TRP B 2 296 ? 136.452 161.323 84.201 1.00 55.39 296 TRP B CA 1
ATOM 2907 C C . TRP B 2 296 ? 137.393 161.044 83.039 1.00 55.39 296 TRP B C 1
ATOM 2908 O O . TRP B 2 296 ? 137.883 161.993 82.419 1.00 55.39 296 TRP B O 1
ATOM 2919 N N . ASP B 2 297 ? 137.658 159.776 82.731 1.00 62.75 297 ASP B N 1
ATOM 2920 C CA . ASP B 2 297 ? 138.418 159.420 81.543 1.00 62.75 297 ASP B CA 1
ATOM 2921 C C . ASP B 2 297 ? 137.534 159.156 80.333 1.00 62.75 297 ASP B C 1
ATOM 2922 O O . ASP B 2 297 ? 138.058 159.009 79.224 1.00 62.75 297 ASP B O 1
ATOM 2927 N N . ASP B 2 298 ? 136.216 159.100 80.516 1.00 63.80 298 ASP B N 1
ATOM 2928 C CA . ASP B 2 298 ? 135.264 158.843 79.442 1.00 63.80 298 ASP B CA 1
ATOM 2929 C C . ASP B 2 298 ? 134.128 159.853 79.480 1.00 63.80 298 ASP B C 1
ATOM 2930 O O . ASP B 2 298 ? 132.959 159.510 79.284 1.00 63.80 298 ASP B O 1
ATOM 2935 N N . LYS B 2 299 ? 134.457 161.120 79.744 1.00 62.81 299 LYS B N 1
ATOM 2936 C CA . LYS B 2 299 ? 133.437 162.165 79.766 1.00 62.81 299 LYS B CA 1
ATOM 2937 C C . LYS B 2 299 ? 132.793 162.338 78.397 1.00 62.81 299 LYS B C 1
ATOM 2938 O O . LYS B 2 299 ? 131.573 162.515 78.292 1.00 62.81 299 LYS B O 1
ATOM 2944 N N . GLU B 2 300 ? 133.600 162.292 77.334 1.00 68.49 300 GLU B N 1
ATOM 2945 C CA . GLU B 2 300 ? 133.078 162.496 75.987 1.00 68.49 300 GLU B CA 1
ATOM 2946 C C . GLU B 2 300 ? 132.079 161.410 75.607 1.00 68.49 300 GLU B C 1
ATOM 2947 O O . GLU B 2 300 ? 131.078 161.684 74.935 1.00 68.49 300 GLU B O 1
ATOM 2953 N N . LYS B 2 301 ? 132.336 160.168 76.023 1.00 67.88 301 LYS B N 1
ATOM 2954 C CA . LYS B 2 301 ? 131.420 159.078 75.708 1.00 67.88 301 LYS B CA 1
ATOM 2955 C C . LYS B 2 301 ? 130.136 159.164 76.523 1.00 67.88 301 LYS B C 1
ATOM 2956 O O . LYS B 2 301 ? 129.064 158.795 76.029 1.00 67.88 301 LYS B O 1
ATOM 2962 N N . LEU B 2 302 ? 130.217 159.653 77.761 1.00 65.87 302 LEU B N 1
ATOM 2963 C CA . LEU B 2 302 ? 129.081 159.621 78.672 1.00 65.87 302 LEU B CA 1
ATOM 2964 C C . LEU B 2 302 ? 128.199 160.859 78.595 1.00 65.87 302 LEU B C 1
ATOM 2965 O O . LEU B 2 302 ? 127.038 160.795 79.017 1.00 65.87 302 LEU B O 1
ATOM 2970 N N . VAL B 2 303 ? 128.713 161.980 78.083 1.00 68.53 303 VAL B N 1
ATOM 2971 C CA . VAL B 2 303 ? 127.893 163.191 77.981 1.00 68.53 303 VAL B CA 1
ATOM 2972 C C . VAL B 2 303 ? 126.650 162.981 77.121 1.00 68.53 303 VAL B C 1
ATOM 2973 O O . VAL B 2 303 ? 125.554 163.371 77.557 1.00 68.53 303 VAL B O 1
ATOM 2977 N N . PRO B 2 304 ? 126.729 162.391 75.921 1.00 69.20 304 PRO B N 1
ATOM 2978 C CA . PRO B 2 304 ? 125.497 162.184 75.138 1.00 69.20 304 PRO B CA 1
ATOM 2979 C C . PRO B 2 304 ? 124.500 161.246 75.796 1.00 69.20 304 PRO B C 1
ATOM 2980 O O . PRO B 2 304 ? 123.316 161.279 75.438 1.00 69.20 304 PRO B O 1
ATOM 2984 N N . TYR B 2 305 ? 124.932 160.414 76.741 1.00 69.16 305 TYR B N 1
ATOM 2985 C CA . TYR B 2 305 ? 124.035 159.485 77.415 1.00 69.16 305 TYR B CA 1
ATOM 2986 C C . TYR B 2 305 ? 123.227 160.140 78.528 1.00 69.16 305 TYR B C 1
ATOM 2987 O O . TYR B 2 305 ? 122.385 159.470 79.134 1.00 69.16 305 TYR B O 1
ATOM 2996 N N . GLY B 2 306 ? 123.460 161.419 78.810 1.00 62.76 306 GLY B N 1
ATOM 2997 C CA . GLY B 2 306 ? 122.767 162.114 79.871 1.00 62.76 306 GLY B CA 1
ATOM 2998 C C . GLY B 2 306 ? 123.549 162.260 81.156 1.00 62.76 306 GLY B C 1
ATOM 2999 O O . GLY B 2 306 ? 123.003 162.781 82.137 1.00 62.76 306 GLY B O 1
ATOM 3000 N N . VAL B 2 307 ? 124.805 161.825 81.184 1.00 57.03 307 VAL B N 1
ATOM 3001 C CA . VAL B 2 307 ? 125.618 161.884 82.394 1.00 57.03 307 VAL B CA 1
ATOM 3002 C C . VAL B 2 307 ? 126.121 163.316 82.546 1.00 57.03 307 VAL B C 1
ATOM 3003 O O . VAL B 2 307 ? 126.986 163.765 81.790 1.00 57.03 307 VAL B O 1
ATOM 3007 N N . ASN B 2 308 ? 125.568 164.042 83.514 1.00 55.14 308 ASN B N 1
ATOM 3008 C CA . ASN B 2 308 ? 125.998 165.409 83.761 1.00 55.14 308 ASN B CA 1
ATOM 3009 C C . ASN B 2 308 ? 127.363 165.426 84.443 1.00 55.14 308 ASN B C 1
ATOM 3010 O O . ASN B 2 308 ? 127.792 164.452 85.066 1.00 55.14 308 ASN B O 1
ATOM 3015 N N . TYR B 2 309 ? 128.050 166.557 84.315 1.00 54.60 309 TYR B N 1
ATOM 3016 C CA . TYR B 2 309 ? 129.352 166.743 84.936 1.00 54.60 309 TYR B CA 1
ATOM 3017 C C . TYR B 2 309 ? 129.404 168.106 85.606 1.00 54.60 309 TYR B C 1
ATOM 3018 O O . TYR B 2 309 ? 128.809 169.071 85.118 1.00 54.60 309 TYR B O 1
ATOM 3027 N N . SER B 2 310 ? 130.118 168.175 86.727 1.00 52.58 310 SER B N 1
ATOM 3028 C CA . SER B 2 310 ? 130.324 169.420 87.450 1.00 52.58 310 SER B CA 1
ATOM 3029 C C . SER B 2 310 ? 131.767 169.476 87.924 1.00 52.58 310 SER B C 1
ATOM 3030 O O . SER B 2 310 ? 132.407 168.443 88.134 1.00 52.58 310 SER B O 1
ATOM 3033 N N . GLU B 2 311 ? 132.278 170.691 88.085 1.00 57.20 311 GLU B N 1
ATOM 3034 C CA . GLU B 2 311 ? 133.663 170.880 88.499 1.00 57.20 311 GLU B CA 1
ATOM 3035 C C . GLU B 2 311 ? 133.789 172.009 89.515 1.00 57.20 311 GLU B C 1
ATOM 3036 O O . GLU B 2 311 ? 134.615 171.945 90.426 1.00 57.20 311 GLU B O 1
ATOM 3042 N N . ALA C 2 2 ? 147.180 129.053 114.418 1.00 69.82 2 ALA C N 1
ATOM 3043 C CA . ALA C 2 2 ? 147.056 129.120 112.967 1.00 69.82 2 ALA C CA 1
ATOM 3044 C C . ALA C 2 2 ? 147.951 130.214 112.395 1.00 69.82 2 ALA C C 1
ATOM 3045 O O . ALA C 2 2 ? 149.123 130.322 112.755 1.00 69.82 2 ALA C O 1
ATOM 3047 N N . GLY C 2 3 ? 147.393 131.024 111.500 1.00 63.12 3 GLY C N 1
ATOM 3048 C CA . GLY C 2 3 ? 148.124 132.111 110.897 1.00 63.12 3 GLY C CA 1
ATOM 3049 C C . GLY C 2 3 ? 148.113 133.355 111.760 1.00 63.12 3 GLY C C 1
ATOM 3050 O O . GLY C 2 3 ? 147.526 133.379 112.846 1.00 63.12 3 GLY C O 1
ATOM 3051 N N . PRO C 2 4 ? 148.778 134.413 111.296 1.00 55.88 4 PRO C N 1
ATOM 3052 C CA . PRO C 2 4 ? 148.771 135.672 112.047 1.00 55.88 4 PRO C CA 1
ATOM 3053 C C . PRO C 2 4 ? 147.366 136.243 112.160 1.00 55.88 4 PRO C C 1
ATOM 3054 O O . PRO C 2 4 ? 146.542 136.115 111.251 1.00 55.88 4 PRO C O 1
ATOM 3058 N N . ILE C 2 5 ? 147.099 136.881 113.295 1.00 47.61 5 ILE C N 1
ATOM 3059 C CA . ILE C 2 5 ? 145.803 137.481 113.586 1.00 47.61 5 ILE C CA 1
ATOM 3060 C C . ILE C 2 5 ? 145.947 138.992 113.500 1.00 47.61 5 ILE C C 1
ATOM 3061 O O . ILE C 2 5 ? 146.829 139.575 114.142 1.00 47.61 5 ILE C O 1
ATOM 3066 N N . ILE C 2 6 ? 145.085 139.623 112.704 1.00 44.07 6 ILE C N 1
ATOM 3067 C CA . ILE C 2 6 ? 145.101 141.066 112.520 1.00 44.07 6 ILE C CA 1
ATOM 3068 C C . ILE C 2 6 ? 143.700 141.604 112.769 1.00 44.07 6 ILE C C 1
ATOM 3069 O O . ILE C 2 6 ? 142.701 140.891 112.651 1.00 44.07 6 ILE C O 1
ATOM 3074 N N . ALA C 2 7 ? 143.638 142.884 113.123 1.00 41.48 7 ALA C N 1
ATOM 3075 C CA . ALA C 2 7 ? 142.360 143.520 113.401 1.00 41.48 7 ALA C CA 1
ATOM 3076 C C . ALA C 2 7 ? 141.545 143.669 112.124 1.00 41.48 7 ALA C C 1
ATOM 3077 O O . ALA C 2 7 ? 142.068 144.044 111.072 1.00 41.48 7 ALA C O 1
ATOM 3079 N N . GLY C 2 8 ? 140.252 143.367 112.222 1.00 40.56 8 GLY C N 1
ATOM 3080 C CA . GLY C 2 8 ? 139.336 143.524 111.119 1.00 40.56 8 GLY C CA 1
ATOM 3081 C C . GLY C 2 8 ? 139.111 142.283 110.283 1.00 40.56 8 GLY C C 1
ATOM 3082 O O . GLY C 2 8 ? 138.111 142.214 109.561 1.00 40.56 8 GLY C O 1
ATOM 3083 N N . LYS C 2 9 ? 140.005 141.301 110.355 1.00 42.61 9 LYS C N 1
ATOM 3084 C CA . LYS C 2 9 ? 139.868 140.055 109.614 1.00 42.61 9 LYS C CA 1
ATOM 3085 C C . LYS C 2 9 ? 139.773 138.901 110.599 1.00 42.61 9 LYS C C 1
ATOM 3086 O O . LYS C 2 9 ? 140.609 138.778 111.500 1.00 42.61 9 LYS C O 1
ATOM 3092 N N . SER C 2 10 ? 138.759 138.059 110.421 1.00 41.46 10 SER C N 1
ATOM 3093 C CA . SER C 2 10 ? 138.493 136.963 111.338 1.00 41.46 10 SER C CA 1
ATOM 3094 C C . SER C 2 10 ? 138.141 135.707 110.555 1.00 41.46 10 SER C C 1
ATOM 3095 O O . SER C 2 10 ? 137.521 135.773 109.490 1.00 41.46 10 SER C O 1
ATOM 3098 N N . GLU C 2 11 ? 138.541 134.561 111.098 1.00 42.32 11 GLU C N 1
ATOM 3099 C CA . GLU C 2 11 ? 138.232 133.276 110.496 1.00 42.32 11 GLU C CA 1
ATOM 3100 C C . GLU C 2 11 ? 136.804 132.857 110.836 1.00 42.32 11 GLU C C 1
ATOM 3101 O O . GLU C 2 11 ? 136.119 133.480 111.650 1.00 42.32 11 GLU C O 1
ATOM 3107 N N . SER C 2 12 ? 136.351 131.783 110.188 1.00 42.94 12 SER C N 1
ATOM 3108 C CA . SER C 2 12 ? 135.009 131.277 110.456 1.00 42.94 12 SER C CA 1
ATOM 3109 C C . SER C 2 12 ? 134.915 130.628 111.830 1.00 42.94 12 SER C C 1
ATOM 3110 O O . SER C 2 12 ? 133.862 130.695 112.474 1.00 42.94 12 SER C O 1
ATOM 3113 N N . SER C 2 13 ? 135.994 129.991 112.288 1.00 41.25 13 SER C N 1
ATOM 3114 C CA . SER C 2 13 ? 135.975 129.337 113.593 1.00 41.25 13 SER C CA 1
ATOM 3115 C C . SER C 2 13 ? 135.816 130.347 114.722 1.00 41.25 13 SER C C 1
ATOM 3116 O O . SER C 2 13 ? 135.078 130.100 115.683 1.00 41.25 13 SER C O 1
ATOM 3119 N N . GLU C 2 14 ? 136.499 131.491 114.626 1.00 41.17 14 GLU C N 1
ATOM 3120 C CA . GLU C 2 14 ? 136.430 132.499 115.678 1.00 41.17 14 GLU C CA 1
ATOM 3121 C C . GLU C 2 14 ? 135.044 133.112 115.809 1.00 41.17 14 GLU C C 1
ATOM 3122 O O . GLU C 2 14 ? 134.738 133.703 116.849 1.00 41.17 14 GLU C O 1
ATOM 3128 N N . LEU C 2 15 ? 134.215 132.993 114.792 1.00 38.47 15 LEU C N 1
ATOM 3129 C CA . LEU C 2 15 ? 132.871 133.543 114.795 1.00 38.47 15 LEU C CA 1
ATOM 3130 C C . LEU C 2 15 ? 131.889 132.581 115.443 1.00 38.47 15 LEU C C 1
ATOM 3131 O O . LEU C 2 15 ? 132.123 131.369 115.491 1.00 38.47 15 LEU C O 1
ATOM 3136 N N . PRO C 2 16 ? 130.777 133.094 115.959 1.00 38.84 16 PRO C N 1
ATOM 3137 C CA . PRO C 2 16 ? 129.716 132.211 116.447 1.00 38.84 16 PRO C CA 1
ATOM 3138 C C . PRO C 2 16 ? 129.072 131.440 115.307 1.00 38.84 16 PRO C C 1
ATOM 3139 O O . PRO C 2 16 ? 129.150 131.816 114.136 1.00 38.84 16 PRO C O 1
ATOM 3143 N N . ARG C 2 17 ? 128.433 130.333 115.672 1.00 46.25 17 ARG C N 1
ATOM 3144 C CA . ARG C 2 17 ? 127.646 129.588 114.706 1.00 46.25 17 ARG C CA 1
ATOM 3145 C C . ARG C 2 17 ? 126.488 130.446 114.209 1.00 46.25 17 ARG C C 1
ATOM 3146 O O . ARG C 2 17 ? 126.068 131.407 114.858 1.00 46.25 17 ARG C O 1
ATOM 3154 N N . VAL C 2 18 ? 125.981 130.094 113.028 1.00 45.46 18 VAL C N 1
ATOM 3155 C CA . VAL C 2 18 ? 124.891 130.860 112.430 1.00 45.46 18 VAL C CA 1
ATOM 3156 C C . VAL C 2 18 ? 123.676 130.865 113.346 1.00 45.46 18 VAL C C 1
ATOM 3157 O O . VAL C 2 18 ? 122.984 131.881 113.479 1.00 45.46 18 VAL C O 1
ATOM 3161 N N . GLU C 2 19 ? 123.398 129.735 113.995 1.00 48.01 19 GLU C N 1
ATOM 3162 C CA . GLU C 2 19 ? 122.226 129.618 114.850 1.00 48.01 19 GLU C CA 1
ATOM 3163 C C . GLU C 2 19 ? 122.443 130.167 116.255 1.00 48.01 19 GLU C C 1
ATOM 3164 O O . GLU C 2 19 ? 121.487 130.209 117.036 1.00 48.01 19 GLU C O 1
ATOM 3170 N N . ASP C 2 20 ? 123.659 130.590 116.596 1.00 45.34 20 ASP C N 1
ATOM 3171 C CA . ASP C 2 20 ? 123.974 131.049 117.941 1.00 45.34 20 ASP C CA 1
ATOM 3172 C C . ASP C 2 20 ? 124.109 132.565 118.046 1.00 45.34 20 ASP C C 1
ATOM 3173 O O . ASP C 2 20 ? 124.500 133.066 119.103 1.00 45.34 20 ASP C O 1
ATOM 3178 N N . ARG C 2 21 ? 123.798 133.302 116.986 1.00 36.13 21 ARG C N 1
ATOM 3179 C CA . ARG C 2 21 ? 123.937 134.751 116.982 1.00 36.13 21 ARG C CA 1
ATOM 3180 C C . ARG C 2 21 ? 122.603 135.427 117.271 1.00 36.13 21 ARG C C 1
ATOM 3181 O O . ARG C 2 21 ? 121.547 134.794 117.321 1.00 36.13 21 ARG C O 1
ATOM 3189 N N . ALA C 2 22 ? 122.667 136.741 117.470 1.00 37.02 22 ALA C N 1
ATOM 3190 C CA . ALA C 2 22 ? 121.458 137.540 117.555 1.00 37.02 22 ALA C CA 1
ATOM 3191 C C . ALA C 2 22 ? 120.817 137.659 116.176 1.00 37.02 22 ALA C C 1
ATOM 3192 O O . ALA C 2 22 ? 121.444 137.403 115.145 1.00 37.02 22 ALA C O 1
ATOM 3194 N N . THR C 2 23 ? 119.546 138.056 116.163 1.00 39.37 23 THR C N 1
ATOM 3195 C CA . THR C 2 23 ? 118.785 138.009 114.921 1.00 39.37 23 THR C CA 1
ATOM 3196 C C . THR C 2 23 ? 119.082 139.208 114.026 1.00 39.37 23 THR C C 1
ATOM 3197 O O . THR C 2 23 ? 119.614 139.053 112.923 1.00 39.37 23 THR C O 1
ATOM 3201 N N . PHE C 2 24 ? 118.758 140.415 114.486 1.00 39.94 24 PHE C N 1
ATOM 3202 C CA . PHE C 2 24 ? 118.857 141.577 113.614 1.00 39.94 24 PHE C CA 1
ATOM 3203 C C . PHE C 2 24 ? 118.987 142.843 114.445 1.00 39.94 24 PHE C C 1
ATOM 3204 O O . PHE C 2 24 ? 118.657 142.870 115.632 1.00 39.94 24 PHE C O 1
ATOM 3212 N N . ILE C 2 25 ? 119.478 143.893 113.791 1.00 37.41 25 ILE C N 1
ATOM 3213 C CA . ILE C 2 25 ? 119.502 145.246 114.336 1.00 37.41 25 ILE C CA 1
ATOM 3214 C C . ILE C 2 25 ? 119.043 146.196 113.240 1.00 37.41 25 ILE C C 1
ATOM 3215 O O . ILE C 2 25 ? 119.338 145.986 112.060 1.00 37.41 25 ILE C O 1
ATOM 3220 N N . TYR C 2 26 ? 118.305 147.233 113.625 1.00 38.89 26 TYR C N 1
ATOM 3221 C CA . TYR C 2 26 ? 117.763 148.200 112.679 1.00 38.89 26 TYR C CA 1
ATOM 3222 C C . TYR C 2 26 ? 118.405 149.555 112.932 1.00 38.89 26 TYR C C 1
ATOM 3223 O O . TYR C 2 26 ? 118.364 150.064 114.057 1.00 38.89 26 TYR C O 1
ATOM 3232 N N . ILE C 2 27 ? 118.988 150.136 111.888 1.00 33.97 27 ILE C N 1
ATOM 3233 C CA . ILE C 2 27 ? 119.682 151.415 111.970 1.00 33.97 27 ILE C CA 1
ATOM 3234 C C . ILE C 2 27 ? 119.082 152.353 110.935 1.00 33.97 27 ILE C C 1
ATOM 3235 O O . ILE C 2 27 ? 118.966 151.992 109.759 1.00 33.97 27 ILE C O 1
ATOM 3240 N N . GLU C 2 28 ? 118.701 153.552 111.371 1.00 35.52 28 GLU C N 1
ATOM 3241 C CA . GLU C 2 28 ? 118.146 154.556 110.477 1.00 35.52 28 GLU C CA 1
ATOM 3242 C C . GLU C 2 28 ? 118.632 155.935 110.896 1.00 35.52 28 GLU C C 1
ATOM 3243 O O . GLU C 2 28 ? 118.904 156.182 112.074 1.00 35.52 28 GLU C O 1
ATOM 3249 N N . HIS C 2 29 ? 118.734 156.830 109.912 1.00 35.79 29 HIS C N 1
ATOM 3250 C CA . HIS C 2 29 ? 119.159 158.213 110.132 1.00 35.79 29 HIS C CA 1
ATOM 3251 C C . HIS C 2 29 ? 120.484 158.272 110.886 1.00 35.79 29 HIS C C 1
ATOM 3252 O O . HIS C 2 29 ? 120.674 159.078 111.798 1.00 35.79 29 HIS C O 1
ATOM 3259 N N . ALA C 2 30 ? 121.411 157.404 110.495 1.00 32.21 30 ALA C N 1
ATOM 3260 C CA . ALA C 2 30 ? 122.719 157.317 111.125 1.00 32.21 30 ALA C CA 1
ATOM 3261 C C . ALA C 2 30 ? 123.763 157.192 110.025 1.00 32.21 30 ALA C C 1
ATOM 3262 O O . ALA C 2 30 ? 123.471 157.382 108.841 1.00 32.21 30 ALA C O 1
ATOM 3264 N N . LYS C 2 31 ? 124.994 156.867 110.415 1.00 30.86 31 LYS C N 1
ATOM 3265 C CA . LYS C 2 31 ? 126.086 156.754 109.448 1.00 30.86 31 LYS C CA 1
ATOM 3266 C C . LYS C 2 31 ? 127.035 155.659 109.940 1.00 30.86 31 LYS C C 1
ATOM 3267 O O . LYS C 2 31 ? 127.930 155.917 110.747 1.00 30.86 31 LYS C O 1
ATOM 3273 N N . ILE C 2 32 ? 126.826 154.438 109.440 1.00 30.72 32 ILE C N 1
ATOM 3274 C CA . ILE C 2 32 ? 127.731 153.345 109.770 1.00 30.72 32 ILE C CA 1
ATOM 3275 C C . ILE C 2 32 ? 129.103 153.641 109.192 1.00 30.72 32 ILE C C 1
ATOM 3276 O O . ILE C 2 32 ? 129.243 154.040 108.029 1.00 30.72 32 ILE C O 1
ATOM 3281 N N . ASN C 2 33 ? 130.128 153.447 110.013 1.00 30.10 33 ASN C N 1
ATOM 3282 C CA . ASN C 2 33 ? 131.475 153.871 109.674 1.00 30.10 33 ASN C CA 1
ATOM 3283 C C . ASN C 2 33 ? 132.454 153.025 110.469 1.00 30.10 33 ASN C C 1
ATOM 3284 O O . ASN C 2 33 ? 132.224 152.755 111.650 1.00 30.10 33 ASN C O 1
ATOM 3289 N N . ARG C 2 34 ? 133.532 152.599 109.821 1.00 29.61 34 ARG C N 1
ATOM 3290 C CA . ARG C 2 34 ? 134.554 151.796 110.482 1.00 29.61 34 ARG C CA 1
ATOM 3291 C C . ARG C 2 34 ? 135.644 152.720 111.007 1.00 29.61 34 ARG C C 1
ATOM 3292 O O . ARG C 2 34 ? 136.370 153.340 110.224 1.00 29.61 34 ARG C O 1
ATOM 3300 N N . VAL C 2 35 ? 135.760 152.817 112.328 1.00 30.49 35 VAL C N 1
ATOM 3301 C CA . VAL C 2 35 ? 136.865 153.519 112.967 1.00 30.49 35 VAL C CA 1
ATOM 3302 C C . VAL C 2 35 ? 137.567 152.548 113.906 1.00 30.49 35 VAL C C 1
ATOM 3303 O O . VAL C 2 35 ? 136.924 151.903 114.743 1.00 30.49 35 VAL C O 1
ATOM 3307 N N . ASP C 2 36 ? 138.883 152.419 113.735 1.00 34.84 36 ASP C N 1
ATOM 3308 C CA . ASP C 2 36 ? 139.715 151.549 114.564 1.00 34.84 36 ASP C CA 1
ATOM 3309 C C . ASP C 2 36 ? 139.197 150.111 114.564 1.00 34.84 36 ASP C C 1
ATOM 3310 O O . ASP C 2 36 ? 139.089 149.464 115.606 1.00 34.84 36 ASP C O 1
ATOM 3315 N N . SER C 2 37 ? 138.870 149.616 113.368 1.00 31.68 37 SER C N 1
ATOM 3316 C CA . SER C 2 37 ? 138.453 148.228 113.157 1.00 31.68 37 SER C CA 1
ATOM 3317 C C . SER C 2 37 ? 137.153 147.900 113.885 1.00 31.68 37 SER C C 1
ATOM 3318 O O . SER C 2 37 ? 136.957 146.774 114.345 1.00 31.68 37 SER C O 1
ATOM 3321 N N . ALA C 2 38 ? 136.251 148.871 113.992 1.00 30.27 38 ALA C N 1
ATOM 3322 C CA . ALA C 2 38 ? 134.986 148.687 114.691 1.00 30.27 38 ALA C CA 1
ATOM 3323 C C . ALA C 2 38 ? 133.844 149.189 113.825 1.00 30.27 38 ALA C C 1
ATOM 3324 O O . ALA C 2 38 ? 133.910 150.301 113.292 1.00 30.27 38 ALA C O 1
ATOM 3326 N N . VAL C 2 39 ? 132.797 148.377 113.693 1.00 30.78 39 VAL C N 1
ATOM 3327 C CA . VAL C 2 39 ? 131.586 148.811 113.007 1.00 30.78 39 VAL C CA 1
ATOM 3328 C C . VAL C 2 39 ? 130.861 149.784 113.924 1.00 30.78 39 VAL C C 1
ATOM 3329 O O . VAL C 2 39 ? 130.218 149.374 114.897 1.00 30.78 39 VAL C O 1
ATOM 3333 N N . THR C 2 40 ? 130.961 151.075 113.627 1.00 30.11 40 THR C N 1
ATOM 3334 C CA . THR C 2 40 ? 130.452 152.121 114.501 1.00 30.11 40 THR C CA 1
ATOM 3335 C C . THR C 2 40 ? 129.289 152.838 113.834 1.00 30.11 40 THR C C 1
ATOM 3336 O O . THR C 2 40 ? 129.400 153.277 112.685 1.00 30.11 40 THR C O 1
ATOM 3340 N N . VAL C 2 41 ? 128.185 152.956 114.559 1.00 31.22 41 VAL C N 1
ATOM 3341 C CA . VAL C 2 41 ? 127.016 153.700 114.113 1.00 31.22 41 VAL C CA 1
ATOM 3342 C C . VAL C 2 41 ? 127.094 155.079 114.752 1.00 31.22 41 VAL C C 1
ATOM 3343 O O . VAL C 2 41 ? 126.975 155.215 115.973 1.00 31.22 41 VAL C O 1
ATOM 3347 N N . ALA C 2 42 ? 127.292 156.105 113.931 1.00 32.65 42 ALA C N 1
ATOM 3348 C CA . ALA C 2 42 ? 127.513 157.468 114.406 1.00 32.65 42 ALA C CA 1
ATOM 3349 C C . ALA C 2 42 ? 126.255 158.287 114.143 1.00 32.65 42 ALA C C 1
ATOM 3350 O O . ALA C 2 42 ? 126.045 158.780 113.032 1.00 32.65 42 ALA C O 1
ATOM 3352 N N . GLU C 2 43 ? 125.422 158.429 115.168 1.00 40.91 43 GLU C N 1
ATOM 3353 C CA . GLU C 2 43 ? 124.235 159.261 115.071 1.00 40.91 43 GLU C CA 1
ATOM 3354 C C . GLU C 2 43 ? 124.590 160.714 115.381 1.00 40.91 43 GLU C C 1
ATOM 3355 O O . GLU C 2 43 ? 125.755 161.071 115.582 1.00 40.91 43 GLU C O 1
ATOM 3361 N N . ALA C 2 44 ? 123.566 161.569 115.415 1.00 46.39 44 ALA C N 1
ATOM 3362 C CA . ALA C 2 44 ? 123.793 162.980 115.712 1.00 46.39 44 ALA C CA 1
ATOM 3363 C C . ALA C 2 44 ? 124.304 163.173 117.134 1.00 46.39 44 ALA C C 1
ATOM 3364 O O . ALA C 2 44 ? 125.185 164.007 117.376 1.00 46.39 44 ALA C O 1
ATOM 3366 N N . LYS C 2 45 ? 123.767 162.411 118.088 1.00 48.74 45 LYS C N 1
ATOM 3367 C CA . LYS C 2 45 ? 124.149 162.582 119.485 1.00 48.74 45 LYS C CA 1
ATOM 3368 C C . LYS C 2 45 ? 125.485 161.913 119.788 1.00 48.74 45 LYS C C 1
ATOM 3369 O O . LYS C 2 45 ? 126.391 162.546 120.342 1.00 48.74 45 LYS C O 1
ATOM 3375 N N . GLY C 2 46 ? 125.628 160.639 119.434 1.00 40.51 46 GLY C N 1
ATOM 3376 C CA . GLY C 2 46 ? 126.837 159.905 119.752 1.00 40.51 46 GLY C CA 1
ATOM 3377 C C . GLY C 2 46 ? 127.112 158.740 118.825 1.00 40.51 46 GLY C C 1
ATOM 3378 O O . GLY C 2 46 ? 126.470 158.605 117.780 1.00 40.51 46 GLY C O 1
ATOM 3379 N N . VAL C 2 47 ? 128.061 157.888 119.201 1.00 34.89 47 VAL C N 1
ATOM 3380 C CA . VAL C 2 47 ? 128.500 156.772 118.374 1.00 34.89 47 VAL C CA 1
ATOM 3381 C C . VAL C 2 47 ? 128.169 155.467 119.088 1.00 34.89 47 VAL C C 1
ATOM 3382 O O . VAL C 2 47 ? 128.333 155.353 120.307 1.00 34.89 47 VAL C O 1
ATOM 3386 N N . VAL C 2 48 ? 127.677 154.491 118.327 1.00 33.89 48 VAL C N 1
ATOM 3387 C CA . VAL C 2 48 ? 127.311 153.179 118.846 1.00 33.89 48 VAL C CA 1
ATOM 3388 C C . VAL C 2 48 ? 128.118 152.127 118.100 1.00 33.89 48 VAL C C 1
ATOM 3389 O O . VAL C 2 48 ? 128.119 152.100 116.864 1.00 33.89 48 VAL C O 1
ATOM 3393 N N . ARG C 2 49 ? 128.800 151.265 118.847 1.00 33.26 49 ARG C N 1
ATOM 3394 C CA . ARG C 2 49 ? 129.586 150.189 118.259 1.00 33.26 49 ARG C CA 1
ATOM 3395 C C . ARG C 2 49 ? 128.759 148.914 118.173 1.00 33.26 49 ARG C C 1
ATOM 3396 O O . ARG C 2 49 ? 128.179 148.470 119.169 1.00 33.26 49 ARG C O 1
ATOM 3404 N N . ILE C 2 50 ? 128.720 148.328 116.983 1.00 32.54 50 ILE C N 1
ATOM 3405 C CA . ILE C 2 50 ? 127.888 147.163 116.705 1.00 32.54 50 ILE C CA 1
ATOM 3406 C C . ILE C 2 50 ? 128.722 145.909 116.950 1.00 32.54 50 ILE C C 1
ATOM 3407 O O . ILE C 2 50 ? 129.789 145.763 116.333 1.00 32.54 50 ILE C O 1
ATOM 3412 N N . PRO C 2 51 ? 128.290 145.001 117.823 1.00 33.57 51 PRO C N 1
ATOM 3413 C CA . PRO C 2 51 ? 128.956 143.697 117.919 1.00 33.57 51 PRO C CA 1
ATOM 3414 C C . PRO C 2 51 ? 128.587 142.807 116.744 1.00 33.57 51 PRO C C 1
ATOM 3415 O O . PRO C 2 51 ? 127.741 141.917 116.869 1.00 33.57 51 PRO C O 1
ATOM 3419 N N . ALA C 2 52 ? 129.229 143.040 115.596 1.00 32.87 52 ALA C N 1
ATOM 3420 C CA . ALA C 2 52 ? 128.806 142.396 114.356 1.00 32.87 52 ALA C CA 1
ATOM 3421 C C . ALA C 2 52 ? 128.967 140.882 114.409 1.00 32.87 52 ALA C C 1
ATOM 3422 O O . ALA C 2 52 ? 128.214 140.159 113.747 1.00 32.87 52 ALA C O 1
ATOM 3424 N N . ALA C 2 53 ? 129.937 140.382 115.177 1.00 33.88 53 ALA C N 1
ATOM 3425 C CA . ALA C 2 53 ? 130.130 138.938 115.265 1.00 33.88 53 ALA C CA 1
ATOM 3426 C C . ALA C 2 53 ? 128.936 138.249 115.908 1.00 33.88 53 ALA C C 1
ATOM 3427 O O . ALA C 2 53 ? 128.677 137.073 115.632 1.00 33.88 53 ALA C O 1
ATOM 3429 N N . MET C 2 54 ? 128.202 138.953 116.764 1.00 34.16 54 MET C N 1
ATOM 3430 C CA . MET C 2 54 ? 127.012 138.406 117.400 1.00 34.16 54 MET C CA 1
ATOM 3431 C C . MET C 2 54 ? 125.729 138.727 116.650 1.00 34.16 54 MET C C 1
ATOM 3432 O O . MET C 2 54 ? 124.662 138.264 117.061 1.00 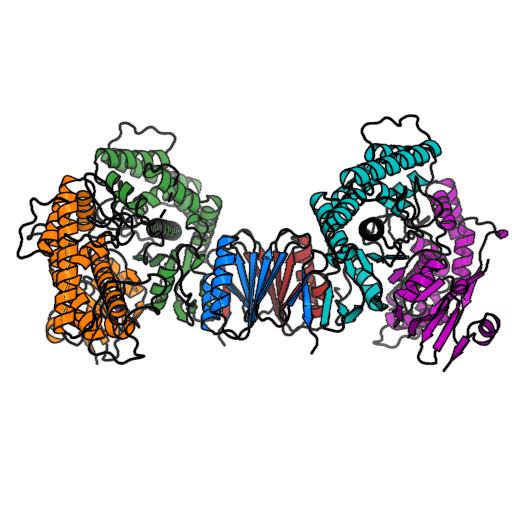34.16 54 MET C O 1
ATOM 3437 N N . ILE C 2 55 ? 125.801 139.492 115.565 1.00 32.37 55 ILE C N 1
ATOM 3438 C CA . ILE C 2 55 ? 124.625 139.921 114.817 1.00 32.37 55 ILE C CA 1
ATOM 3439 C C . ILE C 2 55 ? 124.595 139.173 113.494 1.00 32.37 55 ILE C C 1
ATOM 3440 O O . ILE C 2 55 ? 125.611 139.098 112.791 1.00 32.37 55 ILE C O 1
ATOM 3445 N N . GLY C 2 56 ? 123.435 138.616 113.159 1.00 31.81 56 GLY C N 1
ATOM 3446 C CA . GLY C 2 56 ? 123.281 137.877 111.923 1.00 31.81 56 GLY C CA 1
ATOM 3447 C C . GLY C 2 56 ? 123.102 138.765 110.710 1.00 31.81 56 GLY C C 1
ATOM 3448 O O . GLY C 2 56 ? 123.800 138.602 109.706 1.00 31.81 56 GLY C O 1
ATOM 3449 N N . VAL C 2 57 ? 122.166 139.707 110.787 1.00 32.40 57 VAL C N 1
ATOM 3450 C CA . VAL C 2 57 ? 121.882 140.626 109.694 1.00 32.40 57 VAL C CA 1
ATOM 3451 C C . VAL C 2 57 ? 121.785 142.037 110.255 1.00 32.40 57 VAL C C 1
ATOM 3452 O O . VAL C 2 57 ? 121.299 142.243 111.372 1.00 32.40 57 VAL C O 1
ATOM 3456 N N . LEU C 2 58 ? 122.276 143.005 109.489 1.00 33.37 58 LEU C N 1
ATOM 3457 C CA . LEU C 2 58 ? 122.199 144.414 109.846 1.00 33.37 58 LEU C CA 1
ATOM 3458 C C . LEU C 2 58 ? 121.216 145.085 108.899 1.00 33.37 58 LEU C C 1
ATOM 3459 O O . LEU C 2 58 ? 121.406 145.053 107.679 1.00 33.37 58 LEU C O 1
ATOM 3464 N N . LEU C 2 59 ? 120.173 145.687 109.458 1.00 34.64 59 LEU C N 1
ATOM 3465 C CA . LEU C 2 59 ? 119.105 146.296 108.678 1.00 34.64 59 LEU C CA 1
ATOM 3466 C C . LEU C 2 59 ? 119.346 147.797 108.588 1.00 34.64 59 LEU C C 1
ATOM 3467 O O . LEU C 2 59 ? 119.381 148.486 109.612 1.00 34.64 59 LEU C O 1
ATOM 3472 N N . LEU C 2 60 ? 119.505 148.298 107.367 1.00 32.60 60 LEU C N 1
ATOM 3473 C CA . LEU C 2 60 ? 119.813 149.702 107.123 1.00 32.60 60 LEU C CA 1
ATOM 3474 C C . LEU C 2 60 ? 118.540 150.422 106.696 1.00 32.60 60 LEU C C 1
ATOM 3475 O O . LEU C 2 60 ? 117.960 150.099 105.655 1.00 32.60 60 LEU C O 1
ATOM 3480 N N . GLY C 2 61 ? 118.111 151.394 107.497 1.00 34.61 61 GLY C N 1
ATOM 3481 C CA . GLY C 2 61 ? 116.885 152.111 107.239 1.00 34.61 61 GLY C CA 1
ATOM 3482 C C . GLY C 2 61 ? 117.099 153.384 106.447 1.00 34.61 61 GLY C C 1
ATOM 3483 O O . GLY C 2 61 ? 118.158 153.605 105.854 1.00 34.61 61 GLY C O 1
ATOM 3484 N N . PRO C 2 62 ? 116.083 154.244 106.413 1.00 35.13 62 PRO C N 1
ATOM 3485 C CA . PRO C 2 62 ? 116.209 155.506 105.678 1.00 35.13 62 PRO C CA 1
ATOM 3486 C C . PRO C 2 62 ? 117.247 156.424 106.301 1.00 35.13 62 PRO C C 1
ATOM 3487 O O . PRO C 2 62 ? 117.513 156.378 107.504 1.00 35.13 62 PRO C O 1
ATOM 3491 N N . GLY C 2 63 ? 117.840 157.265 105.457 1.00 34.08 63 GLY C N 1
ATOM 3492 C CA . GLY C 2 63 ? 118.836 158.208 105.925 1.00 34.08 63 GLY C CA 1
ATOM 3493 C C . GLY C 2 63 ? 120.116 157.578 106.416 1.00 34.08 63 GLY C C 1
ATOM 3494 O O . GLY C 2 63 ? 120.851 158.205 107.181 1.00 34.08 63 GLY C O 1
ATOM 3495 N N . THR C 2 64 ? 120.408 156.356 105.990 1.00 32.86 64 THR C N 1
ATOM 3496 C CA . THR C 2 64 ? 121.547 155.599 106.487 1.00 32.86 64 THR C CA 1
ATOM 3497 C C . THR C 2 64 ? 122.681 155.650 105.471 1.00 32.86 64 THR C C 1
ATOM 3498 O O . THR C 2 64 ? 122.489 155.305 104.301 1.00 32.86 64 THR C O 1
ATOM 3502 N N . ASP C 2 65 ? 123.857 156.075 105.921 1.00 32.68 65 ASP C N 1
ATOM 3503 C CA . ASP C 2 65 ? 125.055 156.114 105.097 1.00 32.68 65 ASP C CA 1
ATOM 3504 C C . ASP C 2 65 ? 126.029 155.066 105.610 1.00 32.68 65 ASP C C 1
ATOM 3505 O O . ASP C 2 65 ? 126.275 154.985 106.816 1.00 32.68 65 ASP C O 1
ATOM 3510 N N . ILE C 2 66 ? 126.577 154.264 104.704 1.00 30.22 66 ILE C N 1
ATOM 3511 C CA . ILE C 2 66 ? 127.522 153.217 105.071 1.00 30.22 66 ILE C CA 1
ATOM 3512 C C . ILE C 2 66 ? 128.738 153.306 104.160 1.00 30.22 66 ILE C C 1
ATOM 3513 O O . ILE C 2 66 ? 128.611 153.526 102.951 1.00 30.22 66 ILE C O 1
ATOM 3518 N N . SER C 2 67 ? 129.919 153.161 104.750 1.00 29.47 67 SER C N 1
ATOM 3519 C CA . SER C 2 67 ? 131.168 153.289 104.020 1.00 29.47 67 SER C CA 1
ATOM 3520 C C . SER C 2 67 ? 131.582 151.953 103.409 1.00 29.47 67 SER C C 1
ATOM 3521 O O . SER C 2 67 ? 130.978 150.908 103.655 1.00 29.47 67 SER C O 1
ATOM 3524 N N . HIS C 2 68 ? 132.637 152.004 102.595 1.00 29.07 68 HIS C N 1
ATOM 3525 C CA . HIS C 2 68 ? 133.136 150.804 101.933 1.00 29.07 68 HIS C CA 1
ATOM 3526 C C . HIS C 2 68 ? 133.791 149.856 102.932 1.00 29.07 68 HIS C C 1
ATOM 3527 O O . HIS C 2 68 ? 133.527 148.646 102.926 1.00 29.07 68 HIS C O 1
ATOM 3534 N N . ARG C 2 69 ? 134.642 150.392 103.810 1.00 32.89 69 ARG C N 1
ATOM 3535 C CA . ARG C 2 69 ? 135.303 149.552 104.801 1.00 32.89 69 ARG C CA 1
ATOM 3536 C C . ARG C 2 69 ? 134.318 149.008 105.826 1.00 32.89 69 ARG C C 1
ATOM 3537 O O . ARG C 2 69 ? 134.511 147.901 106.336 1.00 32.89 69 ARG C O 1
ATOM 3545 N N . ALA C 2 70 ? 133.264 149.763 106.142 1.00 31.87 70 ALA C N 1
ATOM 3546 C CA . ALA C 2 70 ? 132.228 149.239 107.026 1.00 31.87 70 ALA C CA 1
ATOM 3547 C C . ALA C 2 70 ? 131.530 148.039 106.400 1.00 31.87 70 ALA C C 1
ATOM 3548 O O . ALA C 2 70 ? 131.268 147.038 107.077 1.00 31.87 70 ALA C O 1
ATOM 3550 N N . VAL C 2 71 ? 131.225 148.122 105.103 1.00 30.39 71 VAL C N 1
ATOM 3551 C CA . VAL C 2 71 ? 130.619 146.994 104.402 1.00 30.39 71 VAL C CA 1
ATOM 3552 C C . VAL C 2 71 ? 131.565 145.802 104.403 1.00 30.39 71 VAL C C 1
ATOM 3553 O O . VAL C 2 71 ? 131.146 144.658 104.621 1.00 30.39 71 VAL C O 1
ATOM 3557 N N . GLU C 2 72 ? 132.855 146.047 104.159 1.00 32.79 72 GLU C N 1
ATOM 3558 C CA . GLU C 2 72 ? 133.819 144.950 104.174 1.00 32.79 72 GLU C CA 1
ATOM 3559 C C . GLU C 2 72 ? 133.898 144.300 105.551 1.00 32.79 72 GLU C C 1
ATOM 3560 O O . GLU C 2 72 ? 133.962 143.071 105.661 1.00 32.79 72 GLU C O 1
ATOM 3566 N N . LEU C 2 73 ? 133.896 145.108 106.612 1.00 32.91 73 LEU C N 1
ATOM 3567 C CA . LEU C 2 73 ? 133.950 144.570 107.968 1.00 32.91 73 LEU C CA 1
ATOM 3568 C C . LEU C 2 73 ? 132.713 143.736 108.278 1.00 32.91 73 LEU C C 1
ATOM 3569 O O . LEU C 2 73 ? 132.811 142.640 108.846 1.00 32.91 73 LEU C O 1
ATOM 3574 N N . LEU C 2 74 ? 131.535 144.244 107.908 1.00 32.08 74 LEU C N 1
ATOM 3575 C CA . LEU C 2 74 ? 130.304 143.501 108.155 1.00 32.08 74 LEU C CA 1
ATOM 3576 C C . LEU C 2 74 ? 130.285 142.192 107.379 1.00 32.08 74 LEU C C 1
ATOM 3577 O O . LEU C 2 74 ? 129.824 141.166 107.891 1.00 32.08 74 LEU C O 1
ATOM 3582 N N . GLY C 2 75 ? 130.777 142.205 106.139 1.00 34.02 75 GLY C N 1
ATOM 3583 C CA . GLY C 2 75 ? 130.879 140.967 105.386 1.00 34.02 75 GLY C CA 1
ATOM 3584 C C . GLY C 2 75 ? 131.868 139.995 106.000 1.00 34.02 75 GLY C C 1
ATOM 3585 O O . GLY C 2 75 ? 131.661 138.780 105.971 1.00 34.02 75 GLY C O 1
ATOM 3586 N N . ASP C 2 76 ? 132.961 140.519 106.559 1.00 36.07 76 ASP C N 1
ATOM 3587 C CA . ASP C 2 76 ? 133.941 139.665 107.223 1.00 36.07 76 ASP C CA 1
ATOM 3588 C C . ASP C 2 76 ? 133.343 138.995 108.452 1.00 36.07 76 ASP C C 1
ATOM 3589 O O . ASP C 2 76 ? 133.609 137.816 108.717 1.00 36.07 76 ASP C O 1
ATOM 3594 N N . THR C 2 77 ? 132.537 139.728 109.216 1.00 35.21 77 THR C N 1
ATOM 3595 C CA . THR C 2 77 ? 131.899 139.169 110.403 1.00 35.21 77 THR C CA 1
ATOM 3596 C C . THR C 2 77 ? 130.717 138.267 110.073 1.00 35.21 77 THR C C 1
ATOM 3597 O O . THR C 2 77 ? 130.031 137.813 110.994 1.00 35.21 77 THR C O 1
ATOM 3601 N N . GLY C 2 78 ? 130.454 138.007 108.795 1.00 31.48 78 GLY C N 1
ATOM 3602 C CA . GLY C 2 78 ? 129.321 137.200 108.403 1.00 31.48 78 GLY C CA 1
ATOM 3603 C C . GLY C 2 78 ? 127.985 137.900 108.484 1.00 31.48 78 GLY C C 1
ATOM 3604 O O . GLY C 2 78 ? 126.963 137.286 108.155 1.00 31.48 78 GLY C O 1
ATOM 3605 N N . THR C 2 79 ? 127.957 139.160 108.908 1.00 31.38 79 THR C N 1
ATOM 3606 C CA . THR C 2 79 ? 126.713 139.908 109.007 1.00 31.38 79 THR C CA 1
ATOM 3607 C C . THR C 2 79 ? 126.252 140.338 107.621 1.00 31.38 79 THR C C 1
ATOM 3608 O O . THR C 2 79 ? 127.036 140.878 106.834 1.00 31.38 79 THR C O 1
ATOM 3612 N N . ALA C 2 80 ? 124.982 140.093 107.322 1.00 31.57 80 ALA C N 1
ATOM 3613 C CA . ALA C 2 80 ? 124.406 140.468 106.042 1.00 31.57 80 ALA C CA 1
ATOM 3614 C C . ALA C 2 80 ? 123.865 141.888 106.102 1.00 31.57 80 ALA C C 1
ATOM 3615 O O . ALA C 2 80 ? 123.453 142.373 107.159 1.00 31.57 80 ALA C O 1
ATOM 3617 N N . LEU C 2 81 ? 123.873 142.555 104.954 1.00 30.11 81 LEU C N 1
ATOM 3618 C CA . LEU C 2 81 ? 123.408 143.928 104.835 1.00 30.11 81 LEU C CA 1
ATOM 3619 C C . LEU C 2 81 ? 122.145 143.956 103.989 1.00 30.11 81 LEU C C 1
ATOM 3620 O O . LEU C 2 81 ? 122.144 143.471 102.854 1.00 30.11 81 LEU C O 1
ATOM 3625 N N . VAL C 2 82 ? 121.074 144.514 104.546 1.00 31.39 82 VAL C N 1
ATOM 3626 C CA . VAL C 2 82 ? 119.808 144.670 103.840 1.00 31.39 82 VAL C CA 1
ATOM 3627 C C . VAL C 2 82 ? 119.329 146.098 104.056 1.00 31.39 82 VAL C C 1
ATOM 3628 O O . VAL C 2 82 ? 119.166 146.533 105.202 1.00 31.39 82 VAL C O 1
ATOM 3632 N N . TRP C 2 83 ? 119.106 146.824 102.963 1.00 32.37 83 TRP C N 1
ATOM 3633 C CA . TRP C 2 83 ? 118.619 148.201 103.024 1.00 32.37 83 TRP C CA 1
ATOM 3634 C C . TRP C 2 83 ? 117.103 148.161 103.145 1.00 32.37 83 TRP C C 1
ATOM 3635 O O . TRP C 2 83 ? 116.377 148.166 102.152 1.00 32.37 83 TRP C O 1
ATOM 3646 N N . VAL C 2 84 ? 116.619 148.117 104.381 1.00 38.02 84 VAL C N 1
ATOM 3647 C CA . VAL C 2 84 ? 115.176 147.983 104.638 1.00 38.02 84 VAL C CA 1
ATOM 3648 C C . VAL C 2 84 ? 114.619 149.399 104.712 1.00 38.02 84 VAL C C 1
ATOM 3649 O O . VAL C 2 84 ? 114.431 149.989 105.778 1.00 38.02 84 VAL C O 1
ATOM 3653 N N . GLY C 2 85 ? 114.330 149.955 103.547 1.00 43.23 85 GLY C N 1
ATOM 3654 C CA . GLY C 2 85 ? 113.681 151.244 103.468 1.00 43.23 85 GLY C CA 1
ATOM 3655 C C . GLY C 2 85 ? 112.181 151.095 103.598 1.00 43.23 85 GLY C C 1
ATOM 3656 O O . GLY C 2 85 ? 111.664 150.082 104.075 1.00 43.23 85 GLY C O 1
ATOM 3657 N N . GLU C 2 86 ? 111.471 152.131 103.167 1.00 55.59 86 GLU C N 1
ATOM 3658 C CA . GLU C 2 86 ? 110.024 152.046 103.097 1.00 55.59 86 GLU C CA 1
ATOM 3659 C C . GLU C 2 86 ? 109.617 151.123 101.946 1.00 55.59 86 GLU C C 1
ATOM 3660 O O . GLU C 2 86 ? 110.444 150.699 101.133 1.00 55.59 86 GLU C O 1
ATOM 3666 N N . GLN C 2 87 ? 108.318 150.838 101.875 1.00 58.31 87 GLN C N 1
ATOM 3667 C CA . GLN C 2 87 ? 107.741 149.840 100.968 1.00 58.31 87 GLN C CA 1
ATOM 3668 C C . GLN C 2 87 ? 108.631 148.600 100.835 1.00 58.31 87 GLN C C 1
ATOM 3669 O O . GLN C 2 87 ? 108.907 148.102 99.742 1.00 58.31 87 GLN C O 1
ATOM 3675 N N . GLY C 2 88 ? 109.064 148.083 101.981 1.00 50.92 88 GLY C N 1
ATOM 3676 C CA . GLY C 2 88 ? 109.729 146.795 102.025 1.00 50.92 88 GLY C CA 1
ATOM 3677 C C . GLY C 2 88 ? 111.228 146.855 101.815 1.00 50.92 88 GLY C C 1
ATOM 3678 O O . GLY C 2 88 ? 111.866 147.912 101.821 1.00 50.92 88 GLY C O 1
ATOM 3679 N N . VAL C 2 89 ? 111.800 145.661 101.630 1.00 43.10 89 VAL C N 1
ATOM 3680 C CA . VAL C 2 89 ? 113.235 145.534 101.405 1.00 43.10 89 VAL C CA 1
ATOM 3681 C C . VAL C 2 89 ? 113.600 146.185 100.081 1.00 43.10 89 VAL C C 1
ATOM 3682 O O . VAL C 2 89 ? 112.938 145.969 99.058 1.00 43.10 89 VAL C O 1
ATOM 3686 N N . ARG C 2 90 ? 114.662 146.990 100.093 1.00 42.51 90 ARG C N 1
ATOM 3687 C CA . ARG C 2 90 ? 115.112 147.688 98.898 1.00 42.51 90 ARG C CA 1
ATOM 3688 C C . ARG C 2 90 ? 116.351 147.082 98.260 1.00 42.51 90 ARG C C 1
ATOM 3689 O O . ARG C 2 90 ? 116.511 147.189 97.043 1.00 42.51 90 ARG C O 1
ATOM 3697 N N . TYR C 2 91 ? 117.226 146.450 99.037 1.00 32.28 91 TYR C N 1
ATOM 3698 C CA . TYR C 2 91 ? 118.430 145.856 98.473 1.00 32.28 91 TYR C CA 1
ATOM 3699 C C . TYR C 2 91 ? 118.995 144.830 99.443 1.00 32.28 91 TYR C C 1
ATOM 3700 O O . TYR C 2 91 ? 118.659 144.815 100.629 1.00 32.28 91 TYR C O 1
ATOM 3709 N N . TYR C 2 92 ? 119.866 143.975 98.913 1.00 32.54 92 TYR C N 1
ATOM 3710 C CA . TYR C 2 92 ? 120.570 142.960 99.679 1.00 32.54 92 TYR C CA 1
ATOM 3711 C C . TYR C 2 92 ? 122.067 143.120 99.463 1.00 32.54 92 TYR C C 1
ATOM 3712 O O . TYR C 2 92 ? 122.505 143.637 98.433 1.00 32.54 92 TYR C O 1
ATOM 3721 N N . ALA C 2 93 ? 122.851 142.682 100.444 1.00 29.55 93 ALA C N 1
ATOM 3722 C CA . ALA C 2 93 ? 124.300 142.677 100.306 1.00 29.55 93 ALA C CA 1
ATOM 3723 C C . ALA C 2 93 ? 124.894 141.743 101.347 1.00 29.55 93 ALA C C 1
ATOM 3724 O O . ALA C 2 93 ? 124.391 141.642 102.468 1.00 29.55 93 ALA C O 1
ATOM 3726 N N . SER C 2 94 ? 125.968 141.064 100.959 1.00 31.79 94 SER C N 1
ATOM 3727 C CA . SER C 2 94 ? 126.672 140.162 101.856 1.00 31.79 94 SER C CA 1
ATOM 3728 C C . SER C 2 94 ? 128.050 139.883 101.280 1.00 31.79 94 SER C C 1
ATOM 3729 O O . SER C 2 94 ? 128.271 139.992 100.072 1.00 31.79 94 SER C O 1
ATOM 3732 N N . GLY C 2 95 ? 128.974 139.523 102.161 1.00 32.84 95 GLY C N 1
ATOM 3733 C CA . GLY C 2 95 ? 130.320 139.166 101.772 1.00 32.84 95 GLY C CA 1
ATOM 3734 C C . GLY C 2 95 ? 130.443 137.691 101.465 1.00 32.84 95 GLY C C 1
ATOM 3735 O O . GLY C 2 95 ? 129.460 137.001 101.183 1.00 32.84 95 GLY C O 1
ATOM 3736 N N . ARG C 2 96 ? 131.679 137.203 101.517 1.00 41.29 96 ARG C N 1
ATOM 3737 C CA . ARG C 2 96 ? 131.923 135.782 101.316 1.00 41.29 96 ARG C CA 1
ATOM 3738 C C . ARG C 2 96 ? 131.218 134.969 102.391 1.00 41.29 96 ARG C C 1
ATOM 3739 O O . ARG C 2 96 ? 131.146 135.374 103.554 1.00 41.29 96 ARG C O 1
ATOM 3747 N N . ALA C 2 97 ? 130.682 133.819 101.994 1.00 43.26 97 ALA C N 1
ATOM 3748 C CA . ALA C 2 97 ? 130.075 132.912 102.956 1.00 43.26 97 ALA C CA 1
ATOM 3749 C C . ALA C 2 97 ? 131.127 132.409 103.933 1.00 43.26 97 ALA C C 1
ATOM 3750 O O . ALA C 2 97 ? 132.230 132.027 103.532 1.00 43.26 97 ALA C O 1
ATOM 3752 N N . LEU C 2 98 ? 130.789 132.412 105.221 1.00 43.50 98 LEU C N 1
ATOM 3753 C CA . LEU C 2 98 ? 131.695 131.892 106.236 1.00 43.50 98 LEU C CA 1
ATOM 3754 C C . LEU C 2 98 ? 131.620 130.377 106.371 1.00 43.50 98 LEU C C 1
ATOM 3755 O O . LEU C 2 98 ? 132.122 129.822 107.354 1.00 43.50 98 LEU C O 1
ATOM 3760 N N . ALA C 2 99 ? 131.008 129.702 105.404 1.00 44.22 99 ALA C N 1
ATOM 3761 C CA . ALA C 2 99 ? 131.032 128.250 105.304 1.00 44.22 99 ALA C CA 1
ATOM 3762 C C . ALA C 2 99 ? 131.890 127.878 104.104 1.00 44.22 99 ALA C C 1
ATOM 3763 O O . ALA C 2 99 ? 131.546 128.212 102.965 1.00 44.22 99 ALA C O 1
ATOM 3765 N N . ARG C 2 100 ? 133.001 127.193 104.358 1.00 48.17 100 ARG C N 1
ATOM 3766 C CA . ARG C 2 100 ? 133.947 126.852 103.304 1.00 48.17 100 ARG C CA 1
ATOM 3767 C C . ARG C 2 100 ? 133.561 125.595 102.539 1.00 48.17 100 ARG C C 1
ATOM 3768 O O . ARG C 2 100 ? 134.254 125.239 101.580 1.00 48.17 100 ARG C O 1
ATOM 3776 N N . SER C 2 101 ? 132.486 124.920 102.930 1.00 47.14 101 SER C N 1
ATOM 3777 C CA . SER C 2 101 ? 132.022 123.712 102.263 1.00 47.14 101 SER C CA 1
ATOM 3778 C C . SER C 2 101 ? 130.760 124.030 101.474 1.00 47.14 101 SER C C 1
ATOM 3779 O O . SER C 2 101 ? 129.841 124.669 101.996 1.00 47.14 101 SER C O 1
ATOM 3782 N N . THR C 2 102 ? 130.720 123.582 100.220 1.00 46.63 102 THR C N 1
ATOM 3783 C CA . THR C 2 102 ? 129.598 123.841 99.328 1.00 46.63 102 THR C CA 1
ATOM 3784 C C . THR C 2 102 ? 128.649 122.652 99.227 1.00 46.63 102 THR C C 1
ATOM 3785 O O . THR C 2 102 ? 127.847 122.583 98.289 1.00 46.63 102 THR C O 1
ATOM 3789 N N . ARG C 2 103 ? 128.715 121.725 100.187 1.00 51.04 103 ARG C N 1
ATOM 3790 C CA . ARG C 2 103 ? 127.861 120.541 100.148 1.00 51.04 103 ARG C CA 1
ATOM 3791 C C . ARG C 2 103 ? 126.387 120.928 100.154 1.00 51.04 103 ARG C C 1
ATOM 3792 O O . ARG C 2 103 ? 125.587 120.368 99.393 1.00 51.04 103 ARG C O 1
ATOM 3800 N N . PHE C 2 104 ? 126.013 121.895 100.994 1.00 48.06 104 PHE C N 1
ATOM 3801 C CA . PHE C 2 104 ? 124.640 122.388 100.997 1.00 48.06 104 PHE C CA 1
ATOM 3802 C C . PHE C 2 104 ? 124.271 122.983 99.644 1.00 48.06 104 PHE C C 1
ATOM 3803 O O . PHE C 2 104 ? 123.195 122.708 99.102 1.00 48.06 104 PHE C O 1
ATOM 3811 N N . LEU C 2 105 ? 125.161 123.805 99.083 1.00 44.81 105 LEU C N 1
ATOM 3812 C CA . LEU C 2 105 ? 124.884 124.437 97.798 1.00 44.81 105 LEU C CA 1
ATOM 3813 C C . LEU C 2 105 ? 124.815 123.409 96.677 1.00 44.81 105 LEU C C 1
ATOM 3814 O O . LEU C 2 105 ? 123.958 123.506 95.791 1.00 44.81 105 LEU C O 1
ATOM 3819 N N . VAL C 2 106 ? 125.714 122.423 96.694 1.00 45.64 106 VAL C N 1
ATOM 3820 C CA . VAL C 2 106 ? 125.695 121.384 95.668 1.00 45.64 106 VAL C CA 1
ATOM 3821 C C . VAL C 2 106 ? 124.395 120.595 95.737 1.00 45.64 106 VAL C C 1
ATOM 3822 O O . VAL C 2 106 ? 123.764 120.317 94.708 1.00 45.64 106 VAL C O 1
ATOM 3826 N N . LYS C 2 107 ? 123.968 120.228 96.948 1.00 48.58 107 LYS C N 1
ATOM 3827 C CA . LYS C 2 107 ? 122.709 119.504 97.092 1.00 48.58 107 LYS C CA 1
ATOM 3828 C C . LYS C 2 107 ? 121.528 120.350 96.633 1.00 48.58 107 LYS C C 1
ATOM 3829 O O . LYS C 2 107 ? 120.618 119.847 95.964 1.00 48.58 107 LYS C O 1
ATOM 3835 N N . GLN C 2 108 ? 121.528 121.641 96.976 1.00 45.76 108 GLN C N 1
ATOM 3836 C CA . GLN C 2 108 ? 120.439 122.516 96.556 1.00 45.76 108 GLN C CA 1
ATOM 3837 C C . GLN C 2 108 ? 120.377 122.630 95.039 1.00 45.76 108 GLN C C 1
ATOM 3838 O O . GLN C 2 108 ? 119.289 122.602 94.451 1.00 45.76 108 GLN C O 1
ATOM 3844 N N . ALA C 2 109 ? 121.535 122.761 94.387 1.00 46.72 109 ALA C N 1
ATOM 3845 C CA . ALA C 2 109 ? 121.558 122.832 92.930 1.00 46.72 109 ALA C CA 1
ATOM 3846 C C . ALA C 2 109 ? 121.068 121.533 92.306 1.00 46.72 109 ALA C C 1
ATOM 3847 O O . ALA C 2 109 ? 120.264 121.549 91.365 1.00 46.72 109 ALA C O 1
ATOM 3849 N N . GLU C 2 110 ? 121.531 120.394 92.829 1.00 49.65 110 GLU C N 1
ATOM 3850 C CA . GLU C 2 110 ? 121.098 119.109 92.293 1.00 49.65 110 GLU C CA 1
ATOM 3851 C C . GLU C 2 110 ? 119.600 118.911 92.464 1.00 49.65 110 GLU C C 1
ATOM 3852 O O . GLU C 2 110 ? 118.956 118.285 91.615 1.00 49.65 110 GLU C O 1
ATOM 3858 N N . LEU C 2 111 ? 119.028 119.431 93.550 1.00 50.68 111 LEU C N 1
ATOM 3859 C CA . LEU C 2 111 ? 117.589 119.302 93.750 1.00 50.68 111 LEU C CA 1
ATOM 3860 C C . LEU C 2 111 ? 116.808 120.243 92.839 1.00 50.68 111 LEU C C 1
ATOM 3861 O O . LEU C 2 111 ? 115.766 119.859 92.296 1.00 50.68 111 LEU C O 1
ATOM 3866 N N . VAL C 2 112 ? 117.283 121.479 92.662 1.00 50.10 112 VAL C N 1
ATOM 3867 C CA . VAL C 2 112 ? 116.508 122.439 91.879 1.00 50.10 112 VAL C CA 1
ATOM 3868 C C . VAL C 2 112 ? 116.565 122.110 90.390 1.00 50.10 112 VAL C C 1
ATOM 3869 O O . VAL C 2 112 ? 115.576 122.303 89.672 1.00 50.10 112 VAL C O 1
ATOM 3873 N N . THR C 2 113 ? 117.703 121.613 89.894 1.00 52.31 113 THR C N 1
ATOM 3874 C CA . THR C 2 113 ? 117.794 121.306 88.468 1.00 52.31 113 THR C CA 1
ATOM 3875 C C . THR C 2 113 ? 116.896 120.134 88.086 1.00 52.31 113 THR C C 1
ATOM 3876 O O . THR C 2 113 ? 116.234 120.169 87.042 1.00 52.31 113 THR C O 1
ATOM 3880 N N . ASN C 2 114 ? 116.856 119.092 88.912 1.00 58.21 114 ASN C N 1
ATOM 3881 C CA . ASN C 2 114 ? 116.008 117.944 88.622 1.00 58.21 114 ASN C CA 1
ATOM 3882 C C . ASN C 2 114 ? 114.548 118.296 88.880 1.00 58.21 114 ASN C C 1
ATOM 3883 O O . ASN C 2 114 ? 114.193 118.755 89.969 1.00 58.21 114 ASN C O 1
ATOM 3888 N N . GLU C 2 115 ? 113.700 118.080 87.871 1.00 62.53 115 GLU C N 1
ATOM 3889 C CA . GLU C 2 115 ? 112.303 118.488 87.978 1.00 62.53 115 GLU C CA 1
ATOM 3890 C C . GLU C 2 115 ? 111.571 117.708 89.063 1.00 62.53 115 GLU C C 1
ATOM 3891 O O . GLU C 2 115 ? 110.814 118.290 89.850 1.00 62.53 115 GLU C O 1
ATOM 3897 N N . ARG C 2 116 ? 111.783 116.391 89.121 1.00 64.79 116 ARG C N 1
ATOM 3898 C CA . ARG C 2 116 ? 111.151 115.593 90.166 1.00 64.79 116 ARG C CA 1
ATOM 3899 C C . ARG C 2 116 ? 111.662 115.989 91.544 1.00 64.79 116 ARG C C 1
ATOM 3900 O O . ARG C 2 116 ? 110.879 116.108 92.494 1.00 64.79 116 ARG C O 1
ATOM 3908 N N . SER C 2 117 ? 112.974 116.203 91.671 1.00 61.33 117 SER C N 1
ATOM 3909 C CA . SER C 2 117 ? 113.535 116.631 92.948 1.00 61.33 117 SER C CA 1
ATOM 3910 C C . SER C 2 117 ? 113.009 118.003 93.350 1.00 61.33 117 SER C C 1
ATOM 3911 O O . SER C 2 117 ? 112.699 118.237 94.523 1.00 61.33 117 SER C O 1
ATOM 3914 N N . ARG C 2 118 ? 112.910 118.926 92.391 1.00 61.48 118 ARG C N 1
ATOM 3915 C CA . ARG C 2 118 ? 112.383 120.253 92.692 1.00 61.48 118 ARG C CA 1
ATOM 3916 C C . ARG C 2 118 ? 110.930 120.181 93.145 1.00 61.48 118 ARG C C 1
ATOM 3917 O O . ARG C 2 118 ? 110.534 120.858 94.103 1.00 61.48 118 ARG C O 1
ATOM 3925 N N . LEU C 2 119 ? 110.119 119.363 92.468 1.00 66.93 119 LEU C N 1
ATOM 3926 C CA . LEU C 2 119 ? 108.729 119.198 92.877 1.00 66.93 119 LEU C CA 1
ATOM 3927 C C . LEU C 2 119 ? 108.634 118.585 94.268 1.00 66.93 119 LEU C C 1
ATOM 3928 O O . LEU C 2 119 ? 107.804 119.002 95.084 1.00 66.93 119 LEU C O 1
ATOM 3933 N N . ARG C 2 120 ? 109.481 117.595 94.557 1.00 65.22 120 ARG C N 1
ATOM 3934 C CA . ARG C 2 120 ? 109.482 116.983 95.882 1.00 65.22 120 ARG C CA 1
ATOM 3935 C C . ARG C 2 120 ? 109.862 117.994 96.956 1.00 65.22 120 ARG C C 1
ATOM 3936 O O . ARG C 2 120 ? 109.255 118.026 98.031 1.00 65.22 120 ARG C O 1
ATOM 3944 N N . VAL C 2 121 ? 110.862 118.834 96.680 1.00 65.45 121 VAL C N 1
ATOM 3945 C CA . VAL C 2 121 ? 111.278 119.842 97.651 1.00 65.45 121 VAL C CA 1
ATOM 3946 C C . VAL C 2 121 ? 110.167 120.859 97.880 1.00 65.45 121 VAL C C 1
ATOM 3947 O O . VAL C 2 121 ? 109.905 121.265 99.018 1.00 65.45 121 VAL C O 1
ATOM 3951 N N . ALA C 2 122 ? 109.500 121.292 96.807 1.00 70.02 122 ALA C N 1
ATOM 3952 C CA . ALA C 2 122 ? 108.388 122.225 96.961 1.00 70.02 122 ALA C CA 1
ATOM 3953 C C . ALA C 2 122 ? 107.259 121.601 97.772 1.00 70.02 122 ALA C C 1
ATOM 3954 O O . ALA C 2 122 ? 106.638 122.269 98.609 1.00 70.02 122 ALA C O 1
ATOM 3956 N N . ARG C 2 123 ? 106.981 120.315 97.539 1.00 78.11 123 ARG C N 1
ATOM 3957 C CA . ARG C 2 123 ? 105.973 119.620 98.330 1.00 78.11 123 ARG C CA 1
ATOM 3958 C C . ARG C 2 123 ? 106.379 119.546 99.796 1.00 78.11 123 ARG C C 1
ATOM 3959 O O . ARG C 2 123 ? 105.534 119.680 100.686 1.00 78.11 123 ARG C O 1
ATOM 3967 N N . ARG C 2 124 ? 107.666 119.318 100.067 1.00 74.24 124 ARG C N 1
ATOM 3968 C CA . ARG C 2 124 ? 108.137 119.303 101.449 1.00 74.24 124 ARG C CA 1
ATOM 3969 C C . ARG C 2 124 ? 107.960 120.663 102.112 1.00 74.24 124 ARG C C 1
ATOM 3970 O O . ARG C 2 124 ? 107.536 120.742 103.270 1.00 74.24 124 ARG C O 1
ATOM 3978 N N . MET C 2 125 ? 108.280 121.745 101.398 1.00 71.35 125 MET C N 1
ATOM 3979 C CA . MET C 2 125 ? 108.060 123.077 101.958 1.00 71.35 125 MET C CA 1
ATOM 3980 C C . MET C 2 125 ? 106.584 123.318 102.244 1.00 71.35 125 MET C C 1
ATOM 3981 O O . MET C 2 125 ? 106.227 123.851 103.303 1.00 71.35 125 MET C O 1
ATOM 3986 N N . TYR C 2 126 ? 105.709 122.928 101.314 1.00 86.13 126 TYR C N 1
ATOM 3987 C CA . TYR C 2 126 ? 104.277 123.105 101.537 1.00 86.13 126 TYR C CA 1
ATOM 3988 C C . TYR C 2 126 ? 103.797 122.289 102.731 1.00 86.13 126 TYR C C 1
ATOM 3989 O O . TYR C 2 126 ? 102.976 122.762 103.526 1.00 86.13 126 TYR C O 1
ATOM 3998 N N . GLN C 2 127 ? 104.292 121.058 102.868 1.00 85.92 127 GLN C N 1
ATOM 3999 C CA . GLN C 2 127 ? 103.933 120.231 104.014 1.00 85.92 127 GLN C CA 1
ATOM 4000 C C . GLN C 2 127 ? 104.403 120.867 105.314 1.00 85.92 127 GLN C C 1
ATOM 4001 O O . GLN C 2 127 ? 103.696 120.830 106.325 1.00 85.92 127 GLN C O 1
ATOM 4007 N N . MET C 2 128 ? 105.605 121.444 105.307 1.00 77.53 128 MET C N 1
ATOM 4008 C CA . MET C 2 128 ? 106.118 122.100 106.504 1.00 77.53 128 MET C CA 1
ATOM 4009 C C . MET C 2 128 ? 105.271 123.311 106.872 1.00 77.53 128 MET C C 1
ATOM 4010 O O . MET C 2 128 ? 105.029 123.572 108.056 1.00 77.53 128 MET C O 1
ATOM 4015 N N . ARG C 2 129 ? 104.817 124.069 105.870 1.00 78.59 129 ARG C N 1
ATOM 4016 C CA . ARG C 2 129 ? 103.929 125.195 106.148 1.00 78.59 129 ARG C CA 1
ATOM 4017 C C . ARG C 2 129 ? 102.585 124.726 106.697 1.00 78.59 129 ARG C C 1
ATOM 4018 O O . ARG C 2 129 ? 102.048 125.330 107.633 1.00 78.59 129 ARG C O 1
ATOM 4026 N N . PHE C 2 130 ? 102.026 123.654 106.133 1.00 87.49 130 PHE C N 1
ATOM 4027 C CA . PHE C 2 130 ? 100.719 123.128 106.532 1.00 87.49 130 PHE C CA 1
ATOM 4028 C C . PHE C 2 130 ? 100.851 121.639 106.819 1.00 87.49 130 PHE C C 1
ATOM 4029 O O . PHE C 2 130 ? 100.621 120.801 105.936 1.00 87.49 130 PHE C O 1
ATOM 4037 N N . PRO C 2 131 ? 101.219 121.269 108.050 1.00 91.63 131 PRO C N 1
ATOM 4038 C CA . PRO C 2 131 ? 101.489 119.851 108.342 1.00 91.63 131 PRO C CA 1
ATOM 4039 C C . PRO C 2 131 ? 100.260 118.958 108.311 1.00 91.63 131 PRO C C 1
ATOM 4040 O O . PRO C 2 131 ? 100.405 117.752 108.076 1.00 91.63 131 PRO C O 1
ATOM 4044 N N . THR C 2 132 ? 99.063 119.499 108.542 1.00 96.98 132 THR C N 1
ATOM 4045 C CA . THR C 2 132 ? 97.882 118.649 108.666 1.00 96.98 132 THR C CA 1
ATOM 4046 C C . THR C 2 132 ? 97.472 118.050 107.326 1.00 96.98 132 THR C C 1
ATOM 4047 O O . THR C 2 132 ? 97.007 116.906 107.268 1.00 96.98 132 THR C O 1
ATOM 4051 N N . GLU C 2 133 ? 97.639 118.800 106.241 1.00 96.29 133 GLU C N 1
ATOM 4052 C CA . GLU C 2 133 ? 97.144 118.382 104.939 1.00 96.29 133 GLU C CA 1
ATOM 4053 C C . GLU C 2 133 ? 98.066 117.339 104.310 1.00 96.29 133 GLU C C 1
ATOM 4054 O O . GLU C 2 133 ? 99.126 116.995 104.840 1.00 96.29 133 GLU C O 1
ATOM 4060 N N . ASP C 2 134 ? 97.641 116.822 103.158 1.00 98.54 134 ASP C N 1
ATOM 4061 C CA . ASP C 2 134 ? 98.428 115.899 102.351 1.00 98.54 134 ASP C CA 1
ATOM 4062 C C . ASP C 2 134 ? 98.454 116.413 100.920 1.00 98.54 134 ASP C C 1
ATOM 4063 O O . ASP C 2 134 ? 97.399 116.671 100.332 1.00 98.54 134 ASP C O 1
ATOM 4068 N N . VAL C 2 135 ? 99.655 116.560 100.362 1.00 95.76 135 VAL C N 1
ATOM 4069 C CA . VAL C 2 135 ? 99.817 117.163 99.043 1.00 95.76 135 VAL C CA 1
ATOM 4070 C C . VAL C 2 135 ? 100.628 116.252 98.133 1.00 95.76 135 VAL C C 1
ATOM 4071 O O . VAL C 2 135 ? 101.356 116.725 97.253 1.00 95.76 135 VAL C O 1
ATOM 4075 N N . SER C 2 136 ? 100.511 114.939 98.336 1.00 96.21 136 SER C N 1
ATOM 4076 C CA . SER C 2 136 ? 101.260 113.983 97.529 1.00 96.21 136 SER C CA 1
ATOM 4077 C C . SER C 2 136 ? 100.845 113.982 96.063 1.00 96.21 136 SER C C 1
ATOM 4078 O O . SER C 2 136 ? 101.565 113.410 95.238 1.00 96.21 136 SER C O 1
ATOM 4081 N N . LYS C 2 137 ? 99.714 114.598 95.718 1.00 98.04 137 LYS C N 1
ATOM 4082 C CA . LYS C 2 137 ? 99.235 114.624 94.344 1.00 98.04 137 LYS C CA 1
ATOM 4083 C C . LYS C 2 137 ? 99.073 116.029 93.779 1.00 98.04 137 LYS C C 1
ATOM 4084 O O . LYS C 2 137 ? 98.625 116.170 92.635 1.00 98.04 137 LYS C O 1
ATOM 4090 N N . LEU C 2 138 ? 99.415 117.067 94.537 1.00 97.57 138 LEU C N 1
ATOM 4091 C CA . LEU C 2 138 ? 99.310 118.431 94.042 1.00 97.57 138 LEU C CA 1
ATOM 4092 C C . LEU C 2 138 ? 100.466 118.758 93.105 1.00 97.57 138 LEU C C 1
ATOM 4093 O O . LEU C 2 138 ? 101.597 118.301 93.293 1.00 97.57 138 LEU C O 1
ATOM 4098 N N . THR C 2 139 ? 100.170 119.559 92.084 1.00 97.15 139 THR C N 1
ATOM 4099 C CA . THR C 2 139 ? 101.169 120.005 91.128 1.00 97.15 139 THR C CA 1
ATOM 4100 C C . THR C 2 139 ? 101.670 121.397 91.513 1.00 97.15 139 THR C C 1
ATOM 4101 O O . THR C 2 139 ? 101.192 122.018 92.466 1.00 97.15 139 THR C O 1
ATOM 4105 N N . MET C 2 140 ? 102.647 121.892 90.750 1.00 93.82 140 MET C N 1
ATOM 4106 C CA . MET C 2 140 ? 103.321 123.137 91.108 1.00 93.82 140 MET C CA 1
ATOM 4107 C C . MET C 2 140 ? 102.363 124.324 91.076 1.00 93.82 140 MET C C 1
ATOM 4108 O O . MET C 2 140 ? 102.307 125.119 92.024 1.00 93.82 140 MET C O 1
ATOM 4113 N N . GLN C 2 141 ? 101.605 124.466 89.986 1.00 98.15 141 GLN C N 1
ATOM 4114 C CA . GLN C 2 141 ? 100.653 125.567 89.886 1.00 98.15 141 GLN C CA 1
ATOM 4115 C C . GLN C 2 141 ? 99.572 125.455 90.953 1.00 98.15 141 GLN C C 1
ATOM 4116 O O . GLN C 2 141 ? 99.169 126.461 91.552 1.00 98.15 141 GLN C O 1
ATOM 4122 N N . GLN C 2 142 ? 99.090 124.235 91.201 1.00 99.11 142 GLN C N 1
ATOM 4123 C CA . GLN C 2 142 ? 98.127 124.026 92.276 1.00 99.11 142 GLN C CA 1
ATOM 4124 C C . GLN C 2 142 ? 98.734 124.377 93.626 1.00 99.11 142 GLN C C 1
ATOM 4125 O O . GLN C 2 142 ? 98.059 124.957 94.482 1.00 99.11 142 GLN C O 1
ATOM 4131 N N . LEU C 2 143 ? 100.009 124.036 93.833 1.00 95.86 143 LEU C N 1
ATOM 4132 C CA . LEU C 2 143 ? 100.676 124.387 95.083 1.00 95.86 143 LEU C CA 1
ATOM 4133 C C . LEU C 2 143 ? 100.721 125.898 95.275 1.00 95.86 143 LEU C C 1
ATOM 4134 O O . LEU C 2 143 ? 100.412 126.407 96.358 1.00 95.86 143 LEU C O 1
ATOM 4139 N N . ARG C 2 144 ? 101.096 126.634 94.225 1.00 92.23 144 ARG C N 1
ATOM 4140 C CA . ARG C 2 144 ? 101.159 128.091 94.326 1.00 92.23 144 ARG C CA 1
ATOM 4141 C C . ARG C 2 144 ? 99.781 128.685 94.600 1.00 92.23 144 ARG C C 1
ATOM 4142 O O . ARG C 2 144 ? 99.622 129.544 95.479 1.00 92.23 144 ARG C O 1
ATOM 4150 N N . SER C 2 145 ? 98.767 128.235 93.855 1.00 97.61 145 SER C N 1
ATOM 4151 C CA . SER C 2 145 ? 97.423 128.773 94.040 1.00 97.61 145 SER C CA 1
ATOM 4152 C C . SER C 2 145 ? 96.896 128.473 95.437 1.00 97.61 145 SER C C 1
ATOM 4153 O O . SER C 2 145 ? 96.298 129.342 96.085 1.00 97.61 145 SER C O 1
ATOM 4156 N N . HIS C 2 146 ? 97.116 127.250 95.922 1.00 97.89 146 HIS C N 1
ATOM 4157 C CA . HIS C 2 146 ? 96.627 126.866 97.239 1.00 97.89 146 HIS C CA 1
ATOM 4158 C C . HIS C 2 146 ? 97.354 127.617 98.346 1.00 97.89 146 HIS C C 1
ATOM 4159 O O . HIS C 2 146 ? 96.734 128.019 99.339 1.00 97.89 146 HIS C O 1
ATOM 4166 N N . GLU C 2 147 ? 98.670 127.817 98.203 1.00 95.57 147 GLU C N 1
ATOM 4167 C CA . GLU C 2 147 ? 99.396 128.582 99.209 1.00 95.57 147 GLU C CA 1
ATOM 4168 C C . GLU C 2 147 ? 98.923 130.030 99.236 1.00 95.57 147 GLU C C 1
ATOM 4169 O O . GLU C 2 147 ? 98.766 130.612 100.315 1.00 95.57 147 GLU C O 1
ATOM 4175 N N . GLY C 2 148 ? 98.654 130.617 98.066 1.00 100.48 148 GLY C N 1
ATOM 4176 C CA . GLY C 2 148 ? 98.100 131.962 98.047 1.00 100.48 148 GLY C CA 1
ATOM 4177 C C . GLY C 2 148 ? 96.731 132.034 98.696 1.00 100.48 148 GLY C C 1
ATOM 4178 O O . GLY C 2 148 ? 96.445 132.954 99.471 1.00 100.48 148 GLY C O 1
ATOM 4179 N N . ALA C 2 149 ? 95.871 131.055 98.401 1.00 102.07 149 ALA C N 1
ATOM 4180 C CA . ALA C 2 149 ? 94.529 131.043 98.972 1.00 102.07 149 ALA C CA 1
ATOM 4181 C C . ALA C 2 149 ? 94.574 130.919 100.490 1.00 102.07 149 ALA C C 1
ATOM 4182 O O . ALA C 2 149 ? 93.868 131.641 101.205 1.00 102.07 149 ALA C O 1
ATOM 4184 N N . ARG C 2 150 ? 95.411 130.015 101.007 1.00 99.29 150 ARG C N 1
ATOM 4185 C CA . ARG C 2 150 ? 95.486 129.854 102.456 1.00 99.29 150 ARG C CA 1
ATOM 4186 C C . ARG C 2 150 ? 96.182 131.027 103.133 1.00 99.29 150 ARG C C 1
ATOM 4187 O O . ARG C 2 150 ? 95.842 131.362 104.272 1.00 99.29 150 ARG C O 1
ATOM 4195 N N . VAL C 2 151 ? 97.138 131.675 102.464 1.00 101.52 151 VAL C N 1
ATOM 4196 C CA . VAL C 2 151 ? 97.726 132.883 103.035 1.00 101.52 151 VAL C CA 1
ATOM 4197 C C . VAL C 2 151 ? 96.676 133.982 103.140 1.00 101.52 151 VAL C C 1
ATOM 4198 O O . VAL C 2 151 ? 96.585 134.681 104.158 1.00 101.52 151 VAL C O 1
ATOM 4202 N N . ARG C 2 152 ? 95.855 134.142 102.097 1.00 103.26 152 ARG C N 1
ATOM 4203 C CA . ARG C 2 152 ? 94.776 135.124 102.155 1.00 103.26 152 ARG C CA 1
ATOM 4204 C C . ARG C 2 152 ? 93.774 134.780 103.252 1.00 103.26 152 ARG C C 1
ATOM 4205 O O . ARG C 2 152 ? 93.286 135.669 103.962 1.00 103.26 152 ARG C O 1
ATOM 4213 N N . ARG C 2 153 ? 93.452 133.492 103.403 1.00 103.79 153 ARG C N 1
ATOM 4214 C CA . ARG C 2 153 ? 92.534 133.075 104.458 1.00 103.79 153 ARG C CA 1
ATOM 4215 C C . ARG C 2 153 ? 93.104 133.372 105.840 1.00 103.79 153 ARG C C 1
ATOM 4216 O O . ARG C 2 153 ? 92.381 133.827 106.733 1.00 103.79 153 ARG C O 1
ATOM 4224 N N . LYS C 2 154 ? 94.399 133.112 106.036 1.00 100.79 154 LYS C N 1
ATOM 4225 C CA . LYS C 2 154 ? 95.039 133.419 107.311 1.00 100.79 154 LYS C CA 1
ATOM 4226 C C . LYS C 2 154 ? 95.030 134.917 107.584 1.00 100.79 154 LYS C C 1
ATOM 4227 O O . LYS C 2 154 ? 94.791 135.349 108.719 1.00 100.79 154 LYS C O 1
ATOM 4233 N N . TYR C 2 155 ? 95.294 135.725 106.554 1.00 98.68 155 TYR C N 1
ATOM 4234 C CA . TYR C 2 155 ? 95.241 137.174 106.720 1.00 98.68 155 TYR C CA 1
ATOM 4235 C C . TYR C 2 155 ? 93.847 137.628 107.129 1.00 98.68 155 TYR C C 1
ATOM 4236 O O . TYR C 2 155 ? 93.695 138.449 108.041 1.00 98.68 155 TYR C O 1
ATOM 4245 N N . ARG C 2 156 ? 92.814 137.096 106.468 1.00 103.56 156 ARG C N 1
ATOM 4246 C CA . ARG C 2 156 ? 91.444 137.466 106.812 1.00 103.56 156 ARG C CA 1
ATOM 4247 C C . ARG C 2 156 ? 91.093 137.038 108.232 1.00 103.56 156 ARG C C 1
ATOM 4248 O O . ARG C 2 156 ? 90.465 137.796 108.981 1.00 103.56 156 ARG C O 1
ATOM 4256 N N . GLU C 2 157 ? 91.494 135.825 108.620 1.00 102.51 157 GLU C N 1
ATOM 4257 C CA . GLU C 2 157 ? 91.206 135.337 109.965 1.00 102.51 157 GLU C CA 1
ATOM 4258 C C . GLU C 2 157 ? 91.881 136.197 111.024 1.00 102.51 157 GLU C C 1
ATOM 4259 O O . GLU C 2 157 ? 91.263 136.550 112.036 1.00 102.51 157 GLU C O 1
ATOM 4265 N N . LEU C 2 158 ? 93.151 136.550 110.809 1.00 99.00 158 LEU C N 1
ATOM 4266 C CA . LEU C 2 158 ? 93.861 137.357 111.794 1.00 99.00 158 LEU C CA 1
ATOM 4267 C C . LEU C 2 158 ? 93.351 138.792 111.819 1.00 99.00 158 LEU C C 1
ATOM 4268 O O . LEU C 2 158 ? 93.399 139.444 112.868 1.00 99.00 158 LEU C O 1
ATOM 4273 N N . SER C 2 159 ? 92.865 139.302 110.685 1.00 102.49 159 SER C N 1
ATOM 4274 C CA . SER C 2 159 ? 92.226 140.614 110.686 1.00 102.49 159 SER C CA 1
ATOM 4275 C C . SER C 2 159 ? 90.920 140.587 111.468 1.00 102.49 159 SER C C 1
ATOM 4276 O O . SER C 2 159 ? 90.613 141.528 112.208 1.00 102.49 159 SER C O 1
ATOM 4279 N N . LYS C 2 160 ? 90.137 139.517 111.310 1.00 103.34 160 LYS C N 1
ATOM 4280 C CA . LYS C 2 160 ? 88.900 139.386 112.073 1.00 103.34 160 LYS C CA 1
ATOM 4281 C C . LYS C 2 160 ? 89.180 139.246 113.564 1.00 103.34 160 LYS C C 1
ATOM 4282 O O . LYS C 2 160 ? 88.445 139.795 114.393 1.00 103.34 160 LYS C O 1
ATOM 4288 N N . LYS C 2 161 ? 90.234 138.508 113.924 1.00 101.90 161 LYS C N 1
ATOM 4289 C CA . LYS C 2 161 ? 90.530 138.276 115.335 1.00 101.90 161 LYS C CA 1
ATOM 4290 C C . LYS C 2 161 ? 90.864 139.574 116.061 1.00 101.90 161 LYS C C 1
ATOM 4291 O O . LYS C 2 161 ? 90.390 139.807 117.179 1.00 101.90 161 LYS C O 1
ATOM 4297 N N . TYR C 2 162 ? 91.677 140.430 115.447 1.00 101.16 162 TYR C N 1
ATOM 4298 C CA . TYR C 2 162 ? 92.107 141.674 116.070 1.00 101.16 162 TYR C CA 1
ATOM 4299 C C . TYR C 2 162 ? 91.249 142.870 115.681 1.00 101.16 162 TYR C C 1
ATOM 4300 O O . TYR C 2 162 ? 91.502 143.977 116.168 1.00 101.16 162 TYR C O 1
ATOM 4309 N N . ASN C 2 163 ? 90.246 142.673 114.825 1.00 107.24 163 ASN C N 1
ATOM 4310 C CA . ASN C 2 163 ? 89.327 143.733 114.406 1.00 107.24 163 ASN C CA 1
ATOM 4311 C C . ASN C 2 163 ? 90.086 144.912 113.793 1.00 107.24 163 ASN C C 1
ATOM 4312 O O . ASN C 2 163 ? 90.052 146.041 114.289 1.00 107.24 163 ASN C O 1
ATOM 4317 N N . VAL C 2 164 ? 90.782 144.627 112.698 1.00 106.64 164 VAL C N 1
ATOM 4318 C CA . VAL C 2 164 ? 91.516 145.653 111.961 1.00 106.64 164 VAL C CA 1
ATOM 4319 C C . VAL C 2 164 ? 91.110 145.589 110.493 1.00 106.64 164 VAL C C 1
ATOM 4320 O O . VAL C 2 164 ? 90.904 144.492 109.953 1.00 106.64 164 VAL C O 1
ATOM 4324 N N . PRO C 2 165 ? 90.976 146.729 109.811 1.00 108.52 165 PRO C N 1
ATOM 4325 C CA . PRO C 2 165 ? 90.551 146.718 108.402 1.00 108.52 165 PRO C CA 1
ATOM 4326 C C . PRO C 2 165 ? 91.700 146.309 107.492 1.00 108.52 165 PRO C C 1
ATOM 4327 O O . PRO C 2 165 ? 92.720 146.997 107.412 1.00 108.52 165 PRO C O 1
ATOM 4331 N N . TRP C 2 166 ? 91.532 145.184 106.802 1.00 108.54 166 TRP C N 1
ATOM 4332 C CA . TRP C 2 166 ? 92.495 144.709 105.819 1.00 108.54 166 TRP C CA 1
ATOM 4333 C C . TRP C 2 166 ? 91.825 144.663 104.455 1.00 108.54 166 TRP C C 1
ATOM 4334 O O . TRP C 2 166 ? 90.726 144.115 104.318 1.00 108.54 166 TRP C O 1
ATOM 4345 N N . LYS C 2 167 ? 92.484 145.234 103.451 1.00 112.40 167 LYS C N 1
ATOM 4346 C CA . LYS C 2 167 ? 91.894 145.350 102.117 1.00 112.40 167 LYS C CA 1
ATOM 4347 C C . LYS C 2 167 ? 92.254 144.164 101.225 1.00 112.40 167 LYS C C 1
ATOM 4348 O O . LYS C 2 167 ? 92.675 144.334 100.081 1.00 112.40 167 LYS C O 1
ATOM 4354 N N . LYS C 2 168 ? 92.065 142.953 101.751 1.00 113.17 168 LYS C N 1
ATOM 4355 C CA . LYS C 2 168 ? 92.196 141.707 100.990 1.00 113.17 168 LYS C CA 1
ATOM 4356 C C . LYS C 2 168 ? 93.499 141.662 100.191 1.00 113.17 168 LYS C C 1
ATOM 4357 O O . LYS C 2 168 ? 93.522 141.322 99.006 1.00 113.17 168 LYS C O 1
ATOM 4363 N N . ARG C 2 169 ? 94.597 142.011 100.853 1.00 109.40 169 ARG C N 1
ATOM 4364 C CA . ARG C 2 169 ? 95.897 142.097 100.209 1.00 109.40 169 ARG C CA 1
ATOM 4365 C C . ARG C 2 169 ? 96.872 141.123 100.859 1.00 109.40 169 ARG C C 1
ATOM 4366 O O . ARG C 2 169 ? 96.710 140.720 102.014 1.00 109.40 169 ARG C O 1
ATOM 4374 N N . VAL C 2 170 ? 97.885 140.736 100.089 1.00 104.07 170 VAL C N 1
ATOM 4375 C CA . VAL C 2 170 ? 98.949 139.854 100.549 1.00 104.07 170 VAL C CA 1
ATOM 4376 C C . VAL C 2 170 ? 100.277 140.583 100.404 1.00 104.07 170 VAL C C 1
ATOM 4377 O O . VAL C 2 170 ? 100.508 141.283 99.411 1.00 104.07 170 VAL C O 1
ATOM 4381 N N . TYR C 2 171 ? 101.135 140.450 101.414 1.00 88.99 171 TYR C N 1
ATOM 4382 C CA . TYR C 2 171 ? 102.443 141.084 101.356 1.00 88.99 171 TYR C CA 1
ATOM 4383 C C . TYR C 2 171 ? 103.294 140.443 100.267 1.00 88.99 171 TYR C C 1
ATOM 4384 O O . TYR C 2 171 ? 103.291 139.222 100.087 1.00 88.99 171 TYR C O 1
ATOM 4393 N N . ASN C 2 172 ? 104.024 141.278 99.540 1.00 92.23 172 ASN C N 1
ATOM 4394 C CA . ASN C 2 172 ? 104.895 140.826 98.465 1.00 92.23 172 ASN C CA 1
ATOM 4395 C C . ASN C 2 172 ? 106.109 141.743 98.402 1.00 92.23 172 ASN C C 1
ATOM 4396 O O . ASN C 2 172 ? 105.956 142.958 98.231 1.00 92.23 172 ASN C O 1
ATOM 4401 N N . PRO C 2 173 ? 107.327 141.211 98.528 1.00 86.19 173 PRO C N 1
ATOM 4402 C CA . PRO C 2 173 ? 108.510 142.088 98.519 1.00 86.19 173 PRO C CA 1
ATOM 4403 C C . PRO C 2 173 ? 108.667 142.882 97.234 1.00 86.19 173 PRO C C 1
ATOM 4404 O O . PRO C 2 173 ? 109.394 143.883 97.228 1.00 86.19 173 PRO C O 1
ATOM 4408 N N . ASP C 2 174 ? 108.013 142.472 96.150 1.00 95.19 174 ASP C N 1
ATOM 4409 C CA . ASP C 2 174 ? 108.064 143.198 94.884 1.00 95.19 174 ASP C CA 1
ATOM 4410 C C . ASP C 2 174 ? 106.996 144.287 94.899 1.00 95.19 174 ASP C C 1
ATOM 4411 O O . ASP C 2 174 ? 105.830 144.052 94.576 1.00 95.19 174 ASP C O 1
ATOM 4416 N N . ASP C 2 175 ? 107.408 145.496 95.286 1.00 101.64 175 ASP C N 1
ATOM 4417 C CA . ASP C 2 175 ? 106.586 146.704 95.185 1.00 101.64 175 ASP C CA 1
ATOM 4418 C C . ASP C 2 175 ? 105.286 146.585 95.986 1.00 101.64 175 ASP C C 1
ATOM 4419 O O . ASP C 2 175 ? 104.181 146.584 95.439 1.00 101.64 175 ASP C O 1
ATOM 4424 N N . PHE C 2 176 ? 105.437 146.481 97.304 1.00 97.57 176 PHE C N 1
ATOM 4425 C CA . PHE C 2 176 ? 104.317 146.545 98.237 1.00 97.57 176 PHE C CA 1
ATOM 4426 C C . PHE C 2 176 ? 104.460 147.806 99.077 1.00 97.57 176 PHE C C 1
ATOM 4427 O O . PHE C 2 176 ? 105.443 147.957 99.809 1.00 97.57 176 PHE C O 1
ATOM 4435 N N . ALA C 2 177 ? 103.474 148.695 98.988 1.00 102.05 177 ALA C N 1
ATOM 4436 C CA . ALA C 2 177 ? 103.499 149.960 99.705 1.00 102.05 177 ALA C CA 1
ATOM 4437 C C . ALA C 2 177 ? 102.220 150.121 100.513 1.00 102.05 177 ALA C C 1
ATOM 4438 O O . ALA C 2 177 ? 101.162 149.605 100.142 1.00 102.05 177 ALA C O 1
ATOM 4440 N N . GLY C 2 178 ? 102.329 150.844 101.623 1.00 106.77 178 GLY C N 1
ATOM 4441 C CA . GLY C 2 178 ? 101.186 151.075 102.484 1.00 106.77 178 GLY C CA 1
ATOM 4442 C C . GLY C 2 178 ? 101.436 152.229 103.426 1.00 106.77 178 GLY C C 1
ATOM 4443 O O . GLY C 2 178 ? 102.581 152.618 103.676 1.00 106.77 178 GLY C O 1
ATOM 4444 N N . GLY C 2 179 ? 100.342 152.776 103.949 1.00 105.41 179 GLY C N 1
ATOM 4445 C CA . GLY C 2 179 ? 100.418 153.894 104.868 1.00 105.41 179 GLY C CA 1
ATOM 4446 C C . GLY C 2 179 ? 99.726 153.623 106.187 1.00 105.41 179 GLY C C 1
ATOM 4447 O O . GLY C 2 179 ? 99.954 154.329 107.174 1.00 105.41 179 GLY C O 1
ATOM 4448 N N . ASP C 2 180 ? 98.872 152.604 106.212 1.00 103.26 180 ASP C N 1
ATOM 4449 C CA . ASP C 2 180 ? 98.184 152.239 107.438 1.00 103.26 180 ASP C CA 1
ATOM 4450 C C . ASP C 2 180 ? 99.171 151.651 108.446 1.00 103.26 180 ASP C C 1
ATOM 4451 O O . ASP C 2 180 ? 100.188 151.067 108.062 1.00 103.26 180 ASP C O 1
ATOM 4456 N N . PRO C 2 181 ? 98.900 151.805 109.745 1.00 99.59 181 PRO C N 1
ATOM 4457 C CA . PRO C 2 181 ? 99.786 151.194 110.750 1.00 99.59 181 PRO C CA 1
ATOM 4458 C C . PRO C 2 181 ? 99.901 149.688 110.610 1.00 99.59 181 PRO C C 1
ATOM 4459 O O . PRO C 2 181 ? 100.970 149.127 110.884 1.00 99.59 181 PRO C O 1
ATOM 4463 N N . ILE C 2 182 ? 98.829 149.016 110.186 1.00 98.94 182 ILE C N 1
ATOM 4464 C CA . ILE C 2 182 ? 98.905 147.582 109.926 1.00 98.94 182 ILE C CA 1
ATOM 4465 C C . ILE C 2 182 ? 99.891 147.297 108.801 1.00 98.94 182 ILE C C 1
ATOM 4466 O O . ILE C 2 182 ? 100.695 146.360 108.882 1.00 98.94 182 ILE C O 1
ATOM 4471 N N . ASN C 2 183 ? 99.851 148.104 107.737 1.00 97.25 183 ASN C N 1
ATOM 4472 C CA . ASN C 2 183 ? 100.794 147.932 106.638 1.00 97.25 183 ASN C CA 1
ATOM 4473 C C . ASN C 2 183 ? 102.226 148.153 107.103 1.00 97.25 183 ASN C C 1
ATOM 4474 O O . ASN C 2 183 ? 103.131 147.404 106.722 1.00 97.25 183 ASN C O 1
ATOM 4479 N N . GLN C 2 184 ? 102.449 149.179 107.928 1.00 92.63 184 GLN C N 1
ATOM 4480 C CA . GLN C 2 184 ? 103.794 149.449 108.427 1.00 92.63 184 GLN C CA 1
ATOM 4481 C C . GLN C 2 184 ? 104.305 148.305 109.295 1.00 92.63 184 GLN C C 1
ATOM 4482 O O . GLN C 2 184 ? 105.465 147.894 109.171 1.00 92.63 184 GLN C O 1
ATOM 4488 N N . ALA C 2 185 ? 103.456 147.780 110.182 1.00 86.59 185 ALA C N 1
ATOM 4489 C CA . ALA C 2 185 ? 103.872 146.669 111.034 1.00 86.59 185 ALA C CA 1
ATOM 4490 C C . ALA C 2 185 ? 104.167 145.422 110.210 1.00 86.59 185 ALA C C 1
ATOM 4491 O O . ALA C 2 185 ? 105.161 144.723 110.458 1.00 86.59 185 ALA C O 1
ATOM 4493 N N . LEU C 2 186 ? 103.313 145.127 109.226 1.00 82.51 186 LEU C N 1
ATOM 4494 C CA . LEU C 2 186 ? 103.554 143.989 108.347 1.00 82.51 186 LEU C CA 1
ATOM 4495 C C . LEU C 2 186 ? 104.868 144.147 107.599 1.00 82.51 186 LEU C C 1
ATOM 4496 O O . LEU C 2 186 ? 105.664 143.204 107.518 1.00 82.51 186 LEU C O 1
ATOM 4501 N N . SER C 2 187 ? 105.118 145.343 107.061 1.00 78.09 187 SER C N 1
ATOM 4502 C CA . SER C 2 187 ? 106.354 145.585 106.330 1.00 78.09 187 SER C CA 1
ATOM 4503 C C . SER C 2 187 ? 107.568 145.421 107.231 1.00 78.09 187 SER C C 1
ATOM 4504 O O . SER C 2 187 ? 108.561 144.812 106.830 1.00 78.09 187 SER C O 1
ATOM 4507 N N . ALA C 2 188 ? 107.504 145.948 108.457 1.00 72.41 188 ALA C N 1
ATOM 4508 C CA . ALA C 2 188 ? 108.641 145.850 109.368 1.00 72.41 188 ALA C CA 1
ATOM 4509 C C . ALA C 2 188 ? 108.935 144.398 109.733 1.00 72.41 188 ALA C C 1
ATOM 4510 O O . ALA C 2 188 ? 110.087 143.943 109.660 1.00 72.41 188 ALA C O 1
ATOM 4512 N N . ALA C 2 189 ? 107.900 143.650 110.122 1.00 67.74 189 ALA C N 1
ATOM 4513 C CA . ALA C 2 189 ? 108.108 142.249 110.473 1.00 67.74 189 ALA C CA 1
ATOM 4514 C C . ALA C 2 189 ? 108.648 141.464 109.286 1.00 67.74 189 ALA C C 1
ATOM 4515 O O . ALA C 2 189 ? 109.580 140.659 109.430 1.00 67.74 189 ALA C O 1
ATOM 4517 N N . HIS C 2 190 ? 108.097 141.705 108.095 1.00 66.00 190 HIS C N 1
ATOM 4518 C CA . HIS C 2 190 ? 108.517 140.946 106.927 1.00 66.00 190 HIS C CA 1
ATOM 4519 C C . HIS C 2 190 ? 109.937 141.299 106.507 1.00 66.00 190 HIS C C 1
ATOM 4520 O O . HIS C 2 190 ? 110.693 140.419 106.090 1.00 66.00 190 HIS C O 1
ATOM 4527 N N . VAL C 2 191 ? 110.328 142.574 106.599 1.00 54.98 191 VAL C N 1
ATOM 4528 C CA . VAL C 2 191 ? 111.686 142.929 106.200 1.00 54.98 191 VAL C CA 1
ATOM 4529 C C . VAL C 2 191 ? 112.687 142.354 107.191 1.00 54.98 191 VAL C C 1
ATOM 4530 O O . VAL C 2 191 ? 113.774 141.910 106.803 1.00 54.98 191 VAL C O 1
ATOM 4534 N N . ALA C 2 192 ? 112.339 142.338 108.482 1.00 51.67 192 ALA C N 1
ATOM 4535 C CA . ALA C 2 192 ? 113.209 141.678 109.451 1.00 51.67 192 ALA C CA 1
ATOM 4536 C C . ALA C 2 192 ? 113.353 140.194 109.135 1.00 51.67 192 ALA C C 1
ATOM 4537 O O . ALA C 2 192 ? 114.463 139.645 109.172 1.00 51.67 192 ALA C O 1
ATOM 4539 N N . LEU C 2 193 ? 112.240 139.532 108.799 1.00 49.24 193 LEU C N 1
ATOM 4540 C CA . LEU C 2 193 ? 112.298 138.111 108.467 1.00 49.24 193 LEU C CA 1
ATOM 4541 C C . LEU C 2 193 ? 113.140 137.862 107.221 1.00 49.24 193 LEU C C 1
ATOM 4542 O O . LEU C 2 193 ? 113.938 136.918 107.181 1.00 49.24 193 LEU C O 1
ATOM 4547 N N . TYR C 2 194 ? 112.967 138.689 106.189 1.00 46.48 194 TYR C N 1
ATOM 4548 C CA . TYR C 2 194 ? 113.719 138.504 104.953 1.00 46.48 194 TYR C CA 1
ATOM 4549 C C . TYR C 2 194 ? 115.203 138.765 105.165 1.00 46.48 194 TYR C C 1
ATOM 4550 O O . TYR C 2 194 ? 116.045 138.056 104.607 1.00 46.48 194 TYR C O 1
ATOM 4559 N N . GLY C 2 195 ? 115.544 139.774 105.967 1.00 41.17 195 GLY C N 1
ATOM 4560 C CA . GLY C 2 195 ? 116.940 139.991 106.301 1.00 41.17 195 GLY C CA 1
ATOM 4561 C C . GLY C 2 195 ? 117.545 138.815 107.040 1.00 41.17 195 GLY C C 1
ATOM 4562 O O . GLY C 2 195 ? 118.664 138.391 106.741 1.00 41.17 195 GLY C O 1
ATOM 4563 N N . LEU C 2 196 ? 116.808 138.260 108.006 1.00 38.25 196 LEU C N 1
ATOM 4564 C CA . LEU C 2 196 ? 117.312 137.097 108.729 1.00 38.25 196 LEU C CA 1
ATOM 4565 C C . LEU C 2 196 ? 117.494 135.901 107.802 1.00 38.25 196 LEU C C 1
ATOM 4566 O O . LEU C 2 196 ? 118.503 135.190 107.885 1.00 38.25 196 LEU C O 1
ATOM 4571 N N . VAL C 2 197 ? 116.527 135.662 106.914 1.00 37.85 197 VAL C N 1
ATOM 4572 C CA . VAL C 2 197 ? 116.619 134.535 105.990 1.00 37.85 197 VAL C CA 1
ATOM 4573 C C . VAL C 2 197 ? 117.798 134.714 105.045 1.00 37.85 197 VAL C C 1
ATOM 4574 O O . VAL C 2 197 ? 118.543 133.766 104.771 1.00 37.85 197 VAL C O 1
ATOM 4578 N N . HIS C 2 198 ? 117.982 135.931 104.528 1.00 35.41 198 HIS C N 1
ATOM 4579 C CA . HIS C 2 198 ? 119.108 136.207 103.645 1.00 35.41 198 HIS C CA 1
ATOM 4580 C C . HIS C 2 198 ? 120.431 135.997 104.365 1.00 35.41 198 HIS C C 1
ATOM 4581 O O . HIS C 2 198 ? 121.372 135.430 103.798 1.00 35.41 198 HIS C O 1
ATOM 4588 N N . SER C 2 199 ? 120.518 136.438 105.623 1.00 35.93 199 SER C N 1
ATOM 4589 C CA . SER C 2 199 ? 121.734 136.226 106.398 1.00 35.93 199 SER C CA 1
ATOM 4590 C C . SER C 2 199 ? 122.013 134.743 106.599 1.00 35.93 199 SER C C 1
ATOM 4591 O O . SER C 2 199 ? 123.151 134.291 106.432 1.00 35.93 199 SER C O 1
ATOM 4594 N N . VAL C 2 200 ? 120.983 133.966 106.944 1.00 36.75 200 VAL C N 1
ATOM 4595 C CA . VAL C 2 200 ? 121.174 132.534 107.170 1.00 36.75 200 VAL C CA 1
ATOM 4596 C C . VAL C 2 200 ? 121.619 131.846 105.885 1.00 36.75 200 VAL C C 1
ATOM 4597 O O . VAL C 2 200 ? 122.543 131.022 105.887 1.00 36.75 200 VAL C O 1
ATOM 4601 N N . VAL C 2 201 ? 120.966 132.173 104.768 1.00 35.97 201 VAL C N 1
ATOM 4602 C CA . VAL C 2 201 ? 121.291 131.532 103.499 1.00 35.97 201 VAL C CA 1
ATOM 4603 C C . VAL C 2 201 ? 122.706 131.889 103.061 1.00 35.97 201 VAL C C 1
ATOM 4604 O O . VAL C 2 201 ? 123.472 131.021 102.627 1.00 35.97 201 VAL C O 1
ATOM 4608 N N . ALA C 2 202 ? 123.081 133.166 103.173 1.00 35.14 202 ALA C N 1
ATOM 4609 C CA . ALA C 2 202 ? 124.438 133.567 102.823 1.00 35.14 202 ALA C CA 1
ATOM 4610 C C . ALA C 2 202 ? 125.464 132.937 103.753 1.00 35.14 202 ALA C C 1
ATOM 4611 O O . ALA C 2 202 ? 126.600 132.684 103.342 1.00 35.14 202 ALA C O 1
ATOM 4613 N N . ALA C 2 203 ? 125.088 132.682 105.007 1.00 37.94 203 ALA C N 1
ATOM 4614 C CA . ALA C 2 203 ? 126.006 132.063 105.951 1.00 37.94 203 ALA C CA 1
ATOM 4615 C C . ALA C 2 203 ? 126.197 130.578 105.684 1.00 37.94 203 ALA C C 1
ATOM 4616 O O . ALA C 2 203 ? 127.298 130.053 105.886 1.00 37.94 203 ALA C O 1
ATOM 4618 N N . LEU C 2 204 ? 125.148 129.886 105.241 1.00 39.90 204 LEU C N 1
ATOM 4619 C CA . LEU C 2 204 ? 125.241 128.455 104.985 1.00 39.90 204 LEU C CA 1
ATOM 4620 C C . LEU C 2 204 ? 125.832 128.130 103.619 1.00 39.90 204 LEU C C 1
ATOM 4621 O O . LEU C 2 204 ? 126.075 126.952 103.335 1.00 39.90 204 LEU C O 1
ATOM 4626 N N . GLY C 2 205 ? 126.068 129.131 102.776 1.00 39.39 205 GLY C N 1
ATOM 4627 C CA . GLY C 2 205 ? 126.599 128.905 101.449 1.00 39.39 205 GLY C CA 1
ATOM 4628 C C . GLY C 2 205 ? 125.562 128.645 100.381 1.00 39.39 205 GLY C C 1
ATOM 4629 O O . GLY C 2 205 ? 125.930 128.492 99.209 1.00 39.39 205 GLY C O 1
ATOM 4630 N N . LEU C 2 206 ? 124.284 128.587 100.742 1.00 40.73 206 LEU C N 1
ATOM 4631 C CA . LEU C 2 206 ? 123.230 128.353 99.768 1.00 40.73 206 LEU C CA 1
ATOM 4632 C C . LEU C 2 206 ? 123.093 129.538 98.821 1.00 40.73 206 LEU C C 1
ATOM 4633 O O . LEU C 2 206 ? 123.314 130.693 99.196 1.00 40.73 206 LEU C O 1
ATOM 4638 N N . SER C 2 207 ? 122.728 129.241 97.582 1.00 40.46 207 SER C N 1
ATOM 4639 C CA . SER C 2 207 ? 122.512 130.294 96.598 1.00 40.46 207 SER C CA 1
ATOM 4640 C C . SER C 2 207 ? 121.126 130.901 96.784 1.00 40.46 207 SER C C 1
ATOM 4641 O O . SER C 2 207 ? 120.132 130.169 96.784 1.00 40.46 207 SER C O 1
ATOM 4644 N N . PRO C 2 208 ? 121.022 132.220 96.960 1.00 38.53 208 PRO C N 1
ATOM 4645 C CA . PRO C 2 208 ? 119.694 132.839 97.086 1.00 38.53 208 PRO C CA 1
ATOM 4646 C C . PRO C 2 208 ? 118.845 132.736 95.831 1.00 38.53 208 PRO C C 1
ATOM 4647 O O . PRO C 2 208 ? 117.620 132.884 95.922 1.00 38.53 208 PRO C O 1
ATOM 4651 N N . GLY C 2 209 ? 119.445 132.508 94.666 1.00 39.60 209 GLY C N 1
ATOM 4652 C CA . GLY C 2 209 ? 118.688 132.462 93.431 1.00 39.60 209 GLY C CA 1
ATOM 4653 C C . GLY C 2 209 ? 118.159 131.091 93.067 1.00 39.60 209 GLY C C 1
ATOM 4654 O O . GLY C 2 209 ? 117.233 130.974 92.260 1.00 39.60 209 GLY C O 1
ATOM 4655 N N . LEU C 2 210 ? 118.732 130.042 93.660 1.00 41.33 210 LEU C N 1
ATOM 4656 C CA . LEU C 2 210 ? 118.346 128.666 93.348 1.00 41.33 210 LEU C CA 1
ATOM 4657 C C . LEU C 2 210 ? 117.110 128.282 94.163 1.00 41.33 210 LEU C C 1
ATOM 4658 O O . LEU C 2 210 ? 117.138 127.424 95.047 1.00 41.33 210 LEU C O 1
ATOM 4663 N N . GLY C 2 211 ? 116.000 128.947 93.844 1.00 46.47 211 GLY C N 1
ATOM 4664 C CA . GLY C 2 211 ? 114.749 128.677 94.513 1.00 46.47 211 GLY C CA 1
ATOM 4665 C C . GLY C 2 211 ? 113.950 127.570 93.851 1.00 46.47 211 GLY C C 1
ATOM 4666 O O . GLY C 2 211 ? 114.184 127.203 92.702 1.00 46.47 211 GLY C O 1
ATOM 4667 N N . PHE C 2 212 ? 112.989 127.036 94.602 1.00 53.20 212 PHE C N 1
ATOM 4668 C CA . PHE C 2 212 ? 112.110 125.976 94.123 1.00 53.20 212 PHE C CA 1
ATOM 4669 C C . PHE C 2 212 ? 110.672 126.425 93.933 1.00 53.20 212 PHE C C 1
ATOM 4670 O O . PHE C 2 212 ? 110.039 126.041 92.948 1.00 53.20 212 PHE C O 1
ATOM 4678 N N . VAL C 2 213 ? 110.133 127.224 94.848 1.00 55.85 213 VAL C N 1
ATOM 4679 C CA . VAL C 2 213 ? 108.781 127.751 94.693 1.00 55.85 213 VAL C CA 1
ATOM 4680 C C . VAL C 2 213 ? 108.786 129.057 93.912 1.00 55.85 213 VAL C C 1
ATOM 4681 O O . VAL C 2 213 ? 107.995 129.242 92.983 1.00 55.85 213 VAL C O 1
ATOM 4685 N N . HIS C 2 214 ? 109.674 129.978 94.271 1.00 50.11 214 HIS C N 1
ATOM 4686 C CA . HIS C 2 214 ? 109.827 131.231 93.547 1.00 50.11 214 HIS C CA 1
ATOM 4687 C C . HIS C 2 214 ? 110.936 131.105 92.513 1.00 50.11 214 HIS C C 1
ATOM 4688 O O . HIS C 2 214 ? 111.945 130.434 92.744 1.00 50.11 214 HIS C O 1
ATOM 4695 N N . THR C 2 215 ? 110.732 131.743 91.362 1.00 46.79 215 THR C N 1
ATOM 4696 C CA . THR C 2 215 ? 111.719 131.785 90.294 1.00 46.79 215 THR C CA 1
ATOM 4697 C C . THR C 2 215 ? 111.710 133.173 89.668 1.00 46.79 215 THR C C 1
ATOM 4698 O O . THR C 2 215 ? 110.782 133.961 89.865 1.00 46.79 215 THR C O 1
ATOM 4702 N N . GLY C 2 216 ? 112.761 133.468 88.907 1.00 42.65 216 GLY C N 1
ATOM 4703 C CA . GLY C 2 216 ? 112.815 134.675 88.111 1.00 42.65 216 GLY C CA 1
ATOM 4704 C C . GLY C 2 216 ? 113.659 135.802 88.664 1.00 42.65 216 GLY C C 1
ATOM 4705 O O . GLY C 2 216 ? 113.741 136.856 88.021 1.00 42.65 216 GLY C O 1
ATOM 4706 N N . HIS C 2 217 ? 114.285 135.626 89.825 1.00 39.62 217 HIS C N 1
ATOM 4707 C CA . HIS C 2 217 ? 115.151 136.655 90.380 1.00 39.62 217 HIS C CA 1
ATOM 4708 C C . HIS C 2 217 ? 116.237 135.990 91.214 1.00 39.62 217 HIS C C 1
ATOM 4709 O O . HIS C 2 217 ? 116.229 134.775 91.431 1.00 39.62 217 HIS C O 1
ATOM 4716 N N . ASP C 2 218 ? 117.184 136.804 91.681 1.00 37.96 218 ASP C N 1
ATOM 4717 C CA . ASP C 2 218 ? 118.338 136.308 92.418 1.00 37.96 218 ASP C CA 1
ATOM 4718 C C . ASP C 2 218 ? 118.041 136.030 93.885 1.00 37.96 218 ASP C C 1
ATOM 4719 O O . ASP C 2 218 ? 118.901 135.474 94.576 1.00 37.96 218 ASP C O 1
ATOM 4724 N N . ARG C 2 219 ? 116.865 136.408 94.382 1.00 36.28 219 ARG C N 1
ATOM 4725 C CA . ARG C 2 219 ? 116.494 136.193 95.775 1.00 36.28 219 ARG C CA 1
ATOM 4726 C C . ARG C 2 219 ? 115.266 135.297 95.890 1.00 36.28 219 ARG C C 1
ATOM 4727 O O . ARG C 2 219 ? 114.466 135.443 96.815 1.00 36.28 219 ARG C O 1
ATOM 4735 N N . SER C 2 220 ? 115.107 134.367 94.947 1.00 41.97 220 SER C N 1
ATOM 4736 C CA . SER C 2 220 ? 113.941 133.490 94.956 1.00 41.97 220 SER C CA 1
ATOM 4737 C C . SER C 2 220 ? 114.001 132.491 96.106 1.00 41.97 220 SER C C 1
ATOM 4738 O O . SER C 2 220 ? 112.984 132.225 96.758 1.00 41.97 220 SER C O 1
ATOM 4741 N N . PHE C 2 221 ? 115.181 131.925 96.370 1.00 42.78 221 PHE C N 1
ATOM 4742 C CA . PHE C 2 221 ? 115.310 131.003 97.493 1.00 42.78 221 PHE C CA 1
ATOM 4743 C C . PHE C 2 221 ? 115.115 131.713 98.825 1.00 42.78 221 PHE C C 1
ATOM 4744 O O . PHE C 2 221 ? 114.618 131.106 99.780 1.00 42.78 221 PHE C O 1
ATOM 4752 N N . ILE C 2 222 ? 115.493 132.991 98.910 1.00 41.35 222 ILE C N 1
ATOM 4753 C CA . ILE C 2 222 ? 115.211 133.764 100.115 1.00 41.35 222 ILE C CA 1
ATOM 4754 C C . ILE C 2 222 ? 113.710 133.833 100.351 1.00 41.35 222 ILE C C 1
ATOM 4755 O O . ILE C 2 222 ? 113.232 133.632 101.475 1.00 41.35 222 ILE C O 1
ATOM 4760 N N . TYR C 2 223 ? 112.941 134.105 99.293 1.00 47.23 223 TYR C N 1
ATOM 4761 C CA . TYR C 2 223 ? 111.489 134.151 99.427 1.00 47.23 223 TYR C CA 1
ATOM 4762 C C . TYR C 2 223 ? 110.933 132.785 99.805 1.00 47.23 223 TYR C C 1
ATOM 4763 O O . TYR C 2 223 ? 110.021 132.685 100.635 1.00 47.23 223 TYR C O 1
ATOM 4772 N N . ASP C 2 224 ? 111.471 131.721 99.204 1.00 49.97 224 ASP C N 1
ATOM 4773 C CA . ASP C 2 224 ? 110.999 130.375 99.513 1.00 49.97 224 ASP C CA 1
ATOM 4774 C C . ASP C 2 224 ? 111.221 130.035 100.980 1.00 49.97 224 ASP C C 1
ATOM 4775 O O . ASP C 2 224 ? 110.329 129.497 101.647 1.00 49.97 224 ASP C O 1
ATOM 4780 N N . VAL C 2 225 ? 112.409 130.342 101.503 1.00 45.82 225 VAL C N 1
ATOM 4781 C CA . VAL C 2 225 ? 112.704 130.031 102.898 1.00 45.82 225 VAL C CA 1
ATOM 4782 C C . VAL C 2 225 ? 111.882 130.912 103.831 1.00 45.82 225 VAL C C 1
ATOM 4783 O O . VAL C 2 225 ? 111.409 130.455 104.878 1.00 45.82 225 VAL C O 1
ATOM 4787 N N . ALA C 2 226 ? 111.688 132.183 103.471 1.00 48.51 226 ALA C N 1
ATOM 4788 C CA . ALA C 2 226 ? 110.940 133.086 104.336 1.00 48.51 226 ALA C CA 1
ATOM 4789 C C . ALA C 2 226 ? 109.446 132.796 104.338 1.00 48.51 226 ALA C C 1
ATOM 4790 O O . ALA C 2 226 ? 108.763 133.157 105.302 1.00 48.51 226 ALA C O 1
ATOM 4792 N N . ASP C 2 227 ? 108.920 132.170 103.283 1.00 55.14 227 ASP C N 1
ATOM 4793 C CA . ASP C 2 227 ? 107.503 131.820 103.280 1.00 55.14 227 ASP C CA 1
ATOM 4794 C C . ASP C 2 227 ? 107.192 130.721 104.285 1.00 55.14 227 ASP C C 1
ATOM 4795 O O . ASP C 2 227 ? 106.042 130.587 104.717 1.00 55.14 227 ASP C O 1
ATOM 4800 N N . LEU C 2 228 ? 108.196 129.930 104.666 1.00 54.33 228 LEU C N 1
ATOM 4801 C CA . LEU C 2 228 ? 107.990 128.894 105.670 1.00 54.33 228 LEU C CA 1
ATOM 4802 C C . LEU C 2 228 ? 107.613 129.472 107.026 1.00 54.33 228 LEU C C 1
ATOM 4803 O O . LEU C 2 228 ? 107.016 128.764 107.844 1.00 54.33 228 LEU C O 1
ATOM 4808 N N . TYR C 2 229 ? 107.943 130.738 107.283 1.00 55.42 229 TYR C N 1
ATOM 4809 C CA . TYR C 2 229 ? 107.699 131.342 108.583 1.00 55.42 229 TYR C CA 1
ATOM 4810 C C . TYR C 2 229 ? 106.944 132.660 108.528 1.00 55.42 229 TYR C C 1
ATOM 4811 O O . TYR C 2 229 ? 106.588 133.181 109.591 1.00 55.42 229 TYR C O 1
ATOM 4820 N N . LYS C 2 230 ? 106.692 133.219 107.342 1.00 63.80 230 LYS C N 1
ATOM 4821 C CA . LYS C 2 230 ? 106.039 134.523 107.277 1.00 63.80 230 LYS C CA 1
ATOM 4822 C C . LYS C 2 230 ? 104.619 134.463 107.825 1.00 63.80 230 LYS C C 1
ATOM 4823 O O . LYS C 2 230 ? 104.144 135.422 108.443 1.00 63.80 230 LYS C O 1
ATOM 4829 N N . ALA C 2 231 ? 103.926 133.342 107.618 1.00 68.67 231 ALA C N 1
ATOM 4830 C CA . ALA C 2 231 ? 102.547 133.228 108.076 1.00 68.67 231 ALA C CA 1
ATOM 4831 C C . ALA C 2 231 ? 102.458 132.842 109.545 1.00 68.67 231 ALA C C 1
ATOM 4832 O O . ALA C 2 231 ? 101.450 133.135 110.197 1.00 68.67 231 ALA C O 1
ATOM 4834 N N . GLU C 2 232 ? 103.490 132.195 110.083 1.00 68.10 232 GLU C N 1
ATOM 4835 C CA . GLU C 2 232 ? 103.436 131.682 111.444 1.00 68.10 232 GLU C CA 1
ATOM 4836 C C . GLU C 2 232 ? 103.987 132.667 112.470 1.00 68.10 232 GLU C C 1
ATOM 4837 O O . GLU C 2 232 ? 103.646 132.560 113.654 1.00 68.10 232 GLU C O 1
ATOM 4843 N N . ILE C 2 233 ? 104.798 133.640 112.050 1.00 69.70 233 ILE C N 1
ATOM 4844 C CA . ILE C 2 233 ? 105.289 134.671 112.961 1.00 69.70 233 ILE C CA 1
ATOM 4845 C C . ILE C 2 233 ? 104.925 136.074 112.495 1.00 69.70 233 ILE C C 1
ATOM 4846 O O . ILE C 2 233 ? 104.217 136.802 113.198 1.00 69.70 233 ILE C O 1
ATOM 4851 N N . THR C 2 234 ? 105.409 136.468 111.315 1.00 71.85 234 THR C N 1
ATOM 4852 C CA . THR C 2 234 ? 105.367 137.879 110.942 1.00 71.85 234 THR C CA 1
ATOM 4853 C C . THR C 2 234 ? 103.938 138.399 110.864 1.00 71.85 234 THR C C 1
ATOM 4854 O O . THR C 2 234 ? 103.652 139.510 111.321 1.00 71.85 234 THR C O 1
ATOM 4858 N N . VAL C 2 235 ? 103.027 137.612 110.301 1.00 80.50 235 VAL C N 1
ATOM 4859 C CA . VAL C 2 235 ? 101.645 138.053 110.120 1.00 80.50 235 VAL C CA 1
ATOM 4860 C C . VAL C 2 235 ? 100.933 138.180 111.468 1.00 80.50 235 VAL C C 1
ATOM 4861 O O . VAL C 2 235 ? 100.375 139.252 111.753 1.00 80.50 235 VAL C O 1
ATOM 4865 N N . PRO C 2 236 ? 100.895 137.143 112.322 1.00 80.54 236 PRO C N 1
ATOM 4866 C CA . PRO C 2 236 ? 100.210 137.319 113.616 1.00 80.54 236 PRO C CA 1
ATOM 4867 C C . PRO C 2 236 ? 100.826 138.400 114.486 1.00 80.54 236 PRO C C 1
ATOM 4868 O O . PRO C 2 236 ? 100.095 139.163 115.131 1.00 80.54 236 PRO C O 1
ATOM 4872 N N . ILE C 2 237 ? 102.156 138.497 114.510 1.00 79.72 237 ILE C N 1
ATOM 4873 C CA . ILE C 2 237 ? 102.810 139.504 115.339 1.00 79.72 237 ILE C CA 1
ATOM 4874 C C . ILE C 2 237 ? 102.539 140.903 114.802 1.00 79.72 237 ILE C C 1
ATOM 4875 O O . ILE C 2 237 ? 102.313 141.842 115.572 1.00 79.72 237 ILE C O 1
ATOM 4880 N N . ALA C 2 238 ? 102.554 141.069 113.479 1.00 84.89 238 ALA C N 1
ATOM 4881 C CA . ALA C 2 238 ? 102.242 142.369 112.899 1.00 84.89 238 ALA C CA 1
ATOM 4882 C C . ALA C 2 238 ? 100.799 142.765 113.178 1.00 84.89 238 ALA C C 1
ATOM 4883 O O . ALA C 2 238 ? 100.511 143.935 113.456 1.00 84.89 238 ALA C O 1
ATOM 4885 N N . PHE C 2 239 ? 99.874 141.804 113.107 1.00 92.25 239 PHE C N 1
ATOM 4886 C CA . PHE C 2 239 ? 98.482 142.104 113.432 1.00 92.25 239 PHE C CA 1
ATOM 4887 C C . PHE C 2 239 ? 98.329 142.487 114.900 1.00 92.25 239 PHE C C 1
ATOM 4888 O O . PHE C 2 239 ? 97.580 143.414 115.234 1.00 92.25 239 PHE C O 1
ATOM 4896 N N . ALA C 2 240 ? 99.035 141.787 115.791 1.00 89.82 240 ALA C N 1
ATOM 4897 C CA . ALA C 2 240 ? 99.001 142.142 117.206 1.00 89.82 240 ALA C CA 1
ATOM 4898 C C . ALA C 2 240 ? 99.567 143.537 117.436 1.00 89.82 240 ALA C C 1
ATOM 4899 O O . ALA C 2 240 ? 99.038 144.304 118.248 1.00 89.82 240 ALA C O 1
ATOM 4901 N N . VAL C 2 241 ? 100.649 143.879 116.733 1.00 89.37 241 VAL C N 1
ATOM 4902 C CA . VAL C 2 241 ? 101.233 145.213 116.846 1.00 89.37 241 VAL C CA 1
ATOM 4903 C C . VAL C 2 241 ? 100.241 146.269 116.378 1.00 89.37 241 VAL C C 1
ATOM 4904 O O . VAL C 2 241 ? 100.065 147.308 117.025 1.00 89.37 241 VAL C O 1
ATOM 4908 N N . ALA C 2 242 ? 99.578 146.018 115.246 1.00 94.65 242 ALA C N 1
ATOM 4909 C CA . ALA C 2 242 ? 98.607 146.975 114.727 1.00 94.65 242 ALA C CA 1
ATOM 4910 C C . ALA C 2 242 ? 97.444 147.162 115.692 1.00 94.65 242 ALA C C 1
ATOM 4911 O O . ALA C 2 242 ? 96.973 148.286 115.899 1.00 94.65 242 ALA C O 1
ATOM 4913 N N . ALA C 2 243 ? 96.961 146.068 116.287 1.00 95.35 243 ALA C N 1
ATOM 4914 C CA . ALA C 2 243 ? 95.882 146.176 117.264 1.00 95.35 243 ALA C CA 1
ATOM 4915 C C . ALA C 2 243 ? 96.330 146.937 118.507 1.00 95.35 243 ALA C C 1
ATOM 4916 O O . ALA C 2 243 ? 95.580 147.763 119.041 1.00 95.35 243 ALA C O 1
ATOM 4918 N N . GLU C 2 244 ? 97.549 146.673 118.982 1.00 93.45 244 GLU C N 1
ATOM 4919 C CA . GLU C 2 244 ? 98.041 147.301 120.202 1.00 93.45 244 GLU C CA 1
ATOM 4920 C C . GLU C 2 244 ? 98.448 148.754 119.986 1.00 93.45 244 GLU C C 1
ATOM 4921 O O . GLU C 2 244 ? 98.410 149.549 120.933 1.00 93.45 244 GLU C O 1
ATOM 4927 N N . ALA C 2 245 ? 98.832 149.119 118.764 1.00 101.82 245 ALA C N 1
ATOM 4928 C CA . ALA C 2 245 ? 99.346 150.457 118.503 1.00 101.82 245 ALA C CA 1
ATOM 4929 C C . ALA C 2 245 ? 98.289 151.516 118.787 1.00 101.82 245 ALA C C 1
ATOM 4930 O O . ALA C 2 245 ? 97.116 151.354 118.437 1.00 101.82 245 ALA C O 1
ATOM 4932 N N . GLU C 2 246 ? 98.710 152.601 119.427 1.00 107.99 246 GLU C N 1
ATOM 4933 C CA . GLU C 2 246 ? 97.846 153.719 119.770 1.00 107.99 246 GLU C CA 1
ATOM 4934 C C . GLU C 2 246 ? 98.261 154.957 118.981 1.00 107.99 246 GLU C C 1
ATOM 4935 O O . GLU C 2 246 ? 99.154 154.914 118.130 1.00 107.99 246 GLU C O 1
ATOM 4941 N N . GLU C 2 247 ? 97.594 156.070 119.271 1.00 113.55 247 GLU C N 1
ATOM 4942 C CA . GLU C 2 247 ? 97.893 157.324 118.594 1.00 113.55 247 GLU C CA 1
ATOM 4943 C C . GLU C 2 247 ? 99.266 157.842 119.002 1.00 113.55 247 GLU C C 1
ATOM 4944 O O . GLU C 2 247 ? 99.648 157.787 120.175 1.00 113.55 247 GLU C O 1
ATOM 4950 N N . GLY C 2 248 ? 100.009 158.351 118.024 1.00 110.79 248 GLY C N 1
ATOM 4951 C CA . GLY C 2 248 ? 101.321 158.920 118.283 1.00 110.79 248 GLY C CA 1
ATOM 4952 C C . GLY C 2 248 ? 102.365 157.927 118.744 1.00 110.79 248 GLY C C 1
ATOM 4953 O O . GLY C 2 248 ? 103.194 158.259 119.601 1.00 110.79 248 GLY C O 1
ATOM 4954 N N . GLN C 2 249 ? 102.350 156.716 118.196 1.00 104.22 249 GLN C N 1
ATOM 4955 C CA . GLN C 2 249 ? 103.319 155.683 118.533 1.00 104.22 249 GLN C CA 1
ATOM 4956 C C . GLN C 2 249 ? 104.026 155.215 117.271 1.00 104.22 249 GLN C C 1
ATOM 4957 O O . GLN C 2 249 ? 103.392 155.017 116.230 1.00 104.22 249 GLN C O 1
ATOM 4963 N N . ASP C 2 250 ? 105.343 155.043 117.366 1.00 90.99 250 ASP C N 1
ATOM 4964 C CA . ASP C 2 250 ? 106.132 154.563 116.236 1.00 90.99 250 ASP C CA 1
ATOM 4965 C C . ASP C 2 250 ? 105.786 153.104 115.970 1.00 90.99 250 ASP C C 1
ATOM 4966 O O . ASP C 2 250 ? 106.134 152.221 116.759 1.00 90.99 250 ASP C O 1
ATOM 4971 N N . ILE C 2 251 ? 105.092 152.850 114.859 1.00 87.85 251 ILE C N 1
ATOM 4972 C CA . ILE C 2 251 ? 104.665 151.490 114.547 1.00 87.85 251 ILE C CA 1
ATOM 4973 C C . ILE C 2 251 ? 105.867 150.600 114.264 1.00 87.85 251 ILE C C 1
ATOM 4974 O O . ILE C 2 251 ? 105.905 149.437 114.681 1.00 87.85 251 ILE C O 1
ATOM 4979 N N . GLY C 2 252 ? 106.865 151.126 113.551 1.00 76.15 252 GLY C N 1
ATOM 4980 C CA . GLY C 2 252 ? 108.009 150.309 113.182 1.00 76.15 252 GLY C CA 1
ATOM 4981 C C . GLY C 2 252 ? 108.816 149.839 114.378 1.00 76.15 252 GLY C C 1
ATOM 4982 O O . GLY C 2 252 ? 109.255 148.688 114.426 1.00 76.15 252 GLY C O 1
ATOM 4983 N N . GLN C 2 253 ? 109.022 150.722 115.358 1.00 71.47 253 GLN C N 1
ATOM 4984 C CA . GLN C 2 253 ? 109.823 150.365 116.525 1.00 71.47 253 GLN C CA 1
ATOM 4985 C C . GLN C 2 253 ? 109.197 149.205 117.289 1.00 71.47 253 GLN C C 1
ATOM 4986 O O . GLN C 2 253 ? 109.852 148.187 117.546 1.00 71.47 253 GLN C O 1
ATOM 4992 N N . LEU C 2 254 ? 107.916 149.332 117.641 1.00 70.62 254 LEU C N 1
ATOM 4993 C CA . LEU C 2 254 ? 107.259 148.278 118.406 1.00 70.62 254 LEU C CA 1
ATOM 4994 C C . LEU C 2 254 ? 107.055 147.031 117.556 1.00 70.62 254 LEU C C 1
ATOM 4995 O O . LEU C 2 254 ? 107.109 145.911 118.078 1.00 70.62 254 LEU C O 1
ATOM 5000 N N . ALA C 2 255 ? 106.838 147.202 116.249 1.00 68.39 255 ALA C N 1
ATOM 5001 C CA . ALA C 2 255 ? 106.711 146.051 115.363 1.00 68.39 255 ALA C CA 1
ATOM 5002 C C . ALA C 2 255 ? 107.996 145.238 115.330 1.00 68.39 255 ALA C C 1
ATOM 5003 O O . ALA C 2 255 ? 107.960 144.008 115.433 1.00 68.39 255 ALA C O 1
ATOM 5005 N N . ARG C 2 256 ? 109.146 145.905 115.209 1.00 59.05 256 ARG C N 1
ATOM 5006 C CA . ARG C 2 256 ? 110.416 145.186 115.215 1.00 59.05 256 ARG C CA 1
ATOM 5007 C C . ARG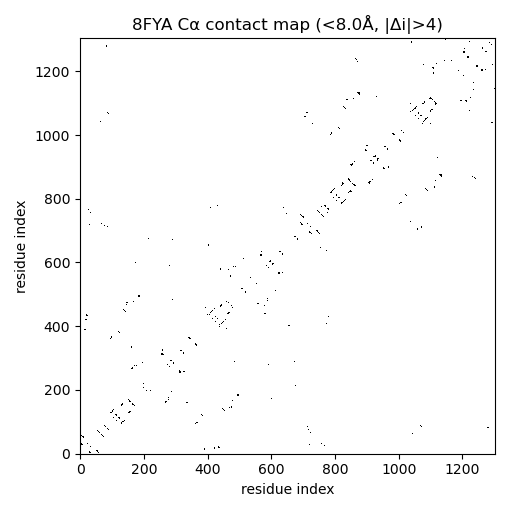 C 2 256 ? 110.725 144.604 116.588 1.00 59.05 256 ARG C C 1
ATOM 5008 O O . ARG C 2 256 ? 111.308 143.518 116.680 1.00 59.05 256 ARG C O 1
ATOM 5016 N N . LEU C 2 257 ? 110.348 145.304 117.660 1.00 59.21 257 LEU C N 1
ATOM 5017 C CA . LEU C 2 257 ? 110.543 144.766 119.002 1.00 59.21 257 LEU C CA 1
ATOM 5018 C C . LEU C 2 257 ? 109.779 143.458 119.181 1.00 59.21 257 LEU C C 1
ATOM 5019 O O . LEU C 2 257 ? 110.337 142.449 119.633 1.00 59.21 257 LEU C O 1
ATOM 5024 N N . ARG C 2 258 ? 108.499 143.448 118.802 1.00 63.71 258 ARG C N 1
ATOM 5025 C CA . ARG C 2 258 ? 107.713 142.226 118.921 1.00 63.71 258 ARG C CA 1
ATOM 5026 C C . ARG C 2 258 ? 108.157 141.166 117.921 1.00 63.71 258 ARG C C 1
ATOM 5027 O O . ARG C 2 258 ? 108.053 139.969 118.207 1.00 63.71 258 ARG C O 1
ATOM 5035 N N . THR C 2 259 ? 108.664 141.576 116.756 1.00 57.72 259 THR C N 1
ATOM 5036 C CA . THR C 2 259 ? 109.204 140.608 115.808 1.00 57.72 259 THR C CA 1
ATOM 5037 C C . THR C 2 259 ? 110.416 139.895 116.388 1.00 57.72 259 THR C C 1
ATOM 5038 O O . THR C 2 259 ? 110.549 138.674 116.255 1.00 57.72 259 THR C O 1
ATOM 5042 N N . ARG C 2 260 ? 111.309 140.640 117.042 1.00 49.49 260 ARG C N 1
ATOM 5043 C CA . ARG C 2 260 ? 112.444 140.009 117.706 1.00 49.49 260 ARG C CA 1
ATOM 5044 C C . ARG C 2 260 ? 111.987 139.121 118.856 1.00 49.49 260 ARG C C 1
ATOM 5045 O O . ARG C 2 260 ? 112.542 138.037 119.066 1.00 49.49 260 ARG C O 1
ATOM 5053 N N . ASP C 2 261 ? 110.982 139.566 119.615 1.00 55.95 261 ASP C N 1
ATOM 5054 C CA . ASP C 2 261 ? 110.470 138.734 120.701 1.00 55.95 261 ASP C CA 1
ATOM 5055 C C . ASP C 2 261 ? 109.932 137.410 120.173 1.00 55.95 261 ASP C C 1
ATOM 5056 O O . ASP C 2 261 ? 110.200 136.348 120.746 1.00 55.95 261 ASP C O 1
ATOM 5061 N N . ALA C 2 262 ? 109.179 137.455 119.073 1.00 55.54 262 ALA C N 1
ATOM 5062 C CA . ALA C 2 262 ? 108.632 136.233 118.494 1.00 55.54 262 ALA C CA 1
ATOM 5063 C C . ALA C 2 262 ? 109.725 135.367 117.882 1.00 55.54 262 ALA C C 1
ATOM 5064 O O . ALA C 2 262 ? 109.645 134.134 117.926 1.00 55.54 262 ALA C O 1
ATOM 5066 N N . PHE C 2 263 ? 110.746 135.992 117.291 1.00 50.49 263 PHE C N 1
ATOM 5067 C CA . PHE C 2 263 ? 111.870 135.232 116.757 1.00 50.49 263 PHE C CA 1
ATOM 5068 C C . PHE C 2 263 ? 112.604 134.488 117.865 1.00 50.49 263 PHE C C 1
ATOM 5069 O O . PHE C 2 263 ? 113.000 133.330 117.689 1.00 50.49 263 PHE C O 1
ATOM 5077 N N . VAL C 2 264 ? 112.801 135.139 119.012 1.00 52.15 264 VAL C N 1
ATOM 5078 C CA . VAL C 2 264 ? 113.469 134.486 120.135 1.00 52.15 264 VAL C CA 1
ATOM 5079 C C . VAL C 2 264 ? 112.594 133.376 120.704 1.00 52.15 264 VAL C C 1
ATOM 5080 O O . VAL C 2 264 ? 113.062 132.258 120.947 1.00 52.15 264 VAL C O 1
ATOM 5084 N N . ASP C 2 265 ? 111.312 133.671 120.931 1.00 53.54 265 ASP C N 1
ATOM 5085 C CA . ASP C 2 265 ? 110.415 132.677 121.512 1.00 53.54 265 ASP C CA 1
ATOM 5086 C C . ASP C 2 265 ? 110.227 131.489 120.578 1.00 53.54 265 ASP C C 1
ATOM 5087 O O . ASP C 2 265 ? 110.197 130.337 121.024 1.00 53.54 265 ASP C O 1
ATOM 5092 N N . GLY C 2 266 ? 110.099 131.749 119.278 1.00 51.76 266 GLY C N 1
ATOM 5093 C CA . GLY C 2 266 ? 109.924 130.681 118.314 1.00 51.76 266 GLY C CA 1
ATOM 5094 C C . GLY C 2 266 ? 111.189 129.954 117.919 1.00 51.76 266 GLY C C 1
ATOM 5095 O O . GLY C 2 266 ? 111.106 128.964 117.186 1.00 51.76 266 GLY C O 1
ATOM 5096 N N . LYS C 2 267 ? 112.349 130.414 118.390 1.00 50.44 267 LYS C N 1
ATOM 5097 C CA . LYS C 2 267 ? 113.640 129.815 118.052 1.00 50.44 267 LYS C CA 1
ATOM 5098 C C . LYS C 2 267 ? 113.828 129.748 116.538 1.00 50.44 267 LYS C C 1
ATOM 5099 O O . LYS C 2 267 ? 114.243 128.732 115.980 1.00 50.44 267 LYS C O 1
ATOM 5105 N N . ILE C 2 268 ? 113.521 130.865 115.874 1.00 49.00 268 ILE C N 1
ATOM 5106 C CA . ILE C 2 268 ? 113.463 130.897 114.415 1.00 49.00 268 ILE C CA 1
ATOM 5107 C C . ILE C 2 268 ? 114.812 130.605 113.777 1.00 49.00 268 ILE C C 1
ATOM 5108 O O . ILE C 2 268 ? 114.873 130.095 112.655 1.00 49.00 268 ILE C O 1
ATOM 5113 N N . LEU C 2 269 ? 115.909 130.909 114.464 1.00 48.06 269 LEU C N 1
ATOM 5114 C CA . LEU C 2 269 ? 117.217 130.799 113.829 1.00 48.06 269 LEU C CA 1
ATOM 5115 C C . LEU C 2 269 ? 117.668 129.342 113.759 1.00 48.06 269 LEU C C 1
ATOM 5116 O O . LEU C 2 269 ? 118.005 128.828 112.683 1.00 48.06 269 LEU C O 1
ATOM 5121 N N . LYS C 2 270 ? 117.653 128.650 114.902 1.00 48.81 270 LYS C N 1
ATOM 5122 C CA . LYS C 2 270 ? 117.948 127.221 114.907 1.00 48.81 270 LYS C CA 1
ATOM 5123 C C . LYS C 2 270 ? 116.912 126.444 114.105 1.00 48.81 270 LYS C C 1
ATOM 5124 O O . LYS C 2 270 ? 117.249 125.480 113.406 1.00 48.81 270 LYS C O 1
ATOM 5130 N N . ARG C 2 271 ? 115.641 126.846 114.203 1.00 50.95 271 ARG C N 1
ATOM 5131 C CA . ARG C 2 271 ? 114.598 126.194 113.419 1.00 50.95 271 ARG C CA 1
ATOM 5132 C C . ARG C 2 271 ? 114.860 126.341 111.929 1.00 50.95 271 ARG C C 1
ATOM 5133 O O . ARG C 2 271 ? 114.687 125.385 111.170 1.00 50.95 271 ARG C O 1
ATOM 5141 N N . MET C 2 272 ? 115.273 127.530 111.489 1.00 50.21 272 MET C N 1
ATOM 5142 C CA . MET C 2 272 ? 115.577 127.740 110.078 1.00 50.21 272 MET C CA 1
ATOM 5143 C C . MET C 2 272 ? 116.773 126.910 109.639 1.00 50.21 272 MET C C 1
ATOM 5144 O O . MET C 2 272 ? 116.769 126.341 108.541 1.00 50.21 272 MET C O 1
ATOM 5149 N N . VAL C 2 273 ? 117.807 126.827 110.479 1.00 50.21 273 VAL C N 1
ATOM 5150 C CA . VAL C 2 273 ? 118.964 126.006 110.128 1.00 50.21 273 VAL C CA 1
ATOM 5151 C C . VAL C 2 273 ? 118.555 124.545 109.971 1.00 50.21 273 VAL C C 1
ATOM 5152 O O . VAL C 2 273 ? 118.927 123.880 108.994 1.00 50.21 273 VAL C O 1
ATOM 5156 N N . LYS C 2 274 ? 117.760 124.027 110.911 1.00 54.42 274 LYS C N 1
ATOM 5157 C CA . LYS C 2 274 ? 117.334 122.633 110.825 1.00 54.42 274 LYS C CA 1
ATOM 5158 C C . LYS C 2 274 ? 116.379 122.400 109.659 1.00 54.42 274 LYS C C 1
ATOM 5159 O O . LYS C 2 274 ? 116.411 121.333 109.034 1.00 54.42 274 LYS C O 1
ATOM 5165 N N . ASP C 2 275 ? 115.522 123.375 109.357 1.00 54.17 275 ASP C N 1
ATOM 5166 C CA . ASP C 2 275 ? 114.606 123.242 108.231 1.00 54.17 275 ASP C CA 1
ATOM 5167 C C . ASP C 2 275 ? 115.360 123.225 106.911 1.00 54.17 275 ASP C C 1
ATOM 5168 O O . ASP C 2 275 ? 114.986 122.497 105.988 1.00 54.17 275 ASP C O 1
ATOM 5173 N N . LEU C 2 276 ? 116.414 124.034 106.796 1.00 52.99 276 LEU C N 1
ATOM 5174 C CA . LEU C 2 276 ? 117.252 123.973 105.604 1.00 52.99 276 LEU C CA 1
ATOM 5175 C C . LEU C 2 276 ? 118.035 122.669 105.545 1.00 52.99 276 LEU C C 1
ATOM 5176 O O . LEU C 2 276 ? 118.303 122.159 104.452 1.00 52.99 276 LEU C O 1
ATOM 5181 N N . GLN C 2 277 ? 118.417 122.124 106.702 1.00 57.65 277 GLN C N 1
ATOM 5182 C CA . GLN C 2 277 ? 119.048 120.808 106.728 1.00 57.65 277 GLN C CA 1
ATOM 5183 C C . GLN C 2 277 ? 118.117 119.741 106.165 1.00 57.65 277 GLN C C 1
ATOM 5184 O O . GLN C 2 277 ? 118.510 118.945 105.305 1.00 57.65 277 GLN C O 1
ATOM 5190 N N . THR C 2 278 ? 116.871 119.713 106.643 1.00 56.54 278 THR C N 1
ATOM 5191 C CA . THR C 2 278 ? 115.941 118.656 106.254 1.00 56.54 278 THR C CA 1
ATOM 5192 C C . THR C 2 278 ? 115.364 118.863 104.858 1.00 56.54 278 THR C C 1
ATOM 5193 O O . THR C 2 278 ? 115.035 117.883 104.180 1.00 56.54 278 THR C O 1
ATOM 5197 N N . LEU C 2 279 ? 115.224 120.114 104.415 1.00 58.79 279 LEU C N 1
ATOM 5198 C CA . LEU C 2 279 ? 114.624 120.384 103.112 1.00 58.79 279 LEU C CA 1
ATOM 5199 C C . LEU C 2 279 ? 115.496 119.882 101.972 1.00 58.79 279 LEU C C 1
ATOM 5200 O O . LEU C 2 279 ? 114.973 119.438 100.943 1.00 58.79 279 LEU C O 1
ATOM 5205 N N . LEU C 2 280 ? 116.814 119.942 102.130 1.00 57.20 280 LEU C N 1
ATOM 5206 C CA . LEU C 2 280 ? 117.741 119.488 101.107 1.00 57.20 280 LEU C CA 1
ATOM 5207 C C . LEU C 2 280 ? 118.040 117.999 101.206 1.00 57.20 280 LEU C C 1
ATOM 5208 O O . LEU C 2 280 ? 118.883 117.499 100.454 1.00 57.20 280 LEU C O 1
ATOM 5213 N N . GLU C 2 281 ? 117.370 117.287 102.115 1.00 60.10 281 GLU C N 1
ATOM 5214 C CA . GLU C 2 281 ? 117.551 115.845 102.287 1.00 60.10 281 GLU C CA 1
ATOM 5215 C C . GLU C 2 281 ? 119.009 115.499 102.581 1.00 60.10 281 GLU C C 1
ATOM 5216 O O . GLU C 2 281 ? 119.554 114.527 102.058 1.00 60.10 281 GLU C O 1
ATOM 5222 N N . ILE C 2 282 ? 119.645 116.307 103.424 1.00 62.31 282 ILE C N 1
ATOM 5223 C CA . ILE C 2 282 ? 121.036 116.104 103.815 1.00 62.31 282 ILE C CA 1
ATOM 5224 C C . ILE C 2 282 ? 121.040 115.395 105.167 1.00 62.31 282 ILE C C 1
ATOM 5225 O O . ILE C 2 282 ? 120.575 115.978 106.160 1.00 62.31 282 ILE C O 1
ATOM 5230 N N . PRO C 2 283 ? 121.535 114.164 105.256 1.00 75.22 283 PRO C N 1
ATOM 5231 C CA . PRO C 2 283 ? 121.628 113.502 106.560 1.00 75.22 283 PRO C CA 1
ATOM 5232 C C . PRO C 2 283 ? 122.643 114.191 107.456 1.00 75.22 283 PRO C C 1
ATOM 5233 O O . PRO C 2 283 ? 123.599 114.815 106.990 1.00 75.22 283 PRO C O 1
ATOM 5237 N N . GLU C 2 284 ? 122.418 114.077 108.763 1.00 85.71 284 GLU C N 1
ATOM 5238 C CA . GLU C 2 284 ? 123.326 114.680 109.728 1.00 85.71 284 GLU C CA 1
ATOM 5239 C C . GLU C 2 284 ? 124.696 114.017 109.658 1.00 85.71 284 GLU C C 1
ATOM 5240 O O . GLU C 2 284 ? 124.811 112.790 109.593 1.00 85.71 284 GLU C O 1
ATOM 5246 N N . GLU C 2 285 ? 125.740 114.839 109.672 1.00 99.48 285 GLU C N 1
ATOM 5247 C CA . GLU C 2 285 ? 127.108 114.343 109.588 1.00 99.48 285 GLU C CA 1
ATOM 5248 C C . GLU C 2 285 ? 127.987 114.974 110.663 1.00 99.48 285 GLU C C 1
ATOM 5249 O O . GLU C 2 285 ? 128.665 115.971 110.418 1.00 99.48 285 GLU C O 1
ATOM 5255 N N . GLU C 2 291 ? 140.499 118.961 103.604 1.00 70.57 291 GLU C N 1
ATOM 5256 C CA . GLU C 2 291 ? 140.271 120.212 102.889 1.00 70.57 291 GLU C CA 1
ATOM 5257 C C . GLU C 2 291 ? 138.964 120.165 102.107 1.00 70.57 291 GLU C C 1
ATOM 5258 O O . GLU C 2 291 ? 138.700 119.199 101.391 1.00 70.57 291 GLU C O 1
ATOM 5264 N N . PRO C 2 292 ? 138.139 121.205 102.258 1.00 63.30 292 PRO C N 1
ATOM 5265 C CA . PRO C 2 292 ? 136.879 121.239 101.497 1.00 63.30 292 PRO C CA 1
ATOM 5266 C C . PRO C 2 292 ? 137.088 121.229 99.994 1.00 63.30 292 PRO C C 1
ATOM 5267 O O . PRO C 2 292 ? 136.304 120.604 99.271 1.00 63.30 292 PRO C O 1
ATOM 5271 N N . LEU C 2 293 ? 138.130 121.892 99.501 1.00 58.28 293 LEU C N 1
ATOM 5272 C CA . LEU C 2 293 ? 138.364 121.974 98.067 1.00 58.28 293 LEU C CA 1
ATOM 5273 C C . LEU C 2 293 ? 138.993 120.689 97.547 1.00 58.28 293 LEU C C 1
ATOM 5274 O O . LEU C 2 293 ? 139.839 120.080 98.209 1.00 58.28 293 LEU C O 1
ATOM 5279 N N . SER C 2 294 ? 138.577 120.283 96.350 1.00 63.35 294 SER C N 1
ATOM 5280 C CA . SER C 2 294 ? 139.156 119.125 95.687 1.00 63.35 294 SER C CA 1
ATOM 5281 C C . SER C 2 294 ? 138.838 119.203 94.202 1.00 63.35 294 SER C C 1
ATOM 5282 O O . SER C 2 294 ? 137.902 119.889 93.784 1.00 63.35 294 SER C O 1
ATOM 5285 N N . LEU C 2 295 ? 139.636 118.492 93.410 1.00 66.80 295 LEU C N 1
ATOM 5286 C CA . LEU C 2 295 ? 139.397 118.392 91.980 1.00 66.80 295 LEU C CA 1
ATOM 5287 C C . LEU C 2 295 ? 138.238 117.437 91.702 1.00 66.80 295 LEU C C 1
ATOM 5288 O O . LEU C 2 295 ? 137.784 116.694 92.575 1.00 66.80 295 LEU C O 1
ATOM 5293 N N . TRP C 2 296 ? 137.756 117.462 90.464 1.00 65.09 296 TRP C N 1
ATOM 5294 C CA . TRP C 2 296 ? 136.658 116.609 90.036 1.00 65.09 296 TRP C CA 1
ATOM 5295 C C . TRP C 2 296 ? 137.151 115.591 89.017 1.00 65.09 296 TRP C C 1
ATOM 5296 O O . TRP C 2 296 ? 137.975 115.908 88.154 1.00 65.09 296 TRP C O 1
ATOM 5307 N N . ASP C 2 297 ? 136.639 114.367 89.126 1.00 77.40 297 ASP C N 1
ATOM 5308 C CA . ASP C 2 297 ? 136.989 113.296 88.206 1.00 77.40 297 ASP C CA 1
ATOM 5309 C C . ASP C 2 297 ? 135.800 112.356 88.080 1.00 77.40 297 ASP C C 1
ATOM 5310 O O . ASP C 2 297 ? 134.900 112.346 88.923 1.00 77.40 297 ASP C O 1
ATOM 5315 N N . ASP C 2 298 ? 135.805 111.567 87.005 1.00 81.99 298 ASP C N 1
ATOM 5316 C CA . ASP C 2 298 ? 134.725 110.613 86.780 1.00 81.99 298 ASP C CA 1
ATOM 5317 C C . ASP C 2 298 ? 134.977 109.303 87.517 1.00 81.99 298 ASP C C 1
ATOM 5318 O O . ASP C 2 298 ? 134.113 108.822 88.259 1.00 81.99 298 ASP C O 1
ATOM 5323 N N . LYS C 2 299 ? 136.153 108.709 87.318 1.00 86.43 299 LYS C N 1
ATOM 5324 C CA . LYS C 2 299 ? 136.440 107.411 87.918 1.00 86.43 299 LYS C CA 1
ATOM 5325 C C . LYS C 2 299 ? 136.679 107.529 89.419 1.00 86.43 299 LYS C C 1
ATOM 5326 O O . LYS C 2 299 ? 136.159 106.728 90.204 1.00 86.43 299 LYS C O 1
ATOM 5332 N N . GLU C 2 300 ? 137.462 108.522 89.838 1.00 86.24 300 GLU C N 1
ATOM 5333 C CA . GLU C 2 300 ? 137.901 108.634 91.222 1.00 86.24 300 GLU C CA 1
ATOM 5334 C C . GLU C 2 300 ? 137.135 109.685 92.015 1.00 86.24 300 GLU C C 1
ATOM 5335 O O . GLU C 2 300 ? 137.482 109.939 93.173 1.00 86.24 300 GLU C O 1
ATOM 5341 N N . LYS C 2 301 ? 136.105 110.295 91.426 1.00 82.02 301 LYS C N 1
ATOM 5342 C CA . LYS C 2 301 ? 135.315 111.351 92.070 1.00 82.02 301 LYS C CA 1
ATOM 5343 C C . LYS C 2 301 ? 136.267 112.473 92.470 1.00 82.02 301 LYS C C 1
ATOM 5344 O O . LYS C 2 301 ? 136.905 113.061 91.580 1.00 82.02 301 LYS C O 1
ATOM 5350 N N . LEU C 2 302 ? 136.398 112.807 93.751 1.00 77.33 302 LEU C N 1
ATOM 5351 C CA . LEU C 2 302 ? 137.260 113.905 94.158 1.00 77.33 302 LEU C CA 1
ATOM 5352 C C . LEU C 2 302 ? 138.732 113.521 94.047 1.00 77.33 302 LEU C C 1
ATOM 5353 O O . LEU C 2 302 ? 139.120 112.371 94.269 1.00 77.33 302 LEU C O 1
ATOM 5358 N N . VAL C 2 303 ? 139.553 114.506 93.697 1.00 74.10 303 VAL C N 1
ATOM 5359 C CA . VAL C 2 303 ? 141.000 114.339 93.581 1.00 74.10 303 VAL C CA 1
ATOM 5360 C C . VAL C 2 303 ? 141.658 115.447 94.395 1.00 74.10 303 VAL C C 1
ATOM 5361 O O . VAL C 2 303 ? 141.200 116.598 94.344 1.00 74.10 303 VAL C O 1
ATOM 5365 N N . PRO C 2 304 ? 142.706 115.157 95.169 1.00 73.79 304 PRO C N 1
ATOM 5366 C CA . PRO C 2 304 ? 143.340 116.212 95.971 1.00 73.79 304 PRO C CA 1
ATOM 5367 C C . PRO C 2 304 ? 143.879 117.336 95.099 1.00 73.79 304 PRO C C 1
ATOM 5368 O O . PRO C 2 304 ? 144.397 117.108 94.004 1.00 73.79 304 PRO C O 1
ATOM 5372 N N . TYR C 2 305 ? 143.750 118.561 95.602 1.00 66.81 305 TYR C N 1
ATOM 5373 C CA . TYR C 2 305 ? 144.154 119.752 94.876 1.00 66.81 305 TYR C CA 1
ATOM 5374 C C . TYR C 2 305 ? 145.569 120.166 95.271 1.00 66.81 305 TYR C C 1
ATOM 5375 O O . TYR C 2 305 ? 146.225 119.533 96.101 1.00 66.81 305 TYR C O 1
ATOM 5384 N N . GLY C 2 306 ? 146.039 121.256 94.670 1.00 67.68 306 GLY C N 1
ATOM 5385 C CA . GLY C 2 306 ? 147.340 121.799 95.016 1.00 67.68 306 GLY C CA 1
ATOM 5386 C C . GLY C 2 306 ? 148.491 120.868 94.724 1.00 67.68 306 GLY C C 1
ATOM 5387 O O . GLY C 2 306 ? 149.540 120.967 95.368 1.00 67.68 306 GLY C O 1
ATOM 5388 N N . VAL C 2 307 ? 148.323 119.956 93.772 1.00 69.78 307 VAL C N 1
ATOM 5389 C CA . VAL C 2 307 ? 149.362 119.009 93.395 1.00 69.78 307 VAL C CA 1
ATOM 5390 C C . VAL C 2 307 ? 149.579 119.098 91.892 1.00 69.78 307 VAL C C 1
ATOM 5391 O O . VAL C 2 307 ? 148.631 119.305 91.127 1.00 69.78 307 VAL C O 1
ATOM 5395 N N . ASN C 2 308 ? 150.835 118.965 91.475 1.00 72.38 308 ASN C N 1
ATOM 5396 C CA . ASN C 2 308 ? 151.217 119.071 90.074 1.00 72.38 308 ASN C CA 1
ATOM 5397 C C . ASN C 2 308 ? 151.417 117.671 89.507 1.00 72.38 308 ASN C C 1
ATOM 5398 O O . ASN C 2 308 ? 152.190 116.879 90.056 1.00 72.38 308 ASN C O 1
ATOM 5403 N N . TYR C 2 309 ? 150.720 117.372 88.415 1.00 74.17 309 TYR C N 1
ATOM 5404 C CA . TYR C 2 309 ? 150.774 116.061 87.774 1.00 74.17 309 TYR C CA 1
ATOM 5405 C C . TYR C 2 309 ? 151.761 116.134 86.614 1.00 74.17 309 TYR C C 1
ATOM 5406 O O . TYR C 2 309 ? 151.415 116.579 85.517 1.00 74.17 309 TYR C O 1
ATOM 5415 N N . SER C 2 310 ? 152.992 115.698 86.859 1.00 82.96 310 SER C N 1
ATOM 5416 C CA . SER C 2 310 ? 154.000 115.668 85.814 1.00 82.96 310 SER C CA 1
ATOM 5417 C C . SER C 2 310 ? 153.809 114.445 84.920 1.00 82.96 310 SER C C 1
ATOM 5418 O O . SER C 2 310 ? 153.106 113.492 85.267 1.00 82.96 310 SER C O 1
ATOM 5421 N N . GLU C 2 311 ? 154.453 114.489 83.756 1.00 89.25 311 GLU C N 1
ATOM 5422 C CA . GLU C 2 311 ? 154.388 113.415 82.765 1.00 89.25 311 GLU C CA 1
ATOM 5423 C C . GLU C 2 311 ? 152.948 113.086 82.379 1.00 89.25 311 GLU C C 1
ATOM 5424 O O . GLU C 2 311 ? 152.187 113.966 81.977 1.00 89.25 311 GLU C O 1
ATOM 5430 N N . MET D 1 1 ? 123.969 130.586 139.389 1.00 46.35 1 MET D N 1
ATOM 5431 C CA . MET D 1 1 ? 124.125 132.001 139.705 1.00 46.35 1 MET D CA 1
ATOM 5432 C C . MET D 1 1 ? 124.837 132.730 138.572 1.00 46.35 1 MET D C 1
ATOM 5433 O O . MET D 1 1 ? 125.991 132.431 138.266 1.00 46.35 1 MET D O 1
ATOM 5438 N N . PRO D 1 2 ? 124.146 133.679 137.945 1.00 44.66 2 PRO D N 1
ATOM 5439 C CA . PRO D 1 2 ? 124.744 134.403 136.820 1.00 44.66 2 PRO D CA 1
ATOM 5440 C C . PRO D 1 2 ? 125.894 135.288 137.270 1.00 44.66 2 PRO D C 1
ATOM 5441 O O . PRO D 1 2 ? 125.965 135.724 138.421 1.00 44.66 2 PRO D O 1
ATOM 5445 N N . MET D 1 3 ? 126.805 135.548 136.337 1.00 42.14 3 MET D N 1
ATOM 5446 C CA . MET D 1 3 ? 127.940 136.417 136.606 1.00 42.14 3 MET D CA 1
ATOM 5447 C C . MET D 1 3 ? 127.535 137.879 136.470 1.00 42.14 3 MET D C 1
ATOM 5448 O O . MET D 1 3 ? 126.767 138.246 135.576 1.00 42.14 3 MET D O 1
ATOM 5453 N N . THR D 1 4 ? 128.051 138.713 137.369 1.00 40.41 4 THR D N 1
ATOM 5454 C CA . THR D 1 4 ? 127.726 140.131 137.410 1.00 40.41 4 THR D CA 1
ATOM 5455 C C . THR D 1 4 ? 129.012 140.942 137.451 1.00 40.41 4 THR D C 1
ATOM 5456 O O . THR D 1 4 ? 129.975 140.560 138.122 1.00 40.41 4 THR D O 1
ATOM 5460 N N . VAL D 1 5 ? 129.026 142.058 136.722 1.00 42.10 5 VAL D N 1
ATOM 5461 C CA . VAL D 1 5 ? 130.192 142.929 136.627 1.00 42.10 5 VAL D CA 1
ATOM 5462 C C . VAL D 1 5 ? 129.762 144.360 136.907 1.00 42.10 5 VAL D C 1
ATOM 5463 O O . VAL D 1 5 ? 128.810 144.856 136.296 1.00 42.10 5 VAL D O 1
ATOM 5467 N N . ILE D 1 6 ? 130.466 145.022 137.823 1.00 41.14 6 ILE D N 1
ATOM 5468 C CA . ILE D 1 6 ? 130.220 146.418 138.167 1.00 41.14 6 ILE D CA 1
ATOM 5469 C C . ILE D 1 6 ? 131.502 147.201 137.928 1.00 41.14 6 ILE D C 1
ATOM 5470 O O . ILE D 1 6 ? 132.581 146.782 138.363 1.00 41.14 6 ILE D O 1
ATOM 5475 N N . THR D 1 7 ? 131.385 148.330 137.235 1.00 42.06 7 THR D N 1
ATOM 5476 C CA . THR D 1 7 ? 132.511 149.216 136.975 1.00 42.06 7 THR D CA 1
ATOM 5477 C C . THR D 1 7 ? 132.316 150.529 137.720 1.00 42.06 7 THR D C 1
ATOM 5478 O O . THR D 1 7 ? 131.252 151.151 137.624 1.00 42.06 7 THR D O 1
ATOM 5482 N N . LEU D 1 8 ? 133.342 150.943 138.458 1.00 40.18 8 LEU D N 1
ATOM 5483 C CA . LEU D 1 8 ? 133.321 152.173 139.234 1.00 40.18 8 LEU D CA 1
ATOM 5484 C C . LEU D 1 8 ? 134.488 153.061 138.834 1.00 40.18 8 LEU D C 1
ATOM 5485 O O . LEU D 1 8 ? 135.578 152.569 138.529 1.00 40.18 8 LEU D O 1
ATOM 5490 N N . LYS D 1 9 ? 134.255 154.370 138.839 1.00 40.26 9 LYS D N 1
ATOM 5491 C CA . LYS D 1 9 ? 135.349 155.328 138.780 1.00 40.26 9 LYS D CA 1
ATOM 5492 C C . LYS D 1 9 ? 134.865 156.655 139.341 1.00 40.26 9 LYS D C 1
ATOM 5493 O O . LYS D 1 9 ? 133.678 156.981 139.260 1.00 40.26 9 LYS D O 1
ATOM 5499 N N . ASN D 1 10 ? 135.805 157.409 139.915 1.00 41.80 10 ASN D N 1
ATOM 5500 C CA . ASN D 1 10 ? 135.510 158.674 140.588 1.00 41.80 10 ASN D CA 1
ATOM 5501 C C . ASN D 1 10 ? 134.508 158.450 141.723 1.00 41.80 10 ASN D C 1
ATOM 5502 O O . ASN D 1 10 ? 133.500 159.147 141.849 1.00 41.80 10 ASN D O 1
ATOM 5507 N N . VAL D 1 11 ? 134.794 157.450 142.550 1.00 39.84 11 VAL D N 1
ATOM 5508 C CA . VAL D 1 11 ? 133.928 157.077 143.667 1.00 39.84 11 VAL D CA 1
ATOM 5509 C C . VAL D 1 11 ? 134.764 157.072 144.940 1.00 39.84 11 VAL D C 1
ATOM 5510 O O . VAL D 1 11 ? 135.998 156.955 144.887 1.00 39.84 11 VAL D O 1
ATOM 5514 N N . PRO D 1 12 ? 134.123 157.215 146.103 1.00 38.91 12 PRO D N 1
ATOM 5515 C CA . PRO D 1 12 ? 134.878 157.197 147.360 1.00 38.91 12 PRO D CA 1
ATOM 5516 C C . PRO D 1 12 ? 135.588 155.869 147.567 1.00 38.91 12 PRO D C 1
ATOM 5517 O O . PRO D 1 12 ? 135.120 154.814 147.135 1.00 38.91 12 PRO D O 1
ATOM 5521 N N . GLN D 1 13 ? 136.740 155.936 148.238 1.00 37.99 13 GLN D N 1
ATOM 5522 C CA . GLN D 1 13 ? 137.525 154.732 148.489 1.00 37.99 13 GLN D CA 1
ATOM 5523 C C . GLN D 1 13 ? 136.760 153.730 149.342 1.00 37.99 13 GLN D C 1
ATOM 5524 O O . GLN D 1 13 ? 137.027 152.522 149.275 1.00 37.99 13 GLN D O 1
ATOM 5530 N N . SER D 1 14 ? 135.806 154.208 150.145 1.00 39.25 14 SER D N 1
ATOM 5531 C CA . SER D 1 14 ? 135.011 153.307 150.969 1.00 39.25 14 SER D CA 1
ATOM 5532 C C . SER D 1 14 ? 134.239 152.319 150.106 1.00 39.25 14 SER D C 1
ATOM 5533 O O . SER D 1 14 ? 134.232 151.117 150.380 1.00 39.25 14 SER D O 1
ATOM 5536 N N . LEU D 1 15 ? 133.600 152.806 149.038 1.00 38.34 15 LEU D N 1
ATOM 5537 C CA . LEU D 1 15 ? 132.885 151.909 148.135 1.00 38.34 15 LEU D CA 1
ATOM 5538 C C . LEU D 1 15 ? 133.848 151.000 147.381 1.00 38.34 15 LEU D C 1
ATOM 5539 O O . LEU D 1 15 ? 133.545 149.823 147.142 1.00 38.34 15 LEU D O 1
ATOM 5544 N N . ARG D 1 16 ? 135.012 151.533 147.001 1.00 37.83 16 ARG D N 1
ATOM 5545 C CA . ARG D 1 16 ? 135.993 150.739 146.269 1.00 37.83 16 ARG D CA 1
ATOM 5546 C C . ARG D 1 16 ? 136.448 149.541 147.086 1.00 37.83 16 ARG D C 1
ATOM 5547 O O . ARG D 1 16 ? 136.614 148.440 146.549 1.00 37.83 16 ARG D O 1
ATOM 5555 N N . GLY D 1 17 ? 136.664 149.735 148.388 1.00 36.71 17 GLY D N 1
ATOM 5556 C CA . GLY D 1 17 ? 136.990 148.609 149.243 1.00 36.71 17 GLY D CA 1
ATOM 5557 C C . GLY D 1 17 ? 135.792 147.772 149.635 1.00 36.71 17 GLY D C 1
ATOM 5558 O O . GLY D 1 17 ? 135.930 146.570 149.878 1.00 36.71 17 GLY D O 1
ATOM 5559 N N . ASP D 1 18 ? 134.605 148.378 149.692 1.00 38.64 18 ASP D N 1
ATOM 5560 C CA . ASP D 1 18 ? 133.425 147.658 150.152 1.00 38.64 18 ASP D CA 1
ATOM 5561 C C . ASP D 1 18 ? 132.950 146.647 149.117 1.00 38.64 18 ASP D C 1
ATOM 5562 O O . ASP D 1 18 ? 132.540 145.536 149.474 1.00 38.64 18 ASP D O 1
ATOM 5567 N N . LEU D 1 19 ? 132.988 147.007 147.832 1.00 39.45 19 LEU D N 1
ATOM 5568 C CA . LEU D 1 19 ? 132.604 146.038 146.810 1.00 39.45 19 LEU D CA 1
ATOM 5569 C C . LEU D 1 19 ? 133.562 144.859 146.735 1.00 39.45 19 LEU D C 1
ATOM 5570 O O . LEU D 1 19 ? 133.171 143.792 146.249 1.00 39.45 19 LEU D O 1
ATOM 5575 N N . THR D 1 20 ? 134.802 145.016 147.199 1.00 36.81 20 THR D N 1
ATOM 5576 C CA . THR D 1 20 ? 135.722 143.887 147.217 1.00 36.81 20 THR D CA 1
ATOM 5577 C C . THR D 1 20 ? 135.318 142.821 148.224 1.00 36.81 20 THR D C 1
ATOM 5578 O O . THR D 1 20 ? 135.835 141.702 148.153 1.00 36.81 20 THR D O 1
ATOM 5582 N N . ARG D 1 21 ? 134.417 143.137 149.156 1.00 36.77 21 ARG D N 1
ATOM 5583 C CA . ARG D 1 21 ? 133.896 142.133 150.073 1.00 36.77 21 ARG D CA 1
ATOM 5584 C C . ARG D 1 21 ? 132.905 141.193 149.403 1.00 36.77 21 ARG D C 1
ATOM 5585 O O . ARG D 1 21 ? 132.658 140.102 149.926 1.00 36.77 21 ARG D O 1
ATOM 5593 N N . TRP D 1 22 ? 132.334 141.590 148.268 1.00 38.25 22 TRP D N 1
ATOM 5594 C CA . TRP D 1 22 ? 131.415 140.749 147.513 1.00 38.25 22 TRP D CA 1
ATOM 5595 C C . TRP D 1 22 ? 132.054 140.206 146.242 1.00 38.25 22 TRP D C 1
ATOM 5596 O O . TRP D 1 22 ? 132.042 138.995 146.009 1.00 38.25 22 TRP D O 1
ATOM 5607 N N . MET D 1 23 ? 132.616 141.076 145.408 1.00 38.78 23 MET D N 1
ATOM 5608 C CA . MET D 1 23 ? 133.126 140.683 144.105 1.00 38.78 23 MET D CA 1
ATOM 5609 C C . MET D 1 23 ? 134.537 141.216 143.916 1.00 38.78 23 MET D C 1
ATOM 5610 O O . MET D 1 23 ? 134.837 142.354 144.286 1.00 38.78 23 MET D O 1
ATOM 5615 N N . GLN D 1 24 ? 135.398 140.382 143.341 1.00 37.91 24 GLN D N 1
ATOM 5616 C CA . GLN D 1 24 ? 136.810 140.704 143.212 1.00 37.91 24 GLN D CA 1
ATOM 5617 C C . GLN D 1 24 ? 137.028 141.804 142.178 1.00 37.91 24 GLN D C 1
ATOM 5618 O O . GLN D 1 24 ? 136.200 142.041 141.297 1.00 37.91 24 GLN D O 1
ATOM 5624 N N . GLU D 1 25 ? 138.173 142.471 142.291 1.00 38.48 25 GLU D N 1
ATOM 5625 C CA . GLU D 1 25 ? 138.536 143.595 141.430 1.00 38.48 25 GLU D CA 1
ATOM 5626 C C . GLU D 1 25 ? 139.695 143.161 140.536 1.00 38.48 25 GLU D C 1
ATOM 5627 O O . GLU D 1 25 ? 140.854 143.171 140.960 1.00 38.48 25 GLU D O 1
ATOM 5633 N N . ILE D 1 26 ? 139.377 142.785 139.294 1.00 38.45 26 ILE D N 1
ATOM 5634 C CA . ILE D 1 26 ? 140.407 142.309 138.373 1.00 38.45 26 ILE D CA 1
ATOM 5635 C C . ILE D 1 26 ? 141.312 143.452 137.929 1.00 38.45 26 ILE D C 1
ATOM 5636 O O . ILE D 1 26 ? 142.531 143.283 137.807 1.00 38.45 26 ILE D O 1
ATOM 5641 N N . ALA D 1 27 ? 140.738 144.624 137.672 1.00 38.31 27 ALA D N 1
ATOM 5642 C CA . ALA D 1 27 ? 141.500 145.805 137.306 1.00 38.31 27 ALA D CA 1
ATOM 5643 C C . ALA D 1 27 ? 140.876 147.006 137.997 1.00 38.31 27 ALA D C 1
ATOM 5644 O O . ALA D 1 27 ? 139.812 146.907 138.612 1.00 38.31 27 ALA D O 1
ATOM 5646 N N . THR D 1 28 ? 141.548 148.148 137.889 1.00 37.20 28 THR D N 1
ATOM 5647 C CA . THR D 1 28 ? 141.123 149.347 138.599 1.00 37.20 28 THR D CA 1
ATOM 5648 C C . THR D 1 28 ? 139.686 149.711 138.258 1.00 37.20 28 THR D C 1
ATOM 5649 O O . THR D 1 28 ? 139.376 150.060 137.116 1.00 37.20 28 THR D O 1
ATOM 5653 N N . GLY D 1 29 ? 138.811 149.620 139.256 1.00 37.65 29 GLY D N 1
ATOM 5654 C CA . GLY D 1 29 ? 137.447 150.079 139.117 1.00 37.65 29 GLY D CA 1
ATOM 5655 C C . GLY D 1 29 ? 136.479 149.115 138.473 1.00 37.65 29 GLY D C 1
ATOM 5656 O O . GLY D 1 29 ? 135.326 149.492 138.246 1.00 37.65 29 GLY D O 1
ATOM 5657 N N . VAL D 1 30 ? 136.895 147.887 138.173 1.00 38.41 30 VAL D N 1
ATOM 5658 C CA . VAL D 1 30 ? 136.026 146.888 137.560 1.00 38.41 30 VAL D CA 1
ATOM 5659 C C . VAL D 1 30 ? 135.979 145.665 138.467 1.00 38.41 30 VAL D C 1
ATOM 5660 O O . VAL D 1 30 ? 137.017 145.207 138.959 1.00 38.41 30 VAL D O 1
ATOM 5664 N N . TYR D 1 31 ? 134.773 145.148 138.695 1.00 39.20 31 TYR D N 1
ATOM 5665 C CA . TYR D 1 31 ? 134.532 144.073 139.646 1.00 39.20 31 TYR D CA 1
ATOM 5666 C C . TYR D 1 31 ? 133.798 142.930 138.961 1.00 39.20 31 TYR D C 1
ATOM 5667 O O . TYR D 1 31 ? 132.972 143.159 138.075 1.00 39.20 31 TYR D O 1
ATOM 5676 N N . VAL D 1 32 ? 134.100 141.700 139.375 1.00 37.90 32 VAL D N 1
ATOM 5677 C CA . VAL D 1 32 ? 133.466 140.505 138.831 1.00 37.90 32 VAL D CA 1
ATOM 5678 C C . VAL D 1 32 ? 133.022 139.612 139.982 1.00 37.90 32 VAL D C 1
ATOM 5679 O O . VAL D 1 32 ? 133.764 139.413 140.950 1.00 37.90 32 VAL D O 1
ATOM 5683 N N . GLY D 1 33 ? 131.809 139.075 139.877 1.00 40.84 33 GLY D N 1
ATOM 5684 C CA . GLY D 1 33 ? 131.288 138.198 140.907 1.00 40.84 33 GLY D CA 1
ATOM 5685 C C . GLY D 1 33 ? 130.055 137.424 140.487 1.00 40.84 33 GLY D C 1
ATOM 5686 O O . GLY D 1 33 ? 129.309 137.861 139.605 1.00 40.84 33 GLY D O 1
ATOM 5687 N N . ASN D 1 34 ? 129.828 136.276 141.118 1.00 41.02 34 ASN D N 1
ATOM 5688 C CA . ASN D 1 34 ? 128.697 135.410 140.807 1.00 41.02 34 ASN D CA 1
ATOM 5689 C C . ASN D 1 34 ? 127.668 135.503 141.927 1.00 41.02 34 ASN D C 1
ATOM 5690 O O . ASN D 1 34 ? 127.916 135.037 143.043 1.00 41.02 34 ASN D O 1
ATOM 5695 N N . PHE D 1 35 ? 126.513 136.091 141.622 1.00 40.22 35 PHE D N 1
ATOM 5696 C CA . PHE D 1 35 ? 125.454 136.277 142.602 1.00 40.22 35 PHE D CA 1
ATOM 5697 C C . PHE D 1 35 ? 124.114 135.986 141.947 1.00 40.22 35 PHE D C 1
ATOM 5698 O O . PHE D 1 35 ? 123.976 136.030 140.723 1.00 40.22 35 PHE D O 1
ATOM 5706 N N . ASN D 1 36 ? 123.121 135.691 142.780 1.00 40.89 36 ASN D N 1
ATOM 5707 C CA . ASN D 1 36 ? 121.760 135.556 142.290 1.00 40.89 36 ASN D CA 1
ATOM 5708 C C . ASN D 1 36 ? 121.134 136.940 142.114 1.00 40.89 36 ASN D C 1
ATOM 5709 O O . ASN D 1 36 ? 121.781 137.973 142.302 1.00 40.89 36 ASN D O 1
ATOM 5714 N N . SER D 1 37 ? 119.855 136.961 141.737 1.00 42.46 37 SER D N 1
ATOM 5715 C CA . SER D 1 37 ? 119.182 138.231 141.482 1.00 42.46 37 SER D CA 1
ATOM 5716 C C . SER D 1 37 ? 119.095 139.082 142.743 1.00 42.46 37 SER D C 1
ATOM 5717 O O . SER D 1 37 ? 119.294 140.301 142.691 1.00 42.46 37 SER D O 1
ATOM 5720 N N . ARG D 1 38 ? 118.793 138.460 143.885 1.00 43.35 38 ARG D N 1
ATOM 5721 C CA . ARG D 1 38 ? 118.614 139.216 145.121 1.00 43.35 38 ARG D CA 1
ATOM 5722 C C . ARG D 1 38 ? 119.914 139.877 145.563 1.00 43.35 38 ARG D C 1
ATOM 5723 O O . ARG D 1 38 ? 119.937 141.070 145.894 1.00 43.35 38 ARG D O 1
ATOM 5731 N N . ILE D 1 39 ? 121.009 139.114 145.578 1.00 41.83 39 ILE D N 1
ATOM 5732 C CA . ILE D 1 39 ? 122.290 139.660 146.011 1.00 41.83 39 ILE D CA 1
ATOM 5733 C C . ILE D 1 39 ? 122.761 140.747 145.054 1.00 41.83 39 ILE D C 1
ATOM 5734 O O . ILE D 1 39 ? 123.291 141.777 145.480 1.00 41.83 39 ILE D O 1
ATOM 5739 N N . ARG D 1 40 ? 122.583 140.534 143.749 1.00 42.18 40 ARG D N 1
ATOM 5740 C CA . ARG D 1 40 ? 122.980 141.544 142.774 1.00 42.18 40 ARG D CA 1
ATOM 5741 C C . ARG D 1 40 ? 122.166 142.821 142.935 1.00 42.18 40 ARG D C 1
ATOM 5742 O O . ARG D 1 40 ? 122.710 143.928 142.852 1.00 42.18 40 ARG D O 1
ATOM 5750 N N . GLU D 1 41 ? 120.857 142.688 143.163 1.00 44.67 41 GLU D N 1
ATOM 5751 C CA . GLU D 1 41 ? 120.022 143.864 143.374 1.00 44.67 41 GLU D CA 1
ATOM 5752 C C . GLU D 1 41 ? 120.444 144.618 144.627 1.00 44.67 41 GLU D C 1
ATOM 5753 O O . GLU D 1 41 ? 120.514 145.853 144.625 1.00 44.67 41 GLU D O 1
ATOM 5759 N N . TYR D 1 42 ? 120.735 143.890 145.708 1.00 45.10 42 TYR D N 1
ATOM 5760 C CA . TYR D 1 42 ? 121.178 144.547 146.935 1.00 45.10 42 TYR D CA 1
ATOM 5761 C C . TYR D 1 42 ? 122.527 145.230 146.744 1.00 45.10 42 TYR D C 1
ATOM 5762 O O . TYR D 1 42 ? 122.745 146.334 147.253 1.00 45.10 42 TYR D O 1
ATOM 5771 N N . LEU D 1 43 ? 123.442 144.593 146.010 1.00 41.64 43 LEU D N 1
ATOM 5772 C CA . LEU D 1 43 ? 124.739 145.207 145.739 1.00 41.64 43 LEU D CA 1
ATOM 5773 C C . LEU D 1 43 ? 124.589 146.474 144.910 1.00 41.64 43 LEU D C 1
ATOM 5774 O O . LEU D 1 43 ? 125.261 147.478 145.172 1.00 41.64 43 LEU D O 1
ATOM 5779 N N . TRP D 1 44 ? 123.719 146.446 143.899 1.00 43.29 44 TRP D N 1
ATOM 5780 C CA . TRP D 1 44 ? 123.495 147.643 143.098 1.00 43.29 44 TRP D CA 1
ATOM 5781 C C . TRP D 1 44 ? 122.871 148.753 143.932 1.00 43.29 44 TRP D C 1
ATOM 5782 O O . TRP D 1 44 ? 123.252 149.922 143.804 1.00 43.29 44 TRP D O 1
ATOM 5793 N N . ARG D 1 45 ? 121.914 148.408 144.797 1.00 45.73 45 ARG D N 1
ATOM 5794 C CA . ARG D 1 45 ? 121.317 149.410 145.673 1.00 45.73 45 ARG D CA 1
ATOM 5795 C C . ARG D 1 45 ? 122.356 150.003 146.615 1.00 45.73 45 ARG D C 1
ATOM 5796 O O . ARG D 1 45 ? 122.331 151.204 146.905 1.00 45.73 45 ARG D O 1
ATOM 5804 N N . ARG D 1 46 ? 123.275 149.171 147.106 1.00 44.38 46 ARG D N 1
ATOM 5805 C CA . ARG D 1 46 ? 124.366 149.664 147.940 1.00 44.38 46 ARG D CA 1
ATOM 5806 C C . ARG D 1 46 ? 125.273 150.607 147.161 1.00 44.38 46 ARG D C 1
ATOM 5807 O O . ARG D 1 46 ? 125.715 151.633 147.691 1.00 44.38 46 ARG D O 1
ATOM 5815 N N . VAL D 1 47 ? 125.562 150.274 145.902 1.00 44.31 47 VAL D N 1
ATOM 5816 C CA . VAL D 1 47 ? 126.415 151.128 145.078 1.00 44.31 47 VAL D CA 1
ATOM 5817 C C . VAL D 1 47 ? 125.746 152.476 144.831 1.00 44.31 47 VAL D C 1
ATOM 5818 O O . VAL D 1 47 ? 126.396 153.526 144.887 1.00 44.31 47 VAL D O 1
ATOM 5822 N N . GLN D 1 48 ? 124.437 152.468 144.561 1.00 46.37 48 GLN D N 1
ATOM 5823 C CA . GLN D 1 48 ? 123.728 153.714 144.280 1.00 46.37 48 GLN D CA 1
ATOM 5824 C C . GLN D 1 48 ? 123.792 154.688 145.449 1.00 46.37 48 GLN D C 1
ATOM 5825 O O . GLN D 1 48 ? 123.762 155.906 145.241 1.00 46.37 48 GLN D O 1
ATOM 5831 N N . GLU D 1 49 ? 123.879 154.181 146.678 1.00 47.38 49 GLU D N 1
ATOM 5832 C CA . GLU D 1 49 ? 123.828 155.016 147.871 1.00 47.38 49 GLU D CA 1
ATOM 5833 C C . GLU D 1 49 ? 125.202 155.236 148.495 1.00 47.38 49 GLU D C 1
ATOM 5834 O O . GLU D 1 49 ? 125.291 155.691 149.639 1.00 47.38 49 GLU D O 1
ATOM 5840 N N . THR D 1 50 ? 126.275 154.924 147.772 1.00 45.49 50 THR D N 1
ATOM 5841 C CA . THR D 1 50 ? 127.623 155.094 148.298 1.00 45.49 50 THR D CA 1
ATOM 5842 C C . THR D 1 50 ? 128.578 155.791 147.335 1.00 45.49 50 THR D C 1
ATOM 5843 O O . THR D 1 50 ? 129.536 156.423 147.799 1.00 45.49 50 THR D O 1
ATOM 5847 N N . MET D 1 51 ? 128.332 155.740 146.024 1.00 45.37 51 MET D N 1
ATOM 5848 C CA . MET D 1 51 ? 129.243 156.366 145.071 1.00 45.37 51 MET D CA 1
ATOM 5849 C C . MET D 1 51 ? 129.188 157.887 145.144 1.00 45.37 51 MET D C 1
ATOM 5850 O O . MET D 1 51 ? 130.187 158.555 144.856 1.00 45.37 51 MET D O 1
ATOM 5855 N N . GLY D 1 52 ? 128.045 158.449 145.516 1.00 47.11 52 GLY D N 1
ATOM 5856 C CA . GLY D 1 52 ? 127.931 159.896 145.588 1.00 47.11 52 GLY D CA 1
ATOM 5857 C C . GLY D 1 52 ? 128.110 160.525 144.220 1.00 47.11 52 GLY D C 1
ATOM 5858 O O . GLY D 1 52 ? 127.386 160.214 143.266 1.00 47.11 52 GLY D O 1
ATOM 5859 N N . ALA D 1 53 ? 129.084 161.427 144.111 1.00 46.75 53 ALA D N 1
ATOM 5860 C CA . ALA D 1 53 ? 129.373 162.111 142.849 1.00 46.75 53 ALA D CA 1
ATOM 5861 C C . ALA D 1 53 ? 130.334 161.261 142.017 1.00 46.75 53 ALA D C 1
ATOM 5862 O O . ALA D 1 53 ? 131.500 161.594 141.802 1.00 46.75 53 ALA D O 1
ATOM 5864 N N . GLY D 1 54 ? 129.807 160.135 141.542 1.00 45.46 54 GLY D N 1
ATOM 5865 C CA . GLY D 1 54 ? 130.571 159.204 140.740 1.00 45.46 54 GLY D CA 1
ATOM 5866 C C . GLY D 1 54 ? 129.670 158.511 139.743 1.00 45.46 54 GLY D C 1
ATOM 5867 O O . GLY D 1 54 ? 128.469 158.778 139.671 1.00 45.46 54 GLY D O 1
ATOM 5868 N N . GLU D 1 55 ? 130.264 157.610 138.965 1.00 45.46 55 GLU D N 1
ATOM 5869 C CA . GLU D 1 55 ? 129.535 156.887 137.934 1.00 45.46 55 GLU D CA 1
ATOM 5870 C C . GLU D 1 55 ? 129.738 155.390 138.097 1.00 45.46 55 GLU D C 1
ATOM 5871 O O . GLU D 1 55 ? 130.842 154.930 138.403 1.00 45.46 55 GLU D O 1
ATOM 5877 N N . ALA D 1 56 ? 128.659 154.636 137.901 1.00 46.14 56 ALA D N 1
ATOM 5878 C CA . ALA D 1 56 ? 128.681 153.189 138.042 1.00 46.14 56 ALA D CA 1
ATOM 5879 C C . ALA D 1 56 ? 127.847 152.553 136.942 1.00 46.14 56 ALA D C 1
ATOM 5880 O O . ALA D 1 56 ? 126.757 153.034 136.620 1.00 46.14 56 ALA D O 1
ATOM 5882 N N . SER D 1 57 ? 128.369 151.472 136.369 1.00 44.06 57 SER D N 1
ATOM 5883 C CA . SER D 1 57 ? 127.668 150.689 135.363 1.00 44.06 57 SER D CA 1
ATOM 5884 C C . SER D 1 57 ? 127.812 149.213 135.698 1.00 44.06 57 SER D C 1
ATOM 5885 O O . SER D 1 57 ? 128.905 148.750 136.038 1.00 44.06 57 SER D O 1
ATOM 5888 N N . MET D 1 58 ? 126.709 148.476 135.600 1.00 42.58 58 MET D N 1
ATOM 5889 C CA . MET D 1 58 ? 126.679 147.066 135.963 1.00 42.58 58 MET D CA 1
ATOM 5890 C C . MET D 1 58 ? 126.234 146.224 134.777 1.00 42.58 58 MET D C 1
ATOM 5891 O O . MET D 1 58 ? 125.300 146.589 134.057 1.00 42.58 58 MET D O 1
ATOM 5896 N N . CYS D 1 59 ? 126.910 145.094 134.583 1.00 42.21 59 CYS D N 1
ATOM 5897 C CA . CYS D 1 59 ? 126.573 144.129 133.549 1.00 42.21 59 CYS D CA 1
ATOM 5898 C C . CYS D 1 59 ? 126.216 142.798 134.192 1.00 42.21 59 CYS D C 1
ATOM 5899 O O . CYS D 1 59 ? 126.915 142.324 135.091 1.00 42.21 59 CYS D O 1
ATOM 5902 N N . PHE D 1 60 ? 125.126 142.199 133.721 1.00 41.32 60 PHE D N 1
ATOM 5903 C CA . PHE D 1 60 ? 124.647 140.940 134.266 1.00 41.32 60 PHE D CA 1
ATOM 5904 C C . PHE D 1 60 ? 123.965 140.150 133.162 1.00 41.32 60 PHE D C 1
ATOM 5905 O O . PHE D 1 60 ? 123.532 140.708 132.151 1.00 41.32 60 PHE D O 1
ATOM 5913 N N . ALA D 1 61 ? 123.873 138.840 133.368 1.00 39.99 61 ALA D N 1
ATOM 5914 C CA . ALA D 1 61 ? 123.210 137.978 132.402 1.00 39.99 61 ALA D CA 1
ATOM 5915 C C . ALA D 1 61 ? 121.715 138.269 132.362 1.00 39.99 61 ALA D C 1
ATOM 5916 O O . ALA D 1 61 ? 121.081 138.499 133.395 1.00 39.99 61 ALA D O 1
ATOM 5918 N N . ALA D 1 62 ? 121.152 138.257 131.157 1.00 43.71 62 ALA D N 1
ATOM 5919 C CA . ALA D 1 62 ? 119.735 138.527 130.954 1.00 43.71 62 ALA D CA 1
ATOM 5920 C C . ALA D 1 62 ? 119.184 137.488 129.984 1.00 43.71 62 ALA D C 1
ATOM 5921 O O . ALA D 1 62 ? 119.853 136.508 129.644 1.00 43.71 62 ALA D O 1
ATOM 5923 N N . ARG D 1 63 ? 117.952 137.706 129.533 1.00 50.60 63 ARG D N 1
ATOM 5924 C CA . ARG D 1 63 ? 117.240 136.765 128.679 1.00 50.60 63 ARG D CA 1
ATOM 5925 C C . ARG D 1 63 ? 116.954 137.367 127.309 1.00 50.60 63 ARG D C 1
ATOM 5926 O O . ARG D 1 63 ? 115.858 137.225 126.763 1.00 50.60 63 ARG D O 1
ATOM 5934 N N . ASN D 1 64 ? 117.937 138.053 126.738 1.00 45.08 64 ASN D N 1
ATOM 5935 C CA . ASN D 1 64 ? 117.838 138.608 125.397 1.00 45.08 64 ASN D CA 1
ATOM 5936 C C . ASN D 1 64 ? 118.807 137.878 124.470 1.00 45.08 64 ASN D C 1
ATOM 5937 O O . ASN D 1 64 ? 119.532 136.968 124.882 1.00 45.08 64 ASN D O 1
ATOM 5942 N N . GLU D 1 65 ? 118.809 138.286 123.198 1.00 44.50 65 GLU D N 1
ATOM 5943 C CA . GLU D 1 65 ? 119.667 137.630 122.216 1.00 44.50 65 GLU D CA 1
ATOM 5944 C C . GLU D 1 65 ? 121.139 137.800 122.563 1.00 44.50 65 GLU D C 1
ATOM 5945 O O . GLU D 1 65 ? 121.922 136.849 122.462 1.00 44.50 65 GLU D O 1
ATOM 5951 N N . LEU D 1 66 ? 121.537 139.005 122.971 1.00 42.15 66 LEU D N 1
ATOM 5952 C CA . LEU D 1 66 ? 122.914 139.216 123.396 1.00 42.15 66 LEU D CA 1
ATOM 5953 C C . LEU D 1 66 ? 123.219 138.506 124.706 1.00 42.15 66 LEU D C 1
ATOM 5954 O O . LEU D 1 66 ? 124.392 138.261 125.006 1.00 42.15 66 LEU D O 1
ATOM 5959 N N . GLY D 1 67 ? 122.195 138.163 125.482 1.00 41.23 67 GLY D N 1
ATOM 5960 C CA . GLY D 1 67 ? 122.376 137.434 126.716 1.00 41.23 67 GLY D CA 1
ATOM 5961 C C . GLY D 1 67 ? 122.702 138.271 127.930 1.00 41.23 67 GLY D C 1
ATOM 5962 O O . GLY D 1 67 ? 122.984 137.703 128.991 1.00 41.23 67 GLY D O 1
ATOM 5963 N N . TYR D 1 68 ? 122.676 139.597 127.816 1.00 40.47 68 TYR D N 1
ATOM 5964 C CA . TYR D 1 68 ? 122.976 140.451 128.955 1.00 40.47 68 TYR D CA 1
ATOM 5965 C C . TYR D 1 68 ? 122.216 141.763 128.831 1.00 40.47 68 TYR D C 1
ATOM 5966 O O . TYR D 1 68 ? 121.791 142.161 127.744 1.00 40.47 68 TYR D O 1
ATOM 5975 N N . ASP D 1 69 ? 122.053 142.429 129.971 1.00 43.28 69 ASP D N 1
ATOM 5976 C CA . ASP D 1 69 ? 121.426 143.739 130.041 1.00 43.28 69 ASP D CA 1
ATOM 5977 C C . ASP D 1 69 ? 122.225 144.592 131.013 1.00 43.28 69 ASP D C 1
ATOM 5978 O O . ASP D 1 69 ? 122.939 144.077 131.875 1.00 43.28 69 ASP D O 1
ATOM 5983 N N . PHE D 1 70 ? 122.110 145.908 130.861 1.00 43.16 70 PHE D N 1
ATOM 5984 C CA . PHE D 1 70 ? 123.020 146.835 131.511 1.00 43.16 70 PHE D CA 1
ATOM 5985 C C . PHE D 1 70 ? 122.247 147.813 132.382 1.00 43.16 70 PHE D C 1
ATOM 5986 O O . PHE D 1 70 ? 121.182 148.299 131.990 1.00 43.16 70 PHE D O 1
ATOM 5994 N N . LEU D 1 71 ? 122.788 148.104 133.563 1.00 45.90 71 LEU D N 1
ATOM 5995 C CA . LEU D 1 71 ? 122.281 149.163 134.425 1.00 45.90 71 LEU D CA 1
ATOM 5996 C C . LEU D 1 71 ? 123.396 150.161 134.692 1.00 45.90 71 LEU D C 1
ATOM 5997 O O . LEU D 1 71 ? 124.491 149.776 135.116 1.00 45.90 71 LEU D O 1
ATOM 6002 N N . THR D 1 72 ? 123.119 151.439 134.437 1.00 48.12 72 THR D N 1
ATOM 6003 C CA . THR D 1 72 ? 124.080 152.514 134.635 1.00 48.12 72 THR D CA 1
ATOM 6004 C C . THR D 1 72 ? 123.437 153.632 135.439 1.00 48.12 72 THR D C 1
ATOM 6005 O O . THR D 1 72 ? 122.257 153.943 135.252 1.00 48.12 72 THR D O 1
ATOM 6009 N N . GLU D 1 73 ? 124.217 154.235 136.334 1.00 50.19 73 GLU D N 1
ATOM 6010 C CA . GLU D 1 73 ? 123.778 155.375 137.133 1.00 50.19 73 GLU D CA 1
ATOM 6011 C C . GLU D 1 73 ? 124.780 156.508 136.959 1.00 50.19 73 GLU D C 1
ATOM 6012 O O . GLU D 1 73 ? 125.912 156.421 137.446 1.00 50.19 73 GLU D O 1
ATOM 6018 N N . ASN D 1 74 ? 124.357 157.564 136.260 1.00 49.85 74 ASN D N 1
ATOM 6019 C CA . ASN D 1 74 ? 125.178 158.754 136.026 1.00 49.85 74 ASN D CA 1
ATOM 6020 C C . ASN D 1 74 ? 126.496 158.368 135.353 1.00 49.85 74 ASN D C 1
ATOM 6021 O O . ASN D 1 74 ? 127.549 158.949 135.616 1.00 49.85 74 ASN D O 1
ATOM 6026 N N . ALA D 1 75 ? 126.439 157.369 134.481 1.00 47.07 75 ALA D N 1
ATOM 6027 C CA . ALA D 1 75 ? 127.623 156.877 133.795 1.00 47.07 75 ALA D CA 1
ATOM 6028 C C . ALA D 1 75 ? 127.899 157.696 132.539 1.00 47.07 75 ALA D C 1
ATOM 6029 O O . ALA D 1 75 ? 127.004 158.315 131.959 1.00 47.07 75 ALA D O 1
ATOM 6031 N N . SER D 1 76 ? 129.169 157.696 132.128 1.00 44.64 76 SER D N 1
ATOM 6032 C CA . SER D 1 76 ? 129.550 158.408 130.912 1.00 44.64 76 SER D CA 1
ATOM 6033 C C . SER D 1 76 ? 128.898 157.792 129.681 1.00 44.64 76 SER D C 1
ATOM 6034 O O . SER D 1 76 ? 128.395 158.513 128.812 1.00 44.64 76 SER D O 1
ATOM 6037 N N . ARG D 1 77 ? 128.889 156.465 129.592 1.00 40.34 77 ARG D N 1
ATOM 6038 C CA . ARG D 1 77 ? 128.267 155.754 128.482 1.00 40.34 77 ARG D CA 1
ATOM 6039 C C . ARG D 1 77 ? 126.898 155.253 128.919 1.00 40.34 77 ARG D C 1
ATOM 6040 O O . ARG D 1 77 ? 126.792 154.478 129.875 1.00 40.34 77 ARG D O 1
ATOM 6048 N N . SER D 1 78 ? 125.856 155.690 128.218 1.00 42.62 78 SER D N 1
ATOM 6049 C CA . SER D 1 78 ? 124.503 155.253 128.511 1.00 42.62 78 SER D CA 1
ATOM 6050 C C . SER D 1 78 ? 124.202 153.956 127.765 1.00 42.62 78 SER D C 1
ATOM 6051 O O . SER D 1 78 ? 125.053 153.387 127.079 1.00 42.62 78 SER D O 1
ATOM 6054 N N . VAL D 1 79 ? 122.970 153.475 127.908 1.00 45.15 79 VAL D N 1
ATOM 6055 C CA . VAL D 1 79 ? 122.509 152.265 127.240 1.00 45.15 79 VAL D CA 1
ATOM 6056 C C . VAL D 1 79 ? 121.178 152.570 126.572 1.00 45.15 79 VAL D C 1
ATOM 6057 O O . VAL D 1 79 ? 120.255 153.072 127.222 1.00 45.15 79 VAL D O 1
ATOM 6061 N N . ILE D 1 80 ? 121.078 152.268 125.282 1.00 45.93 80 ILE D N 1
ATOM 6062 C CA . ILE D 1 80 ? 119.861 152.508 124.520 1.00 45.93 80 ILE D CA 1
ATOM 6063 C C . ILE D 1 80 ? 119.406 151.198 123.896 1.00 45.93 80 ILE D C 1
ATOM 6064 O O . ILE D 1 80 ? 120.195 150.268 123.702 1.00 45.93 80 ILE D O 1
ATOM 6069 N N . ASP D 1 81 ? 118.116 151.133 123.583 1.00 49.61 81 ASP D N 1
ATOM 6070 C CA . ASP D 1 81 ? 117.467 149.904 123.145 1.00 49.61 81 ASP D CA 1
ATOM 6071 C C . ASP D 1 81 ? 117.327 149.901 121.628 1.00 49.61 81 ASP D C 1
ATOM 6072 O O . ASP D 1 81 ? 116.701 150.800 121.056 1.00 49.61 81 ASP D O 1
ATOM 6077 N N . TYR D 1 82 ? 117.909 148.892 120.984 1.00 47.45 82 TYR D N 1
ATOM 6078 C CA . TYR D 1 82 ? 117.740 148.654 119.552 1.00 47.45 82 TYR D CA 1
ATOM 6079 C C . TYR D 1 82 ? 116.826 147.449 119.371 1.00 47.45 82 TYR D C 1
ATOM 6080 O O . TYR D 1 82 ? 117.292 146.309 119.303 1.00 47.45 82 TYR D O 1
ATOM 6089 N N . ASP D 1 83 ? 115.520 147.709 119.296 1.00 51.94 83 ASP D N 1
ATOM 6090 C CA . ASP D 1 83 ? 114.517 146.678 119.028 1.00 51.94 83 ASP D CA 1
ATOM 6091 C C . ASP D 1 83 ? 114.564 145.569 120.075 1.00 51.94 83 ASP D C 1
ATOM 6092 O O . ASP D 1 83 ? 114.309 144.401 119.778 1.00 51.94 83 ASP D O 1
ATOM 6097 N N . GLY D 1 84 ? 114.884 145.934 121.312 1.00 49.54 84 GLY D N 1
ATOM 6098 C CA . GLY D 1 84 ? 115.049 144.963 122.370 1.00 49.54 84 GLY D CA 1
ATOM 6099 C C . GLY D 1 84 ? 116.460 144.459 122.567 1.00 49.54 84 GLY D C 1
ATOM 6100 O O . GLY D 1 84 ? 116.665 143.542 123.370 1.00 49.54 84 GLY D O 1
ATOM 6101 N N . LEU D 1 85 ? 117.438 145.020 121.859 1.00 46.54 85 LEU D N 1
ATOM 6102 C CA . LEU D 1 85 ? 118.831 144.625 122.000 1.00 46.54 85 LEU D CA 1
ATOM 6103 C C . LEU D 1 85 ? 119.613 145.747 122.663 1.00 46.54 85 LEU D C 1
ATOM 6104 O O . LEU D 1 85 ? 119.799 146.808 122.049 1.00 46.54 85 LEU D O 1
ATOM 6109 N N . PRO D 1 86 ? 120.078 145.572 123.902 1.00 44.27 86 PRO D N 1
ATOM 6110 C CA . PRO D 1 86 ? 120.823 146.640 124.588 1.00 44.27 86 PRO D CA 1
ATOM 6111 C C . PRO D 1 86 ? 122.201 146.824 123.970 1.00 44.27 86 PRO D C 1
ATOM 6112 O O . PRO D 1 86 ? 123.030 145.912 123.993 1.00 44.27 86 PRO D O 1
ATOM 6116 N N . LEU D 1 87 ? 122.448 148.011 123.422 1.00 42.48 87 LEU D N 1
ATOM 6117 C CA . LEU D 1 87 ? 123.751 148.366 122.880 1.00 42.48 87 LEU D CA 1
ATOM 6118 C C . LEU D 1 87 ? 124.239 149.649 123.536 1.00 42.48 87 LEU D C 1
ATOM 6119 O O . LEU D 1 87 ? 123.457 150.575 123.770 1.00 42.48 87 LEU D O 1
ATOM 6124 N N . ILE D 1 88 ? 125.535 149.696 123.830 1.00 39.58 88 ILE D N 1
ATOM 6125 C CA . ILE D 1 88 ? 126.120 150.809 124.570 1.00 39.58 88 ILE D CA 1
ATOM 6126 C C . ILE D 1 88 ? 126.184 152.038 123.673 1.00 39.58 88 ILE D C 1
ATOM 6127 O O . ILE D 1 88 ? 126.634 151.962 122.524 1.00 39.58 88 ILE D O 1
ATOM 6132 N N . PHE D 1 89 ? 125.740 153.174 124.201 1.00 40.44 89 PHE D N 1
ATOM 6133 C CA . PHE D 1 89 ? 125.739 154.444 123.487 1.00 40.44 89 PHE D CA 1
ATOM 6134 C C . PHE D 1 89 ? 126.772 155.362 124.128 1.00 40.44 89 PHE D C 1
ATOM 6135 O O . PHE D 1 89 ? 126.711 155.620 125.334 1.00 40.44 89 PHE D O 1
ATOM 6143 N N . ILE D 1 90 ? 127.711 155.852 123.324 1.00 39.71 90 ILE D N 1
ATOM 6144 C CA . ILE D 1 90 ? 128.778 156.729 123.799 1.00 39.71 90 ILE D CA 1
ATOM 6145 C C . ILE D 1 90 ? 128.461 158.146 123.328 1.00 39.71 90 ILE D C 1
ATOM 6146 O O . ILE D 1 90 ? 128.570 158.424 122.123 1.00 39.71 90 ILE D O 1
ATOM 6151 N N . PRO D 1 91 ? 128.071 159.056 124.216 1.00 45.99 91 PRO D N 1
ATOM 6152 C CA . PRO D 1 91 ? 127.787 160.429 123.789 1.00 45.99 91 PRO D CA 1
ATOM 6153 C C . PRO D 1 91 ? 129.037 161.129 123.281 1.00 45.99 91 PRO D C 1
ATOM 6154 O O . PRO D 1 91 ? 130.157 160.855 123.718 1.00 45.99 91 PRO D O 1
ATOM 6158 N N . LYS D 1 92 ? 128.829 162.044 122.340 1.00 60.86 92 LYS D N 1
ATOM 6159 C CA . LYS D 1 92 ? 129.903 162.837 121.759 1.00 60.86 92 LYS D CA 1
ATOM 6160 C C . LYS D 1 92 ? 129.962 164.191 122.454 1.00 60.86 92 LYS D C 1
ATOM 6161 O O . LYS D 1 92 ? 128.934 164.860 122.607 1.00 60.86 92 LYS D O 1
ATOM 6167 N N . GLU D 1 93 ? 131.159 164.585 122.876 1.00 77.85 93 GLU D N 1
ATOM 6168 C CA . GLU D 1 93 ? 131.351 165.848 123.579 1.00 77.85 93 GLU D CA 1
ATOM 6169 C C . GLU D 1 93 ? 131.023 167.038 122.683 1.00 77.85 93 GLU D C 1
ATOM 6170 O O . GLU D 1 93 ? 130.007 167.708 122.871 1.00 77.85 93 GLU D O 1
ATOM 6176 N N . ASP E 2 20 ? 138.497 130.765 191.602 1.00 74.14 20 ASP E N 1
ATOM 6177 C CA . ASP E 2 20 ? 137.220 131.462 191.516 1.00 74.14 20 ASP E CA 1
ATOM 6178 C C . ASP E 2 20 ? 137.416 132.912 191.089 1.00 74.14 20 ASP E C 1
ATOM 6179 O O . ASP E 2 20 ? 136.511 133.736 191.223 1.00 74.14 20 ASP E O 1
ATOM 6184 N N . ARG E 2 21 ? 138.603 133.218 190.57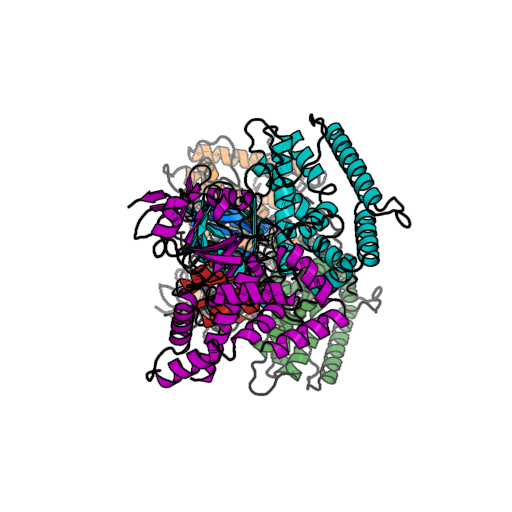3 1.00 69.21 21 ARG E N 1
ATOM 6185 C CA . ARG E 2 21 ? 138.947 134.558 190.114 1.00 69.21 21 ARG E CA 1
ATOM 6186 C C . ARG E 2 21 ? 138.983 134.562 188.592 1.00 69.21 21 ARG E C 1
ATOM 6187 O O . ARG E 2 21 ? 139.734 133.791 187.984 1.00 69.21 21 ARG E O 1
ATOM 6195 N N . ALA E 2 22 ? 138.177 135.427 187.984 1.00 61.19 22 ALA E N 1
ATOM 6196 C CA . ALA E 2 22 ? 138.094 135.558 186.531 1.00 61.19 22 ALA E CA 1
ATOM 6197 C C . ALA E 2 22 ? 138.399 137.007 186.172 1.00 61.19 22 ALA E C 1
ATOM 6198 O O . ALA E 2 22 ? 137.509 137.862 186.205 1.00 61.19 22 ALA E O 1
ATOM 6200 N N . THR E 2 23 ? 139.655 137.282 185.834 1.00 54.40 23 THR E N 1
ATOM 6201 C CA . THR E 2 23 ? 140.054 138.636 185.483 1.00 54.40 23 THR E CA 1
ATOM 6202 C C . THR E 2 23 ? 139.503 139.023 184.116 1.00 54.40 23 THR E C 1
ATOM 6203 O O . THR E 2 23 ? 139.471 138.212 183.187 1.00 54.40 23 THR E O 1
ATOM 6207 N N . PHE E 2 24 ? 139.066 140.275 184.000 1.00 50.92 24 PHE E N 1
ATOM 6208 C CA . PHE E 2 24 ? 138.539 140.833 182.756 1.00 50.92 24 PHE E CA 1
ATOM 6209 C C . PHE E 2 24 ? 139.483 141.952 182.329 1.00 50.92 24 PHE E C 1
ATOM 6210 O O . PHE E 2 24 ? 139.251 143.123 182.637 1.00 50.92 24 PHE E O 1
ATOM 6218 N N . ILE E 2 25 ? 140.542 141.592 181.614 1.00 45.27 25 ILE E N 1
ATOM 6219 C CA . ILE E 2 25 ? 141.520 142.572 181.159 1.00 45.27 25 ILE E CA 1
ATOM 6220 C C . ILE E 2 25 ? 141.017 143.219 179.877 1.00 45.27 25 ILE E C 1
ATOM 6221 O O . ILE E 2 25 ? 140.682 142.528 178.908 1.00 45.27 25 ILE E O 1
ATOM 6226 N N . TYR E 2 26 ? 140.964 144.546 179.867 1.00 40.77 26 TYR E N 1
ATOM 6227 C CA . TYR E 2 26 ? 140.570 145.313 178.693 1.00 40.77 26 TYR E CA 1
ATOM 6228 C C . TYR E 2 26 ? 141.820 145.918 178.070 1.00 40.77 26 TYR E C 1
ATOM 6229 O O . TYR E 2 26 ? 142.525 146.697 178.719 1.00 40.77 26 TYR E O 1
ATOM 6238 N N . ILE E 2 27 ? 142.087 145.561 176.817 1.00 38.86 27 ILE E N 1
ATOM 6239 C CA . ILE E 2 27 ? 143.259 146.029 176.089 1.00 38.86 27 ILE E CA 1
ATOM 6240 C C . ILE E 2 27 ? 142.791 146.826 174.882 1.00 38.86 27 ILE E C 1
ATOM 6241 O O . ILE E 2 27 ? 141.942 146.360 174.114 1.00 38.86 27 ILE E O 1
ATOM 6246 N N . GLU E 2 28 ? 143.345 148.024 174.721 1.00 38.86 28 GLU E N 1
ATOM 6247 C CA . GLU E 2 28 ? 143.024 148.885 173.595 1.00 38.86 28 GLU E CA 1
ATOM 6248 C C . GLU E 2 28 ? 144.274 149.655 173.199 1.00 38.86 28 GLU E C 1
ATOM 6249 O O . GLU E 2 28 ? 145.200 149.824 173.997 1.00 38.86 28 GLU E O 1
ATOM 6255 N N . HIS E 2 29 ? 144.290 150.111 171.946 1.00 39.62 29 HIS E N 1
ATOM 6256 C CA . HIS E 2 29 ? 145.394 150.896 171.394 1.00 39.62 29 HIS E CA 1
ATOM 6257 C C . HIS E 2 29 ? 146.722 150.150 171.490 1.00 39.62 29 HIS E C 1
ATOM 6258 O O . HIS E 2 29 ? 147.764 150.756 171.749 1.00 39.62 29 HIS E O 1
ATOM 6265 N N . ALA E 2 30 ? 146.710 148.836 171.279 1.00 40.69 30 ALA E N 1
ATOM 6266 C CA . ALA E 2 30 ? 147.874 148.011 171.574 1.00 40.69 30 ALA E CA 1
ATOM 6267 C C . ALA E 2 30 ? 148.111 146.996 170.464 1.00 40.69 30 ALA E C 1
ATOM 6268 O O . ALA E 2 30 ? 147.290 146.819 169.560 1.00 40.69 30 ALA E O 1
ATOM 6270 N N . LYS E 2 31 ? 149.259 146.327 170.551 1.00 40.54 31 LYS E N 1
ATOM 6271 C CA . LYS E 2 31 ? 149.640 145.245 169.648 1.00 40.54 31 LYS E CA 1
ATOM 6272 C C . LYS E 2 31 ? 150.081 144.064 170.502 1.00 40.54 31 LYS E C 1
ATOM 6273 O O . LYS E 2 31 ? 151.145 144.111 171.126 1.00 40.54 31 LYS E O 1
ATOM 6279 N N . ILE E 2 32 ? 149.276 143.008 170.530 1.00 40.36 32 ILE E N 1
ATOM 6280 C CA . ILE E 2 32 ? 149.559 141.852 171.371 1.00 40.36 32 ILE E CA 1
ATOM 6281 C C . ILE E 2 32 ? 150.336 140.821 170.563 1.00 40.36 32 ILE E C 1
ATOM 6282 O O . ILE E 2 32 ? 149.847 140.315 169.548 1.00 40.36 32 ILE E O 1
ATOM 6287 N N . ASN E 2 33 ? 151.544 140.516 171.017 1.00 45.19 33 ASN E N 1
ATOM 6288 C CA . ASN E 2 33 ? 152.346 139.404 170.530 1.00 45.19 33 ASN E CA 1
ATOM 6289 C C . ASN E 2 33 ? 152.583 138.472 171.719 1.00 45.19 33 ASN E C 1
ATOM 6290 O O . ASN E 2 33 ? 152.059 138.696 172.813 1.00 45.19 33 ASN E O 1
ATOM 6295 N N . ARG E 2 34 ? 153.368 137.419 171.515 1.00 46.99 34 ARG E N 1
ATOM 6296 C CA . ARG E 2 34 ? 153.591 136.440 172.569 1.00 46.99 34 ARG E CA 1
ATOM 6297 C C . ARG E 2 34 ? 155.078 136.230 172.807 1.00 46.99 34 ARG E C 1
ATOM 6298 O O . ARG E 2 34 ? 155.827 135.930 171.872 1.00 46.99 34 ARG E O 1
ATOM 6306 N N . VAL E 2 35 ? 155.492 136.389 174.059 1.00 52.90 35 VAL E N 1
ATOM 6307 C CA . VAL E 2 35 ? 156.749 135.854 174.548 1.00 52.90 35 VAL E CA 1
ATOM 6308 C C . VAL E 2 35 ? 156.412 134.531 175.226 1.00 52.90 35 VAL E C 1
ATOM 6309 O O . VAL E 2 35 ? 155.272 134.293 175.629 1.00 52.90 35 VAL E O 1
ATOM 6313 N N . ASP E 2 36 ? 157.401 133.642 175.327 1.00 57.41 36 ASP E N 1
ATOM 6314 C CA . ASP E 2 36 ? 157.153 132.282 175.798 1.00 57.41 36 ASP E CA 1
ATOM 6315 C C . ASP E 2 36 ? 156.302 132.243 177.066 1.00 57.41 36 ASP E C 1
ATOM 6316 O O . ASP E 2 36 ? 156.703 132.733 178.126 1.00 57.41 36 ASP E O 1
ATOM 6321 N N . SER E 2 37 ? 155.100 131.678 176.928 1.00 53.98 37 SER E N 1
ATOM 6322 C CA . SER E 2 37 ? 154.143 131.517 178.025 1.00 53.98 37 SER E CA 1
ATOM 6323 C C . SER E 2 37 ? 153.727 132.853 178.639 1.00 53.98 37 SER E C 1
ATOM 6324 O O . SER E 2 37 ? 153.356 132.912 179.813 1.00 53.98 37 SER E O 1
ATOM 6327 N N . ALA E 2 38 ? 153.764 133.933 177.859 1.00 53.25 38 ALA E N 1
ATOM 6328 C CA . ALA E 2 38 ? 153.364 135.243 178.373 1.00 53.25 38 ALA E CA 1
ATOM 6329 C C . ALA E 2 38 ? 153.019 136.162 177.213 1.00 53.25 38 ALA E C 1
ATOM 6330 O O . ALA E 2 38 ? 153.867 136.418 176.354 1.00 53.25 38 ALA E O 1
ATOM 6332 N N . VAL E 2 39 ? 151.787 136.677 177.198 1.00 52.07 39 VAL E N 1
ATOM 6333 C CA . VAL E 2 39 ? 151.412 137.641 176.170 1.00 52.07 39 VAL E CA 1
ATOM 6334 C C . VAL E 2 39 ? 152.130 138.966 176.414 1.00 52.07 39 VAL E C 1
ATOM 6335 O O . VAL E 2 39 ? 152.550 139.289 177.531 1.00 52.07 39 VAL E O 1
ATOM 6339 N N . THR E 2 40 ? 152.273 139.743 175.343 1.00 50.33 40 THR E N 1
ATOM 6340 C CA . THR E 2 40 ? 152.998 141.010 175.382 1.00 50.33 40 THR E CA 1
ATOM 6341 C C . THR E 2 40 ? 152.108 142.102 174.808 1.00 50.33 40 THR E C 1
ATOM 6342 O O . THR E 2 40 ? 151.800 142.091 173.613 1.00 50.33 40 THR E O 1
ATOM 6346 N N . VAL E 2 41 ? 151.707 143.047 175.652 1.00 51.83 41 VAL E N 1
ATOM 6347 C CA . VAL E 2 41 ? 150.881 144.176 175.241 1.00 51.83 41 VAL E CA 1
ATOM 6348 C C . VAL E 2 41 ? 151.782 145.394 175.098 1.00 51.83 41 VAL E C 1
ATOM 6349 O O . VAL E 2 41 ? 152.444 145.803 176.060 1.00 51.83 41 VAL E O 1
ATOM 6353 N N . ALA E 2 42 ? 151.809 145.976 173.903 1.00 50.01 42 ALA E N 1
ATOM 6354 C CA . ALA E 2 42 ? 152.663 147.118 173.590 1.00 50.01 42 ALA E CA 1
ATOM 6355 C C . ALA E 2 42 ? 151.768 148.313 173.269 1.00 50.01 42 ALA E C 1
ATOM 6356 O O . ALA E 2 42 ? 151.368 148.518 172.122 1.00 50.01 42 ALA E O 1
ATOM 6358 N N . GLU E 2 43 ? 151.457 149.102 174.293 1.00 55.23 43 GLU E N 1
ATOM 6359 C CA . GLU E 2 43 ? 150.648 150.298 174.127 1.00 55.23 43 GLU E CA 1
ATOM 6360 C C . GLU E 2 43 ? 151.557 151.502 173.892 1.00 55.23 43 GLU E C 1
ATOM 6361 O O . GLU E 2 43 ? 152.766 151.369 173.687 1.00 55.23 43 GLU E O 1
ATOM 6367 N N . ALA E 2 44 ? 150.973 152.702 173.915 1.00 60.12 44 ALA E N 1
ATOM 6368 C CA . ALA E 2 44 ? 151.774 153.915 173.800 1.00 60.12 44 ALA E CA 1
ATOM 6369 C C . ALA E 2 44 ? 152.607 154.147 175.054 1.00 60.12 44 ALA E C 1
ATOM 6370 O O . ALA E 2 44 ? 153.754 154.600 174.969 1.00 60.12 44 ALA E O 1
ATOM 6372 N N . LYS E 2 45 ? 152.043 153.847 176.226 1.00 65.87 45 LYS E N 1
ATOM 6373 C CA . LYS E 2 45 ? 152.762 154.065 177.477 1.00 65.87 45 LYS E CA 1
ATOM 6374 C C . LYS E 2 45 ? 153.996 153.177 177.575 1.00 65.87 45 LYS E C 1
ATOM 6375 O O . LYS E 2 45 ? 155.062 153.635 178.001 1.00 65.87 45 LYS E O 1
ATOM 6381 N N . GLY E 2 46 ? 153.877 151.914 177.189 1.00 63.33 46 GLY E N 1
ATOM 6382 C CA . GLY E 2 46 ? 155.008 151.013 177.280 1.00 63.33 46 GLY E CA 1
ATOM 6383 C C . GLY E 2 46 ? 154.635 149.612 176.860 1.00 63.33 46 GLY E C 1
ATOM 6384 O O . GLY E 2 46 ? 153.607 149.392 176.217 1.00 63.33 46 GLY E O 1
ATOM 6385 N N . VAL E 2 47 ? 155.488 148.662 177.234 1.00 61.92 47 VAL E N 1
ATOM 6386 C CA . VAL E 2 47 ? 155.323 147.255 176.890 1.00 61.92 47 VAL E CA 1
ATOM 6387 C C . VAL E 2 47 ? 155.045 146.479 178.170 1.00 61.92 47 VAL E C 1
ATOM 6388 O O . VAL E 2 47 ? 155.788 146.600 179.151 1.00 61.92 47 VAL E O 1
ATOM 6392 N N . VAL E 2 48 ? 153.977 145.685 178.159 1.00 60.31 48 VAL E N 1
ATOM 6393 C CA . VAL E 2 48 ? 153.536 144.925 179.322 1.00 60.31 48 VAL E CA 1
ATOM 6394 C C . VAL E 2 48 ? 153.568 143.443 178.976 1.00 60.31 48 VAL E C 1
ATOM 6395 O O . VAL E 2 48 ? 152.986 143.024 177.969 1.00 60.31 48 VAL E O 1
ATOM 6399 N N . ARG E 2 49 ? 154.242 142.655 179.810 1.00 61.18 49 ARG E N 1
ATOM 6400 C CA . ARG E 2 49 ? 154.271 141.205 179.681 1.00 61.18 49 ARG E CA 1
ATOM 6401 C C . ARG E 2 49 ? 153.381 140.595 180.753 1.00 61.18 49 ARG E C 1
ATOM 6402 O O . ARG E 2 49 ? 153.559 140.874 181.943 1.00 61.18 49 ARG E O 1
ATOM 6410 N N . ILE E 2 50 ? 152.433 139.763 180.335 1.00 55.61 50 ILE E N 1
ATOM 6411 C CA . ILE E 2 50 ? 151.436 139.181 181.222 1.00 55.61 50 ILE E CA 1
ATOM 6412 C C . ILE E 2 50 ? 151.491 137.670 181.053 1.00 55.61 50 ILE E C 1
ATOM 6413 O O . ILE E 2 50 ? 151.414 137.185 179.923 1.00 55.61 50 ILE E O 1
ATOM 6418 N N . PRO E 2 51 ? 151.620 136.892 182.126 1.00 55.85 51 PRO E N 1
ATOM 6419 C CA . PRO E 2 51 ? 151.432 135.443 182.000 1.00 55.85 51 PRO E CA 1
ATOM 6420 C C . PRO E 2 51 ? 150.022 135.127 181.523 1.00 55.85 51 PRO E C 1
ATOM 6421 O O . PRO E 2 51 ? 149.050 135.767 181.930 1.00 55.85 51 PRO E O 1
ATOM 6425 N N . ALA E 2 52 ? 149.916 134.122 180.651 1.00 50.83 52 ALA E N 1
ATOM 6426 C CA . ALA E 2 52 ? 148.639 133.842 180.001 1.00 50.83 52 ALA E CA 1
ATOM 6427 C C . ALA E 2 52 ? 147.623 133.238 180.961 1.00 50.83 52 ALA E C 1
ATOM 6428 O O . ALA E 2 52 ? 146.416 133.313 180.706 1.00 50.83 52 ALA E O 1
ATOM 6430 N N . ALA E 2 53 ? 148.084 132.641 182.063 1.00 53.96 53 ALA E N 1
ATOM 6431 C CA . ALA E 2 53 ? 147.179 131.922 182.954 1.00 53.96 53 ALA E CA 1
ATOM 6432 C C . ALA E 2 53 ? 146.199 132.854 183.658 1.00 53.96 53 ALA E C 1
ATOM 6433 O O . ALA E 2 53 ? 145.101 132.425 184.031 1.00 53.96 53 ALA E O 1
ATOM 6435 N N . MET E 2 54 ? 146.567 134.119 183.850 1.00 55.60 54 MET E N 1
ATOM 6436 C CA . MET E 2 54 ? 145.750 135.064 184.598 1.00 55.60 54 MET E CA 1
ATOM 6437 C C . MET E 2 54 ? 144.930 135.987 183.706 1.00 55.60 54 MET E C 1
ATOM 6438 O O . MET E 2 54 ? 144.302 136.920 184.216 1.00 55.60 54 MET E O 1
ATOM 6443 N N . ILE E 2 55 ? 144.928 135.759 182.391 1.00 49.86 55 ILE E N 1
ATOM 6444 C CA . ILE E 2 55 ? 144.198 136.646 181.490 1.00 49.86 55 ILE E CA 1
ATOM 6445 C C . ILE E 2 55 ? 142.700 136.565 181.754 1.00 49.86 55 ILE E C 1
ATOM 6446 O O . ILE E 2 55 ? 142.018 137.589 181.867 1.00 49.86 55 ILE E O 1
ATOM 6451 N N . GLY E 2 56 ? 142.166 135.352 181.865 1.00 43.70 56 GLY E N 1
ATOM 6452 C CA . GLY E 2 56 ? 140.736 135.203 182.043 1.00 43.70 56 GLY E CA 1
ATOM 6453 C C . GLY E 2 56 ? 139.971 135.633 180.809 1.00 43.70 56 GLY E C 1
ATOM 6454 O O . GLY E 2 56 ? 139.961 134.926 179.798 1.00 43.70 56 GLY E O 1
ATOM 6455 N N . VAL E 2 57 ? 139.317 136.788 180.887 1.00 42.94 57 VAL E N 1
ATOM 6456 C CA . VAL E 2 57 ? 138.627 137.395 179.756 1.00 42.94 57 VAL E CA 1
ATOM 6457 C C . VAL E 2 57 ? 139.491 138.529 179.230 1.00 42.94 57 VAL E C 1
ATOM 6458 O O . VAL E 2 57 ? 139.862 139.435 179.985 1.00 42.94 57 VAL E O 1
ATOM 6462 N N . LEU E 2 58 ? 139.807 138.485 177.941 1.00 36.70 58 LEU E N 1
ATOM 6463 C CA . LEU E 2 58 ? 140.589 139.529 177.289 1.00 36.70 58 LEU E CA 1
ATOM 6464 C C . LEU E 2 58 ? 139.662 140.314 176.372 1.00 36.70 58 LEU E C 1
ATOM 6465 O O . LEU E 2 58 ? 139.254 139.815 175.319 1.00 36.70 58 LEU E O 1
ATOM 6470 N N . LEU E 2 59 ? 139.336 141.542 176.768 1.00 36.23 59 LEU E N 1
ATOM 6471 C CA . LEU E 2 59 ? 138.481 142.416 175.969 1.00 36.23 59 LEU E CA 1
ATOM 6472 C C . LEU E 2 59 ? 139.376 143.232 175.047 1.00 36.23 59 LEU E C 1
ATOM 6473 O O . LEU E 2 59 ? 140.026 144.187 175.477 1.00 36.23 59 LEU E O 1
ATOM 6478 N N . LEU E 2 60 ? 139.406 142.860 173.770 1.00 32.99 60 LEU E N 1
ATOM 6479 C CA . LEU E 2 60 ? 140.265 143.517 172.788 1.00 32.99 60 LEU E CA 1
ATOM 6480 C C . LEU E 2 60 ? 139.512 144.715 172.223 1.00 32.99 60 LEU E C 1
ATOM 6481 O O . LEU E 2 60 ? 138.617 144.565 171.388 1.00 32.99 60 LEU E O 1
ATOM 6486 N N . GLY E 2 61 ? 139.877 145.911 172.681 1.00 35.21 61 GLY E N 1
ATOM 6487 C CA . GLY E 2 61 ? 139.232 147.120 172.233 1.00 35.21 61 GLY E CA 1
ATOM 6488 C C . GLY E 2 61 ? 139.767 147.587 170.900 1.00 35.21 61 GLY E C 1
ATOM 6489 O O . GLY E 2 61 ? 140.581 146.925 170.247 1.00 35.21 61 GLY E O 1
ATOM 6490 N N . PRO E 2 62 ? 139.300 148.760 170.475 1.00 35.32 62 PRO E N 1
ATOM 6491 C CA . PRO E 2 62 ? 139.728 149.297 169.179 1.00 35.32 62 PRO E CA 1
ATOM 6492 C C . PRO E 2 62 ? 141.225 149.558 169.146 1.00 35.32 62 PRO E C 1
ATOM 6493 O O . PRO E 2 62 ? 141.853 149.847 170.166 1.00 35.32 62 PRO E O 1
ATOM 6497 N N . GLY E 2 63 ? 141.796 149.449 167.950 1.00 34.49 63 GLY E N 1
ATOM 6498 C CA . GLY E 2 63 ? 143.223 149.624 167.786 1.00 34.49 63 GLY E CA 1
ATOM 6499 C C . GLY E 2 63 ? 144.050 148.425 168.176 1.00 34.49 63 GLY E C 1
ATOM 6500 O O . GLY E 2 63 ? 145.262 148.556 168.366 1.00 34.49 63 GLY E O 1
ATOM 6501 N N . THR E 2 64 ? 143.433 147.256 168.296 1.00 34.80 64 THR E N 1
ATOM 6502 C CA . THR E 2 64 ? 144.109 146.042 168.728 1.00 34.80 64 THR E CA 1
ATOM 6503 C C . THR E 2 64 ? 144.523 145.219 167.516 1.00 34.80 64 THR E C 1
ATOM 6504 O O . THR E 2 64 ? 143.712 144.979 166.615 1.00 34.80 64 THR E O 1
ATOM 6508 N N . ASP E 2 65 ? 145.781 144.788 167.499 1.00 36.39 65 ASP E N 1
ATOM 6509 C CA . ASP E 2 65 ? 146.330 143.948 166.438 1.00 36.39 65 ASP E CA 1
ATOM 6510 C C . ASP E 2 65 ? 146.851 142.676 167.101 1.00 36.39 65 ASP E C 1
ATOM 6511 O O . ASP E 2 65 ? 148.026 142.585 167.464 1.00 36.39 65 ASP E O 1
ATOM 6516 N N . ILE E 2 66 ? 145.971 141.695 167.249 1.00 35.00 66 ILE E N 1
ATOM 6517 C CA . ILE E 2 66 ? 146.313 140.440 167.906 1.00 35.00 66 ILE E CA 1
ATOM 6518 C C . ILE E 2 66 ? 147.083 139.554 166.935 1.00 35.00 66 ILE E C 1
ATOM 6519 O O . ILE E 2 66 ? 146.811 139.542 165.728 1.00 35.00 66 ILE E O 1
ATOM 6524 N N . SER E 2 67 ? 148.063 138.822 167.452 1.00 36.32 67 SER E N 1
ATOM 6525 C CA . SER E 2 67 ? 148.905 137.959 166.637 1.00 36.32 67 SER E CA 1
ATOM 6526 C C . SER E 2 67 ? 148.451 136.509 166.745 1.00 36.32 67 SER E C 1
ATOM 6527 O O . SER E 2 67 ? 147.808 136.105 167.715 1.00 36.32 67 SER E O 1
ATOM 6530 N N . HIS E 2 68 ? 148.806 135.721 165.726 1.00 36.12 68 HIS E N 1
ATOM 6531 C CA . HIS E 2 68 ? 148.394 134.321 165.690 1.00 36.12 68 HIS E CA 1
ATOM 6532 C C . HIS E 2 68 ? 148.978 133.537 166.857 1.00 36.12 68 HIS E C 1
ATOM 6533 O O . HIS E 2 68 ? 148.285 132.723 167.477 1.00 36.12 68 HIS E O 1
ATOM 6540 N N . ARG E 2 69 ? 150.255 133.761 167.165 1.00 43.01 69 ARG E N 1
ATOM 6541 C CA . ARG E 2 69 ? 150.901 132.990 168.219 1.00 43.01 69 ARG E CA 1
ATOM 6542 C C . ARG E 2 69 ? 150.358 133.381 169.590 1.00 43.01 69 ARG E C 1
ATOM 6543 O O . ARG E 2 69 ? 150.216 132.530 170.479 1.00 43.01 69 ARG E O 1
ATOM 6551 N N . ALA E 2 70 ? 150.019 134.660 169.769 1.00 39.17 70 ALA E N 1
ATOM 6552 C CA . ALA E 2 70 ? 149.345 135.086 170.991 1.00 39.17 70 ALA E CA 1
ATOM 6553 C C . ALA E 2 70 ? 147.961 134.458 171.109 1.00 39.17 70 ALA E C 1
ATOM 6554 O O . ALA E 2 70 ? 147.549 134.059 172.204 1.00 39.17 70 ALA E O 1
ATOM 6556 N N . VAL E 2 71 ? 147.226 134.371 169.997 1.00 36.07 71 VAL E N 1
ATOM 6557 C CA . VAL E 2 71 ? 145.930 133.696 170.014 1.00 36.07 71 VAL E CA 1
ATOM 6558 C C . VAL E 2 71 ? 146.098 132.240 170.417 1.00 36.07 71 VAL E C 1
ATOM 6559 O O . VAL E 2 71 ? 145.312 131.702 171.204 1.00 36.07 71 VAL E O 1
ATOM 6563 N N . GLU E 2 72 ? 147.119 131.577 169.873 1.00 43.05 72 GLU E N 1
ATOM 6564 C CA . GLU E 2 72 ? 147.379 130.187 170.228 1.00 43.05 72 GLU E CA 1
ATOM 6565 C C . GLU E 2 72 ? 147.667 130.042 171.718 1.00 43.05 72 GLU E C 1
ATOM 6566 O O . GLU E 2 72 ? 147.092 129.173 172.389 1.00 43.05 72 GLU E O 1
ATOM 6572 N N . LEU E 2 73 ? 148.539 130.899 172.257 1.00 41.43 73 LEU E N 1
ATOM 6573 C CA . LEU E 2 73 ? 148.864 130.829 173.679 1.00 41.43 73 LEU E CA 1
ATOM 6574 C C . LEU E 2 73 ? 147.628 131.062 174.538 1.00 41.43 73 LEU E C 1
ATOM 6575 O O . LEU E 2 73 ? 147.396 130.347 175.519 1.00 41.43 73 LEU E O 1
ATOM 6580 N N . LEU E 2 74 ? 146.822 132.063 174.185 1.00 38.07 74 LEU E N 1
ATOM 6581 C CA . LEU E 2 74 ? 145.624 132.357 174.962 1.00 38.07 74 LEU E CA 1
ATOM 6582 C C . LEU E 2 74 ? 144.623 131.212 174.888 1.00 38.07 74 LEU E C 1
ATOM 6583 O O . LEU E 2 74 ? 143.956 130.899 175.879 1.00 38.07 74 LEU E O 1
ATOM 6588 N N . GLY E 2 75 ? 144.499 130.581 173.719 1.00 39.38 75 GLY E N 1
ATOM 6589 C CA . GLY E 2 75 ? 143.631 129.425 173.595 1.00 39.38 75 GLY E CA 1
ATOM 6590 C C . GLY E 2 75 ? 144.095 128.243 174.419 1.00 39.38 75 GLY E C 1
ATOM 6591 O O . GLY E 2 75 ? 143.271 127.474 174.921 1.00 39.38 75 GLY E O 1
ATOM 6592 N N . ASP E 2 76 ? 145.412 128.073 174.563 1.00 41.38 76 ASP E N 1
ATOM 6593 C CA . ASP E 2 76 ? 145.922 127.014 175.429 1.00 41.38 76 ASP E CA 1
ATOM 6594 C C . ASP E 2 76 ? 145.476 127.176 176.876 1.00 41.38 76 ASP E C 1
ATOM 6595 O O . ASP E 2 76 ? 145.348 126.174 177.587 1.00 41.38 76 ASP E O 1
ATOM 6600 N N . THR E 2 77 ? 145.230 128.406 177.328 1.00 40.22 77 THR E N 1
ATOM 6601 C CA . THR E 2 77 ? 144.957 128.687 178.732 1.00 40.22 77 THR E CA 1
ATOM 6602 C C . THR E 2 77 ? 143.498 129.060 178.982 1.00 40.22 77 THR E C 1
ATOM 6603 O O . THR E 2 77 ? 143.188 129.737 179.965 1.00 40.22 77 THR E O 1
ATOM 6607 N N . GLY E 2 78 ? 142.595 128.628 178.107 1.00 36.55 78 GLY E N 1
ATOM 6608 C CA . GLY E 2 78 ? 141.175 128.853 178.330 1.00 36.55 78 GLY E CA 1
ATOM 6609 C C . GLY E 2 78 ? 140.773 130.309 178.400 1.00 36.55 78 GLY E C 1
ATOM 6610 O O . GLY E 2 78 ? 139.977 130.690 179.267 1.00 36.55 78 GLY E O 1
ATOM 6611 N N . THR E 2 79 ? 141.306 131.136 177.506 1.00 36.77 79 THR E N 1
ATOM 6612 C CA . THR E 2 79 ? 140.995 132.557 177.482 1.00 36.77 79 THR E CA 1
ATOM 6613 C C . THR E 2 79 ? 139.800 132.824 176.578 1.00 36.77 79 THR E C 1
ATOM 6614 O O . THR E 2 79 ? 139.665 132.221 175.510 1.00 36.77 79 THR E O 1
ATOM 6618 N N . ALA E 2 80 ? 138.934 133.736 177.012 1.00 36.18 80 ALA E N 1
ATOM 6619 C CA . ALA E 2 80 ? 137.756 134.134 176.246 1.00 36.18 80 ALA E CA 1
ATOM 6620 C C . ALA E 2 80 ? 138.058 135.476 175.588 1.00 36.18 80 ALA E C 1
ATOM 6621 O O . ALA E 2 80 ? 137.786 136.539 176.146 1.00 36.18 80 ALA E O 1
ATOM 6623 N N . LEU E 2 81 ? 138.628 135.422 174.387 1.00 32.31 81 LEU E N 1
ATOM 6624 C CA . LEU E 2 81 ? 138.913 136.635 173.632 1.00 32.31 81 LEU E CA 1
ATOM 6625 C C . LEU E 2 81 ? 137.620 137.188 173.048 1.00 32.31 81 LEU E C 1
ATOM 6626 O O . LEU E 2 81 ? 136.916 136.489 172.313 1.00 32.31 81 LEU E O 1
ATOM 6631 N N . VAL E 2 82 ? 137.303 138.436 173.379 1.00 31.88 82 VAL E N 1
ATOM 6632 C CA . VAL E 2 82 ? 136.109 139.103 172.876 1.00 31.88 82 VAL E CA 1
ATOM 6633 C C . VAL E 2 82 ? 136.536 140.438 172.284 1.00 31.88 82 VAL E C 1
ATOM 6634 O O . VAL E 2 82 ? 137.150 141.258 172.976 1.00 31.88 82 VAL E O 1
ATOM 6638 N N . TRP E 2 83 ? 136.214 140.655 171.013 1.00 29.67 83 TRP E N 1
ATOM 6639 C CA . TRP E 2 83 ? 136.551 141.896 170.325 1.00 29.67 83 TRP E CA 1
ATOM 6640 C C . TRP E 2 83 ? 135.434 142.900 170.577 1.00 29.67 83 TRP E C 1
ATOM 6641 O O . TRP E 2 83 ? 134.329 142.758 170.046 1.00 29.67 83 TRP E O 1
ATOM 6652 N N . VAL E 2 84 ? 135.726 143.917 171.386 1.00 34.50 84 VAL E N 1
ATOM 6653 C CA . VAL E 2 84 ? 134.711 144.859 171.844 1.00 34.50 84 VAL E CA 1
ATOM 6654 C C . VAL E 2 84 ? 135.040 146.262 171.360 1.00 34.50 84 VAL E C 1
ATOM 6655 O O . VAL E 2 84 ? 136.053 146.481 170.687 1.00 34.50 84 VAL E O 1
ATOM 6659 N N . GLY E 2 85 ? 134.181 147.217 171.696 1.00 39.83 85 GLY E N 1
ATOM 6660 C CA . GLY E 2 85 ? 134.431 148.617 171.441 1.00 39.83 85 GLY E CA 1
ATOM 6661 C C . GLY E 2 85 ? 135.163 149.271 172.593 1.00 39.83 85 GLY E C 1
ATOM 6662 O O . GLY E 2 85 ? 135.868 148.620 173.368 1.00 39.83 85 GLY E O 1
ATOM 6663 N N . GLU E 2 86 ? 134.990 150.585 172.703 1.00 45.39 86 GLU E N 1
ATOM 6664 C CA . GLU E 2 86 ? 135.624 151.348 173.773 1.00 45.39 86 GLU E CA 1
ATOM 6665 C C . GLU E 2 86 ? 134.995 150.966 175.107 1.00 45.39 86 GLU E C 1
ATOM 6666 O O . GLU E 2 86 ? 133.849 151.328 175.382 1.00 45.39 86 GLU E O 1
ATOM 6672 N N . GLN E 2 87 ? 135.745 150.242 175.939 1.00 44.83 87 GLN E N 1
ATOM 6673 C CA . GLN E 2 87 ? 135.261 149.767 177.238 1.00 44.83 87 GLN E CA 1
ATOM 6674 C C . GLN E 2 87 ? 134.003 148.914 177.099 1.00 44.83 87 GLN E C 1
ATOM 6675 O O . GLN E 2 87 ? 133.117 148.949 177.956 1.00 44.83 87 GLN E O 1
ATOM 6681 N N . GLY E 2 88 ? 133.914 148.141 176.019 1.00 44.86 88 GLY E N 1
ATOM 6682 C CA . GLY E 2 88 ? 132.803 147.229 175.836 1.00 44.86 88 GLY E CA 1
ATOM 6683 C C . GLY E 2 88 ? 131.495 147.852 175.410 1.00 44.86 88 GLY E C 1
ATOM 6684 O O . GLY E 2 88 ? 130.443 147.246 175.627 1.00 44.86 88 GLY E O 1
ATOM 6685 N N . VAL E 2 89 ? 131.518 149.045 174.813 1.00 47.06 89 VAL E N 1
ATOM 6686 C CA . VAL E 2 89 ? 130.282 149.652 174.321 1.00 47.06 89 VAL E CA 1
ATOM 6687 C C . VAL E 2 89 ? 129.642 148.788 173.244 1.00 47.06 89 VAL E C 1
ATOM 6688 O O . VAL E 2 89 ? 128.427 148.556 173.255 1.00 47.06 89 VAL E O 1
ATOM 6692 N N . ARG E 2 90 ? 130.438 148.295 172.303 1.00 45.04 90 ARG E N 1
ATOM 6693 C CA . ARG E 2 90 ? 129.930 147.506 171.193 1.00 45.04 90 ARG E CA 1
ATOM 6694 C C . ARG E 2 90 ? 130.576 146.130 171.202 1.00 45.04 90 ARG E C 1
ATOM 6695 O O . ARG E 2 90 ? 131.764 145.995 171.508 1.00 45.04 90 ARG E O 1
ATOM 6703 N N . TYR E 2 91 ? 129.787 145.113 170.873 1.00 38.83 91 TYR E N 1
ATOM 6704 C CA . TYR E 2 91 ? 130.278 143.749 170.749 1.00 38.83 91 TYR E CA 1
ATOM 6705 C C . TYR E 2 91 ? 130.434 143.413 169.274 1.00 38.83 91 TYR E C 1
ATOM 6706 O O . TYR E 2 91 ? 129.482 143.545 168.498 1.00 38.83 91 TYR E O 1
ATOM 6715 N N . TYR E 2 92 ? 131.631 142.977 168.892 1.00 35.53 92 TYR E N 1
ATOM 6716 C CA . TYR E 2 92 ? 131.951 142.696 167.500 1.00 35.53 92 TYR E CA 1
ATOM 6717 C C . TYR E 2 92 ? 132.185 141.218 167.234 1.00 35.53 92 TYR E C 1
ATOM 6718 O O . TYR E 2 92 ? 131.605 140.658 166.299 1.00 35.53 92 TYR E O 1
ATOM 6727 N N . ALA E 2 93 ? 133.022 140.567 168.036 1.00 32.38 93 ALA E N 1
ATOM 6728 C CA . ALA E 2 93 ? 133.278 139.145 167.869 1.00 32.38 93 ALA E CA 1
ATOM 6729 C C . ALA E 2 93 ? 133.780 138.581 169.186 1.00 32.38 93 ALA E C 1
ATOM 6730 O O . ALA E 2 93 ? 134.205 139.320 170.078 1.00 32.38 93 ALA E O 1
ATOM 6732 N N . SER E 2 94 ? 133.720 137.257 169.298 1.00 34.11 94 SER E N 1
ATOM 6733 C CA . SER E 2 94 ? 134.180 136.569 170.491 1.00 34.11 94 SER E CA 1
ATOM 6734 C C . SER E 2 94 ? 134.696 135.194 170.103 1.00 34.11 94 SER E C 1
ATOM 6735 O O . SER E 2 94 ? 134.269 134.614 169.102 1.00 34.11 94 SER E O 1
ATOM 6738 N N . GLY E 2 95 ? 135.616 134.677 170.909 1.00 31.65 95 GLY E N 1
ATOM 6739 C CA . GLY E 2 95 ? 136.158 133.355 170.679 1.00 31.65 95 GLY E CA 1
ATOM 6740 C C . GLY E 2 95 ? 135.453 132.291 171.490 1.00 31.65 95 GLY E C 1
ATOM 6741 O O . GLY E 2 95 ? 134.240 132.103 171.361 1.00 31.65 95 GLY E O 1
ATOM 6742 N N . ARG E 2 96 ? 136.203 131.587 172.329 1.00 36.45 96 ARG E N 1
ATOM 6743 C CA . ARG E 2 96 ? 135.642 130.556 173.186 1.00 36.45 96 ARG E CA 1
ATOM 6744 C C . ARG E 2 96 ? 135.276 131.166 174.539 1.00 36.45 96 ARG E C 1
ATOM 6745 O O . ARG E 2 96 ? 135.265 132.387 174.712 1.00 36.45 96 ARG E O 1
ATOM 6753 N N . ALA E 2 97 ? 134.963 130.319 175.515 1.00 37.88 97 ALA E N 1
ATOM 6754 C CA . ALA E 2 97 ? 134.550 130.762 176.836 1.00 37.88 97 ALA E CA 1
ATOM 6755 C C . ALA E 2 97 ? 135.675 130.547 177.847 1.00 37.88 97 ALA E C 1
ATOM 6756 O O . ALA E 2 97 ? 136.756 130.052 177.521 1.00 37.88 97 ALA E O 1
ATOM 6758 N N . LEU E 2 98 ? 135.413 130.937 179.095 1.00 39.94 98 LEU E N 1
ATOM 6759 C CA . LEU E 2 98 ? 136.366 130.723 180.179 1.00 39.94 98 LEU E CA 1
ATOM 6760 C C . LEU E 2 98 ? 136.660 129.242 180.355 1.00 39.94 98 LEU E C 1
ATOM 6761 O O . LEU E 2 98 ? 135.760 128.455 180.667 1.00 39.94 98 LEU E O 1
ATOM 6766 N N . ALA E 2 99 ? 137.926 128.869 180.157 1.00 40.81 99 ALA E N 1
ATOM 6767 C CA . ALA E 2 99 ? 138.371 127.482 180.278 1.00 40.81 99 ALA E CA 1
ATOM 6768 C C . ALA E 2 99 ? 137.523 126.554 179.418 1.00 40.81 99 ALA E C 1
ATOM 6769 O O . ALA E 2 99 ? 137.283 125.400 179.782 1.00 40.81 99 ALA E O 1
ATOM 6771 N N . ARG E 2 100 ? 137.060 127.076 178.276 1.00 42.61 100 ARG E N 1
ATOM 6772 C CA . ARG E 2 100 ? 136.165 126.400 177.339 1.00 42.61 100 ARG E CA 1
ATOM 6773 C C . ARG E 2 100 ? 135.067 125.634 178.070 1.00 42.61 100 ARG E C 1
ATOM 6774 O O . ARG E 2 100 ? 134.676 124.540 177.655 1.00 42.61 100 ARG E O 1
ATOM 6782 N N . SER E 2 101 ? 134.554 126.215 179.149 1.00 46.41 101 SER E N 1
ATOM 6783 C CA . SER E 2 101 ? 133.546 125.570 179.976 1.00 46.41 101 SER E CA 1
ATOM 6784 C C . SER E 2 101 ? 132.146 125.964 179.525 1.00 46.41 101 SER E C 1
ATOM 6785 O O . SER E 2 101 ? 131.887 127.114 179.163 1.00 46.41 101 SER E O 1
ATOM 6788 N N . THR E 2 102 ? 131.238 124.988 179.557 1.00 51.55 102 THR E N 1
ATOM 6789 C CA . THR E 2 102 ? 129.861 125.188 179.121 1.00 51.55 102 THR E CA 1
ATOM 6790 C C . THR E 2 102 ? 128.855 124.940 180.239 1.00 51.55 102 THR E C 1
ATOM 6791 O O . THR E 2 102 ? 127.661 124.787 179.964 1.00 51.55 102 THR E O 1
ATOM 6795 N N . ARG E 2 103 ? 129.306 124.906 181.496 1.00 54.14 103 ARG E N 1
ATOM 6796 C CA . ARG E 2 103 ? 128.384 124.655 182.600 1.00 54.14 103 ARG E CA 1
ATOM 6797 C C . ARG E 2 103 ? 127.326 125.746 182.692 1.00 54.14 103 ARG E C 1
ATOM 6798 O O . ARG E 2 103 ? 126.142 125.459 182.901 1.00 54.14 103 ARG E O 1
ATOM 6806 N N . PHE E 2 104 ? 127.735 127.006 182.531 1.00 55.13 104 PHE E N 1
ATOM 6807 C CA . PHE E 2 104 ? 126.778 128.106 182.548 1.00 55.13 104 PHE E CA 1
ATOM 6808 C C . PHE E 2 104 ? 125.791 127.994 181.392 1.00 55.13 104 PHE E C 1
ATOM 6809 O O . PHE E 2 104 ? 124.584 128.200 181.572 1.00 55.13 104 PHE E O 1
ATOM 6817 N N . LEU E 2 105 ? 126.286 127.659 180.196 1.00 51.78 105 LEU E N 1
ATOM 6818 C CA . LEU E 2 105 ? 125.407 127.505 179.040 1.00 51.78 105 LEU E CA 1
ATOM 6819 C C . LEU E 2 105 ? 124.439 126.344 179.226 1.00 51.78 105 LEU E C 1
ATOM 6820 O O . LEU E 2 105 ? 123.254 126.459 178.896 1.00 51.78 105 LEU E O 1
ATOM 6825 N N . VAL E 2 106 ? 124.928 125.213 179.742 1.00 55.65 106 VAL E N 1
ATOM 6826 C CA . VAL E 2 106 ? 124.059 124.061 179.969 1.00 55.65 106 VAL E CA 1
ATOM 6827 C C . VAL E 2 106 ? 122.990 124.396 181.000 1.00 55.65 106 VAL E C 1
ATOM 6828 O O . VAL E 2 106 ? 121.816 124.034 180.842 1.00 55.65 106 VAL E O 1
ATOM 6832 N N . LYS E 2 107 ? 123.376 125.091 182.072 1.00 57.49 107 LYS E N 1
ATOM 6833 C CA . LYS E 2 107 ? 122.407 125.489 183.087 1.00 57.49 107 LYS E CA 1
ATOM 6834 C C . LYS E 2 107 ? 121.355 126.424 182.502 1.00 57.49 107 LYS E C 1
ATOM 6835 O O . LYS E 2 107 ? 120.156 126.275 182.768 1.00 57.49 107 LYS E O 1
ATOM 6841 N N . GLN E 2 108 ? 121.786 127.391 181.687 1.00 56.02 108 GLN E N 1
ATOM 6842 C CA . GLN E 2 108 ? 120.839 128.311 181.065 1.00 56.02 108 GLN E CA 1
ATOM 6843 C C . GLN E 2 108 ? 119.889 127.576 180.129 1.00 56.02 108 GLN E C 1
ATOM 6844 O O . GLN E 2 108 ? 118.687 127.867 180.099 1.00 56.02 108 GLN E O 1
ATOM 6850 N N . ALA E 2 109 ? 120.408 126.621 179.355 1.00 60.50 109 ALA E N 1
ATOM 6851 C CA . ALA E 2 109 ? 119.548 125.847 178.465 1.00 60.50 109 ALA E CA 1
ATOM 6852 C C . ALA E 2 109 ? 118.523 125.042 179.253 1.00 60.50 109 ALA E C 1
ATOM 6853 O O . ALA E 2 109 ? 117.330 125.046 178.924 1.00 60.50 109 ALA E O 1
ATOM 6855 N N . GLU E 2 110 ? 118.966 124.364 180.315 1.00 63.12 110 GLU E N 1
ATOM 6856 C CA . GLU E 2 110 ? 118.042 123.590 181.138 1.00 63.12 110 GLU E CA 1
ATOM 6857 C C . GLU E 2 110 ? 116.973 124.487 181.743 1.00 63.12 110 GLU E C 1
ATOM 6858 O O . GLU E 2 110 ? 115.803 124.097 181.842 1.00 63.12 110 GLU E O 1
ATOM 6864 N N . LEU E 2 111 ? 117.357 125.695 182.153 1.00 65.08 111 LEU E N 1
ATOM 6865 C CA . LEU E 2 111 ? 116.390 126.635 182.703 1.00 65.08 111 LEU E CA 1
ATOM 6866 C C . LEU E 2 111 ? 115.420 127.144 181.643 1.00 65.08 111 LEU E C 1
ATOM 6867 O O . LEU E 2 111 ? 114.259 127.426 181.958 1.00 65.08 111 LEU E O 1
ATOM 6872 N N . VAL E 2 112 ? 115.865 127.273 180.394 1.00 64.72 112 VAL E N 1
ATOM 6873 C CA . VAL E 2 112 ? 115.040 127.948 179.397 1.00 64.72 112 VAL E CA 1
ATOM 6874 C C . VAL E 2 112 ? 114.099 127.000 178.647 1.00 64.72 112 VAL E C 1
ATOM 6875 O O . VAL E 2 112 ? 113.005 127.417 178.250 1.00 64.72 112 VAL E O 1
ATOM 6879 N N . THR E 2 113 ? 114.477 125.732 178.446 1.00 68.32 113 THR E N 1
ATOM 6880 C CA . THR E 2 113 ? 113.599 124.838 177.686 1.00 68.32 113 THR E CA 1
ATOM 6881 C C . THR E 2 113 ? 112.311 124.533 178.444 1.00 68.32 113 THR E C 1
ATOM 6882 O O . THR E 2 113 ? 111.214 124.634 177.882 1.00 68.32 113 THR E O 1
ATOM 6886 N N . ASN E 2 114 ? 112.416 124.165 179.717 1.00 73.69 114 ASN E N 1
ATOM 6887 C CA . ASN E 2 114 ? 111.215 123.850 180.473 1.00 73.69 114 ASN E CA 1
ATOM 6888 C C . ASN E 2 114 ? 110.490 125.129 180.896 1.00 73.69 114 ASN E C 1
ATOM 6889 O O . ASN E 2 114 ? 111.041 126.232 180.863 1.00 73.69 114 ASN E O 1
ATOM 6894 N N . GLU E 2 115 ? 109.225 124.968 181.290 1.00 78.99 115 GLU E N 1
ATOM 6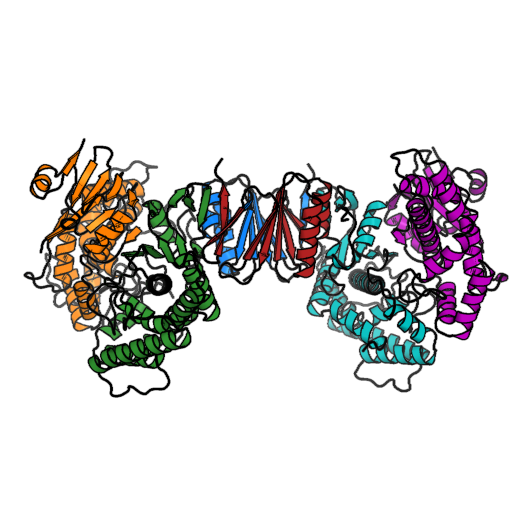895 C CA . GLU E 2 115 ? 108.381 126.126 181.566 1.00 78.99 115 GLU E CA 1
ATOM 6896 C C . GLU E 2 115 ? 108.544 126.630 182.996 1.00 78.99 115 GLU E C 1
ATOM 6897 O O . GLU E 2 115 ? 108.513 127.842 183.234 1.00 78.99 115 GLU E O 1
ATOM 6903 N N . ARG E 2 116 ? 108.712 125.719 183.958 1.00 80.21 116 ARG E N 1
ATOM 6904 C CA . ARG E 2 116 ? 108.772 126.125 185.359 1.00 80.21 116 ARG E CA 1
ATOM 6905 C C . ARG E 2 116 ? 110.003 126.979 185.640 1.00 80.21 116 ARG E C 1
ATOM 6906 O O . ARG E 2 116 ? 109.898 128.061 186.231 1.00 80.21 116 ARG E O 1
ATOM 6914 N N . SER E 2 117 ? 111.182 126.509 185.223 1.00 76.60 117 SER E N 1
ATOM 6915 C CA . SER E 2 117 ? 112.400 127.275 185.469 1.00 76.60 117 SER E CA 1
ATOM 6916 C C . SER E 2 117 ? 112.402 128.576 184.677 1.00 76.60 117 SER E C 1
ATOM 6917 O O . SER E 2 117 ? 112.898 129.598 185.161 1.00 76.60 117 SER E O 1
ATOM 6920 N N . ARG E 2 118 ? 111.854 128.561 183.459 1.00 75.14 118 ARG E N 1
ATOM 6921 C CA . ARG E 2 118 ? 111.773 129.792 182.679 1.00 75.14 118 ARG E CA 1
ATOM 6922 C C . ARG E 2 118 ? 110.896 130.825 183.374 1.00 75.14 118 ARG E C 1
ATOM 6923 O O . ARG E 2 118 ? 111.260 132.004 183.458 1.00 75.14 118 ARG E O 1
ATOM 6931 N N . LEU E 2 119 ? 109.736 130.400 183.882 1.00 75.93 119 LEU E N 1
ATOM 6932 C CA . LEU E 2 119 ? 108.863 131.316 184.608 1.00 75.93 119 LEU E CA 1
ATOM 6933 C C . LEU E 2 119 ? 109.536 131.828 185.876 1.00 75.93 119 LEU E C 1
ATOM 6934 O O . LEU E 2 119 ? 109.437 133.017 186.205 1.00 75.93 119 LEU E O 1
ATOM 6939 N N . ARG E 2 120 ? 110.232 130.944 186.595 1.00 74.52 120 ARG E N 1
ATOM 6940 C CA . ARG E 2 120 ? 110.928 131.360 187.808 1.00 74.52 120 ARG E CA 1
ATOM 6941 C C . ARG E 2 120 ? 112.006 132.392 187.502 1.00 74.52 120 ARG E C 1
ATOM 6942 O O . ARG E 2 120 ? 112.147 133.386 188.222 1.00 74.52 120 ARG E O 1
ATOM 6950 N N . VAL E 2 121 ? 112.773 132.176 186.432 1.00 73.64 121 VAL E N 1
ATOM 6951 C CA . VAL E 2 121 ? 113.848 133.099 186.083 1.00 73.64 121 VAL E CA 1
ATOM 6952 C C . VAL E 2 121 ? 113.283 134.427 185.592 1.00 73.64 121 VAL E C 1
ATOM 6953 O O . VAL E 2 121 ? 113.837 135.494 185.881 1.00 73.64 121 VAL E O 1
ATOM 6957 N N . ALA E 2 122 ? 112.178 134.390 184.843 1.00 75.15 122 ALA E N 1
ATOM 6958 C CA . ALA E 2 122 ? 111.535 135.634 184.427 1.00 75.15 122 ALA E CA 1
ATOM 6959 C C . ALA E 2 122 ? 111.039 136.424 185.632 1.00 75.15 122 ALA E C 1
ATOM 6960 O O . ALA E 2 122 ? 111.199 137.651 185.693 1.00 75.15 122 ALA E O 1
ATOM 6962 N N . ARG E 2 123 ? 110.439 135.736 186.607 1.00 76.25 123 ARG E N 1
ATOM 6963 C CA . ARG E 2 123 ? 110.002 136.410 187.825 1.00 76.25 123 ARG E CA 1
ATOM 6964 C C . ARG E 2 123 ? 111.188 136.973 188.597 1.00 76.25 123 ARG E C 1
ATOM 6965 O O . ARG E 2 123 ? 111.103 138.065 189.169 1.00 76.25 123 ARG E O 1
ATOM 6973 N N . ARG E 2 124 ? 112.300 136.237 188.633 1.00 73.26 124 ARG E N 1
ATOM 6974 C CA . ARG E 2 124 ? 113.494 136.735 189.309 1.00 73.26 124 ARG E CA 1
ATOM 6975 C C . ARG E 2 124 ? 114.036 137.983 188.622 1.00 73.26 124 ARG E C 1
ATOM 6976 O O . ARG E 2 124 ? 114.460 138.932 189.291 1.00 73.26 124 ARG E O 1
ATOM 6984 N N . MET E 2 125 ? 114.035 137.999 187.287 1.00 74.73 125 MET E N 1
ATOM 6985 C CA . MET E 2 125 ? 114.454 139.194 186.558 1.00 74.73 125 MET E CA 1
ATOM 6986 C C . MET E 2 125 ? 113.539 140.373 186.859 1.00 74.73 125 MET E C 1
ATOM 6987 O O . MET E 2 125 ? 114.012 141.499 187.060 1.00 74.73 125 MET E O 1
ATOM 6992 N N . TYR E 2 126 ? 112.224 140.137 186.887 1.00 77.49 126 TYR E N 1
ATOM 6993 C CA . TYR E 2 126 ? 111.293 141.213 187.212 1.00 77.49 126 TYR E CA 1
ATOM 6994 C C . TYR E 2 126 ? 111.528 141.740 188.623 1.00 77.49 126 TYR E C 1
ATOM 6995 O O . TYR E 2 126 ? 111.484 142.954 188.856 1.00 77.49 126 TYR E O 1
ATOM 7004 N N . GLN E 2 127 ? 111.775 140.841 189.577 1.00 78.53 127 GLN E N 1
ATOM 7005 C CA . GLN E 2 127 ? 112.043 141.267 190.947 1.00 78.53 127 GLN E CA 1
ATOM 7006 C C . GLN E 2 127 ? 113.337 142.066 191.037 1.00 78.53 127 GLN E C 1
ATOM 7007 O O . GLN E 2 127 ? 113.400 143.078 191.745 1.00 78.53 127 GLN E O 1
ATOM 7013 N N . MET E 2 128 ? 114.381 141.625 190.331 1.00 77.79 128 MET E N 1
ATOM 7014 C CA . MET E 2 128 ? 115.653 142.341 190.362 1.00 77.79 128 MET E CA 1
ATOM 7015 C C . MET E 2 128 ? 115.527 143.722 189.731 1.00 77.79 128 MET E C 1
ATOM 7016 O O . MET E 2 128 ? 116.118 144.690 190.223 1.00 77.79 128 MET E O 1
ATOM 7021 N N . ARG E 2 129 ? 114.770 143.834 188.644 1.00 76.67 129 ARG E N 1
ATOM 7022 C CA . ARG E 2 129 ? 114.574 145.122 187.988 1.00 76.67 129 ARG E CA 1
ATOM 7023 C C . ARG E 2 129 ? 113.790 146.077 188.881 1.00 76.67 129 ARG E C 1
ATOM 7024 O O . ARG E 2 129 ? 114.372 146.917 189.567 1.00 76.67 129 ARG E O 1
ATOM 7032 N N . PRO E 2 181 ? 115.933 163.675 170.065 1.00 81.81 181 PRO E N 1
ATOM 7033 C CA . PRO E 2 181 ? 117.186 163.816 170.811 1.00 81.81 181 PRO E CA 1
ATOM 7034 C C . PRO E 2 181 ? 117.243 162.895 172.025 1.00 81.81 181 PRO E C 1
ATOM 7035 O O . PRO E 2 181 ? 118.184 162.111 172.164 1.00 81.81 181 PRO E O 1
ATOM 7039 N N . ILE E 2 182 ? 116.238 162.997 172.896 1.00 81.29 182 ILE E N 1
ATOM 7040 C CA . ILE E 2 182 ? 116.183 162.132 174.070 1.00 81.29 182 ILE E CA 1
ATOM 7041 C C . ILE E 2 182 ? 116.012 160.675 173.654 1.00 81.29 182 ILE E C 1
ATOM 7042 O O . ILE E 2 182 ? 116.649 159.777 174.216 1.00 81.29 182 ILE E O 1
ATOM 7047 N N . ASN E 2 183 ? 115.156 160.417 172.660 1.00 81.91 183 ASN E N 1
ATOM 7048 C CA . ASN E 2 183 ? 114.979 159.054 172.170 1.00 81.91 183 ASN E CA 1
ATOM 7049 C C . ASN E 2 183 ? 116.268 158.517 171.560 1.00 81.91 183 ASN E C 1
ATOM 7050 O O . ASN E 2 183 ? 116.623 157.351 171.768 1.00 81.91 183 ASN E O 1
ATOM 7055 N N . GLN E 2 184 ? 116.979 159.353 170.801 1.00 77.33 184 GLN E N 1
ATOM 7056 C CA . GLN E 2 184 ? 118.241 158.924 170.208 1.00 77.33 184 GLN E CA 1
ATOM 7057 C C . GLN E 2 184 ? 119.278 158.613 171.280 1.00 77.33 184 GLN E C 1
ATOM 7058 O O . GLN E 2 184 ? 120.010 157.621 171.179 1.00 77.33 184 GLN E O 1
ATOM 7064 N N . ALA E 2 185 ? 119.356 159.453 172.315 1.00 74.87 185 ALA E N 1
ATOM 7065 C CA . ALA E 2 185 ? 120.285 159.193 173.410 1.00 74.87 185 ALA E CA 1
ATOM 7066 C C . ALA E 2 185 ? 119.932 157.903 174.139 1.00 74.87 185 ALA E C 1
ATOM 7067 O O . ALA E 2 185 ? 120.820 157.118 174.497 1.00 74.87 185 ALA E O 1
ATOM 7069 N N . LEU E 2 186 ? 118.637 157.670 174.372 1.00 73.68 186 LEU E N 1
ATOM 7070 C CA . LEU E 2 186 ? 118.210 156.430 175.011 1.00 73.68 186 LEU E CA 1
ATOM 7071 C C . LEU E 2 186 ? 118.581 155.221 174.166 1.00 73.68 186 LEU E C 1
ATOM 7072 O O . LEU E 2 186 ? 119.062 154.211 174.693 1.00 73.68 186 LEU E O 1
ATOM 7077 N N . SER E 2 187 ? 118.366 155.305 172.851 1.00 70.54 187 SER E N 1
ATOM 7078 C CA . SER E 2 187 ? 118.716 154.195 171.972 1.00 70.54 187 SER E CA 1
ATOM 7079 C C . SER E 2 187 ? 120.216 153.933 171.984 1.00 70.54 187 SER E C 1
ATOM 7080 O O . SER E 2 187 ? 120.649 152.777 172.038 1.00 70.54 187 SER E O 1
ATOM 7083 N N . ALA E 2 188 ? 121.026 154.993 171.940 1.00 66.32 188 ALA E N 1
ATOM 7084 C CA . ALA E 2 188 ? 122.475 154.814 171.956 1.00 66.32 188 ALA E CA 1
ATOM 7085 C C . ALA E 2 188 ? 122.944 154.191 173.266 1.00 66.32 188 ALA E C 1
ATOM 7086 O O . ALA E 2 188 ? 123.790 153.286 173.266 1.00 66.32 188 ALA E O 1
ATOM 7088 N N . ALA E 2 189 ? 122.402 154.658 174.395 1.00 65.73 189 ALA E N 1
ATOM 7089 C CA . ALA E 2 189 ? 122.779 154.085 175.684 1.00 65.73 189 ALA E CA 1
ATOM 7090 C C . ALA E 2 189 ? 122.350 152.626 175.787 1.00 65.73 189 ALA E C 1
ATOM 7091 O O . ALA E 2 189 ? 123.096 151.784 176.304 1.00 65.73 189 ALA E O 1
ATOM 7093 N N . HIS E 2 190 ? 121.151 152.307 175.295 1.00 66.67 190 HIS E N 1
ATOM 7094 C CA . HIS E 2 190 ? 120.685 150.926 175.323 1.00 66.67 190 HIS E CA 1
ATOM 7095 C C . HIS E 2 190 ? 121.551 150.034 174.446 1.00 66.67 190 HIS E C 1
ATOM 7096 O O . HIS E 2 190 ? 121.818 148.882 174.797 1.00 66.67 190 HIS E O 1
ATOM 7103 N N . VAL E 2 191 ? 121.999 150.545 173.298 1.00 60.27 191 VAL E N 1
ATOM 7104 C CA . VAL E 2 191 ? 122.862 149.755 172.424 1.00 60.27 191 VAL E CA 1
ATOM 7105 C C . VAL E 2 191 ? 124.226 149.540 173.070 1.00 60.27 191 VAL E C 1
ATOM 7106 O O . VAL E 2 191 ? 124.825 148.465 172.945 1.00 60.27 191 VAL E O 1
ATOM 7110 N N . ALA E 2 192 ? 124.736 150.550 173.776 1.00 55.69 192 ALA E N 1
ATOM 7111 C CA . ALA E 2 192 ? 125.981 150.370 174.518 1.00 55.69 192 ALA E CA 1
ATOM 7112 C C . ALA E 2 192 ? 125.831 149.300 175.594 1.00 55.69 192 ALA E C 1
ATOM 7113 O O . ALA E 2 192 ? 126.718 148.451 175.778 1.00 55.69 192 ALA E O 1
ATOM 7115 N N . LEU E 2 193 ? 124.710 149.329 176.318 1.00 57.81 193 LEU E N 1
ATOM 7116 C CA . LEU E 2 193 ? 124.453 148.304 177.323 1.00 57.81 193 LEU E CA 1
ATOM 7117 C C . LEU E 2 193 ? 124.325 146.929 176.680 1.00 57.81 193 LEU E C 1
ATOM 7118 O O . LEU E 2 193 ? 124.801 145.932 177.234 1.00 57.81 193 LEU E O 1
ATOM 7123 N N . TYR E 2 194 ? 123.679 146.859 175.513 1.00 56.94 194 TYR E N 1
ATOM 7124 C CA . TYR E 2 194 ? 123.595 145.605 174.773 1.00 56.94 194 TYR E CA 1
ATOM 7125 C C . TYR E 2 194 ? 124.981 145.082 174.437 1.00 56.94 194 TYR E C 1
ATOM 7126 O O . TYR E 2 194 ? 125.250 143.886 174.573 1.00 56.94 194 TYR E O 1
ATOM 7135 N N . GLY E 2 195 ? 125.869 145.966 173.985 1.00 48.52 195 GLY E N 1
ATOM 7136 C CA . GLY E 2 195 ? 127.217 145.540 173.649 1.00 48.52 195 GLY E CA 1
ATOM 7137 C C . GLY E 2 195 ? 127.970 144.996 174.847 1.00 48.52 195 GLY E C 1
ATOM 7138 O O . GLY E 2 195 ? 128.613 143.945 174.768 1.00 48.52 195 GLY E O 1
ATOM 7139 N N . LEU E 2 196 ? 127.896 145.701 175.980 1.00 47.39 196 LEU E N 1
ATOM 7140 C CA . LEU E 2 196 ? 128.590 145.218 177.174 1.00 47.39 196 LEU E CA 1
ATOM 7141 C C . LEU E 2 196 ? 128.007 143.895 177.664 1.00 47.39 196 LEU E C 1
ATOM 7142 O O . LEU E 2 196 ? 128.753 142.976 178.033 1.00 47.39 196 LEU E O 1
ATOM 7147 N N . VAL E 2 197 ? 126.678 143.780 177.671 1.00 48.22 197 VAL E N 1
ATOM 7148 C CA . VAL E 2 197 ? 126.035 142.549 178.116 1.00 48.22 197 VAL E CA 1
ATOM 7149 C C . VAL E 2 197 ? 126.408 141.394 177.199 1.00 48.22 197 VAL E C 1
ATOM 7150 O O . VAL E 2 197 ? 126.682 140.282 177.663 1.00 48.22 197 VAL E O 1
ATOM 7154 N N . HIS E 2 198 ? 126.420 141.633 175.886 1.00 44.09 198 HIS E N 1
ATOM 7155 C CA . HIS E 2 198 ? 126.799 140.588 174.943 1.00 44.09 198 HIS E CA 1
ATOM 7156 C C . HIS E 2 198 ? 128.252 140.181 175.129 1.00 44.09 198 HIS E C 1
ATOM 7157 O O . HIS E 2 198 ? 128.587 138.998 175.026 1.00 44.09 198 HIS E O 1
ATOM 7164 N N . SER E 2 199 ? 129.133 141.146 175.401 1.00 43.99 199 SER E N 1
ATOM 7165 C CA . SER E 2 199 ? 130.527 140.810 175.669 1.00 43.99 199 SER E CA 1
ATOM 7166 C C . SER E 2 199 ? 130.641 139.902 176.886 1.00 43.99 199 SER E C 1
ATOM 7167 O O . SER E 2 199 ? 131.333 138.876 176.851 1.00 43.99 199 SER E O 1
ATOM 7170 N N . VAL E 2 200 ? 129.943 140.254 177.969 1.00 43.56 200 VAL E N 1
ATOM 7171 C CA . VAL E 2 200 ? 129.997 139.443 179.186 1.00 43.56 200 VAL E CA 1
ATOM 7172 C C . VAL E 2 200 ? 129.423 138.053 178.933 1.00 43.56 200 VAL E C 1
ATOM 7173 O O . VAL E 2 200 ? 129.992 137.041 179.360 1.00 43.56 200 VAL E O 1
ATOM 7177 N N . VAL E 2 201 ? 128.288 137.984 178.234 1.00 42.20 201 VAL E N 1
ATOM 7178 C CA . VAL E 2 201 ? 127.632 136.708 177.959 1.00 42.20 201 VAL E CA 1
ATOM 7179 C C . VAL E 2 201 ? 128.517 135.815 177.099 1.00 42.20 201 VAL E C 1
ATOM 7180 O O . VAL E 2 201 ? 128.660 134.616 177.367 1.00 42.20 201 VAL E O 1
ATOM 7184 N N . ALA E 2 202 ? 129.122 136.379 176.052 1.00 39.20 202 ALA E N 1
ATOM 7185 C CA . ALA E 2 202 ? 130.001 135.599 175.191 1.00 39.20 202 ALA E CA 1
ATOM 7186 C C . ALA E 2 202 ? 131.237 135.130 175.945 1.00 39.20 202 ALA E C 1
ATOM 7187 O O . ALA E 2 202 ? 131.721 134.015 175.721 1.00 39.20 202 ALA E O 1
ATOM 7189 N N . ALA E 2 203 ? 131.771 135.972 176.832 1.00 38.94 203 ALA E N 1
ATOM 7190 C CA . ALA E 2 203 ? 132.914 135.558 177.637 1.00 38.94 203 ALA E CA 1
ATOM 7191 C C . ALA E 2 203 ? 132.547 134.418 178.579 1.00 38.94 203 ALA E C 1
ATOM 7192 O O . ALA E 2 203 ? 133.328 133.476 178.756 1.00 38.94 203 ALA E O 1
ATOM 7194 N N . LEU E 2 204 ? 131.362 134.483 179.190 1.00 41.98 204 LEU E N 1
ATOM 7195 C CA . LEU E 2 204 ? 130.958 133.458 180.147 1.00 41.98 204 LEU E CA 1
ATOM 7196 C C . LEU E 2 204 ? 130.569 132.147 179.477 1.00 41.98 204 LEU E C 1
ATOM 7197 O O . LEU E 2 204 ? 130.600 131.101 180.131 1.00 41.98 204 LEU E O 1
ATOM 7202 N N . GLY E 2 205 ? 130.210 132.175 178.196 1.00 41.65 205 GLY E N 1
ATOM 7203 C CA . GLY E 2 205 ? 129.788 130.985 177.490 1.00 41.65 205 GLY E CA 1
ATOM 7204 C C . GLY E 2 205 ? 128.296 130.852 177.285 1.00 41.65 205 GLY E C 1
ATOM 7205 O O . GLY E 2 205 ? 127.865 129.917 176.602 1.00 41.65 205 GLY E O 1
ATOM 7206 N N . LEU E 2 206 ? 127.498 131.749 177.855 1.00 44.51 206 LEU E N 1
ATOM 7207 C CA . LEU E 2 206 ? 126.059 131.722 177.643 1.00 44.51 206 LEU E CA 1
ATOM 7208 C C . LEU E 2 206 ? 125.723 131.998 176.183 1.00 44.51 206 LEU E C 1
ATOM 7209 O O . LEU E 2 206 ? 126.426 132.733 175.486 1.00 44.51 206 LEU E O 1
ATOM 7214 N N . SER E 2 207 ? 124.636 131.389 175.719 1.00 49.61 207 SER E N 1
ATOM 7215 C CA . SER E 2 207 ? 124.154 131.627 174.367 1.00 49.61 207 SER E CA 1
ATOM 7216 C C . SER E 2 207 ? 123.296 132.883 174.352 1.00 49.61 207 SER E C 1
ATOM 7217 O O . SER E 2 207 ? 122.309 132.952 175.097 1.00 49.61 207 SER E O 1
ATOM 7220 N N . PRO E 2 208 ? 123.627 133.888 173.540 1.00 49.02 208 PRO E N 1
ATOM 7221 C CA . PRO E 2 208 ? 122.819 135.118 173.525 1.00 49.02 208 PRO E CA 1
ATOM 7222 C C . PRO E 2 208 ? 121.395 134.914 173.042 1.00 49.02 208 PRO E C 1
ATOM 7223 O O . PRO E 2 208 ? 120.548 135.783 173.283 1.00 49.02 208 PRO E O 1
ATOM 7227 N N . GLY E 2 209 ? 121.100 133.806 172.359 1.00 50.59 209 GLY E N 1
ATOM 7228 C CA . GLY E 2 209 ? 119.765 133.612 171.821 1.00 50.59 209 GLY E CA 1
ATOM 7229 C C . GLY E 2 209 ? 118.763 133.060 172.810 1.00 50.59 209 GLY E C 1
ATOM 7230 O O . GLY E 2 209 ? 117.575 133.389 172.734 1.00 50.59 209 GLY E O 1
ATOM 7231 N N . LEU E 2 210 ? 119.210 132.222 173.743 1.00 52.72 210 LEU E N 1
ATOM 7232 C CA . LEU E 2 210 ? 118.314 131.574 174.701 1.00 52.72 210 LEU E CA 1
ATOM 7233 C C . LEU E 2 210 ? 117.942 132.580 175.781 1.00 52.72 210 LEU E C 1
ATOM 7234 O O . LEU E 2 210 ? 118.617 132.711 176.803 1.00 52.72 210 LEU E O 1
ATOM 7239 N N . GLY E 2 211 ? 116.846 133.298 175.552 1.00 57.76 211 GLY E N 1
ATOM 7240 C CA . GLY E 2 211 ? 116.352 134.293 176.485 1.00 57.76 211 GLY E CA 1
ATOM 7241 C C . GLY E 2 211 ? 115.078 133.819 177.157 1.00 57.76 211 GLY E C 1
ATOM 7242 O O . GLY E 2 211 ? 114.334 133.006 176.603 1.00 57.76 211 GLY E O 1
ATOM 7243 N N . PHE E 2 212 ? 114.826 134.335 178.359 1.00 64.30 212 PHE E N 1
ATOM 7244 C CA . PHE E 2 212 ? 113.662 133.925 179.138 1.00 64.30 212 PHE E CA 1
ATOM 7245 C C . PHE E 2 212 ? 112.466 134.843 178.892 1.00 64.30 212 PHE E C 1
ATOM 7246 O O . PHE E 2 212 ? 111.413 134.390 178.434 1.00 64.30 212 PHE E O 1
ATOM 7254 N N . VAL E 2 213 ? 112.615 136.133 179.195 1.00 64.91 213 VAL E N 1
ATOM 7255 C CA . VAL E 2 213 ? 111.533 137.082 178.946 1.00 64.91 213 VAL E CA 1
ATOM 7256 C C . VAL E 2 213 ? 111.363 137.312 177.450 1.00 64.91 213 VAL E C 1
ATOM 7257 O O . VAL E 2 213 ? 110.243 137.293 176.924 1.00 64.91 213 VAL E O 1
ATOM 7261 N N . HIS E 2 214 ? 112.468 137.523 176.741 1.00 63.60 214 HIS E N 1
ATOM 7262 C CA . HIS E 2 214 ? 112.454 137.713 175.298 1.00 63.60 214 HIS E CA 1
ATOM 7263 C C . HIS E 2 214 ? 112.824 136.410 174.604 1.00 63.60 214 HIS E C 1
ATOM 7264 O O . HIS E 2 214 ? 113.726 135.693 175.047 1.00 63.60 214 HIS E O 1
ATOM 7271 N N . THR E 2 215 ? 112.116 136.105 173.519 1.00 60.80 215 THR E N 1
ATOM 7272 C CA . THR E 2 215 ? 112.359 134.898 172.744 1.00 60.80 215 THR E CA 1
ATOM 7273 C C . THR E 2 215 ? 112.265 135.224 171.261 1.00 60.80 215 THR E C 1
ATOM 7274 O O . THR E 2 215 ? 111.719 136.256 170.863 1.00 60.80 215 THR E O 1
ATOM 7278 N N . GLY E 2 216 ? 112.810 134.326 170.444 1.00 59.54 216 GLY E N 1
ATOM 7279 C CA . GLY E 2 216 ? 112.683 134.434 169.005 1.00 59.54 216 GLY E CA 1
ATOM 7280 C C . GLY E 2 216 ? 113.691 135.324 168.319 1.00 59.54 216 GLY E C 1
ATOM 7281 O O . GLY E 2 216 ? 113.532 135.601 167.125 1.00 59.54 216 GLY E O 1
ATOM 7282 N N . HIS E 2 217 ? 114.721 135.784 169.023 1.00 57.89 217 HIS E N 1
ATOM 7283 C CA . HIS E 2 217 ? 115.733 136.648 168.438 1.00 57.89 217 HIS E CA 1
ATOM 7284 C C . HIS E 2 217 ? 117.118 136.177 168.857 1.00 57.89 217 HIS E C 1
ATOM 7285 O O . HIS E 2 217 ? 117.288 135.500 169.874 1.00 57.89 217 HIS E O 1
ATOM 7292 N N . ASP E 2 218 ? 118.113 136.552 168.051 1.00 54.94 218 ASP E N 1
ATOM 7293 C CA . ASP E 2 218 ? 119.486 136.133 168.311 1.00 54.94 218 ASP E CA 1
ATOM 7294 C C . ASP E 2 218 ? 120.038 136.757 169.587 1.00 54.94 218 ASP E C 1
ATOM 7295 O O . ASP E 2 218 ? 120.921 136.176 170.227 1.00 54.94 218 ASP E O 1
ATOM 7300 N N . ARG E 2 219 ? 119.535 137.930 169.978 1.00 54.49 219 ARG E N 1
ATOM 7301 C CA . ARG E 2 219 ? 120.025 138.631 171.160 1.00 54.49 219 ARG E CA 1
ATOM 7302 C C . ARG E 2 219 ? 118.970 138.733 172.255 1.00 54.49 219 ARG E C 1
ATOM 7303 O O . ARG E 2 219 ? 119.023 139.656 173.072 1.00 54.49 219 ARG E O 1
ATOM 7311 N N . SER E 2 220 ? 118.016 137.799 172.296 1.00 56.79 220 SER E N 1
ATOM 7312 C CA . SER E 2 220 ? 116.927 137.893 173.264 1.00 56.79 220 SER E CA 1
ATOM 7313 C C . SER E 2 220 ? 117.448 137.869 174.695 1.00 56.79 220 SER E C 1
ATOM 7314 O O . SER E 2 220 ? 117.012 138.666 175.536 1.00 56.79 220 SER E O 1
ATOM 7317 N N . PHE E 2 221 ? 118.387 136.968 174.990 1.00 54.03 221 PHE E N 1
ATOM 7318 C CA . PHE E 2 221 ? 118.971 136.926 176.326 1.00 54.03 221 PHE E CA 1
ATOM 7319 C C . PHE E 2 221 ? 119.744 138.202 176.625 1.00 54.03 221 PHE E C 1
ATOM 7320 O O . PHE E 2 221 ? 119.748 138.683 177.765 1.00 54.03 221 PHE E O 1
ATOM 7328 N N . ILE E 2 222 ? 120.411 138.761 175.613 1.00 53.39 222 ILE E N 1
ATOM 7329 C CA . ILE E 2 222 ? 121.120 140.023 175.799 1.00 53.39 222 ILE E CA 1
ATOM 7330 C C . ILE E 2 222 ? 120.146 141.120 176.201 1.00 53.39 222 ILE E C 1
ATOM 7331 O O . ILE E 2 222 ? 120.413 141.899 177.122 1.00 53.39 222 ILE E O 1
ATOM 7336 N N . TYR E 2 223 ? 118.996 141.192 175.525 1.00 59.20 223 TYR E N 1
ATOM 7337 C CA . TYR E 2 223 ? 117.996 142.196 175.876 1.00 59.20 223 TYR E CA 1
ATOM 7338 C C . TYR E 2 223 ? 117.451 141.961 177.278 1.00 59.20 223 TYR E C 1
ATOM 7339 O O . TYR E 2 223 ? 117.241 142.914 178.038 1.00 59.20 223 TYR E O 1
ATOM 7348 N N . ASP E 2 224 ? 117.210 140.697 177.637 1.00 61.15 224 ASP E N 1
ATOM 7349 C CA . ASP E 2 224 ? 116.691 140.395 178.968 1.00 61.15 224 ASP E CA 1
ATOM 7350 C C . ASP E 2 224 ? 117.666 140.825 180.055 1.00 61.15 224 ASP E C 1
ATOM 7351 O O . ASP E 2 224 ? 117.262 141.409 181.066 1.00 61.15 224 ASP E O 1
ATOM 7356 N N . VAL E 2 225 ? 118.956 140.543 179.866 1.00 58.24 225 VAL E N 1
ATOM 7357 C CA . VAL E 2 225 ? 119.949 140.933 180.862 1.00 58.24 225 VAL E CA 1
ATOM 7358 C C . VAL E 2 225 ? 120.116 142.448 180.893 1.00 58.24 225 VAL E C 1
ATOM 7359 O O . VAL E 2 225 ? 120.304 143.043 181.961 1.00 58.24 225 VAL E O 1
ATOM 7363 N N . ALA E 2 226 ? 120.046 143.101 179.730 1.00 61.98 226 ALA E N 1
ATOM 7364 C CA . ALA E 2 226 ? 120.195 144.551 179.690 1.00 61.98 226 ALA E CA 1
ATOM 7365 C C . ALA E 2 226 ? 119.014 145.262 180.335 1.00 61.98 226 ALA E C 1
ATOM 7366 O O . ALA E 2 226 ? 119.174 146.370 180.860 1.00 61.98 226 ALA E O 1
ATOM 7368 N N . ASP E 2 227 ? 117.824 144.656 180.296 1.00 66.15 227 ASP E N 1
ATOM 7369 C CA . ASP E 2 227 ? 116.674 145.249 180.971 1.00 66.15 227 ASP E CA 1
ATOM 7370 C C . ASP E 2 227 ? 116.908 145.409 182.467 1.00 66.15 227 ASP E C 1
ATOM 7371 O O . ASP E 2 227 ? 116.266 146.257 183.096 1.00 66.15 227 ASP E O 1
ATOM 7376 N N . LEU E 2 228 ? 117.808 144.612 183.048 1.00 66.51 228 LEU E N 1
ATOM 7377 C CA . LEU E 2 228 ? 118.141 144.769 184.459 1.00 66.51 228 LEU E CA 1
ATOM 7378 C C . LEU E 2 228 ? 118.802 146.116 184.725 1.00 66.51 228 LEU E C 1
ATOM 7379 O O . LEU E 2 228 ? 118.501 146.777 185.726 1.00 66.51 228 LEU E O 1
ATOM 7384 N N . TYR E 2 229 ? 119.703 146.539 183.840 1.00 66.52 229 TYR E N 1
ATOM 7385 C CA . TYR E 2 229 ? 120.513 147.729 184.054 1.00 66.52 229 TYR E CA 1
ATOM 7386 C C . TYR E 2 229 ? 120.044 148.927 183.243 1.00 66.52 229 TYR E C 1
ATOM 7387 O O . TYR E 2 229 ? 120.671 149.989 183.315 1.00 66.52 229 TYR E O 1
ATOM 7396 N N . LYS E 2 230 ? 118.967 148.785 182.470 1.00 67.15 230 LYS E N 1
ATOM 7397 C CA . LYS E 2 230 ? 118.490 149.891 181.647 1.00 67.15 230 LYS E CA 1
ATOM 7398 C C . LYS E 2 230 ? 118.005 151.055 182.503 1.00 67.15 230 LYS E C 1
ATOM 7399 O O . LYS E 2 230 ? 118.271 152.223 182.194 1.00 67.15 230 LYS E O 1
ATOM 7405 N N . ALA E 2 231 ? 117.289 150.756 183.585 1.00 70.67 231 ALA E N 1
ATOM 7406 C CA . ALA E 2 231 ? 116.579 151.784 184.333 1.00 70.67 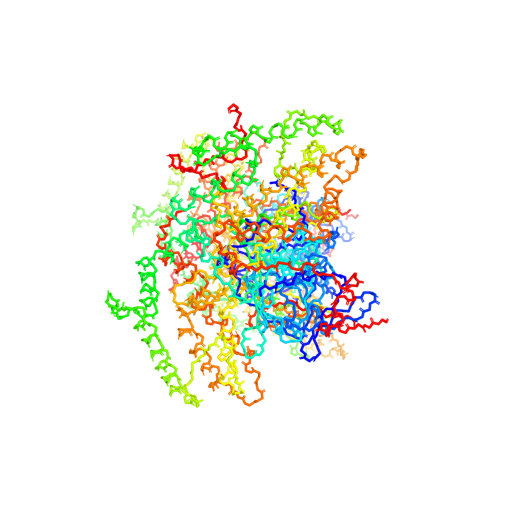231 ALA E CA 1
ATOM 7407 C C . ALA E 2 231 ? 117.472 152.597 185.260 1.00 70.67 231 ALA E C 1
ATOM 7408 O O . ALA E 2 231 ? 117.055 153.676 185.694 1.00 70.67 231 ALA E O 1
ATOM 7410 N N . GLU E 2 232 ? 118.677 152.126 185.577 1.00 71.05 232 GLU E N 1
ATOM 7411 C CA . GLU E 2 232 ? 119.519 152.822 186.542 1.00 71.05 232 GLU E CA 1
ATOM 7412 C C . GLU E 2 232 ? 120.902 153.187 186.026 1.00 71.05 232 GLU E C 1
ATOM 7413 O O . GLU E 2 232 ? 121.664 153.824 186.755 1.00 71.05 232 GLU E O 1
ATOM 7419 N N . ILE E 2 233 ? 121.248 152.819 184.791 1.00 71.20 233 ILE E N 1
ATOM 7420 C CA . ILE E 2 233 ? 122.491 153.245 184.157 1.00 71.20 233 ILE E CA 1
ATOM 7421 C C . ILE E 2 233 ? 122.227 154.002 182.860 1.00 71.20 233 ILE E C 1
ATOM 7422 O O . ILE E 2 233 ? 122.641 155.155 182.706 1.00 71.20 233 ILE E O 1
ATOM 7427 N N . THR E 2 234 ? 121.535 153.366 181.913 1.00 72.22 234 THR E N 1
ATOM 7428 C CA . THR E 2 234 ? 121.389 153.958 180.587 1.00 72.22 234 THR E CA 1
ATOM 7429 C C . THR E 2 234 ? 120.417 155.132 180.596 1.00 72.22 234 THR E C 1
ATOM 7430 O O . THR E 2 234 ? 120.651 156.138 179.918 1.00 72.22 234 THR E O 1
ATOM 7434 N N . VAL E 2 235 ? 119.312 155.018 181.336 1.00 74.52 235 VAL E N 1
ATOM 7435 C CA . VAL E 2 235 ? 118.336 156.110 181.381 1.00 74.52 235 VAL E CA 1
ATOM 7436 C C . VAL E 2 235 ? 118.917 157.379 181.998 1.00 74.52 235 VAL E C 1
ATOM 7437 O O . VAL E 2 235 ? 118.747 158.459 181.407 1.00 74.52 235 VAL E O 1
ATOM 7441 N N . PRO E 2 236 ? 119.575 157.341 183.168 1.00 75.12 236 PRO E N 1
ATOM 7442 C CA . PRO E 2 236 ? 120.178 158.581 183.684 1.00 75.12 236 PRO E CA 1
ATOM 7443 C C . PRO E 2 236 ? 121.211 159.184 182.750 1.00 75.12 236 PRO E C 1
ATOM 7444 O O . PRO E 2 236 ? 121.246 160.409 182.586 1.00 75.12 236 PRO E O 1
ATOM 7448 N N . ILE E 2 237 ? 122.042 158.354 182.116 1.00 74.83 237 ILE E N 1
ATOM 7449 C CA . ILE E 2 237 ? 123.052 158.872 181.198 1.00 74.83 237 ILE E CA 1
ATOM 7450 C C . ILE E 2 237 ? 122.393 159.524 179.989 1.00 74.83 237 ILE E C 1
ATOM 7451 O O . ILE E 2 237 ? 122.802 160.605 179.549 1.00 74.83 237 ILE E O 1
ATOM 7456 N N . ALA E 2 238 ? 121.365 158.879 179.435 1.00 78.17 238 ALA E N 1
ATOM 7457 C CA . ALA E 2 238 ? 120.677 159.434 178.276 1.00 78.17 238 ALA E CA 1
ATOM 7458 C C . ALA E 2 238 ? 120.011 160.760 178.612 1.00 78.17 238 ALA E C 1
ATOM 7459 O O . ALA E 2 238 ? 120.095 161.718 177.835 1.00 78.17 238 ALA E O 1
ATOM 7461 N N . PHE E 2 239 ? 119.354 160.843 179.770 1.00 80.40 239 PHE E N 1
ATOM 7462 C CA . PHE E 2 239 ? 118.712 162.101 180.139 1.00 80.40 239 PHE E CA 1
ATOM 7463 C C . PHE E 2 239 ? 119.744 163.185 180.428 1.00 80.40 239 PHE E C 1
ATOM 7464 O O . PHE E 2 239 ? 119.538 164.353 180.076 1.00 80.40 239 PHE E O 1
ATOM 7472 N N . ALA E 2 240 ? 120.870 162.818 181.046 1.00 81.93 240 ALA E N 1
ATOM 7473 C CA . ALA E 2 240 ? 121.921 163.792 181.313 1.00 81.93 240 ALA E CA 1
ATOM 7474 C C . ALA E 2 240 ? 122.497 164.350 180.018 1.00 81.93 240 ALA E C 1
ATOM 7475 O O . ALA E 2 240 ? 122.698 165.563 179.887 1.00 81.93 240 ALA E O 1
ATOM 7477 N N . VAL E 2 241 ? 122.769 163.478 179.043 1.00 83.09 241 VAL E N 1
ATOM 7478 C CA . VAL E 2 241 ? 123.336 163.961 177.787 1.00 83.09 241 VAL E CA 1
ATOM 7479 C C . VAL E 2 241 ? 122.297 164.734 176.985 1.00 83.09 241 VAL E C 1
ATOM 7480 O O . VAL E 2 241 ? 122.646 165.669 176.256 1.00 83.09 241 VAL E O 1
ATOM 7484 N N . ALA E 2 242 ? 121.016 164.372 177.095 1.00 86.90 242 ALA E N 1
ATOM 7485 C CA . ALA E 2 242 ? 119.979 165.143 176.418 1.00 86.90 242 ALA E CA 1
ATOM 7486 C C . ALA E 2 242 ? 119.863 166.544 177.005 1.00 86.90 242 ALA E C 1
ATOM 7487 O O . ALA E 2 242 ? 119.695 167.521 176.266 1.00 86.90 242 ALA E O 1
ATOM 7489 N N . ALA E 2 243 ? 119.943 166.661 178.332 1.00 88.45 243 ALA E N 1
ATOM 7490 C CA . ALA E 2 243 ? 119.917 167.979 178.959 1.00 88.45 243 ALA E CA 1
ATOM 7491 C C . ALA E 2 243 ? 121.163 168.784 178.611 1.00 88.45 243 ALA E C 1
ATOM 7492 O O . ALA E 2 243 ? 121.078 169.991 178.355 1.00 88.45 243 ALA E O 1
ATOM 7494 N N . GLU E 2 244 ? 122.327 168.135 178.593 1.00 91.11 244 GLU E N 1
ATOM 7495 C CA . GLU E 2 244 ? 123.592 168.815 178.346 1.00 91.11 244 GLU E CA 1
ATOM 7496 C C . GLU E 2 244 ? 123.888 169.002 176.861 1.00 91.11 244 GLU E C 1
ATOM 7497 O O . GLU E 2 244 ? 124.829 169.728 176.520 1.00 91.11 244 GLU E O 1
ATOM 7503 N N . ALA E 2 245 ? 123.103 168.388 175.977 1.00 93.18 245 ALA E N 1
ATOM 7504 C CA . ALA E 2 245 ? 123.399 168.431 174.550 1.00 93.18 245 ALA E CA 1
ATOM 7505 C C . ALA E 2 245 ? 123.332 169.854 174.011 1.00 93.18 245 ALA E C 1
ATOM 7506 O O . ALA E 2 245 ? 122.403 170.607 174.316 1.00 93.18 245 ALA E O 1
ATOM 7508 N N . GLU E 2 246 ? 124.326 170.216 173.207 1.00 97.42 246 GLU E N 1
ATOM 7509 C CA . GLU E 2 246 ? 124.293 171.470 172.474 1.00 97.42 246 GLU E CA 1
ATOM 7510 C C . GLU E 2 246 ? 123.587 171.271 171.138 1.00 97.42 246 GLU E C 1
ATOM 7511 O O . GLU E 2 246 ? 123.497 170.155 170.620 1.00 97.42 246 GLU E O 1
ATOM 7517 N N . GLU E 2 247 ? 123.076 172.368 170.586 1.00 102.54 247 GLU E N 1
ATOM 7518 C CA . GLU E 2 247 ? 122.376 172.298 169.312 1.00 102.54 247 GLU E CA 1
ATOM 7519 C C . GLU E 2 247 ? 123.334 171.898 168.196 1.00 102.54 247 GLU E C 1
ATOM 7520 O O . GLU E 2 247 ? 124.475 172.365 168.136 1.00 102.54 247 GLU E O 1
ATOM 7526 N N . GLY E 2 248 ? 122.860 171.027 167.309 1.00 97.98 248 GLY E N 1
ATOM 7527 C CA . GLY E 2 248 ? 123.692 170.540 166.225 1.00 97.98 248 GLY E CA 1
ATOM 7528 C C . GLY E 2 248 ? 124.859 169.686 166.664 1.00 97.98 248 GLY E C 1
ATOM 7529 O O . GLY E 2 248 ? 125.965 169.841 166.136 1.00 97.98 248 GLY E O 1
ATOM 7530 N N . GLN E 2 249 ? 124.646 168.787 167.621 1.00 88.66 249 GLN E N 1
ATOM 7531 C CA . GLN E 2 249 ? 125.691 167.910 168.125 1.00 88.66 249 GLN E CA 1
ATOM 7532 C C . GLN E 2 249 ? 125.255 166.457 167.999 1.00 88.66 249 GLN E C 1
ATOM 7533 O O . GLN E 2 249 ? 124.065 166.139 168.078 1.00 88.66 249 GLN E O 1
ATOM 7539 N N . ASP E 2 250 ? 126.233 165.576 167.799 1.00 76.61 250 ASP E N 1
ATOM 7540 C CA . ASP E 2 250 ? 125.965 164.146 167.684 1.00 76.61 250 ASP E CA 1
ATOM 7541 C C . ASP E 2 250 ? 125.598 163.591 169.054 1.00 76.61 250 ASP E C 1
ATOM 7542 O O . ASP E 2 250 ? 126.476 163.325 169.880 1.00 76.61 250 ASP E O 1
ATOM 7547 N N . ILE E 2 251 ? 124.298 163.418 169.298 1.00 73.61 251 ILE E N 1
ATOM 7548 C CA . ILE E 2 251 ? 123.845 162.934 170.598 1.00 73.61 251 ILE E CA 1
ATOM 7549 C C . ILE E 2 251 ? 124.218 161.469 170.792 1.00 73.61 251 ILE E C 1
ATOM 7550 O O . ILE E 2 251 ? 124.490 161.029 171.916 1.00 73.61 251 ILE E O 1
ATOM 7555 N N . GLY E 2 252 ? 124.237 160.688 169.709 1.00 68.12 252 GLY E N 1
ATOM 7556 C CA . GLY E 2 252 ? 124.608 159.288 169.830 1.00 68.12 252 GLY E CA 1
ATOM 7557 C C . GLY E 2 252 ? 126.051 159.102 170.258 1.00 68.12 252 GLY E C 1
ATOM 7558 O O . GLY E 2 252 ? 126.353 158.268 171.116 1.00 68.12 252 GLY E O 1
ATOM 7559 N N . GLN E 2 253 ? 126.961 159.879 169.668 1.00 63.50 253 GLN E N 1
ATOM 7560 C CA . GLN E 2 253 ? 128.363 159.805 170.063 1.00 63.50 253 GLN E CA 1
ATOM 7561 C C . GLN E 2 253 ? 128.547 160.224 171.515 1.00 63.50 253 GLN E C 1
ATOM 7562 O O . GLN E 2 253 ? 129.309 159.595 172.258 1.00 63.50 253 GLN E O 1
ATOM 7568 N N . LEU E 2 254 ? 127.857 161.288 171.937 1.00 67.97 254 LEU E N 1
ATOM 7569 C CA . LEU E 2 254 ? 127.944 161.722 173.327 1.00 67.97 254 LEU E CA 1
ATOM 7570 C C . LEU E 2 254 ? 127.433 160.645 174.273 1.00 67.97 254 LEU E C 1
ATOM 7571 O O . LEU E 2 254 ? 128.047 160.381 175.314 1.00 67.97 254 LEU E O 1
ATOM 7576 N N . ALA E 2 255 ? 126.308 160.013 173.930 1.00 63.94 255 ALA E N 1
ATOM 7577 C CA . ALA E 2 255 ? 125.772 158.952 174.774 1.00 63.94 255 ALA E CA 1
ATOM 7578 C C . ALA E 2 255 ? 126.736 157.776 174.859 1.00 63.94 255 ALA E C 1
ATOM 7579 O O . ALA E 2 255 ? 126.953 157.220 175.941 1.00 63.94 255 ALA E O 1
ATOM 7581 N N . ARG E 2 256 ? 127.334 157.390 173.728 1.00 56.16 256 ARG E N 1
ATOM 7582 C CA . ARG E 2 256 ? 128.283 156.282 173.740 1.00 56.16 256 ARG E CA 1
ATOM 7583 C C . ARG E 2 256 ? 129.512 156.614 174.578 1.00 56.16 256 ARG E C 1
ATOM 7584 O O . ARG E 2 256 ? 130.004 155.768 175.336 1.00 56.16 256 ARG E O 1
ATOM 7592 N N . LEU E 2 257 ? 130.022 157.843 174.461 1.00 59.14 257 LEU E N 1
ATOM 7593 C CA . LEU E 2 257 ? 131.199 158.229 175.233 1.00 59.14 257 LEU E CA 1
ATOM 7594 C C . LEU E 2 257 ? 130.894 158.290 176.726 1.00 59.14 257 LEU E C 1
ATOM 7595 O O . LEU E 2 257 ? 131.708 157.858 177.550 1.00 59.14 257 LEU E O 1
ATOM 7600 N N . ARG E 2 258 ? 129.726 158.814 177.099 1.00 61.52 258 ARG E N 1
ATOM 7601 C CA . ARG E 2 258 ? 129.364 158.831 178.513 1.00 61.52 258 ARG E CA 1
ATOM 7602 C C . ARG E 2 258 ? 129.154 157.419 179.047 1.00 61.52 258 ARG E C 1
ATOM 7603 O O . ARG E 2 258 ? 129.523 157.121 180.189 1.00 61.52 258 ARG E O 1
ATOM 7611 N N . THR E 2 259 ? 128.577 156.532 178.235 1.00 57.30 259 THR E N 1
ATOM 7612 C CA . THR E 2 259 ? 128.397 155.154 178.674 1.00 57.30 259 THR E CA 1
ATOM 7613 C C . THR E 2 259 ? 129.737 154.451 178.854 1.00 57.30 259 THR E C 1
ATOM 7614 O O . THR E 2 259 ? 129.919 153.695 179.814 1.00 57.30 259 THR E O 1
ATOM 7618 N N . ARG E 2 260 ? 130.692 154.686 177.950 1.00 55.26 260 ARG E N 1
ATOM 7619 C CA . ARG E 2 260 ? 132.010 154.084 178.132 1.00 55.26 260 ARG E CA 1
ATOM 7620 C C . ARG E 2 260 ? 132.714 154.667 179.353 1.00 55.26 260 ARG E C 1
ATOM 7621 O O . ARG E 2 260 ? 133.418 153.946 180.069 1.00 55.26 260 ARG E O 1
ATOM 7629 N N . ASP E 2 261 ? 132.526 155.965 179.616 1.00 58.13 261 ASP E N 1
ATOM 7630 C CA . ASP E 2 261 ? 133.096 156.562 180.819 1.00 58.13 261 ASP E CA 1
ATOM 7631 C C . ASP E 2 261 ? 132.509 155.927 182.072 1.00 58.13 261 ASP E C 1
ATOM 7632 O O . ASP E 2 261 ? 133.223 155.692 183.054 1.00 58.13 261 ASP E O 1
ATOM 7637 N N . ALA E 2 262 ? 131.204 155.651 182.057 1.00 56.82 262 ALA E N 1
ATOM 7638 C CA . ALA E 2 262 ? 130.589 154.923 183.162 1.00 56.82 262 ALA E CA 1
ATOM 7639 C C . ALA E 2 262 ? 131.162 153.516 183.280 1.00 56.82 262 ALA E C 1
ATOM 7640 O O . ALA E 2 262 ? 131.382 153.015 184.389 1.00 56.82 262 ALA E O 1
ATOM 7642 N N . PHE E 2 263 ? 131.408 152.862 182.144 1.00 54.44 263 PHE E N 1
ATOM 7643 C CA . PHE E 2 263 ? 131.928 151.501 182.122 1.00 54.44 263 PHE E CA 1
ATOM 7644 C C . PHE E 2 263 ? 133.408 151.413 182.472 1.00 54.44 263 PHE E C 1
ATOM 7645 O O . PHE E 2 263 ? 133.908 150.302 182.679 1.00 54.44 263 PHE E O 1
ATOM 7653 N N . VAL E 2 264 ? 134.120 152.542 182.528 1.00 56.21 264 VAL E N 1
ATOM 7654 C CA . VAL E 2 264 ? 135.559 152.506 182.791 1.00 56.21 264 VAL E CA 1
ATOM 7655 C C . VAL E 2 264 ? 135.847 151.881 184.152 1.00 56.21 264 VAL E C 1
ATOM 7656 O O . VAL E 2 264 ? 136.783 151.085 184.298 1.00 56.21 264 VAL E O 1
ATOM 7660 N N . ASP E 2 265 ? 135.047 152.224 185.165 1.00 62.55 265 ASP E N 1
ATOM 7661 C CA . ASP E 2 265 ? 135.323 151.762 186.523 1.00 62.55 265 ASP E CA 1
ATOM 7662 C C . ASP E 2 265 ? 135.286 150.241 186.623 1.00 62.55 265 ASP E C 1
ATOM 7663 O O . ASP E 2 265 ? 136.090 149.639 187.346 1.00 62.55 265 ASP E O 1
ATOM 7668 N N . GLY E 2 266 ? 134.364 149.600 185.906 1.00 63.09 266 GLY E N 1
ATOM 7669 C CA . GLY E 2 266 ? 134.273 148.157 185.885 1.00 63.09 266 GLY E CA 1
ATOM 7670 C C . GLY E 2 266 ? 133.335 147.549 186.905 1.00 63.09 266 GLY E C 1
ATOM 7671 O O . GLY E 2 266 ? 133.128 146.329 186.878 1.00 63.09 266 GLY E O 1
ATOM 7672 N N . LYS E 2 267 ? 132.760 148.352 187.803 1.00 64.85 267 LYS E N 1
ATOM 7673 C CA . LYS E 2 267 ? 131.809 147.813 188.770 1.00 64.85 267 LYS E CA 1
ATOM 7674 C C . LYS E 2 267 ? 130.581 147.246 188.070 1.00 64.85 267 LYS E C 1
ATOM 7675 O O . LYS E 2 267 ? 130.011 146.239 188.510 1.00 64.85 267 LYS E O 1
ATOM 7681 N N . ILE E 2 268 ? 130.161 147.882 186.975 1.00 62.99 268 ILE E N 1
ATOM 7682 C CA . ILE E 2 268 ? 129.001 147.407 186.227 1.00 62.99 268 ILE E CA 1
ATOM 7683 C C . ILE E 2 268 ? 129.276 146.033 185.631 1.00 62.99 268 ILE E C 1
ATOM 7684 O O . ILE E 2 268 ? 128.393 145.169 185.594 1.00 62.99 268 ILE E O 1
ATOM 7689 N N . LEU E 2 269 ? 130.502 145.808 185.153 1.00 61.15 269 LEU E N 1
ATOM 7690 C CA . LEU E 2 269 ? 130.867 144.490 184.640 1.00 61.15 269 LEU E CA 1
ATOM 7691 C C . LEU E 2 269 ? 130.797 143.432 185.736 1.00 61.15 269 LEU E C 1
ATOM 7692 O O . LEU E 2 269 ? 130.280 142.328 185.515 1.00 61.15 269 LEU E O 1
ATOM 7697 N N . LYS E 2 270 ? 131.311 143.755 186.927 1.00 61.63 270 LYS E N 1
ATOM 7698 C CA . LYS E 2 270 ? 131.238 142.822 188.046 1.00 61.63 270 LYS E CA 1
ATOM 7699 C C . LYS E 2 270 ? 129.795 142.501 188.396 1.00 61.63 270 LYS E C 1
ATOM 7700 O O . LYS E 2 270 ? 129.450 141.340 188.645 1.00 61.63 270 LYS E O 1
ATOM 7706 N N . ARG E 2 271 ? 128.937 143.521 188.425 1.00 63.65 271 ARG E N 1
ATOM 7707 C CA . ARG E 2 271 ? 127.540 143.284 188.764 1.00 63.65 271 ARG E CA 1
ATOM 7708 C C . ARG E 2 271 ? 126.837 142.465 187.689 1.00 63.65 271 ARG E C 1
ATOM 7709 O O . ARG E 2 271 ? 126.004 141.612 188.008 1.00 63.65 271 ARG E O 1
ATOM 7717 N N . MET E 2 272 ? 127.155 142.700 186.412 1.00 62.01 272 MET E N 1
ATOM 7718 C CA . MET E 2 272 ? 126.575 141.874 185.357 1.00 62.01 272 MET E CA 1
ATOM 7719 C C . MET E 2 272 ? 126.991 140.418 185.500 1.00 62.01 272 MET E C 1
ATOM 7720 O O . MET E 2 272 ? 126.162 139.514 185.348 1.00 62.01 272 MET E O 1
ATOM 7725 N N . VAL E 2 273 ? 128.270 140.166 185.790 1.00 58.90 273 VAL E N 1
ATOM 7726 C CA . VAL E 2 273 ? 128.713 138.786 185.984 1.00 58.90 273 VAL E CA 1
ATOM 7727 C C . VAL E 2 273 ? 128.006 138.159 187.181 1.00 58.90 273 VAL E C 1
ATOM 7728 O O . VAL E 2 273 ? 127.537 137.012 187.118 1.00 58.90 273 VAL E O 1
ATOM 7732 N N . LYS E 2 274 ? 127.911 138.903 188.286 1.00 60.81 274 LYS E N 1
ATOM 7733 C CA . LYS E 2 274 ? 127.273 138.379 189.489 1.00 60.81 274 LYS E CA 1
ATOM 7734 C C . LYS E 2 274 ? 125.809 138.042 189.238 1.00 60.81 274 LYS E C 1
ATOM 7735 O O . LYS E 2 274 ? 125.330 136.975 189.636 1.00 60.81 274 LYS E O 1
ATOM 7741 N N . ASP E 2 275 ? 125.081 138.939 188.570 1.00 62.22 275 ASP E N 1
ATOM 7742 C CA . ASP E 2 275 ? 123.671 138.682 188.296 1.00 62.22 275 ASP E CA 1
ATOM 7743 C C . ASP E 2 275 ? 123.484 137.568 187.277 1.00 62.22 275 ASP E C 1
ATOM 7744 O O . ASP E 2 275 ? 122.518 136.805 187.376 1.00 62.22 275 ASP E O 1
ATOM 7749 N N . LEU E 2 276 ? 124.380 137.455 186.294 1.00 58.05 276 LEU E N 1
ATOM 7750 C CA . LEU E 2 276 ? 124.299 136.339 185.359 1.00 58.05 276 LEU E CA 1
ATOM 7751 C C . LEU E 2 276 ? 124.463 135.012 186.083 1.00 58.05 276 LEU E C 1
ATOM 7752 O O . LEU E 2 276 ? 123.732 134.053 185.811 1.00 58.05 276 LEU E O 1
ATOM 7757 N N . GLN E 2 277 ? 125.417 134.938 187.012 1.00 61.59 277 GLN E N 1
ATOM 7758 C CA . GLN E 2 277 ? 125.593 133.709 187.781 1.00 61.59 277 GLN E CA 1
ATOM 7759 C C . GLN E 2 277 ? 124.414 133.460 188.717 1.00 61.59 277 GLN E C 1
ATOM 7760 O O . GLN E 2 277 ? 124.015 132.309 188.926 1.00 61.59 277 GLN E O 1
ATOM 7766 N N . THR E 2 278 ? 123.852 134.523 189.296 1.00 62.75 278 THR E N 1
ATOM 7767 C CA . THR E 2 278 ? 122.725 134.370 190.211 1.00 62.75 278 THR E CA 1
ATOM 7768 C C . THR E 2 278 ? 121.476 133.876 189.487 1.00 62.75 278 THR E C 1
ATOM 7769 O O . THR E 2 278 ? 120.758 133.009 189.998 1.00 62.75 278 THR E O 1
ATOM 7773 N N . LEU E 2 279 ? 121.208 134.407 188.292 1.00 63.45 279 LEU E N 1
ATOM 7774 C CA . LEU E 2 279 ? 119.987 134.070 187.569 1.00 63.45 279 LEU E CA 1
ATOM 7775 C C . LEU E 2 279 ? 119.929 132.603 187.171 1.00 63.45 279 LEU E C 1
ATOM 7776 O O . LEU E 2 279 ? 118.836 132.085 186.918 1.00 63.45 279 LEU E O 1
ATOM 7781 N N . LEU E 2 280 ? 121.070 131.923 187.108 1.00 62.66 280 LEU E N 1
ATOM 7782 C CA . LEU E 2 280 ? 121.116 130.510 186.765 1.00 62.66 280 LEU E CA 1
ATOM 7783 C C . LEU E 2 280 ? 121.124 129.607 187.992 1.00 62.66 280 LEU E C 1
ATOM 7784 O O . LEU E 2 280 ? 121.325 128.397 187.852 1.00 62.66 280 LEU E O 1
ATOM 7789 N N . GLU E 2 281 ? 120.913 130.170 189.183 1.00 67.15 281 GLU E N 1
ATOM 7790 C CA . GLU E 2 281 ? 120.927 129.414 190.437 1.00 67.15 281 GLU E CA 1
ATOM 7791 C C . GLU E 2 281 ? 122.252 128.680 190.625 1.00 67.15 281 GLU E C 1
ATOM 7792 O O . GLU E 2 281 ? 122.301 127.577 191.174 1.00 67.15 281 GLU E O 1
ATOM 7798 N N . ILE E 2 282 ? 123.333 129.293 190.164 1.00 65.08 282 ILE E N 1
ATOM 7799 C CA . ILE E 2 282 ? 124.662 128.706 190.354 1.00 65.08 282 ILE E CA 1
ATOM 7800 C C . ILE E 2 282 ? 125.024 128.772 191.834 1.00 65.08 282 ILE E C 1
ATOM 7801 O O . ILE E 2 282 ? 124.890 129.843 192.452 1.00 65.08 282 ILE E O 1
ATOM 7806 N N . PRO E 2 283 ? 125.455 127.669 192.447 1.00 67.95 283 PRO E N 1
ATOM 7807 C CA . PRO E 2 283 ? 125.828 127.715 193.865 1.00 67.95 283 PRO E CA 1
ATOM 7808 C C . PRO E 2 283 ? 126.955 128.707 194.108 1.00 67.95 283 PRO E C 1
ATOM 7809 O O . PRO E 2 283 ? 127.882 128.832 193.305 1.00 67.95 283 PRO E O 1
ATOM 7813 N N . GLU E 2 284 ? 126.864 129.415 195.237 1.00 68.12 284 GLU E N 1
ATOM 7814 C CA . GLU E 2 284 ? 127.839 130.457 195.545 1.00 68.12 284 GLU E CA 1
ATOM 7815 C C . GLU E 2 284 ? 129.249 129.895 195.666 1.00 68.12 284 GLU E C 1
ATOM 7816 O O . GLU E 2 284 ? 130.218 130.568 195.295 1.00 68.12 284 GLU E O 1
ATOM 7822 N N . GLU E 2 285 ? 129.386 128.672 196.181 1.00 68.27 285 GLU E N 1
ATOM 7823 C CA . GLU E 2 285 ? 130.708 128.070 196.313 1.00 68.27 285 GLU E CA 1
ATOM 7824 C C . GLU E 2 285 ? 131.350 127.834 194.950 1.00 68.27 285 GLU E C 1
ATOM 7825 O O . GLU E 2 285 ? 132.557 128.044 194.780 1.00 68.27 285 GLU E O 1
ATOM 7831 N N . GLY E 2 286 ? 130.562 127.402 193.968 1.00 66.92 286 GLY E N 1
ATOM 7832 C CA . GLY E 2 286 ? 131.066 127.151 192.634 1.00 66.92 286 GLY E CA 1
ATOM 7833 C C . GLY E 2 286 ? 131.131 128.351 191.721 1.00 66.92 286 GLY E C 1
ATOM 7834 O O . GLY E 2 286 ? 131.574 128.221 190.576 1.00 66.92 286 GLY E O 1
ATOM 7835 N N . GLN E 2 287 ? 130.703 129.519 192.189 1.00 64.44 287 GLN E N 1
ATOM 7836 C CA . GLN E 2 287 ? 130.736 130.717 191.367 1.00 64.44 287 GLN E CA 1
ATOM 7837 C C . GLN E 2 287 ? 132.164 131.232 191.213 1.00 64.44 287 GLN E C 1
ATOM 7838 O O . GLN E 2 287 ? 133.074 130.867 191.961 1.00 64.44 287 GLN E O 1
ATOM 7844 N N . ILE E 2 288 ? 132.350 132.093 190.216 1.00 65.18 288 ILE E N 1
ATOM 7845 C CA . ILE E 2 288 ? 133.610 132.790 189.993 1.00 65.18 288 ILE E CA 1
ATOM 7846 C C . ILE E 2 288 ? 133.320 134.283 189.931 1.00 65.18 288 ILE E C 1
ATOM 7847 O O . ILE E 2 288 ? 132.278 134.703 189.416 1.00 65.18 288 ILE E O 1
ATOM 7852 N N . GLU E 2 289 ? 134.230 135.081 190.479 1.00 65.94 289 GLU E N 1
ATOM 7853 C CA . GLU E 2 289 ? 134.042 136.521 190.587 1.00 65.94 289 GLU E CA 1
ATOM 7854 C C . GLU E 2 289 ? 134.849 137.245 189.517 1.00 65.94 289 GLU E C 1
ATOM 7855 O O . GLU E 2 289 ? 135.964 136.836 189.178 1.00 65.94 289 GLU E O 1
ATOM 7861 N N . ALA E 2 290 ? 134.269 138.315 188.980 1.00 63.26 290 ALA E N 1
ATOM 7862 C CA . ALA E 2 290 ? 134.906 139.077 187.916 1.00 63.26 290 ALA E CA 1
ATOM 7863 C C . ALA E 2 290 ? 135.868 140.109 188.488 1.00 63.26 290 ALA E C 1
ATOM 7864 O O . ALA E 2 290 ? 135.586 140.748 189.505 1.00 63.26 290 ALA E O 1
ATOM 7866 N N . GLU E 2 291 ? 137.009 140.270 187.821 1.00 61.34 291 GLU E N 1
ATOM 7867 C CA . GLU E 2 291 ? 138.037 141.230 188.219 1.00 61.34 291 GLU E CA 1
ATOM 7868 C C . GLU E 2 291 ? 138.325 142.142 187.035 1.00 61.34 291 GLU E C 1
ATOM 7869 O O . GLU E 2 291 ? 139.155 141.817 186.174 1.00 61.34 291 GLU E O 1
ATOM 7875 N N . PRO E 2 292 ? 137.662 143.299 186.958 1.00 59.91 292 PRO E N 1
ATOM 7876 C CA . PRO E 2 292 ? 137.888 144.208 185.826 1.00 59.91 292 PRO E CA 1
ATOM 7877 C C . PRO E 2 292 ? 139.268 144.835 185.887 1.00 59.91 292 PRO E C 1
ATOM 7878 O O . PRO E 2 292 ? 139.423 146.002 186.260 1.00 59.91 292 PRO E O 1
ATOM 7882 N N . LEU E 2 293 ? 140.276 144.055 185.517 1.00 62.95 293 LEU E N 1
ATOM 7883 C CA . LEU E 2 293 ? 141.661 144.454 185.696 1.00 62.95 293 LEU E CA 1
ATOM 7884 C C . LEU E 2 293 ? 142.042 145.559 184.719 1.00 62.95 293 LEU E C 1
ATOM 7885 O O . LEU E 2 293 ? 141.626 145.554 183.557 1.00 62.95 293 LEU E O 1
ATOM 7890 N N . SER E 2 294 ? 142.836 146.511 185.201 1.00 70.12 294 SER E N 1
ATOM 7891 C CA . SER E 2 294 ? 143.373 147.589 184.382 1.00 70.12 294 SER E CA 1
ATOM 7892 C C . SER E 2 294 ? 144.886 147.446 184.308 1.00 70.12 294 SER E C 1
ATOM 7893 O O . SER E 2 294 ? 145.542 147.220 185.330 1.00 70.12 294 SER E O 1
ATOM 7896 N N . LEU E 2 295 ? 145.434 147.571 183.100 1.00 68.39 295 LEU E N 1
ATOM 7897 C CA . LEU E 2 295 ? 146.849 147.276 182.898 1.00 68.39 295 LEU E CA 1
ATOM 7898 C C . LEU E 2 295 ? 147.747 148.332 183.529 1.00 68.39 295 LEU E C 1
ATOM 7899 O O . LEU E 2 295 ? 148.776 147.999 184.128 1.00 68.39 295 LEU E O 1
ATOM 7904 N N . TRP E 2 296 ? 147.385 149.606 183.403 1.00 71.26 296 TRP E N 1
ATOM 7905 C CA . TRP E 2 296 ? 148.229 150.693 183.885 1.00 71.26 296 TRP E CA 1
ATOM 7906 C C . TRP E 2 296 ? 147.690 151.349 185.147 1.00 71.26 296 TRP E C 1
ATOM 7907 O O . TRP E 2 296 ? 148.473 151.725 186.024 1.00 71.26 296 TRP E O 1
ATOM 7918 N N . ASP E 2 297 ? 146.369 151.496 185.259 1.00 79.16 297 ASP E N 1
ATOM 7919 C CA . ASP E 2 297 ? 145.786 152.055 186.471 1.00 79.16 297 ASP E CA 1
ATOM 7920 C C . ASP E 2 297 ? 145.961 151.137 187.673 1.00 79.16 297 ASP E C 1
ATOM 7921 O O . ASP E 2 297 ? 145.774 151.584 188.810 1.00 79.16 297 ASP E O 1
ATOM 7926 N N . ASP E 2 298 ? 146.313 149.873 187.452 1.00 79.29 298 ASP E N 1
ATOM 7927 C CA . ASP E 2 298 ? 146.480 148.895 188.519 1.00 79.29 298 ASP E CA 1
ATOM 7928 C C . ASP E 2 298 ? 147.833 148.207 188.416 1.00 79.29 298 ASP E C 1
ATOM 7929 O O . ASP E 2 298 ? 147.945 146.990 188.582 1.00 79.29 298 ASP E O 1
ATOM 7934 N N . LYS E 2 299 ? 148.888 148.978 188.141 1.00 80.23 299 LYS E N 1
ATOM 7935 C CA . LYS E 2 299 ? 150.222 148.393 188.039 1.00 80.23 299 LYS E CA 1
ATOM 7936 C C . LYS E 2 299 ? 150.669 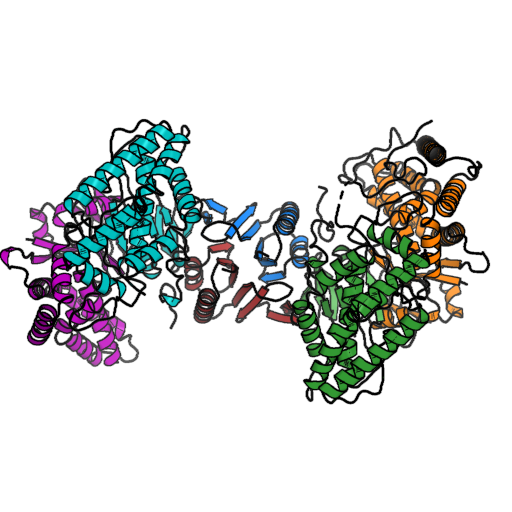147.795 189.368 1.00 80.23 299 LYS E C 1
ATOM 7937 O O . LYS E 2 299 ? 151.284 146.721 189.401 1.00 80.23 299 LYS E O 1
ATOM 7943 N N . GLU E 2 300 ? 150.376 148.484 190.475 1.00 85.80 300 GLU E N 1
ATOM 7944 C CA . GLU E 2 300 ? 150.768 147.987 191.789 1.00 85.80 300 GLU E CA 1
ATOM 7945 C C . GLU E 2 300 ? 150.058 146.684 192.133 1.00 85.80 300 GLU E C 1
ATOM 7946 O O . GLU E 2 300 ? 150.588 145.873 192.899 1.00 85.80 300 GLU E O 1
ATOM 7952 N N . LYS E 2 301 ? 148.860 146.470 191.587 1.00 83.17 301 LYS E N 1
ATOM 7953 C CA . LYS E 2 301 ? 148.139 145.224 191.811 1.00 83.17 301 LYS E CA 1
ATOM 7954 C C . LYS E 2 301 ? 148.692 144.070 190.985 1.00 83.17 301 LYS E C 1
ATOM 7955 O O . LYS E 2 301 ? 148.581 142.914 191.408 1.00 83.17 301 LYS E O 1
ATOM 7961 N N . LEU E 2 302 ? 149.290 144.355 189.828 1.00 81.24 302 LEU E N 1
ATOM 7962 C CA . LEU E 2 302 ? 149.792 143.313 188.942 1.00 81.24 302 LEU E CA 1
ATOM 7963 C C . LEU E 2 302 ? 151.267 142.998 189.142 1.00 81.24 302 LEU E C 1
ATOM 7964 O O . LEU E 2 302 ? 151.708 141.917 188.736 1.00 81.24 302 LEU E O 1
ATOM 7969 N N . VAL E 2 303 ? 152.039 143.910 189.738 1.00 84.58 303 VAL E N 1
ATOM 7970 C CA . VAL E 2 303 ? 153.463 143.642 189.956 1.00 84.58 303 VAL E CA 1
ATOM 7971 C C . VAL E 2 303 ? 153.693 142.385 190.790 1.00 84.58 303 VAL E C 1
ATOM 7972 O O . VAL E 2 303 ? 154.524 141.552 190.392 1.00 84.58 303 VAL E O 1
ATOM 7976 N N . PRO E 2 304 ? 153.017 142.176 191.928 1.00 85.03 304 PRO E N 1
ATOM 7977 C CA . PRO E 2 304 ? 153.197 140.898 192.640 1.00 85.03 304 PRO E CA 1
ATOM 7978 C C . PRO E 2 304 ? 152.733 139.691 191.844 1.00 85.03 304 PRO E C 1
ATOM 7979 O O . PRO E 2 304 ? 153.217 138.578 192.085 1.00 85.03 304 PRO E O 1
ATOM 7983 N N . TYR E 2 305 ? 151.806 139.875 190.902 1.00 82.34 305 TYR E N 1
ATOM 7984 C CA . TYR E 2 305 ? 151.278 138.760 190.125 1.00 82.34 305 TYR E CA 1
ATOM 7985 C C . TYR E 2 305 ? 152.274 138.218 189.109 1.00 82.34 305 TYR E C 1
ATOM 7986 O O . TYR E 2 305 ? 152.027 137.152 188.537 1.00 82.34 305 TYR E O 1
ATOM 7995 N N . GLY E 2 306 ? 153.384 138.909 188.877 1.00 78.77 306 GLY E N 1
ATOM 7996 C CA . GLY E 2 306 ? 154.337 138.510 187.864 1.00 78.77 306 GLY E CA 1
ATOM 7997 C C . GLY E 2 306 ? 154.218 139.242 186.548 1.00 78.77 306 GLY E C 1
ATOM 7998 O O . GLY E 2 306 ? 154.871 138.843 185.577 1.00 78.77 306 GLY E O 1
ATOM 7999 N N . VAL E 2 307 ? 153.409 140.297 186.484 1.00 73.38 307 VAL E N 1
ATOM 8000 C CA . VAL E 2 307 ? 153.194 141.053 185.256 1.00 73.38 307 VAL E CA 1
ATOM 8001 C C . VAL E 2 307 ? 154.351 142.037 185.117 1.00 73.38 307 VAL E C 1
ATOM 8002 O O . VAL E 2 307 ? 154.383 143.076 185.776 1.00 73.38 307 VAL E O 1
ATOM 8006 N N . ASN E 2 308 ? 155.309 141.703 184.257 1.00 71.22 308 ASN E N 1
ATOM 8007 C CA . ASN E 2 308 ? 156.445 142.581 184.020 1.00 71.22 308 ASN E CA 1
ATOM 8008 C C . ASN E 2 308 ? 156.009 143.835 183.271 1.00 71.22 308 ASN E C 1
ATOM 8009 O O . ASN E 2 308 ? 155.051 143.822 182.494 1.00 71.22 308 ASN E O 1
ATOM 8014 N N . TYR E 2 309 ? 156.726 144.929 183.515 1.00 72.47 309 TYR E N 1
ATOM 8015 C CA . TYR E 2 309 ? 156.459 146.200 182.860 1.00 72.47 309 TYR E CA 1
ATOM 8016 C C . TYR E 2 309 ? 157.739 146.730 182.231 1.00 72.47 309 TYR E C 1
ATOM 8017 O O . TYR E 2 309 ? 158.844 146.459 182.707 1.00 72.47 309 TYR E O 1
ATOM 8026 N N . SER E 2 310 ? 157.574 147.490 181.152 1.00 71.07 310 SER E N 1
ATOM 8027 C CA . SER E 2 310 ? 158.701 148.089 180.455 1.00 71.07 310 SER E CA 1
ATOM 8028 C C . SER E 2 310 ? 158.238 149.372 179.784 1.00 71.07 310 SER E C 1
ATOM 8029 O O . SER E 2 310 ? 157.042 149.591 179.578 1.00 71.07 310 SER E O 1
ATOM 8032 N N . GLU E 2 311 ? 159.202 150.223 179.451 1.00 73.30 311 GLU E N 1
ATOM 8033 C CA . GLU E 2 311 ? 158.907 151.486 178.787 1.00 73.30 311 GLU E CA 1
ATOM 8034 C C . GLU E 2 311 ? 159.909 151.760 177.671 1.00 73.30 311 GLU E C 1
ATOM 8035 O O . GLU E 2 311 ? 159.760 151.261 176.555 1.00 73.30 311 GLU E O 1
ATOM 8041 N N . PRO F 2 4 ? 119.853 153.544 156.376 1.00 63.62 4 PRO F N 1
ATOM 8042 C CA . PRO F 2 4 ? 120.785 153.832 155.282 1.00 63.62 4 PRO F CA 1
ATOM 8043 C C . PRO F 2 4 ? 121.812 152.723 155.084 1.00 63.62 4 PRO F C 1
ATOM 8044 O O . PRO F 2 4 ? 121.872 151.789 155.883 1.00 63.62 4 PRO F O 1
ATOM 8048 N N . ILE F 2 5 ? 122.611 152.832 154.027 1.00 54.19 5 ILE F N 1
ATOM 8049 C CA . ILE F 2 5 ? 123.652 151.860 153.714 1.00 54.19 5 ILE F CA 1
ATOM 8050 C C . ILE F 2 5 ? 124.998 152.507 154.002 1.00 54.19 5 ILE F C 1
ATOM 8051 O O . ILE F 2 5 ? 125.329 153.554 153.432 1.00 54.19 5 ILE F O 1
ATOM 8056 N N . ILE F 2 6 ? 125.771 151.884 154.887 1.00 51.44 6 ILE F N 1
ATOM 8057 C CA . ILE F 2 6 ? 127.066 152.393 155.319 1.00 51.44 6 ILE F CA 1
ATOM 8058 C C . ILE F 2 6 ? 128.132 151.400 154.882 1.00 51.44 6 ILE F C 1
ATOM 8059 O O . ILE F 2 6 ? 127.985 150.192 155.098 1.00 51.44 6 ILE F O 1
ATOM 8064 N N . ALA F 2 7 ? 129.191 151.907 154.253 1.00 47.97 7 ALA F N 1
ATOM 8065 C CA . ALA F 2 7 ? 130.287 151.050 153.822 1.00 47.97 7 ALA F CA 1
ATOM 8066 C C . ALA F 2 7 ? 130.903 150.335 155.016 1.00 47.97 7 ALA F C 1
ATOM 8067 O O . ALA F 2 7 ? 131.173 150.948 156.053 1.00 47.97 7 ALA F O 1
ATOM 8069 N N . GLY F 2 8 ? 131.126 149.032 154.866 1.00 46.18 8 GLY F N 1
ATOM 8070 C CA . GLY F 2 8 ? 131.633 148.201 155.934 1.00 46.18 8 GLY F CA 1
ATOM 8071 C C . GLY F 2 8 ? 130.570 147.489 156.742 1.00 46.18 8 GLY F C 1
ATOM 8072 O O . GLY F 2 8 ? 130.908 146.605 157.536 1.00 46.18 8 GLY F O 1
ATOM 8073 N N . LYS F 2 9 ? 129.301 147.845 156.565 1.00 49.60 9 LYS F N 1
ATOM 8074 C CA . LYS F 2 9 ? 128.197 147.207 157.265 1.00 49.60 9 LYS F CA 1
ATOM 8075 C C . LYS F 2 9 ? 127.171 146.715 156.256 1.00 49.60 9 LYS F C 1
ATOM 8076 O O . LYS F 2 9 ? 126.862 147.408 155.282 1.00 49.60 9 LYS F O 1
ATOM 8082 N N . SER F 2 10 ? 126.644 145.517 156.494 1.00 48.00 10 SER F N 1
ATOM 8083 C CA . SER F 2 10 ? 125.661 144.918 155.606 1.00 48.00 10 SER F CA 1
ATOM 8084 C C . SER F 2 10 ? 124.667 144.103 156.417 1.00 48.00 10 SER F C 1
ATOM 8085 O O . SER F 2 10 ? 124.979 143.620 157.508 1.00 48.00 10 SER F O 1
ATOM 8088 N N . GLU F 2 11 ? 123.465 143.957 155.870 1.00 49.63 11 GLU F N 1
ATOM 8089 C CA . GLU F 2 11 ? 122.457 143.104 156.475 1.00 49.63 11 GLU F CA 1
ATOM 8090 C C . GLU F 2 11 ? 122.689 141.650 156.073 1.00 49.63 11 GLU F C 1
ATOM 8091 O O . GLU F 2 11 ? 123.491 141.339 155.189 1.00 49.63 11 GLU F O 1
ATOM 8097 N N . SER F 2 12 ? 121.974 140.747 156.745 1.00 48.75 12 SER F N 1
ATOM 8098 C CA . SER F 2 12 ? 122.075 139.333 156.400 1.00 48.75 12 SER F CA 1
ATOM 8099 C C . SER F 2 12 ? 121.475 139.048 155.030 1.00 48.75 12 SER F C 1
ATOM 8100 O O . SER F 2 12 ? 121.933 138.136 154.333 1.00 48.75 12 SER F O 1
ATOM 8103 N N . SER F 2 13 ? 120.452 139.809 154.634 1.00 47.81 13 SER F N 1
ATOM 8104 C CA . SER F 2 13 ? 119.845 139.615 153.320 1.00 47.81 13 SER F CA 1
ATOM 8105 C C . SER F 2 13 ? 120.836 139.917 152.203 1.00 47.81 13 SER F C 1
ATOM 8106 O O . SER F 2 13 ? 120.871 139.212 151.188 1.00 47.81 13 SER F O 1
ATOM 8109 N N . GLU F 2 14 ? 121.647 140.963 152.369 1.00 46.55 14 GLU F N 1
ATOM 8110 C CA . GLU F 2 14 ? 122.641 141.313 151.363 1.00 46.55 14 GLU F CA 1
ATOM 8111 C C . GLU F 2 14 ? 123.765 140.293 151.265 1.00 46.55 14 GLU F C 1
ATOM 8112 O O . GLU F 2 14 ? 124.524 140.327 150.291 1.00 46.55 14 GLU F O 1
ATOM 8118 N N . LEU F 2 15 ? 123.893 139.405 152.233 1.00 43.00 15 LEU F N 1
ATOM 8119 C CA . LEU F 2 15 ? 124.926 138.387 152.157 1.00 43.00 15 LEU F CA 1
ATOM 8120 C C . LEU F 2 15 ? 124.368 137.101 151.557 1.00 43.00 15 LEU F C 1
ATOM 8121 O O . LEU F 2 15 ? 123.179 136.802 151.705 1.00 43.00 15 LEU F O 1
ATOM 8126 N N . PRO F 2 16 ? 125.208 136.332 150.871 1.00 43.55 16 PRO F N 1
ATOM 8127 C CA . PRO F 2 16 ? 124.760 135.040 150.348 1.00 43.55 16 PRO F CA 1
ATOM 8128 C C . PRO F 2 16 ? 124.418 134.076 151.470 1.00 43.55 16 PRO F C 1
ATOM 8129 O O . PRO F 2 16 ? 124.940 134.168 152.584 1.00 43.55 16 PRO F O 1
ATOM 8133 N N . ARG F 2 17 ? 123.519 133.145 151.163 1.00 51.31 17 ARG F N 1
ATOM 8134 C CA . ARG F 2 17 ? 123.131 132.130 152.126 1.00 51.31 17 ARG F CA 1
ATOM 8135 C C . ARG F 2 17 ? 124.338 131.287 152.530 1.00 51.31 17 ARG F C 1
ATOM 8136 O O . ARG F 2 17 ? 125.412 131.347 151.927 1.00 51.31 17 ARG F O 1
ATOM 8144 N N . VAL F 2 18 ? 124.144 130.486 153.579 1.00 50.95 18 VAL F N 1
ATOM 8145 C CA . VAL F 2 18 ? 125.212 129.615 154.056 1.00 50.95 18 VAL F CA 1
ATOM 8146 C C . VAL F 2 18 ? 125.584 128.598 152.989 1.00 50.95 18 VAL F C 1
ATOM 8147 O O . VAL F 2 18 ? 126.757 128.234 152.846 1.00 50.95 18 VAL F O 1
ATOM 8151 N N . GLU F 2 19 ? 124.599 128.130 152.220 1.00 54.62 19 GLU F N 1
ATOM 8152 C CA . GLU F 2 19 ? 124.848 127.089 151.229 1.00 54.62 19 GLU F CA 1
ATOM 8153 C C . GLU F 2 19 ? 125.661 127.618 150.054 1.00 54.62 19 GLU F C 1
ATOM 8154 O O . GLU F 2 19 ? 126.527 126.914 149.522 1.00 54.62 19 GLU F O 1
ATOM 8160 N N . ASP F 2 20 ? 125.393 128.852 149.637 1.00 51.30 20 ASP F N 1
ATOM 8161 C CA . ASP F 2 20 ? 125.779 129.343 148.322 1.00 51.30 20 ASP F CA 1
ATOM 8162 C C . ASP F 2 20 ? 127.143 130.020 148.296 1.00 51.30 20 ASP F C 1
ATOM 8163 O O . ASP F 2 20 ? 127.532 130.549 147.250 1.00 51.30 20 ASP F O 1
ATOM 8168 N N . ARG F 2 21 ? 127.875 130.025 149.402 1.00 39.07 21 ARG F N 1
ATOM 8169 C CA . ARG F 2 21 ? 129.183 130.660 149.441 1.00 39.07 21 ARG F CA 1
ATOM 8170 C C . ARG F 2 21 ? 130.291 129.614 149.410 1.00 39.07 21 ARG F C 1
ATOM 8171 O O . ARG F 2 21 ? 130.057 128.413 149.561 1.00 39.07 21 ARG F O 1
ATOM 8179 N N . ALA F 2 22 ? 131.516 130.090 149.200 1.00 36.32 22 ALA F N 1
ATOM 8180 C CA . ALA F 2 22 ? 132.667 129.205 149.159 1.00 36.32 22 ALA F CA 1
ATOM 8181 C C . ALA F 2 22 ? 132.922 128.609 150.541 1.00 36.32 22 ALA F C 1
ATOM 8182 O O . ALA F 2 22 ? 132.368 129.045 151.553 1.00 36.32 22 ALA F O 1
ATOM 8184 N N . THR F 2 23 ? 133.781 127.592 150.575 1.00 36.75 23 THR F N 1
ATOM 8185 C CA . THR F 2 23 ? 133.962 126.828 151.803 1.00 36.75 23 THR F CA 1
ATOM 8186 C C . THR F 2 23 ? 134.910 127.530 152.770 1.00 36.75 23 THR F C 1
ATOM 8187 O O . THR F 2 23 ? 134.513 127.908 153.877 1.00 36.75 23 THR F O 1
ATOM 8191 N N . PHE F 2 24 ? 136.165 127.720 152.371 1.00 36.77 24 PHE F N 1
ATOM 8192 C CA . PHE F 2 24 ? 137.156 128.247 153.297 1.00 36.77 24 PHE F CA 1
ATOM 8193 C C . PHE F 2 24 ? 138.275 128.931 152.528 1.00 36.77 24 PHE F C 1
ATOM 8194 O O . PHE F 2 24 ? 138.479 128.687 151.336 1.00 36.77 24 PHE F O 1
ATOM 8202 N N . ILE F 2 25 ? 138.995 129.799 153.237 1.00 32.64 25 ILE F N 1
ATOM 8203 C CA . ILE F 2 25 ? 140.231 130.404 152.758 1.00 32.64 25 ILE F CA 1
ATOM 8204 C C . ILE F 2 25 ? 141.283 130.222 153.840 1.00 32.64 25 ILE F C 1
ATOM 8205 O O . ILE F 2 25 ? 141.015 130.478 155.019 1.00 32.64 25 ILE F O 1
ATOM 8210 N N . TYR F 2 26 ? 142.471 129.776 153.448 1.00 35.96 26 TYR F N 1
ATOM 8211 C CA . TYR F 2 26 ? 143.584 129.601 154.369 1.00 35.96 26 TYR F CA 1
ATOM 8212 C C . TYR F 2 26 ? 144.586 130.728 154.172 1.00 35.96 26 TYR F C 1
ATOM 8213 O O . TYR F 2 26 ? 144.955 131.046 153.037 1.00 35.96 26 TYR F O 1
ATOM 8222 N N . ILE F 2 27 ? 145.021 131.326 155.277 1.00 32.97 27 ILE F N 1
ATOM 8223 C CA . ILE F 2 27 ? 145.969 132.431 155.265 1.00 32.97 27 ILE F CA 1
ATOM 8224 C C . ILE F 2 27 ? 147.073 132.120 156.262 1.00 32.97 27 ILE F C 1
ATOM 8225 O O . ILE F 2 27 ? 146.792 131.689 157.385 1.00 32.97 27 ILE F O 1
ATOM 8230 N N . GLU F 2 28 ? 148.322 132.325 155.853 1.00 36.70 28 GLU F N 1
ATOM 8231 C CA . GLU F 2 28 ? 149.450 132.145 156.753 1.00 36.70 28 GLU F CA 1
ATOM 8232 C C . GLU F 2 28 ? 150.546 133.131 156.384 1.00 36.70 28 GLU F C 1
ATOM 8233 O O . GLU F 2 28 ? 150.675 133.532 155.224 1.00 36.70 28 GLU F O 1
ATOM 8239 N N . HIS F 2 29 ? 151.332 133.517 157.388 1.00 36.13 29 HIS F N 1
ATOM 8240 C CA . HIS F 2 29 ? 152.463 134.428 157.216 1.00 36.13 29 HIS F CA 1
ATOM 8241 C C . HIS F 2 29 ? 152.037 135.715 156.514 1.00 36.13 29 HIS F C 1
ATOM 8242 O O . HIS F 2 29 ? 152.689 136.195 155.585 1.00 36.13 29 HIS F O 1
ATOM 8249 N N . ALA F 2 30 ? 150.924 136.280 156.973 1.00 35.21 30 ALA F N 1
ATOM 8250 C CA . ALA F 2 30 ? 150.373 137.491 156.383 1.00 35.21 30 ALA F CA 1
ATOM 8251 C C . ALA F 2 30 ? 149.857 138.382 157.506 1.00 35.21 30 ALA F C 1
ATOM 8252 O O . ALA F 2 30 ? 150.132 138.152 158.687 1.00 35.21 30 ALA F O 1
ATOM 8254 N N . LYS F 2 31 ? 149.103 139.416 157.132 1.00 35.91 31 LYS F N 1
ATOM 8255 C CA . LYS F 2 31 ? 148.563 140.367 158.102 1.00 35.91 31 LYS F CA 1
ATOM 8256 C C . LYS F 2 31 ? 147.189 140.801 157.602 1.00 35.91 31 LYS F C 1
ATOM 8257 O O . LYS F 2 31 ? 147.093 141.667 156.729 1.00 35.91 31 LYS F O 1
ATOM 8263 N N . ILE F 2 32 ? 146.136 140.200 158.156 1.00 32.72 32 ILE F N 1
ATOM 8264 C CA . ILE F 2 32 ? 144.783 140.582 157.775 1.00 32.72 32 ILE F CA 1
ATOM 8265 C C . ILE F 2 32 ? 144.485 141.966 158.330 1.00 32.72 32 ILE F C 1
ATOM 8266 O O . ILE F 2 32 ? 144.695 142.237 159.519 1.00 32.72 32 ILE F O 1
ATOM 8271 N N . ASN F 2 33 ? 143.992 142.851 157.468 1.00 35.27 33 ASN F N 1
ATOM 8272 C CA . ASN F 2 33 ? 143.848 144.256 157.809 1.00 35.27 33 ASN F CA 1
ATOM 8273 C C . ASN F 2 33 ? 142.653 144.825 157.060 1.00 35.27 33 ASN F C 1
ATOM 8274 O O . ASN F 2 33 ? 142.213 144.275 156.048 1.00 35.27 33 ASN F O 1
ATOM 8279 N N . ARG F 2 34 ? 142.125 145.933 157.571 1.00 34.94 34 ARG F N 1
ATOM 8280 C CA . ARG F 2 34 ? 141.001 146.625 156.950 1.00 34.94 34 ARG F CA 1
ATOM 8281 C C . ARG F 2 34 ? 141.471 147.986 156.452 1.00 34.94 34 ARG F C 1
ATOM 8282 O O . ARG F 2 34 ? 141.770 148.876 157.254 1.00 34.94 34 ARG F O 1
ATOM 8290 N N . VAL F 2 35 ? 141.532 148.147 155.133 1.00 34.89 35 VAL F N 1
ATOM 8291 C CA . VAL F 2 35 ? 141.763 149.443 154.508 1.00 34.89 35 VAL F CA 1
ATOM 8292 C C . VAL F 2 35 ? 140.636 149.692 153.516 1.00 34.89 35 VAL F C 1
ATOM 8293 O O . VAL F 2 35 ? 140.265 148.795 152.750 1.00 34.89 35 VAL F O 1
ATOM 8297 N N . ASP F 2 36 ? 140.068 150.897 153.562 1.00 37.30 36 ASP F N 1
ATOM 8298 C CA . ASP F 2 36 ? 138.926 151.270 152.728 1.00 37.30 36 ASP F CA 1
ATOM 8299 C C . ASP F 2 36 ? 137.749 150.320 152.940 1.00 37.30 36 ASP F C 1
ATOM 8300 O O . ASP F 2 36 ? 136.999 150.017 152.012 1.00 37.30 36 ASP F O 1
ATOM 8305 N N . SER F 2 37 ? 137.582 149.858 154.180 1.00 36.31 37 SER F N 1
ATOM 8306 C CA . SER F 2 37 ? 136.493 148.953 154.556 1.00 36.31 37 SER F CA 1
ATOM 8307 C C . SER F 2 37 ? 136.533 147.658 153.747 1.00 36.31 37 SER F C 1
ATOM 8308 O O . SER F 2 37 ? 135.499 147.126 153.341 1.00 36.31 37 SER F O 1
ATOM 8311 N N . ALA F 2 38 ? 137.738 147.142 153.519 1.00 34.75 38 ALA F N 1
ATOM 8312 C CA . ALA F 2 38 ? 137.940 145.908 152.774 1.00 34.75 38 ALA F CA 1
ATOM 8313 C C . ALA F 2 38 ? 138.787 144.948 153.593 1.00 34.75 38 ALA F C 1
ATOM 8314 O O . ALA F 2 38 ? 139.764 145.356 154.225 1.00 34.75 38 ALA F O 1
ATOM 8316 N N . VAL F 2 39 ? 138.419 143.668 153.569 1.00 32.17 39 VAL F N 1
ATOM 8317 C CA . VAL F 2 39 ? 139.214 142.648 154.240 1.00 32.17 39 VAL F CA 1
ATOM 8318 C C . VAL F 2 39 ? 140.455 142.398 153.400 1.00 32.17 39 VAL F C 1
ATOM 8319 O O . VAL F 2 39 ? 140.417 141.640 152.426 1.00 32.17 39 VAL F O 1
ATOM 8323 N N . THR F 2 40 ? 141.564 143.026 153.773 1.00 32.75 40 THR F N 1
ATOM 8324 C CA . THR F 2 40 ? 142.783 142.994 152.980 1.00 32.75 40 THR F CA 1
ATOM 8325 C C . THR F 2 40 ? 143.831 142.148 153.682 1.00 32.75 40 THR F C 1
ATOM 8326 O O . THR F 2 40 ? 144.108 142.349 154.868 1.00 32.75 40 THR F O 1
ATOM 8330 N N . VAL F 2 41 ? 144.409 141.209 152.945 1.00 31.73 41 VAL F N 1
ATOM 8331 C CA . VAL F 2 41 ? 145.451 140.328 153.449 1.00 31.73 41 VAL F CA 1
ATOM 8332 C C . VAL F 2 41 ? 146.766 140.825 152.870 1.00 31.73 41 VAL F C 1
ATOM 8333 O O . VAL F 2 41 ? 147.012 140.697 151.665 1.00 31.73 41 VAL F O 1
ATOM 8337 N N . ALA F 2 42 ? 147.614 141.387 153.723 1.00 35.83 42 ALA F N 1
ATOM 8338 C CA . ALA F 2 42 ? 148.838 142.044 153.289 1.00 35.83 42 ALA F CA 1
ATOM 8339 C C . ALA F 2 42 ? 150.015 141.092 153.448 1.00 35.83 42 ALA F C 1
ATOM 8340 O O . ALA F 2 42 ? 150.316 140.650 154.562 1.00 35.83 42 ALA F O 1
ATOM 8342 N N . GLU F 2 43 ? 150.671 140.781 152.338 1.00 44.02 43 GLU F N 1
ATOM 8343 C CA . GLU F 2 43 ? 151.912 140.025 152.341 1.00 44.02 43 GLU F CA 1
ATOM 8344 C C . GLU F 2 43 ? 153.077 140.954 152.016 1.00 44.02 43 GLU F C 1
ATOM 8345 O O . GLU F 2 43 ? 152.898 142.133 151.703 1.00 44.02 43 GLU F O 1
ATOM 8351 N N . ALA F 2 44 ? 154.291 140.405 152.104 1.00 49.79 44 ALA F N 1
ATOM 8352 C CA . ALA F 2 44 ? 155.477 141.200 151.802 1.00 49.79 44 ALA F CA 1
ATOM 8353 C C . ALA F 2 44 ? 155.485 141.646 150.346 1.00 49.79 44 ALA F C 1
ATOM 8354 O O . ALA F 2 44 ? 155.821 142.797 150.041 1.00 49.79 44 ALA F O 1
ATOM 8356 N N . LYS F 2 45 ? 155.114 140.749 149.432 1.00 49.77 45 LYS F N 1
ATOM 8357 C CA . LYS F 2 45 ? 155.125 141.072 148.011 1.00 49.77 45 LYS F CA 1
ATOM 8358 C C . LYS F 2 45 ? 153.936 141.931 147.592 1.00 49.77 45 LYS F C 1
ATOM 8359 O O . LYS F 2 45 ? 154.050 142.710 146.640 1.00 49.77 45 LYS F O 1
ATOM 8365 N N . GLY F 2 46 ? 152.804 141.814 148.276 1.00 44.56 46 GLY F N 1
ATOM 8366 C CA . GLY F 2 46 ? 151.637 142.586 147.894 1.00 44.56 46 GLY F CA 1
ATOM 8367 C C . GLY F 2 46 ? 150.475 142.307 148.819 1.00 44.56 46 GLY F C 1
ATOM 8368 O O . GLY F 2 46 ? 150.638 141.734 149.898 1.00 44.56 46 GLY F O 1
ATOM 8369 N N . VAL F 2 47 ? 149.289 142.720 148.378 1.00 37.19 47 VAL F N 1
ATOM 8370 C CA . VAL F 2 47 ? 148.071 142.617 149.172 1.00 37.19 47 VAL F CA 1
ATOM 8371 C C . VAL F 2 47 ? 147.013 141.869 148.370 1.00 37.19 47 VAL F C 1
ATOM 8372 O O . VAL F 2 47 ? 146.902 142.042 147.152 1.00 37.19 47 VAL F O 1
ATOM 8376 N N . VAL F 2 48 ? 146.255 141.017 149.057 1.00 35.00 48 VAL F N 1
ATOM 8377 C CA . VAL F 2 48 ? 145.137 140.285 148.473 1.00 35.00 48 VAL F CA 1
ATOM 8378 C C . VAL F 2 48 ? 143.879 140.652 149.246 1.00 35.00 48 VAL F C 1
ATOM 8379 O O . VAL F 2 48 ? 143.840 140.518 150.474 1.00 35.00 48 VAL F O 1
ATOM 8383 N N . ARG F 2 49 ? 142.857 141.109 148.531 1.00 33.70 49 ARG F N 1
ATOM 8384 C CA . ARG F 2 49 ? 141.603 141.533 149.139 1.00 33.70 49 ARG F CA 1
ATOM 8385 C C . ARG F 2 49 ? 140.584 140.408 149.013 1.00 33.70 49 ARG F C 1
ATOM 8386 O O . ARG F 2 49 ? 140.296 139.948 147.904 1.00 33.70 49 ARG F O 1
ATOM 8394 N N . ILE F 2 50 ? 140.043 139.974 150.147 1.00 32.54 50 ILE F N 1
ATOM 8395 C CA . ILE F 2 50 ? 139.196 138.785 150.209 1.00 32.54 50 ILE F CA 1
ATOM 8396 C C . ILE F 2 50 ? 137.725 139.167 150.094 1.00 32.54 50 ILE F C 1
ATOM 8397 O O . ILE F 2 50 ? 137.262 140.074 150.799 1.00 32.54 50 ILE F O 1
ATOM 8402 N N . PRO F 2 51 ? 136.958 138.510 149.222 1.00 32.61 51 PRO F N 1
ATOM 8403 C CA . PRO F 2 51 ? 135.497 138.713 149.187 1.00 32.61 51 PRO F CA 1
ATOM 8404 C C . PRO F 2 51 ? 134.805 137.947 150.308 1.00 32.61 51 PRO F C 1
ATOM 8405 O O . PRO F 2 51 ? 134.180 136.904 150.111 1.00 32.61 51 PRO F O 1
ATOM 8409 N N . ALA F 2 52 ? 134.901 138.496 151.522 1.00 32.80 52 ALA F N 1
ATOM 8410 C CA . ALA F 2 52 ? 134.477 137.778 152.719 1.00 32.80 52 ALA F CA 1
ATOM 8411 C C . ALA F 2 52 ? 133.005 137.388 152.690 1.00 32.80 52 ALA F C 1
ATOM 8412 O O . ALA F 2 52 ? 132.609 136.466 153.410 1.00 32.80 52 ALA F O 1
ATOM 8414 N N . ALA F 2 53 ? 132.184 138.061 151.882 1.00 33.43 53 ALA F N 1
ATOM 8415 C CA . ALA F 2 53 ? 130.782 137.675 151.783 1.00 33.43 53 ALA F CA 1
ATOM 8416 C C . ALA F 2 53 ? 130.592 136.375 151.014 1.00 33.43 53 ALA F C 1
ATOM 8417 O O . ALA F 2 53 ? 129.515 135.778 151.092 1.00 33.43 53 ALA F O 1
ATOM 8419 N N . MET F 2 54 ? 131.605 135.922 150.280 1.00 33.54 54 MET F N 1
ATOM 8420 C CA . MET F 2 54 ? 131.512 134.704 149.489 1.00 33.54 54 MET F CA 1
ATOM 8421 C C . MET F 2 54 ? 132.232 133.519 150.116 1.00 33.54 54 MET F C 1
ATOM 8422 O O . MET F 2 54 ? 132.247 132.441 149.519 1.00 33.54 54 MET F O 1
ATOM 8427 N N . ILE F 2 55 ? 132.822 133.684 151.296 1.00 31.71 55 ILE F N 1
ATOM 8428 C CA . ILE F 2 55 ? 133.534 132.611 151.978 1.00 31.71 55 ILE F CA 1
ATOM 8429 C C . ILE F 2 55 ? 132.948 132.442 153.372 1.00 31.71 55 ILE F C 1
ATOM 8430 O O . ILE F 2 55 ? 132.714 133.425 154.083 1.00 31.71 55 ILE F O 1
ATOM 8435 N N . GLY F 2 56 ? 132.699 131.190 153.751 1.00 31.52 56 GLY F N 1
ATOM 8436 C CA . GLY F 2 56 ? 132.078 130.879 155.021 1.00 31.52 56 GLY F CA 1
ATOM 8437 C C . GLY F 2 56 ? 132.994 131.009 156.217 1.00 31.52 56 GLY F C 1
ATOM 8438 O O . GLY F 2 56 ? 132.623 131.623 157.220 1.00 31.52 56 GLY F O 1
ATOM 8439 N N . VAL F 2 57 ? 134.187 130.428 156.138 1.00 31.24 57 VAL F N 1
ATOM 8440 C CA . VAL F 2 57 ? 135.137 130.467 157.239 1.00 31.24 57 VAL F CA 1
ATOM 8441 C C . VAL F 2 57 ? 136.504 130.855 156.700 1.00 31.24 57 VAL F C 1
ATOM 8442 O O . VAL F 2 57 ? 136.868 130.524 155.568 1.00 31.24 57 VAL F O 1
ATOM 8446 N N . LEU F 2 58 ? 137.257 131.584 157.517 1.00 30.20 58 LEU F N 1
ATOM 8447 C CA . LEU F 2 58 ? 138.610 132.004 157.179 1.00 30.20 58 LEU F CA 1
ATOM 8448 C C . LEU F 2 58 ? 139.568 131.320 158.140 1.00 30.20 58 LEU F C 1
ATOM 8449 O O . LEU F 2 58 ? 139.524 131.570 159.349 1.00 30.20 58 LEU F O 1
ATOM 8454 N N . LEU F 2 59 ? 140.422 130.455 157.605 1.00 31.93 59 LEU F N 1
ATOM 8455 C CA . LEU F 2 59 ? 141.385 129.716 158.408 1.00 31.93 59 LEU F CA 1
ATOM 8456 C C . LEU F 2 59 ? 142.644 130.557 158.575 1.00 31.93 59 LEU F C 1
ATOM 8457 O O . LEU F 2 59 ? 143.264 130.957 157.584 1.00 31.93 59 LEU F O 1
ATOM 8462 N N . LEU F 2 60 ? 143.019 130.826 159.823 1.00 29.87 60 LEU F N 1
ATOM 8463 C CA . LEU F 2 60 ? 144.182 131.654 160.132 1.00 29.87 60 LEU F CA 1
ATOM 8464 C C . LEU F 2 60 ? 145.338 130.735 160.508 1.00 29.87 60 LEU F C 1
ATOM 8465 O O . LEU F 2 60 ? 145.391 130.210 161.622 1.00 29.87 60 LEU F O 1
ATOM 8470 N N . GLY F 2 61 ? 146.267 130.547 159.577 1.00 32.98 61 GLY F N 1
ATOM 8471 C CA . GLY F 2 61 ? 147.437 129.740 159.822 1.00 32.98 61 GLY F CA 1
ATOM 8472 C C . GLY F 2 61 ? 148.506 130.515 160.561 1.00 32.98 61 GLY F C 1
ATOM 8473 O O . GLY F 2 61 ? 148.300 131.659 160.974 1.00 32.98 61 GLY F O 1
ATOM 8474 N N . PRO F 2 62 ? 149.672 129.898 160.751 1.00 35.18 62 PRO F N 1
ATOM 8475 C CA . PRO F 2 62 ? 150.748 130.569 161.489 1.00 35.18 62 PRO F CA 1
ATOM 8476 C C . PRO F 2 62 ? 151.197 131.850 160.801 1.00 35.18 62 PRO F C 1
ATOM 8477 O O . PRO F 2 62 ? 151.221 131.945 159.573 1.00 35.18 62 PRO F O 1
ATOM 8481 N N . GLY F 2 63 ? 151.555 132.841 161.612 1.00 34.78 63 GLY F N 1
ATOM 8482 C CA . GLY F 2 63 ? 152.090 134.088 161.112 1.00 34.78 63 GLY F CA 1
ATOM 8483 C C . GLY F 2 63 ? 151.077 135.150 160.749 1.00 34.78 63 GLY F C 1
ATOM 8484 O O . GLY F 2 63 ? 151.477 136.220 160.277 1.00 34.78 63 GLY F O 1
ATOM 8485 N N . THR F 2 64 ? 149.787 134.902 160.957 1.00 34.77 64 THR F N 1
ATOM 8486 C CA . THR F 2 64 ? 148.754 135.872 160.616 1.00 34.77 64 THR F CA 1
ATOM 8487 C C . THR F 2 64 ? 148.537 136.838 161.772 1.00 34.77 64 THR F C 1
ATOM 8488 O O . THR F 2 64 ? 148.298 136.416 162.907 1.00 34.77 64 THR F O 1
ATOM 8492 N N . ASP F 2 65 ? 148.612 138.131 161.478 1.00 37.88 65 ASP F N 1
ATOM 8493 C CA . ASP F 2 65 ? 148.402 139.183 162.465 1.00 37.88 65 ASP F CA 1
ATOM 8494 C C . ASP F 2 65 ? 147.154 139.952 162.056 1.00 37.88 65 ASP F C 1
ATOM 8495 O O . ASP F 2 65 ? 147.215 140.822 161.181 1.00 37.88 65 ASP F O 1
ATOM 8500 N N . ILE F 2 66 ? 146.026 139.637 162.685 1.00 31.95 66 ILE F N 1
ATOM 8501 C CA . ILE F 2 66 ? 144.741 140.229 162.338 1.00 31.95 66 ILE F CA 1
ATOM 8502 C C . ILE F 2 66 ? 144.435 141.351 163.318 1.00 31.95 66 ILE F C 1
ATOM 8503 O O . ILE F 2 66 ? 144.756 141.258 164.509 1.00 31.95 66 ILE F O 1
ATOM 8508 N N . SER F 2 67 ? 143.835 142.423 162.809 1.00 31.90 67 SER F N 1
ATOM 8509 C CA . SER F 2 67 ? 143.541 143.597 163.610 1.00 31.90 67 SER F CA 1
ATOM 8510 C C . SER F 2 67 ? 142.123 143.526 164.173 1.00 31.90 67 SER F C 1
ATOM 8511 O O . SER F 2 67 ? 141.356 142.600 163.898 1.00 31.90 67 SER F O 1
ATOM 8514 N N . HIS F 2 68 ? 141.773 144.526 164.982 1.00 32.53 68 HIS F N 1
ATOM 8515 C CA . HIS F 2 68 ? 140.449 144.577 165.592 1.00 32.53 68 HIS F CA 1
ATOM 8516 C C . HIS F 2 68 ? 139.368 144.839 164.548 1.00 32.53 68 HIS F C 1
ATOM 8517 O O . HIS F 2 68 ? 138.344 144.143 164.507 1.00 32.53 68 HIS F O 1
ATOM 8524 N N . ARG F 2 69 ? 139.586 145.832 163.684 1.00 36.80 69 ARG F N 1
ATOM 8525 C CA . ARG F 2 69 ? 138.579 146.173 162.686 1.00 36.80 69 ARG F CA 1
ATOM 8526 C C . ARG F 2 69 ? 138.464 145.103 161.610 1.00 36.80 69 ARG F C 1
ATOM 8527 O O . ARG F 2 69 ? 137.383 144.916 161.045 1.00 36.80 69 ARG F O 1
ATOM 8535 N N . ALA F 2 70 ? 139.555 144.399 161.306 1.00 35.62 70 ALA F N 1
ATOM 8536 C CA . ALA F 2 70 ? 139.464 143.283 160.370 1.00 35.62 70 ALA F CA 1
ATOM 8537 C C . ALA F 2 70 ? 138.563 142.183 160.917 1.00 35.62 70 ALA F C 1
ATOM 8538 O O . ALA F 2 70 ? 137.733 141.629 160.187 1.00 35.62 70 ALA F O 1
ATOM 8540 N N . VAL F 2 71 ? 138.709 141.861 162.204 1.00 31.40 71 VAL F N 1
ATOM 8541 C CA . VAL F 2 71 ? 137.838 140.872 162.833 1.00 31.40 71 VAL F CA 1
ATOM 8542 C C . VAL F 2 71 ? 136.399 141.368 162.848 1.00 31.40 71 VAL F C 1
ATOM 8543 O O . VAL F 2 71 ? 135.458 140.601 162.608 1.00 31.40 71 VAL F O 1
ATOM 8547 N N . GLU F 2 72 ? 136.205 142.658 163.130 1.00 36.15 72 GLU F N 1
ATOM 8548 C CA . GLU F 2 72 ? 134.860 143.226 163.115 1.00 36.15 72 GLU F CA 1
ATOM 8549 C C . GLU F 2 72 ? 134.222 143.097 161.736 1.00 36.15 72 GLU F C 1
ATOM 8550 O O . GLU F 2 72 ? 133.056 142.701 161.615 1.00 36.15 72 GLU F O 1
ATOM 8556 N N . LEU F 2 73 ? 134.980 143.407 160.684 1.00 34.89 73 LEU F N 1
ATOM 8557 C CA . LEU F 2 73 ? 134.462 143.305 159.323 1.00 34.89 73 LEU F CA 1
ATOM 8558 C C . LEU F 2 73 ? 134.148 141.860 158.955 1.00 34.89 73 LEU F C 1
ATOM 8559 O O . LEU F 2 73 ? 133.101 141.579 158.357 1.00 34.89 73 LEU F O 1
ATOM 8564 N N . LEU F 2 74 ? 135.043 140.931 159.301 1.00 32.16 74 LEU F N 1
ATOM 8565 C CA . LEU F 2 74 ? 134.806 139.526 158.989 1.00 32.16 74 LEU F CA 1
ATOM 8566 C C . LEU F 2 74 ? 133.568 139.005 159.707 1.00 32.16 74 LEU F C 1
ATOM 8567 O O . LEU F 2 74 ? 132.772 138.261 159.124 1.00 32.16 74 LEU F O 1
ATOM 8572 N N . GLY F 2 75 ? 133.390 139.381 160.974 1.00 34.32 75 GLY F N 1
ATOM 8573 C CA . GLY F 2 75 ? 132.169 139.025 161.674 1.00 34.32 75 GLY F CA 1
ATOM 8574 C C . GLY F 2 75 ? 130.935 139.649 161.057 1.00 34.32 75 GLY F C 1
ATOM 8575 O O . GLY F 2 75 ? 129.862 139.041 161.056 1.00 34.32 75 GLY F O 1
ATOM 8576 N N . ASP F 2 76 ? 131.063 140.871 160.534 1.00 38.69 76 ASP F N 1
ATOM 8577 C CA . ASP F 2 76 ? 129.936 141.505 159.860 1.00 38.69 76 ASP F CA 1
ATOM 8578 C C . ASP F 2 76 ? 129.538 140.738 158.606 1.00 38.69 76 ASP F C 1
ATOM 8579 O O . ASP F 2 76 ? 128.346 140.562 158.329 1.00 38.69 76 ASP F O 1
ATOM 8584 N N . THR F 2 77 ? 130.521 140.276 157.830 1.00 34.82 77 THR F N 1
ATOM 8585 C CA . THR F 2 77 ? 130.210 139.522 156.620 1.00 34.82 77 THR F CA 1
ATOM 8586 C C . THR F 2 77 ? 129.678 138.126 156.908 1.00 34.82 77 THR F C 1
ATOM 8587 O O . THR F 2 77 ? 129.209 137.461 155.978 1.00 34.82 77 THR F O 1
ATOM 8591 N N . GLY F 2 78 ? 129.734 137.666 158.154 1.00 30.50 78 GLY F N 1
ATOM 8592 C CA . GLY F 2 78 ? 129.360 136.307 158.477 1.00 30.50 78 GLY F CA 1
ATOM 8593 C C . GLY F 2 78 ? 130.455 135.284 158.290 1.00 30.50 78 GLY F C 1
ATOM 8594 O O . GLY F 2 78 ? 130.174 134.082 158.352 1.00 30.50 78 GLY F O 1
ATOM 8595 N N . THR F 2 79 ? 131.690 135.719 158.057 1.00 30.21 79 THR F N 1
ATOM 8596 C CA . THR F 2 79 ? 132.813 134.815 157.838 1.00 30.21 79 THR F CA 1
ATOM 8597 C C . THR F 2 79 ? 133.441 134.478 159.185 1.00 30.21 79 THR F C 1
ATOM 8598 O O . THR F 2 79 ? 134.088 135.326 159.807 1.00 30.21 79 THR F O 1
ATOM 8602 N N . ALA F 2 80 ? 133.248 133.242 159.636 1.00 31.35 80 ALA F N 1
ATOM 8603 C CA . ALA F 2 80 ? 133.818 132.811 160.900 1.00 31.35 80 ALA F CA 1
ATOM 8604 C C . ALA F 2 80 ? 135.336 132.709 160.795 1.00 31.35 80 ALA F C 1
ATOM 8605 O O . ALA F 2 80 ? 135.904 132.557 159.711 1.00 31.35 80 ALA F O 1
ATOM 8607 N N . LEU F 2 81 ? 135.995 132.803 161.945 1.00 28.83 81 LEU F N 1
ATOM 8608 C CA . LEU F 2 81 ? 137.447 132.781 162.025 1.00 28.83 81 LEU F CA 1
ATOM 8609 C C . LEU F 2 81 ? 137.900 131.603 162.871 1.00 28.83 81 LEU F C 1
ATOM 8610 O O . LEU F 2 81 ? 137.351 131.352 163.948 1.00 28.83 81 LEU F O 1
ATOM 8615 N N . VAL F 2 82 ? 138.899 130.878 162.377 1.00 29.23 82 VAL F N 1
ATOM 8616 C CA . VAL F 2 82 ? 139.509 129.774 163.106 1.00 29.23 82 VAL F CA 1
ATOM 8617 C C . VAL F 2 82 ? 141.018 129.886 162.951 1.00 29.23 82 VAL F C 1
ATOM 8618 O O . VAL F 2 82 ? 141.519 130.077 161.839 1.00 29.23 82 VAL F O 1
ATOM 8622 N N . TRP F 2 83 ? 141.743 129.780 164.064 1.00 29.44 83 TRP F N 1
ATOM 8623 C CA . TRP F 2 83 ? 143.204 129.819 164.044 1.00 29.44 83 TRP F CA 1
ATOM 8624 C C . TRP F 2 83 ? 143.707 128.392 163.890 1.00 29.44 83 TRP F C 1
ATOM 8625 O O . TRP F 2 83 ? 143.868 127.656 164.862 1.00 29.44 83 TRP F O 1
ATOM 8636 N N . VAL F 2 84 ? 143.949 127.996 162.646 1.00 36.83 84 VAL F N 1
ATOM 8637 C CA . VAL F 2 84 ? 144.364 126.619 162.343 1.00 36.83 84 VAL F CA 1
ATOM 8638 C C . VAL F 2 84 ? 145.889 126.614 162.372 1.00 36.83 84 VAL F C 1
ATOM 8639 O O . VAL F 2 84 ? 146.579 126.728 161.356 1.00 36.83 84 VAL F O 1
ATOM 8643 N N . GLY F 2 85 ? 146.431 126.469 163.572 1.00 43.95 85 GLY F N 1
ATOM 8644 C CA . GLY F 2 85 ? 147.860 126.344 163.739 1.00 43.95 85 GLY F CA 1
ATOM 8645 C C . GLY F 2 85 ? 148.315 124.917 163.516 1.00 43.95 85 GLY F C 1
ATOM 8646 O O . GLY F 2 85 ? 147.576 124.056 163.035 1.00 43.95 85 GLY F O 1
ATOM 8647 N N . GLU F 2 86 ? 149.571 124.670 163.870 1.00 59.00 86 GLU F N 1
ATOM 8648 C CA . GLU F 2 86 ? 150.066 123.306 163.889 1.00 59.00 86 GLU F CA 1
ATOM 8649 C C . GLU F 2 86 ? 149.314 122.507 164.950 1.00 59.00 86 GLU F C 1
ATOM 8650 O O . GLU F 2 86 ? 148.757 123.062 165.902 1.00 59.00 86 GLU F O 1
ATOM 8656 N N . GLN F 2 87 ? 149.295 121.188 164.764 1.00 60.61 87 GLN F N 1
ATOM 8657 C CA . GLN F 2 87 ? 148.614 120.232 165.642 1.00 60.61 87 GLN F CA 1
ATOM 8658 C C . GLN F 2 87 ? 147.209 120.707 166.027 1.00 60.61 87 GLN F C 1
ATOM 8659 O O . GLN F 2 87 ? 146.894 120.963 167.190 1.00 60.61 87 GLN F O 1
ATOM 8665 N N . GLY F 2 88 ? 146.361 120.819 165.007 1.00 50.33 88 GLY F N 1
ATOM 8666 C CA . GLY F 2 88 ? 144.934 120.979 165.208 1.00 50.33 88 GLY F CA 1
ATOM 8667 C C . GLY F 2 88 ? 144.447 122.413 165.220 1.00 50.33 88 GLY F C 1
ATOM 8668 O O . GLY F 2 88 ? 145.202 123.383 165.094 1.00 50.33 88 GLY F O 1
ATOM 8669 N N . VAL F 2 89 ? 143.127 122.534 165.371 1.00 41.90 89 VAL F N 1
ATOM 8670 C CA . VAL F 2 89 ? 142.495 123.840 165.511 1.00 41.90 89 VAL F CA 1
ATOM 8671 C C . VAL F 2 89 ? 142.881 124.434 166.856 1.00 41.90 89 VAL F C 1
ATOM 8672 O O . VAL F 2 89 ? 142.778 123.773 167.897 1.00 41.90 89 VAL F O 1
ATOM 8676 N N . ARG F 2 90 ? 143.324 125.688 166.844 1.00 40.59 90 ARG F N 1
ATOM 8677 C CA . ARG F 2 90 ? 143.894 126.284 168.042 1.00 40.59 90 ARG F CA 1
ATOM 8678 C C . ARG F 2 90 ? 142.930 127.230 168.746 1.00 40.59 90 ARG F C 1
ATOM 8679 O O . ARG F 2 90 ? 142.902 127.271 169.979 1.00 40.59 90 ARG F O 1
ATOM 8687 N N . TYR F 2 91 ? 142.135 127.987 167.994 1.00 33.05 91 TYR F N 1
ATOM 8688 C CA . TYR F 2 91 ? 141.155 128.888 168.581 1.00 33.05 91 TYR F CA 1
ATOM 8689 C C . TYR F 2 91 ? 140.056 129.166 167.566 1.00 33.05 91 TYR F C 1
ATOM 8690 O O . TYR F 2 91 ? 140.276 129.083 166.355 1.00 33.05 91 TYR F O 1
ATOM 8699 N N . TYR F 2 92 ? 138.872 129.496 168.072 1.00 33.74 92 TYR F N 1
ATOM 8700 C CA . TYR F 2 92 ? 137.717 129.818 167.250 1.00 33.74 92 TYR F CA 1
ATOM 8701 C C . TYR F 2 92 ? 137.351 131.286 167.417 1.00 33.74 92 TYR F C 1
ATOM 8702 O O . TYR F 2 92 ? 137.746 131.940 168.385 1.00 33.74 92 TYR F O 1
ATOM 8711 N N . ALA F 2 93 ? 136.590 131.802 166.455 1.00 29.73 93 ALA F N 1
ATOM 8712 C CA . ALA F 2 93 ? 136.071 133.159 166.534 1.00 29.73 93 ALA F CA 1
ATOM 8713 C C . ALA F 2 93 ? 134.902 133.294 165.574 1.00 29.73 93 ALA F C 1
ATOM 8714 O O . ALA F 2 93 ? 134.893 132.690 164.499 1.00 29.73 93 ALA F O 1
ATOM 8716 N N . SER F 2 94 ? 133.918 134.094 165.974 1.00 33.11 94 SER F N 1
ATOM 8717 C CA . SER F 2 94 ? 132.756 134.340 165.134 1.00 33.11 94 SER F CA 1
ATOM 8718 C C . SER F 2 94 ? 132.037 135.581 165.635 1.00 33.11 94 SER F C 1
ATOM 8719 O O . SER F 2 94 ? 131.986 135.842 166.839 1.00 33.11 94 SER F O 1
ATOM 8722 N N . GLY F 2 95 ? 131.482 136.339 164.697 1.00 37.04 95 GLY F N 1
ATOM 8723 C CA . GLY F 2 95 ? 130.684 137.498 165.023 1.00 37.04 95 GLY F CA 1
ATOM 8724 C C . GLY F 2 95 ? 129.244 137.119 165.305 1.00 37.04 95 GLY F C 1
ATOM 8725 O O . GLY F 2 95 ? 128.901 135.958 165.533 1.00 37.04 95 GLY F O 1
ATOM 8726 N N . ARG F 2 96 ? 128.386 138.136 165.296 1.00 49.70 96 ARG F N 1
ATOM 8727 C CA . ARG F 2 96 ? 126.963 137.900 165.495 1.00 49.70 96 ARG F CA 1
ATOM 8728 C C . ARG F 2 96 ? 126.417 137.014 164.385 1.00 49.70 96 ARG F C 1
ATOM 8729 O O . ARG F 2 96 ? 126.798 137.145 163.218 1.00 49.70 96 ARG F O 1
ATOM 8737 N N . ALA F 2 97 ? 125.529 136.097 164.758 1.00 49.68 97 ALA F N 1
ATOM 8738 C CA . ALA F 2 97 ? 124.928 135.200 163.782 1.00 49.68 97 ALA F CA 1
ATOM 8739 C C . ALA F 2 97 ? 124.108 135.989 162.772 1.00 49.68 97 ALA F C 1
ATOM 8740 O O . ALA F 2 97 ? 123.312 136.856 163.142 1.00 49.68 97 ALA F O 1
ATOM 8742 N N . LEU F 2 98 ? 124.302 135.686 161.489 1.00 47.46 98 LEU F N 1
ATOM 8743 C CA . LEU F 2 98 ? 123.511 136.306 160.435 1.00 47.46 98 LEU F CA 1
ATOM 8744 C C . LEU F 2 98 ? 122.171 135.613 160.226 1.00 47.46 98 LEU F C 1
ATOM 8745 O O . LEU F 2 98 ? 121.543 135.785 159.176 1.00 47.46 98 LEU F O 1
ATOM 8750 N N . ALA F 2 99 ? 121.729 134.832 161.208 1.00 50.57 99 ALA F N 1
ATOM 8751 C CA . ALA F 2 99 ? 120.367 134.322 161.276 1.00 50.57 99 ALA F CA 1
ATOM 8752 C C . ALA F 2 99 ? 119.717 134.915 162.516 1.00 50.57 99 ALA F C 1
ATOM 8753 O O . ALA F 2 99 ? 120.148 134.636 163.639 1.00 50.57 99 ALA F O 1
ATOM 8755 N N . ARG F 2 100 ? 118.686 135.730 162.313 1.00 54.48 100 ARG F N 1
ATOM 8756 C CA . ARG F 2 100 ? 118.061 136.473 163.398 1.00 54.48 100 ARG F CA 1
ATOM 8757 C C . ARG F 2 100 ? 116.967 135.689 164.110 1.00 54.48 100 ARG F C 1
ATOM 8758 O O . ARG F 2 100 ? 116.344 136.223 165.033 1.00 54.48 100 ARG F O 1
ATOM 8766 N N . SER F 2 101 ? 116.716 134.448 163.708 1.00 55.13 101 SER F N 1
ATOM 8767 C CA . SER F 2 101 ? 115.742 133.589 164.364 1.00 55.13 101 SER F CA 1
ATOM 8768 C C . SER F 2 101 ? 116.461 132.429 165.038 1.00 55.13 101 SER F C 1
ATOM 8769 O O . SER F 2 101 ? 117.342 131.802 164.441 1.00 55.13 101 SER F O 1
ATOM 8772 N N . THR F 2 102 ? 116.084 132.149 166.285 1.00 57.15 102 THR F N 1
ATOM 8773 C CA . THR F 2 102 ? 116.706 131.094 167.074 1.00 57.15 102 THR F CA 1
ATOM 8774 C C . THR F 2 102 ? 115.817 129.860 167.189 1.00 57.15 102 THR F C 1
ATOM 8775 O O . THR F 2 102 ? 115.874 129.142 168.189 1.00 57.15 102 THR F O 1
ATOM 8779 N N . ARG F 2 103 ? 114.992 129.603 166.172 1.00 59.51 103 ARG F N 1
ATOM 8780 C CA . ARG F 2 103 ? 114.196 128.381 166.167 1.00 59.51 103 ARG F CA 1
ATOM 8781 C C . ARG F 2 103 ? 115.100 127.155 166.173 1.00 59.51 103 ARG F C 1
ATOM 8782 O O . ARG F 2 103 ? 114.862 126.199 166.924 1.00 59.51 103 ARG F O 1
ATOM 8790 N N . PHE F 2 104 ? 116.161 127.179 165.362 1.00 56.54 104 PHE F N 1
ATOM 8791 C CA . PHE F 2 104 ? 117.150 126.108 165.399 1.00 56.54 104 PHE F CA 1
ATOM 8792 C C . PHE F 2 104 ? 117.806 126.017 166.770 1.00 56.54 104 PHE F C 1
ATOM 8793 O O . PHE F 2 104 ? 117.982 124.920 167.310 1.00 56.54 104 PHE F O 1
ATOM 8801 N N . LEU F 2 105 ? 118.169 127.164 167.351 1.00 54.15 105 LEU F N 1
ATOM 8802 C CA . LEU F 2 105 ? 118.832 127.163 168.651 1.00 54.15 105 LEU F CA 1
ATOM 8803 C C . LEU F 2 105 ? 117.907 126.660 169.751 1.00 54.15 105 LEU F C 1
ATOM 8804 O O . LEU F 2 105 ? 118.319 125.855 170.594 1.00 54.15 105 LEU F O 1
ATOM 8809 N N . VAL F 2 106 ? 116.657 127.128 169.764 1.00 56.27 106 VAL F N 1
ATOM 8810 C CA . VAL F 2 106 ? 115.710 126.685 170.783 1.00 56.27 106 VAL F CA 1
ATOM 8811 C C . VAL F 2 106 ? 115.446 125.192 170.650 1.00 56.27 106 VAL F C 1
ATOM 8812 O O . VAL F 2 106 ? 115.387 124.464 171.650 1.00 56.27 106 VAL F O 1
ATOM 8816 N N . LYS F 2 107 ? 115.284 124.711 169.415 1.00 58.70 107 LYS F N 1
ATOM 8817 C CA . LYS F 2 107 ? 115.047 123.286 169.212 1.00 58.70 107 LYS F CA 1
ATOM 8818 C C . LYS F 2 107 ? 116.253 122.459 169.646 1.00 58.70 107 LYS F C 1
ATOM 8819 O O . LYS F 2 107 ? 116.100 121.409 170.282 1.00 58.70 107 LYS F O 1
ATOM 8825 N N . GLN F 2 108 ? 117.463 122.920 169.322 1.00 54.83 108 GLN F N 1
ATOM 8826 C CA . GLN F 2 108 ? 118.662 122.211 169.752 1.00 54.83 108 GLN F CA 1
ATOM 8827 C C . GLN F 2 108 ? 118.759 122.173 171.270 1.00 54.83 108 GLN F C 1
ATOM 8828 O O . GLN F 2 108 ? 119.128 121.147 171.850 1.00 54.83 108 GLN F O 1
ATOM 8834 N N . ALA F 2 109 ? 118.426 123.283 171.931 1.00 58.90 109 ALA F N 1
ATOM 8835 C CA . ALA F 2 109 ? 118.445 123.309 173.389 1.00 58.90 109 ALA F CA 1
ATOM 8836 C C . ALA F 2 109 ? 117.438 122.323 173.968 1.00 58.90 109 ALA F C 1
ATOM 8837 O O . ALA F 2 109 ? 117.748 121.577 174.906 1.00 58.90 109 ALA F O 1
ATOM 8839 N N . GLU F 2 110 ? 116.226 122.294 173.411 1.00 62.53 110 GLU F N 1
ATOM 8840 C CA . GLU F 2 110 ? 115.194 121.427 173.966 1.00 62.53 110 GLU F CA 1
ATOM 8841 C C . GLU F 2 110 ? 115.447 119.954 173.667 1.00 62.53 110 GLU F C 1
ATOM 8842 O O . GLU F 2 110 ? 114.936 119.096 174.394 1.00 62.53 110 GLU F O 1
ATOM 8848 N N . LEU F 2 111 ? 116.217 119.636 172.624 1.00 62.36 111 LEU F N 1
ATOM 8849 C CA . LEU F 2 111 ? 116.643 118.255 172.416 1.00 62.36 111 LEU F CA 1
ATOM 8850 C C . LEU F 2 111 ? 117.966 117.901 173.087 1.00 62.36 111 LEU F C 1
ATOM 8851 O O . LEU F 2 111 ? 118.307 116.716 173.139 1.00 62.36 111 LEU F O 1
ATOM 8856 N N . VAL F 2 112 ? 118.724 118.870 173.594 1.00 60.84 112 VAL F N 1
ATOM 8857 C CA . VAL F 2 112 ? 119.936 118.502 174.318 1.00 60.84 112 VAL F CA 1
ATOM 8858 C C . VAL F 2 112 ? 119.689 118.429 175.824 1.00 60.84 112 VAL F C 1
ATOM 8859 O O . VAL F 2 112 ? 120.348 117.651 176.520 1.00 60.84 112 VAL F O 1
ATOM 8863 N N . THR F 2 113 ? 118.746 119.215 176.352 1.00 65.46 113 THR F N 1
ATOM 8864 C CA . THR F 2 113 ? 118.437 119.110 177.776 1.00 65.46 113 THR F CA 1
ATOM 8865 C C . THR F 2 113 ? 117.781 117.775 178.108 1.00 65.46 113 THR F C 1
ATOM 8866 O O . THR F 2 113 ? 118.131 117.139 179.109 1.00 65.46 113 THR F O 1
ATOM 8870 N N . ASN F 2 114 ? 116.833 117.334 177.285 1.00 70.65 114 ASN F N 1
ATOM 8871 C CA . ASN F 2 114 ? 116.155 116.068 177.532 1.00 70.65 114 ASN F CA 1
ATOM 8872 C C . ASN F 2 114 ? 117.096 114.900 177.263 1.00 70.65 114 ASN F C 1
ATOM 8873 O O . ASN F 2 114 ? 117.776 114.861 176.233 1.00 70.65 114 ASN F O 1
ATOM 8878 N N . GLU F 2 115 ? 117.135 113.944 178.194 1.00 75.34 115 GLU F N 1
ATOM 8879 C CA . GLU F 2 115 ? 118.031 112.802 178.040 1.00 75.34 115 GLU F CA 1
ATOM 8880 C C . GLU F 2 115 ? 117.551 111.863 176.939 1.00 75.34 115 GLU F C 1
ATOM 8881 O O . GLU F 2 115 ? 118.361 111.344 176.161 1.00 75.34 115 GLU F O 1
ATOM 8887 N N . ARG F 2 116 ? 116.239 111.632 176.858 1.00 74.43 116 ARG F N 1
ATOM 8888 C CA . ARG F 2 116 ? 115.698 110.804 175.784 1.00 74.43 116 ARG F CA 1
ATOM 8889 C C . ARG F 2 116 ? 115.933 111.451 174.425 1.00 74.43 116 ARG F C 1
ATOM 8890 O O . ARG F 2 116 ? 116.271 110.767 173.451 1.00 74.43 116 ARG F O 1
ATOM 8898 N N . SER F 2 117 ? 115.759 112.771 174.342 1.00 70.41 117 SER F N 1
ATOM 8899 C CA . SER F 2 117 ? 116.031 113.476 173.095 1.00 70.41 117 SER F CA 1
ATOM 8900 C C . SER F 2 117 ? 117.507 113.395 172.725 1.00 70.41 117 SER F C 1
ATOM 8901 O O . SER F 2 117 ? 117.846 113.236 171.549 1.00 70.41 117 SER F O 1
ATOM 8904 N N . ARG F 2 118 ? 118.399 113.513 173.712 1.00 68.21 118 ARG F N 1
ATOM 8905 C CA . ARG F 2 118 ? 119.826 113.348 173.447 1.00 68.21 118 ARG F CA 1
ATOM 8906 C C . ARG F 2 118 ? 120.128 111.955 172.909 1.00 68.21 118 ARG F C 1
ATOM 8907 O O . ARG F 2 118 ? 120.896 111.800 171.950 1.00 68.21 118 ARG F O 1
ATOM 8915 N N . LEU F 2 119 ? 119.531 110.930 173.522 1.00 72.11 119 LEU F N 1
ATOM 8916 C CA . LEU F 2 119 ? 119.707 109.562 173.045 1.00 72.11 119 LEU F CA 1
ATOM 8917 C C . LEU F 2 119 ? 119.234 109.421 171.605 1.00 72.11 119 LEU F C 1
ATOM 8918 O O . LEU F 2 119 ? 119.916 108.817 170.771 1.00 72.11 119 LEU F O 1
ATOM 8923 N N . ARG F 2 120 ? 118.070 109.992 171.291 1.00 70.11 120 ARG F N 1
ATOM 8924 C CA . ARG F 2 120 ? 117.522 109.867 169.943 1.00 70.11 120 ARG F CA 1
ATOM 8925 C C . ARG F 2 120 ? 118.377 110.610 168.918 1.00 70.11 120 ARG F C 1
ATOM 8926 O O . ARG F 2 120 ? 118.577 110.124 167.798 1.00 70.11 120 ARG F O 1
ATOM 8934 N N . VAL F 2 121 ? 118.884 111.792 169.278 1.00 67.72 121 VAL F N 1
ATOM 8935 C CA . VAL F 2 121 ? 119.744 112.537 168.362 1.00 67.72 121 VAL F CA 1
ATOM 8936 C C . VAL F 2 121 ? 121.037 111.775 168.104 1.00 67.72 121 VAL F C 1
ATOM 8937 O O . VAL F 2 121 ? 121.491 111.671 166.957 1.00 67.72 121 VAL F O 1
ATOM 8941 N N . ALA F 2 122 ? 121.653 111.233 169.158 1.00 69.32 122 ALA F N 1
ATOM 8942 C CA . ALA F 2 122 ? 122.856 110.432 168.964 1.00 69.32 122 ALA F CA 1
ATOM 8943 C C . ALA F 2 122 ? 122.559 109.202 168.117 1.00 69.32 122 ALA F C 1
ATOM 8944 O O . ALA F 2 122 ? 123.389 108.782 167.299 1.00 69.32 122 ALA F O 1
ATOM 8946 N N . ARG F 2 123 ? 121.370 108.619 168.290 1.00 72.58 123 ARG F N 1
ATOM 8947 C CA . ARG F 2 123 ? 120.965 107.493 167.458 1.00 72.58 123 ARG F CA 1
ATOM 8948 C C . ARG F 2 123 ? 120.898 107.887 165.990 1.00 72.58 123 ARG F C 1
ATOM 8949 O O . ARG F 2 123 ? 121.387 107.155 165.123 1.00 72.58 123 ARG F O 1
ATOM 8957 N N . ARG F 2 124 ? 120.293 109.041 165.687 1.00 69.31 124 ARG F N 1
ATOM 8958 C CA . ARG F 2 124 ? 120.214 109.455 164.288 1.00 69.31 124 ARG F CA 1
ATOM 8959 C C . ARG F 2 124 ? 121.592 109.765 163.718 1.00 69.31 124 ARG F C 1
ATOM 8960 O O . ARG F 2 124 ? 121.859 109.477 162.548 1.00 69.31 124 ARG F O 1
ATOM 8968 N N . MET F 2 125 ? 122.476 110.369 164.514 1.00 66.37 125 MET F N 1
ATOM 8969 C CA . MET F 2 125 ? 123.815 110.645 163.997 1.00 66.37 125 MET F CA 1
ATOM 8970 C C . MET F 2 125 ? 124.578 109.355 163.716 1.00 66.37 125 MET F C 1
ATOM 8971 O O . MET F 2 125 ? 125.271 109.248 162.695 1.00 66.37 125 MET F O 1
ATOM 8976 N N . TYR F 2 126 ? 124.458 108.358 164.598 1.00 75.15 126 TYR F N 1
ATOM 8977 C CA . TYR F 2 126 ? 125.062 107.061 164.305 1.00 75.15 126 TYR F CA 1
ATOM 8978 C C . TYR F 2 126 ? 124.452 106.429 163.061 1.00 75.15 126 TYR F C 1
ATOM 8979 O O . TYR F 2 126 ? 125.168 105.838 162.245 1.00 75.15 126 TYR F O 1
ATOM 8988 N N . GLN F 2 127 ? 123.131 106.532 162.905 1.00 73.50 127 GLN F N 1
ATOM 8989 C CA . GLN F 2 127 ? 122.483 105.962 161.729 1.00 73.50 127 GLN F CA 1
ATOM 8990 C C . GLN F 2 127 ? 122.973 106.634 160.455 1.00 73.50 127 GLN F C 1
ATOM 8991 O O . GLN F 2 127 ? 123.167 105.974 159.430 1.00 73.50 127 GLN F O 1
ATOM 8997 N N . MET F 2 128 ? 123.171 107.950 160.499 1.00 68.53 128 MET F N 1
ATOM 8998 C CA . MET F 2 128 ? 123.658 108.663 159.324 1.00 68.53 128 MET F CA 1
ATOM 8999 C C . MET F 2 128 ? 125.103 108.302 159.012 1.00 68.53 128 MET F C 1
ATOM 9000 O O . MET F 2 128 ? 125.469 108.149 157.841 1.00 68.53 128 MET F O 1
ATOM 9005 N N . ARG F 2 129 ? 125.944 108.174 160.040 1.00 65.50 129 ARG F N 1
ATOM 9006 C CA . ARG F 2 129 ? 127.319 107.746 159.799 1.00 65.50 129 ARG F CA 1
ATOM 9007 C C . ARG F 2 129 ? 127.372 106.309 159.295 1.00 65.50 129 ARG F C 1
ATOM 9008 O O . ARG F 2 129 ? 128.161 105.990 158.398 1.00 65.50 129 ARG F O 1
ATOM 9016 N N . PHE F 2 130 ? 126.544 105.429 159.857 1.00 72.59 130 PHE F N 1
ATOM 9017 C CA . PHE F 2 130 ? 126.528 104.008 159.508 1.00 72.59 130 PHE F CA 1
ATOM 9018 C C . PHE F 2 130 ? 125.093 103.576 159.239 1.00 72.59 130 PHE F C 1
ATOM 9019 O O . PHE F 2 130 ? 124.406 103.067 160.136 1.00 72.59 130 PHE F O 1
ATOM 9027 N N . PRO F 2 131 ? 124.602 103.763 158.009 1.00 76.24 131 PRO F N 1
ATOM 9028 C CA . PRO F 2 131 ? 123.200 103.435 157.711 1.00 76.24 131 PRO F CA 1
ATOM 9029 C C . PRO F 2 131 ? 122.919 101.952 157.540 1.00 76.24 131 PRO F C 1
ATOM 9030 O O . PRO F 2 131 ? 121.746 101.579 157.402 1.00 76.24 131 PRO F O 1
ATOM 9034 N N . THR F 2 132 ? 123.939 101.100 157.547 1.00 80.61 132 THR F N 1
ATOM 9035 C CA . THR F 2 132 ? 123.766 99.675 157.307 1.00 80.61 132 THR F CA 1
ATOM 9036 C C . THR F 2 132 ? 123.525 98.880 158.584 1.00 80.61 132 THR F C 1
ATOM 9037 O O . THR F 2 132 ? 123.457 97.648 158.528 1.00 80.61 132 THR F O 1
ATOM 9041 N N . GLU F 2 133 ? 123.396 99.546 159.725 1.00 79.21 133 GLU F N 1
ATOM 9042 C CA . GLU F 2 133 ? 123.267 98.886 161.017 1.00 79.21 133 GLU F CA 1
ATOM 9043 C C . GLU F 2 133 ? 121.945 99.267 161.676 1.00 79.21 133 GLU F C 1
ATOM 9044 O O . GLU F 2 133 ? 121.142 100.027 161.130 1.00 79.21 133 GLU F O 1
ATOM 9050 N N . ASP F 2 134 ? 121.729 98.720 162.871 1.00 85.76 134 ASP F N 1
ATOM 9051 C CA . ASP F 2 134 ? 120.544 98.996 163.672 1.00 85.76 134 ASP F CA 1
ATOM 9052 C C . ASP F 2 134 ? 120.983 99.402 165.070 1.00 85.76 134 ASP F C 1
ATOM 9053 O O . ASP F 2 134 ? 121.760 98.688 165.710 1.00 85.76 134 ASP F O 1
ATOM 9058 N N . VAL F 2 135 ? 120.489 100.547 165.537 1.00 85.21 135 VAL F N 1
ATOM 9059 C CA . VAL F 2 135 ? 120.870 101.077 166.842 1.00 85.21 135 VAL F CA 1
ATOM 9060 C C . VAL F 2 135 ? 119.627 101.433 167.644 1.00 85.21 135 VAL F C 1
ATOM 9061 O O . VAL F 2 135 ? 119.681 102.269 168.553 1.00 85.21 135 VAL F O 1
ATOM 9065 N N . SER F 2 136 ? 118.500 100.794 167.322 1.00 87.88 136 SER F N 1
ATOM 9066 C CA . SER F 2 136 ? 117.234 101.127 167.966 1.00 87.88 136 SER F CA 1
ATOM 9067 C C . SER F 2 136 ? 117.254 100.892 169.471 1.00 87.88 136 SER F C 1
ATOM 9068 O O . SER F 2 136 ? 116.477 101.526 170.192 1.00 87.88 136 SER F O 1
ATOM 9071 N N . LYS F 2 137 ? 118.114 99.999 169.962 1.00 88.98 137 LYS F N 1
ATOM 9072 C CA . LYS F 2 137 ? 118.222 99.722 171.390 1.00 88.98 137 LYS F CA 1
ATOM 9073 C C . LYS F 2 137 ? 119.623 99.976 171.932 1.00 88.98 137 LYS F C 1
ATOM 9074 O O . LYS F 2 137 ? 119.977 99.430 172.984 1.00 88.98 137 LYS F O 1
ATOM 9080 N N . LEU F 2 138 ? 120.426 100.786 171.250 1.00 86.59 138 LEU F N 1
ATOM 9081 C CA . LEU F 2 138 ? 121.813 101.000 171.629 1.00 86.59 138 LEU F CA 1
ATOM 9082 C C . LEU F 2 138 ? 121.931 102.249 172.500 1.00 86.59 138 LEU F C 1
ATOM 9083 O O . LEU F 2 138 ? 121.268 103.261 172.259 1.00 86.59 138 LEU F O 1
ATOM 9088 N N . THR F 2 139 ? 122.781 102.167 173.523 1.00 87.30 139 THR F N 1
ATOM 9089 C CA . THR F 2 139 ? 122.832 103.172 174.575 1.00 87.30 139 THR F CA 1
ATOM 9090 C C . THR F 2 139 ? 123.990 104.149 174.350 1.00 87.30 139 THR F C 1
ATOM 9091 O O . THR F 2 139 ? 124.704 104.086 173.346 1.00 87.30 139 THR F O 1
ATOM 9095 N N . MET F 2 140 ? 124.187 105.054 175.313 1.00 86.82 140 MET F N 1
ATOM 9096 C CA . MET F 2 140 ? 125.060 106.211 175.120 1.00 86.82 140 MET F CA 1
ATOM 9097 C C . MET F 2 140 ? 126.529 105.797 175.054 1.00 86.82 140 MET F C 1
ATOM 9098 O O . MET F 2 140 ? 127.200 105.985 174.030 1.00 86.82 140 MET F O 1
ATOM 9103 N N . GLN F 2 141 ? 127.048 105.232 176.148 1.00 86.76 141 GLN F N 1
ATOM 9104 C CA . GLN F 2 141 ? 128.453 104.837 176.180 1.00 86.76 141 GLN F CA 1
ATOM 9105 C C . GLN F 2 141 ? 128.745 103.749 175.158 1.00 86.76 141 GLN F C 1
ATOM 9106 O O . GLN F 2 141 ? 129.844 103.701 174.593 1.00 86.76 141 GLN F O 1
ATOM 9112 N N . GLN F 2 142 ? 127.776 102.868 174.909 1.00 87.66 142 GLN F N 1
ATOM 9113 C CA . GLN F 2 142 ? 127.931 101.892 173.839 1.00 87.66 142 GLN F CA 1
ATOM 9114 C C . GLN F 2 142 ? 128.003 102.578 172.482 1.00 87.66 142 GLN F C 1
ATOM 9115 O O . GLN F 2 142 ? 128.727 102.125 171.590 1.00 87.66 142 GLN F O 1
ATOM 9121 N N . LEU F 2 143 ? 127.261 103.677 172.306 1.00 83.18 143 LEU F N 1
ATOM 9122 C CA . LEU F 2 143 ? 127.394 104.464 171.083 1.00 83.18 143 LEU F CA 1
ATOM 9123 C C . LEU F 2 143 ? 128.799 105.035 170.946 1.00 83.18 143 LEU F C 1
ATOM 9124 O O . LEU F 2 143 ? 129.382 105.007 169.857 1.00 83.18 143 LEU F O 1
ATOM 9129 N N . ARG F 2 144 ? 129.361 105.556 172.041 1.00 81.38 144 ARG F N 1
ATOM 9130 C CA . ARG F 2 144 ? 130.740 106.044 171.999 1.00 81.38 144 ARG F CA 1
ATOM 9131 C C . ARG F 2 144 ? 131.704 104.930 171.608 1.00 81.38 144 ARG F C 1
ATOM 9132 O O . ARG F 2 144 ? 132.580 105.117 170.752 1.00 81.38 144 ARG F O 1
ATOM 9140 N N . SER F 2 145 ? 131.563 103.765 172.242 1.00 86.27 145 SER F N 1
ATOM 9141 C CA . SER F 2 145 ? 132.475 102.657 171.976 1.00 86.27 145 SER F CA 1
ATOM 9142 C C . SER F 2 145 ? 132.358 102.176 170.536 1.00 86.27 145 SER F C 1
ATOM 9143 O O . SER F 2 145 ? 133.369 101.901 169.879 1.00 86.27 145 SER F O 1
ATOM 9146 N N . HIS F 2 146 ? 131.128 102.067 170.029 1.00 84.15 146 HIS F N 1
ATOM 9147 C CA . HIS F 2 146 ? 130.923 101.655 168.647 1.00 84.15 146 HIS F CA 1
ATOM 9148 C C . HIS F 2 146 ? 131.503 102.677 167.678 1.00 84.15 146 HIS F C 1
ATOM 9149 O O . HIS F 2 146 ? 132.147 102.308 166.688 1.00 84.15 146 HIS F O 1
ATOM 9156 N N . GLU F 2 147 ? 131.290 103.968 167.950 1.00 80.14 147 GLU F N 1
ATOM 9157 C CA . GLU F 2 147 ? 131.847 105.011 167.098 1.00 80.14 147 GLU F CA 1
ATOM 9158 C C . GLU F 2 147 ? 133.364 104.915 167.047 1.00 80.14 147 GLU F C 1
ATOM 9159 O O . GLU F 2 147 ? 133.969 105.003 165.973 1.00 80.14 147 GLU F O 1
ATOM 9165 N N . GLY F 2 148 ? 133.995 104.725 168.206 1.00 82.68 148 GLY F N 1
ATOM 9166 C CA . GLY F 2 148 ? 135.441 104.582 168.227 1.00 82.68 148 GLY F CA 1
ATOM 9167 C C . GLY F 2 148 ? 135.919 103.354 167.475 1.00 82.68 148 GLY F C 1
ATOM 9168 O O . GLY F 2 148 ? 136.877 103.420 166.697 1.00 82.68 148 GLY F O 1
ATOM 9169 N N . ALA F 2 149 ? 135.261 102.216 167.693 1.00 82.50 149 ALA F N 1
ATOM 9170 C CA . ALA F 2 149 ? 135.678 100.997 167.013 1.00 82.50 149 ALA F CA 1
ATOM 9171 C C . ALA F 2 149 ? 135.592 101.172 165.504 1.00 82.50 149 ALA F C 1
ATOM 9172 O O . ALA F 2 149 ? 136.531 100.838 164.772 1.00 82.50 149 ALA F O 1
ATOM 9174 N N . ARG F 2 150 ? 134.493 101.756 165.025 1.00 79.88 150 ARG F N 1
ATOM 9175 C CA . ARG F 2 150 ? 134.319 101.910 163.587 1.00 79.88 150 ARG F CA 1
ATOM 9176 C C . ARG F 2 150 ? 135.249 102.966 163.003 1.00 79.88 150 ARG F C 1
ATOM 9177 O O . ARG F 2 150 ? 135.683 102.827 161.855 1.00 79.88 150 ARG F O 1
ATOM 9185 N N . VAL F 2 151 ? 135.580 104.021 163.757 1.00 81.31 151 VAL F N 1
ATOM 9186 C CA . VAL F 2 151 ? 136.504 105.011 163.210 1.00 81.31 151 VAL F CA 1
ATOM 9187 C C . VAL F 2 151 ? 137.915 104.434 163.110 1.00 81.31 151 VAL F C 1
ATOM 9188 O O . VAL F 2 151 ? 138.624 104.687 162.128 1.00 81.31 151 VAL F O 1
ATOM 9192 N N . ARG F 2 152 ? 138.347 103.633 164.096 1.00 80.84 152 ARG F N 1
ATOM 9193 C CA . ARG F 2 152 ? 139.629 102.945 163.922 1.00 80.84 152 ARG F CA 1
ATOM 9194 C C . ARG F 2 152 ? 139.579 101.936 162.778 1.00 80.84 152 ARG F C 1
ATOM 9195 O O . ARG F 2 152 ? 140.567 101.769 162.054 1.00 80.84 152 ARG F O 1
ATOM 9203 N N . ARG F 2 153 ? 138.454 101.236 162.604 1.00 80.61 153 ARG F N 1
ATOM 9204 C CA . ARG F 2 153 ? 138.358 100.311 161.477 1.00 80.61 153 ARG F CA 1
ATOM 9205 C C . ARG F 2 153 ? 138.479 101.047 160.147 1.00 80.61 153 ARG F C 1
ATOM 9206 O O . ARG F 2 153 ? 139.191 100.595 159.241 1.00 80.61 153 ARG F O 1
ATOM 9214 N N . LYS F 2 154 ? 137.798 102.188 160.014 1.00 78.29 154 LYS F N 1
ATOM 9215 C CA . LYS F 2 154 ? 137.894 102.978 158.791 1.00 78.29 154 LYS F CA 1
ATOM 9216 C C . LYS F 2 154 ? 139.311 103.496 158.579 1.00 78.29 154 LYS F C 1
ATOM 9217 O O . LYS F 2 154 ? 139.827 103.473 157.455 1.00 78.29 154 LYS F O 1
ATOM 9223 N N . TYR F 2 155 ? 139.959 103.961 159.651 1.00 77.18 155 TYR F N 1
ATOM 9224 C CA . TYR F 2 155 ? 141.329 104.448 159.538 1.00 77.18 155 TYR F CA 1
ATOM 9225 C C . TYR F 2 155 ? 142.266 103.342 159.069 1.00 77.18 155 TYR F C 1
ATOM 9226 O O . TYR F 2 155 ? 143.097 103.553 158.179 1.00 77.18 155 TYR F O 1
ATOM 9235 N N . ARG F 2 156 ? 142.141 102.148 159.656 1.00 78.98 156 ARG F N 1
ATOM 9236 C CA . ARG F 2 156 ? 142.999 101.033 159.266 1.00 78.98 156 ARG F CA 1
ATOM 9237 C C . ARG F 2 156 ? 142.738 100.611 157.826 1.00 78.98 156 ARG F C 1
ATOM 9238 O O . ARG F 2 156 ? 143.680 100.347 157.067 1.00 78.98 156 ARG F O 1
ATOM 9246 N N . GLU F 2 157 ? 141.464 100.545 157.431 1.00 78.35 157 GLU F N 1
ATOM 9247 C CA . GLU F 2 157 ? 141.128 100.148 156.069 1.00 78.35 157 GLU F CA 1
ATOM 9248 C C . GLU F 2 157 ? 141.685 101.138 155.055 1.00 78.35 157 GLU F C 1
ATOM 9249 O O . GLU F 2 157 ? 142.247 100.737 154.029 1.00 78.35 157 GLU F O 1
ATOM 9255 N N . LEU F 2 158 ? 141.555 102.438 155.331 1.00 76.36 158 LEU F N 1
ATOM 9256 C CA . LEU F 2 158 ? 142.076 103.436 154.405 1.00 76.36 158 LEU F CA 1
ATOM 9257 C C . LEU F 2 158 ? 143.599 103.467 154.401 1.00 76.36 158 LEU F C 1
ATOM 9258 O O . LEU F 2 158 ? 144.205 103.729 153.356 1.00 76.36 158 LEU F O 1
ATOM 9263 N N . SER F 2 159 ? 144.236 103.211 155.547 1.00 78.87 159 SER F N 1
ATOM 9264 C CA . SER F 2 159 ? 145.693 103.144 155.575 1.00 78.87 159 SER F CA 1
ATOM 9265 C C . SER F 2 159 ? 146.206 101.971 154.751 1.00 78.87 159 SER F C 1
ATOM 9266 O O . SER F 2 159 ? 147.189 102.107 154.013 1.00 78.87 159 SER F O 1
ATOM 9269 N N . LYS F 2 160 ? 145.556 100.811 154.865 1.00 80.44 160 LYS F N 1
ATOM 9270 C CA . LYS F 2 160 ? 145.954 99.663 154.057 1.00 80.44 160 LYS F CA 1
ATOM 9271 C C . LYS F 2 160 ? 145.668 99.898 152.578 1.00 80.44 160 LYS F C 1
ATOM 9272 O O . LYS F 2 160 ? 146.456 99.491 151.716 1.00 80.44 160 LYS F O 1
ATOM 9278 N N . LYS F 2 161 ? 144.542 100.546 152.265 1.00 78.13 161 LYS F N 1
ATOM 9279 C CA . LYS F 2 161 ? 144.171 100.759 150.869 1.00 78.13 161 LYS F CA 1
ATOM 9280 C C . LYS F 2 161 ? 145.180 101.645 150.150 1.00 78.13 161 LYS F C 1
ATOM 9281 O O . LYS F 2 161 ? 145.553 101.369 149.004 1.00 78.13 161 LYS F O 1
ATOM 9287 N N . TYR F 2 162 ? 145.632 102.714 150.800 1.00 76.36 162 TYR F N 1
ATOM 9288 C CA . TYR F 2 162 ? 146.556 103.659 150.190 1.00 76.36 162 TYR F CA 1
ATOM 9289 C C . TYR F 2 162 ? 148.016 103.362 150.506 1.00 76.36 162 TYR F C 1
ATOM 9290 O O . TYR F 2 162 ? 148.895 104.098 150.046 1.00 76.36 162 TYR F O 1
ATOM 9299 N N . ASN F 2 163 ? 148.293 102.306 151.274 1.00 82.21 163 ASN F N 1
ATOM 9300 C CA . ASN F 2 163 ? 149.655 101.862 151.573 1.00 82.21 163 ASN F CA 1
ATOM 9301 C C . ASN F 2 163 ? 150.476 102.981 152.218 1.00 82.21 163 ASN F C 1
ATOM 9302 O O . ASN F 2 163 ? 151.481 103.450 151.679 1.00 82.21 163 ASN F O 1
ATOM 9307 N N . VAL F 2 164 ? 150.023 103.409 153.392 1.00 84.45 164 VAL F N 1
ATOM 9308 C CA . VAL F 2 164 ? 150.727 104.428 154.166 1.00 84.45 164 VAL F CA 1
ATOM 9309 C C . VAL F 2 164 ? 150.824 103.960 155.615 1.00 84.45 164 VAL F C 1
ATOM 9310 O O . VAL F 2 164 ? 149.837 103.461 156.175 1.00 84.45 164 VAL F O 1
ATOM 9314 N N . PRO F 2 165 ? 151.993 104.063 156.248 1.00 87.29 165 PRO F N 1
ATOM 9315 C CA . PRO F 2 165 ? 152.124 103.619 157.646 1.00 87.29 165 PRO F CA 1
ATOM 9316 C C . PRO F 2 165 ? 151.350 104.536 158.581 1.00 87.29 165 PRO F C 1
ATOM 9317 O O . PRO F 2 165 ? 151.607 105.740 158.646 1.00 87.29 165 PRO F O 1
ATOM 9321 N N . TRP F 2 166 ? 150.397 103.958 159.308 1.00 90.68 166 TRP F N 1
ATOM 9322 C CA . TRP F 2 166 ? 149.602 104.680 160.291 1.00 90.68 166 TRP F CA 1
ATOM 9323 C C . TRP F 2 166 ? 149.852 104.081 161.666 1.00 90.68 166 TRP F C 1
ATOM 9324 O O . TRP F 2 166 ? 149.832 102.856 161.826 1.00 90.68 166 TRP F O 1
ATOM 9335 N N . LYS F 2 167 ? 150.085 104.941 162.653 1.00 97.53 167 LYS F N 1
ATOM 9336 C CA . LYS F 2 167 ? 150.463 104.491 163.993 1.00 97.53 167 LYS F CA 1
ATOM 9337 C C . LYS F 2 167 ? 149.248 104.289 164.896 1.00 97.53 167 LYS F C 1
ATOM 9338 O O . LYS F 2 167 ? 149.214 104.767 166.029 1.00 97.53 167 LYS F O 1
ATOM 9344 N N . LYS F 2 168 ? 148.255 103.556 164.390 1.00 99.44 168 LYS F N 1
ATOM 9345 C CA . LYS F 2 168 ? 147.094 103.099 165.158 1.00 99.44 168 LYS F CA 1
ATOM 9346 C C . LYS F 2 168 ? 146.496 104.222 166.006 1.00 99.44 168 LYS F C 1
ATOM 9347 O O . LYS F 2 168 ? 146.443 104.154 167.235 1.00 99.44 168 LYS F O 1
ATOM 9353 N N . ARG F 2 169 ? 146.038 105.269 165.324 1.00 93.64 169 ARG F N 1
ATOM 9354 C CA . ARG F 2 169 ? 145.522 106.447 166.001 1.00 93.64 169 ARG F CA 1
ATOM 9355 C C . ARG F 2 169 ? 144.336 107.006 165.227 1.00 93.64 169 ARG F C 1
ATOM 9356 O O . ARG F 2 169 ? 144.116 106.677 164.059 1.00 93.64 169 ARG F O 1
ATOM 9364 N N . VAL F 2 170 ? 143.560 107.844 165.908 1.00 83.49 170 VAL F N 1
ATOM 9365 C CA . VAL F 2 170 ? 142.464 108.592 165.308 1.00 83.49 170 VAL F CA 1
ATOM 9366 C C . VAL F 2 170 ? 142.670 110.061 165.638 1.00 83.49 170 VAL F C 1
ATOM 9367 O O . VAL F 2 170 ?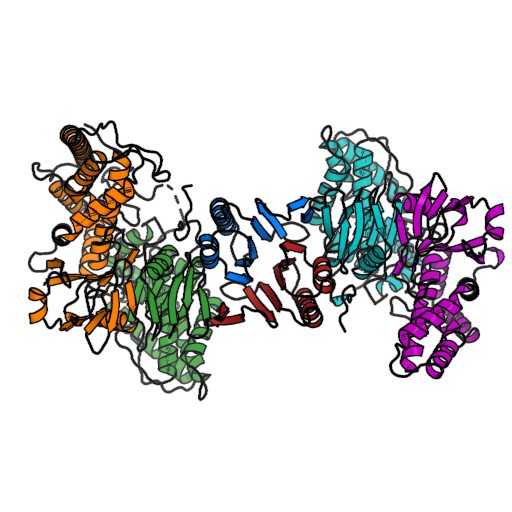 142.991 110.402 166.782 1.00 83.49 170 VAL F O 1
ATOM 9371 N N . TYR F 2 171 ? 142.506 110.923 164.636 1.00 72.49 171 TYR F N 1
ATOM 9372 C CA . TYR F 2 171 ? 142.738 112.347 164.830 1.00 72.49 171 TYR F CA 1
ATOM 9373 C C . TYR F 2 171 ? 141.828 112.900 165.919 1.00 72.49 171 TYR F C 1
ATOM 9374 O O . TYR F 2 171 ? 140.636 112.590 165.978 1.00 72.49 171 TYR F O 1
ATOM 9383 N N . ASN F 2 172 ? 142.406 113.731 166.783 1.00 75.70 172 ASN F N 1
ATOM 9384 C CA . ASN F 2 172 ? 141.668 114.440 167.810 1.00 75.70 172 ASN F CA 1
ATOM 9385 C C . ASN F 2 172 ? 141.973 115.927 167.702 1.00 75.70 172 ASN F C 1
ATOM 9386 O O . ASN F 2 172 ? 143.130 116.309 167.492 1.00 75.70 172 ASN F O 1
ATOM 9391 N N . PRO F 2 173 ? 140.962 116.788 167.829 1.00 70.76 173 PRO F N 1
ATOM 9392 C CA . PRO F 2 173 ? 141.217 118.233 167.727 1.00 70.76 173 PRO F CA 1
ATOM 9393 C C . PRO F 2 173 ? 142.140 118.763 168.807 1.00 70.76 173 PRO F C 1
ATOM 9394 O O . PRO F 2 173 ? 142.757 119.818 168.612 1.00 70.76 173 PRO F O 1
ATOM 9398 N N . ASP F 2 174 ? 142.259 118.068 169.936 1.00 77.85 174 ASP F N 1
ATOM 9399 C CA . ASP F 2 174 ? 143.055 118.527 171.067 1.00 77.85 174 ASP F CA 1
ATOM 9400 C C . ASP F 2 174 ? 144.405 117.818 171.049 1.00 77.85 174 ASP F C 1
ATOM 9401 O O . ASP F 2 174 ? 144.485 116.615 171.321 1.00 77.85 174 ASP F O 1
ATOM 9406 N N . ASP F 2 175 ? 145.461 118.568 170.728 1.00 81.61 175 ASP F N 1
ATOM 9407 C CA . ASP F 2 175 ? 146.845 118.108 170.847 1.00 81.61 175 ASP F CA 1
ATOM 9408 C C . ASP F 2 175 ? 147.100 116.849 170.012 1.00 81.61 175 ASP F C 1
ATOM 9409 O O . ASP F 2 175 ? 147.382 115.768 170.532 1.00 81.61 175 ASP F O 1
ATOM 9414 N N . PHE F 2 176 ? 146.992 117.010 168.695 1.00 80.19 176 PHE F N 1
ATOM 9415 C CA . PHE F 2 176 ? 147.331 115.959 167.736 1.00 80.19 176 PHE F CA 1
ATOM 9416 C C . PHE F 2 176 ? 148.534 116.448 166.934 1.00 80.19 176 PHE F C 1
ATOM 9417 O O . PHE F 2 176 ? 148.382 117.036 165.861 1.00 80.19 176 PHE F O 1
ATOM 9425 N N . ALA F 2 177 ? 149.730 116.192 167.454 1.00 84.19 177 ALA F N 1
ATOM 9426 C CA . ALA F 2 177 ? 150.971 116.653 166.849 1.00 84.19 177 ALA F CA 1
ATOM 9427 C C . ALA F 2 177 ? 151.663 115.507 166.126 1.00 84.19 177 ALA F C 1
ATOM 9428 O O . ALA F 2 177 ? 151.742 114.389 166.644 1.00 84.19 177 ALA F O 1
ATOM 9430 N N . GLY F 2 178 ? 152.160 115.792 164.925 1.00 87.72 178 GLY F N 1
ATOM 9431 C CA . GLY F 2 178 ? 152.873 114.800 164.148 1.00 87.72 178 GLY F CA 1
ATOM 9432 C C . GLY F 2 178 ? 153.644 115.392 162.986 1.00 87.72 178 GLY F C 1
ATOM 9433 O O . GLY F 2 178 ? 153.167 116.316 162.321 1.00 87.72 178 GLY F O 1
ATOM 9434 N N . GLY F 2 179 ? 154.839 114.867 162.733 1.00 87.29 179 GLY F N 1
ATOM 9435 C CA . GLY F 2 179 ? 155.655 115.338 161.633 1.00 87.29 179 GLY F CA 1
ATOM 9436 C C . GLY F 2 179 ? 155.500 114.494 160.385 1.00 87.29 179 GLY F C 1
ATOM 9437 O O . GLY F 2 179 ? 156.038 114.831 159.326 1.00 87.29 179 GLY F O 1
ATOM 9438 N N . ASP F 2 180 ? 154.767 113.391 160.503 1.00 84.88 180 ASP F N 1
ATOM 9439 C CA . ASP F 2 180 ? 154.546 112.518 159.364 1.00 84.88 180 ASP F CA 1
ATOM 9440 C C . ASP F 2 180 ? 153.628 113.195 158.346 1.00 84.88 180 ASP F C 1
ATOM 9441 O O . ASP F 2 180 ? 152.755 113.986 158.716 1.00 84.88 180 ASP F O 1
ATOM 9446 N N . PRO F 2 181 ? 153.817 112.912 157.053 1.00 81.04 181 PRO F N 1
ATOM 9447 C CA . PRO F 2 181 ? 152.920 113.503 156.043 1.00 81.04 181 PRO F CA 1
ATOM 9448 C C . PRO F 2 181 ? 151.458 113.163 156.269 1.00 81.04 181 PRO F C 1
ATOM 9449 O O . PRO F 2 181 ? 150.584 114.006 156.025 1.00 81.04 181 PRO F O 1
ATOM 9453 N N . ILE F 2 182 ? 151.166 111.946 156.732 1.00 78.95 182 ILE F N 1
ATOM 9454 C CA . ILE F 2 182 ? 149.787 111.589 157.054 1.00 78.95 182 ILE F CA 1
ATOM 9455 C C . ILE F 2 182 ? 149.253 112.464 158.179 1.00 78.95 182 ILE F C 1
ATOM 9456 O O . ILE F 2 182 ? 148.094 112.893 158.149 1.00 78.95 182 ILE F O 1
ATOM 9461 N N . ASN F 2 183 ? 150.086 112.756 159.180 1.00 79.39 183 ASN F N 1
ATOM 9462 C CA . ASN F 2 183 ? 149.642 113.601 160.282 1.00 79.39 183 ASN F CA 1
ATOM 9463 C C . ASN F 2 183 ? 149.306 115.003 159.792 1.00 79.39 183 ASN F C 1
ATOM 9464 O O . ASN F 2 183 ? 148.266 115.566 160.151 1.00 79.39 183 ASN F O 1
ATOM 9469 N N . GLN F 2 184 ? 150.170 115.574 158.949 1.00 73.73 184 GLN F N 1
ATOM 9470 C CA . GLN F 2 184 ? 149.922 116.915 158.429 1.00 73.73 184 GLN F CA 1
ATOM 9471 C C . GLN F 2 184 ? 148.677 116.951 157.552 1.00 73.73 184 GLN F C 1
ATOM 9472 O O . GLN F 2 184 ? 147.866 117.879 157.652 1.00 73.73 184 GLN F O 1
ATOM 9478 N N . ALA F 2 185 ? 148.507 115.949 156.684 1.00 70.07 185 ALA F N 1
ATOM 9479 C CA . ALA F 2 185 ? 147.333 115.920 155.817 1.00 70.07 185 ALA F CA 1
ATOM 9480 C C . ALA F 2 185 ? 146.050 115.769 156.625 1.00 70.07 185 ALA F C 1
ATOM 9481 O O . ALA F 2 185 ? 145.056 116.463 156.366 1.00 70.07 185 ALA F O 1
ATOM 9483 N N . LEU F 2 186 ? 146.054 114.865 157.610 1.00 68.23 186 LEU F N 1
ATOM 9484 C CA . LEU F 2 186 ? 144.885 114.692 158.462 1.00 68.23 186 LEU F CA 1
ATOM 9485 C C . LEU F 2 186 ? 144.570 115.971 159.218 1.00 68.23 186 LEU F C 1
ATOM 9486 O O . LEU F 2 186 ? 143.407 116.382 159.295 1.00 68.23 186 LEU F O 1
ATOM 9491 N N . SER F 2 187 ? 145.596 116.627 159.767 1.00 65.03 187 SER F N 1
ATOM 9492 C CA . SER F 2 187 ? 145.368 117.863 160.504 1.00 65.03 187 SER F CA 1
ATOM 9493 C C . SER F 2 187 ? 144.790 118.943 159.602 1.00 65.03 187 SER F C 1
ATOM 9494 O O . SER F 2 187 ? 143.841 119.629 159.986 1.00 65.03 187 SER F O 1
ATOM 9497 N N . ALA F 2 188 ? 145.334 119.100 158.393 1.00 59.77 188 ALA F N 1
ATOM 9498 C CA . ALA F 2 188 ? 144.843 120.143 157.496 1.00 59.77 188 ALA F CA 1
ATOM 9499 C C . ALA F 2 188 ? 143.396 119.888 157.090 1.00 59.77 188 ALA F C 1
ATOM 9500 O O . ALA F 2 188 ? 142.543 120.784 157.180 1.00 59.77 188 ALA F O 1
ATOM 9502 N N . ALA F 2 189 ? 143.094 118.663 156.651 1.00 58.03 189 ALA F N 1
ATOM 9503 C CA . ALA F 2 189 ? 141.727 118.351 156.247 1.00 58.03 189 ALA F CA 1
ATOM 9504 C C . ALA F 2 189 ? 140.761 118.509 157.413 1.00 58.03 189 ALA F C 1
ATOM 9505 O O . ALA F 2 189 ? 139.659 119.053 157.254 1.00 58.03 189 ALA F O 1
ATOM 9507 N N . HIS F 2 190 ? 141.167 118.064 158.603 1.00 58.64 190 HIS F N 1
ATOM 9508 C CA . HIS F 2 190 ? 140.278 118.117 159.752 1.00 58.64 190 HIS F CA 1
ATOM 9509 C C . HIS F 2 190 ? 140.054 119.546 160.223 1.00 58.64 190 HIS F C 1
ATOM 9510 O O . HIS F 2 190 ? 138.938 119.899 160.606 1.00 58.64 190 HIS F O 1
ATOM 9517 N N . VAL F 2 191 ? 141.094 120.384 160.215 1.00 50.64 191 VAL F N 1
ATOM 9518 C CA . VAL F 2 191 ? 140.890 121.768 160.626 1.00 50.64 191 VAL F CA 1
ATOM 9519 C C . VAL F 2 191 ? 140.028 122.501 159.609 1.00 50.64 191 VAL F C 1
ATOM 9520 O O . VAL F 2 191 ? 139.218 123.355 159.983 1.00 50.64 191 VAL F O 1
ATOM 9524 N N . ALA F 2 192 ? 140.162 122.178 158.318 1.00 46.60 192 ALA F N 1
ATOM 9525 C CA . ALA F 2 192 ? 139.241 122.746 157.338 1.00 46.60 192 ALA F CA 1
ATOM 9526 C C . ALA F 2 192 ? 137.804 122.329 157.632 1.00 46.60 192 ALA F C 1
ATOM 9527 O O . ALA F 2 192 ? 136.886 123.161 157.598 1.00 46.60 192 ALA F O 1
ATOM 9529 N N . LEU F 2 193 ? 137.594 121.046 157.942 1.00 46.78 193 LEU F N 1
ATOM 9530 C CA . LEU F 2 193 ? 136.249 120.571 158.259 1.00 46.78 193 LEU F CA 1
ATOM 9531 C C . LEU F 2 193 ? 135.697 121.242 159.510 1.00 46.78 193 LEU F C 1
ATOM 9532 O O . LEU F 2 193 ? 134.525 121.630 159.548 1.00 46.78 193 LEU F O 1
ATOM 9537 N N . TYR F 2 194 ? 136.521 121.370 160.552 1.00 46.80 194 TYR F N 1
ATOM 9538 C CA . TYR F 2 194 ? 136.065 121.981 161.795 1.00 46.80 194 TYR F CA 1
ATOM 9539 C C . TYR F 2 194 ? 135.758 123.458 161.603 1.00 46.80 194 TYR F C 1
ATOM 9540 O O . TYR F 2 194 ? 134.780 123.969 162.159 1.00 46.80 194 TYR F O 1
ATOM 9549 N N . GLY F 2 195 ? 136.577 124.163 160.820 1.00 40.62 195 GLY F N 1
ATOM 9550 C CA . GLY F 2 195 ? 136.270 125.547 160.512 1.00 40.62 195 GLY F CA 1
ATOM 9551 C C . GLY F 2 195 ? 134.969 125.693 159.750 1.00 40.62 195 GLY F C 1
ATOM 9552 O O . GLY F 2 195 ? 134.161 126.575 160.046 1.00 40.62 195 GLY F O 1
ATOM 9553 N N . LEU F 2 196 ? 134.740 124.820 158.765 1.00 38.91 196 LEU F N 1
ATOM 9554 C CA . LEU F 2 196 ? 133.483 124.869 158.025 1.00 38.91 196 LEU F CA 1
ATOM 9555 C C . LEU F 2 196 ? 132.292 124.578 158.931 1.00 38.91 196 LEU F C 1
ATOM 9556 O O . LEU F 2 196 ? 131.256 125.249 158.843 1.00 38.91 196 LEU F O 1
ATOM 9561 N N . VAL F 2 197 ? 132.420 123.578 159.806 1.00 40.46 197 VAL F N 1
ATOM 9562 C CA . VAL F 2 197 ? 131.331 123.229 160.714 1.00 40.46 197 VAL F CA 1
ATOM 9563 C C . VAL F 2 197 ? 131.040 124.381 161.665 1.00 40.46 197 VAL F C 1
ATOM 9564 O O . VAL F 2 197 ? 129.878 124.726 161.912 1.00 40.46 197 VAL F O 1
ATOM 9568 N N . HIS F 2 198 ? 132.092 124.991 162.217 1.00 36.65 198 HIS F N 1
ATOM 9569 C CA . HIS F 2 198 ? 131.913 126.126 163.113 1.00 36.65 198 HIS F CA 1
ATOM 9570 C C . HIS F 2 198 ? 131.258 127.293 162.391 1.00 36.65 198 HIS F C 1
ATOM 9571 O O . HIS F 2 198 ? 130.382 127.964 162.949 1.00 36.65 198 HIS F O 1
ATOM 9578 N N . SER F 2 199 ? 131.663 127.546 161.145 1.00 36.03 199 SER F N 1
ATOM 9579 C CA . SER F 2 199 ? 131.055 128.621 160.370 1.00 36.03 199 SER F CA 1
ATOM 9580 C C . SER F 2 199 ? 129.573 128.363 160.143 1.00 36.03 199 SER F C 1
ATOM 9581 O O . SER F 2 199 ? 128.744 129.261 160.318 1.00 36.03 199 SER F O 1
ATOM 9584 N N . VAL F 2 200 ? 129.219 127.133 159.766 1.00 38.33 200 VAL F N 1
ATOM 9585 C CA . VAL F 2 200 ? 127.815 126.813 159.512 1.00 38.33 200 VAL F CA 1
ATOM 9586 C C . VAL F 2 200 ? 126.998 126.934 160.791 1.00 38.33 200 VAL F C 1
ATOM 9587 O O . VAL F 2 200 ? 125.881 127.469 160.784 1.00 38.33 200 VAL F O 1
ATOM 9591 N N . VAL F 2 201 ? 127.535 126.437 161.907 1.00 39.19 201 VAL F N 1
ATOM 9592 C CA . VAL F 2 201 ? 126.804 126.481 163.170 1.00 39.19 201 VAL F CA 1
ATOM 9593 C C . VAL F 2 201 ? 126.599 127.922 163.622 1.00 39.19 201 VAL F C 1
ATOM 9594 O O . VAL F 2 201 ? 125.498 128.311 164.028 1.00 39.19 201 VAL F O 1
ATOM 9598 N N . ALA F 2 202 ? 127.653 128.740 163.550 1.00 37.40 202 ALA F N 1
ATOM 9599 C CA . ALA F 2 202 ? 127.516 130.147 163.905 1.00 37.40 202 ALA F CA 1
ATOM 9600 C C . ALA F 2 202 ? 126.569 130.872 162.961 1.00 37.40 202 ALA F C 1
ATOM 9601 O O . ALA F 2 202 ? 125.876 131.807 163.376 1.00 37.40 202 ALA F O 1
ATOM 9603 N N . ALA F 2 203 ? 126.523 130.458 161.695 1.00 41.00 203 ALA F N 1
ATOM 9604 C CA . ALA F 2 203 ? 125.666 131.120 160.723 1.00 41.00 203 ALA F CA 1
ATOM 9605 C C . ALA F 2 203 ? 124.202 130.755 160.915 1.00 41.00 203 ALA F C 1
ATOM 9606 O O . ALA F 2 203 ? 123.319 131.576 160.642 1.00 41.00 203 ALA F O 1
ATOM 9608 N N . LEU F 2 204 ? 123.923 129.540 161.374 1.00 43.35 204 LEU F N 1
ATOM 9609 C CA . LEU F 2 204 ? 122.555 129.085 161.575 1.00 43.35 204 LEU F CA 1
ATOM 9610 C C . LEU F 2 204 ? 121.984 129.497 162.924 1.00 43.35 204 LEU F C 1
ATOM 9611 O O . LEU F 2 204 ? 120.804 129.241 163.184 1.00 43.35 204 LEU F O 1
ATOM 9616 N N . GLY F 2 205 ? 122.782 130.130 163.780 1.00 44.57 205 GLY F N 1
ATOM 9617 C CA . GLY F 2 205 ? 122.334 130.517 165.099 1.00 44.57 205 GLY F CA 1
ATOM 9618 C C . GLY F 2 205 ? 122.399 129.427 166.143 1.00 44.57 205 GLY F C 1
ATOM 9619 O O . GLY F 2 205 ? 121.952 129.650 167.274 1.00 44.57 205 GLY F O 1
ATOM 9620 N N . LEU F 2 206 ? 122.935 128.258 165.804 1.00 46.13 206 LEU F N 1
ATOM 9621 C CA . LEU F 2 206 ? 123.042 127.167 166.757 1.00 46.13 206 LEU F CA 1
ATOM 9622 C C . LEU F 2 206 ? 124.136 127.449 167.782 1.00 46.13 206 LEU F C 1
ATOM 9623 O O . LEU F 2 206 ? 125.082 128.201 167.534 1.00 46.13 206 LEU F O 1
ATOM 9628 N N . SER F 2 207 ? 123.993 126.833 168.952 1.00 46.03 207 SER F N 1
ATOM 9629 C CA . SER F 2 207 ? 125.004 126.937 169.993 1.00 46.03 207 SER F CA 1
ATOM 9630 C C . SER F 2 207 ? 126.055 125.857 169.789 1.00 46.03 207 SER F C 1
ATOM 9631 O O . SER F 2 207 ? 125.706 124.669 169.766 1.00 46.03 207 SER F O 1
ATOM 9634 N N . PRO F 2 208 ? 127.333 126.210 169.630 1.00 44.13 208 PRO F N 1
ATOM 9635 C CA . PRO F 2 208 ? 128.370 125.179 169.480 1.00 44.13 208 PRO F CA 1
ATOM 9636 C C . PRO F 2 208 ? 128.617 124.363 170.737 1.00 44.13 208 PRO F C 1
ATOM 9637 O O . PRO F 2 208 ? 129.297 123.332 170.655 1.00 44.13 208 PRO F O 1
ATOM 9641 N N . GLY F 2 209 ? 128.110 124.790 171.891 1.00 45.62 209 GLY F N 1
ATOM 9642 C CA . GLY F 2 209 ? 128.373 124.089 173.132 1.00 45.62 209 GLY F CA 1
ATOM 9643 C C . GLY F 2 209 ? 127.388 122.986 173.459 1.00 45.62 209 GLY F C 1
ATOM 9644 O O . GLY F 2 209 ? 127.684 122.108 174.275 1.00 45.62 209 GLY F O 1
ATOM 9645 N N . LEU F 2 210 ? 126.215 123.013 172.827 1.00 49.50 210 LEU F N 1
ATOM 9646 C CA . LEU F 2 210 ? 125.157 122.047 173.122 1.00 49.50 210 LEU F CA 1
ATOM 9647 C C . LEU F 2 210 ? 125.355 120.811 172.250 1.00 49.50 210 LEU F C 1
ATOM 9648 O O . LEU F 2 210 ? 124.681 120.602 171.240 1.00 49.50 210 LEU F O 1
ATOM 9653 N N . GLY F 2 211 ? 126.308 119.973 172.660 1.00 52.22 211 GLY F N 1
ATOM 9654 C CA . GLY F 2 211 ? 126.580 118.744 171.951 1.00 52.22 211 GLY F CA 1
ATOM 9655 C C . GLY F 2 211 ? 125.811 117.561 172.509 1.00 52.22 211 GLY F C 1
ATOM 9656 O O . GLY F 2 211 ? 125.259 117.611 173.606 1.00 52.22 211 GLY F O 1
ATOM 9657 N N . PHE F 2 212 ? 125.783 116.478 171.733 1.00 58.16 212 PHE F N 1
ATOM 9658 C CA . PHE F 2 212 ? 125.065 115.270 172.116 1.00 58.16 212 PHE F CA 1
ATOM 9659 C C . PHE F 2 212 ? 126.013 114.122 172.442 1.00 58.16 212 PHE F C 1
ATOM 9660 O O . PHE F 2 212 ? 125.980 113.595 173.556 1.00 58.16 212 PHE F O 1
ATOM 9668 N N . VAL F 2 213 ? 126.866 113.720 171.500 1.00 59.67 213 VAL F N 1
ATOM 9669 C CA . VAL F 2 213 ? 127.894 112.733 171.818 1.00 59.67 213 VAL F CA 1
ATOM 9670 C C . VAL F 2 213 ? 129.028 113.370 172.608 1.00 59.67 213 VAL F C 1
ATOM 9671 O O . VAL F 2 213 ? 129.528 112.788 173.577 1.00 59.67 213 VAL F O 1
ATOM 9675 N N . HIS F 2 214 ? 129.452 114.567 172.214 1.00 52.86 214 HIS F N 1
ATOM 9676 C CA . HIS F 2 214 ? 130.474 115.300 172.944 1.00 52.86 214 HIS F CA 1
ATOM 9677 C C . HIS F 2 214 ? 129.816 116.282 173.902 1.00 52.86 214 HIS F C 1
ATOM 9678 O O . HIS F 2 214 ? 128.853 116.966 173.544 1.00 52.86 214 HIS F O 1
ATOM 9685 N N . THR F 2 215 ? 130.332 116.334 175.128 1.00 50.98 215 THR F N 1
ATOM 9686 C CA . THR F 2 215 ? 129.819 117.239 176.147 1.00 50.98 215 THR F CA 1
ATOM 9687 C C . THR F 2 215 ? 130.983 117.754 176.980 1.00 50.98 215 THR F C 1
ATOM 9688 O O . THR F 2 215 ? 132.090 117.213 176.938 1.00 50.98 215 THR F O 1
ATOM 9692 N N . GLY F 2 216 ? 130.717 118.818 177.737 1.00 49.31 216 GLY F N 1
ATOM 9693 C CA . GLY F 2 216 ? 131.657 119.348 178.697 1.00 49.31 216 GLY F CA 1
ATOM 9694 C C . GLY F 2 216 ? 132.388 120.601 178.261 1.00 49.31 216 GLY F C 1
ATOM 9695 O O . GLY F 2 216 ? 132.986 121.275 179.108 1.00 49.31 216 GLY F O 1
ATOM 9696 N N . HIS F 2 217 ? 132.359 120.935 176.973 1.00 46.09 217 HIS F N 1
ATOM 9697 C CA . HIS F 2 217 ? 133.049 122.114 176.473 1.00 46.09 217 HIS F CA 1
ATOM 9698 C C . HIS F 2 217 ? 132.152 122.843 175.484 1.00 46.09 217 HIS F C 1
ATOM 9699 O O . HIS F 2 217 ? 131.131 122.319 175.032 1.00 46.09 217 HIS F O 1
ATOM 9706 N N . ASP F 2 218 ? 132.547 124.071 175.150 1.00 43.27 218 ASP F N 1
ATOM 9707 C CA . ASP F 2 218 ? 131.726 124.961 174.340 1.00 43.27 218 ASP F CA 1
ATOM 9708 C C . ASP F 2 218 ? 131.818 124.683 172.845 1.00 43.27 218 ASP F C 1
ATOM 9709 O O . ASP F 2 218 ? 131.108 125.331 172.070 1.00 43.27 218 ASP F O 1
ATOM 9714 N N . ARG F 2 219 ? 132.675 123.758 172.415 1.00 41.92 219 ARG F N 1
ATOM 9715 C CA . ARG F 2 219 ? 132.769 123.367 171.014 1.00 41.92 219 ARG F CA 1
ATOM 9716 C C . ARG F 2 219 ? 132.345 121.916 170.807 1.00 41.92 219 ARG F C 1
ATOM 9717 O O . ARG F 2 219 ? 132.831 121.244 169.895 1.00 41.92 219 ARG F O 1
ATOM 9725 N N . SER F 2 220 ? 131.442 121.422 171.656 1.00 45.68 220 SER F N 1
ATOM 9726 C CA . SER F 2 220 ? 131.031 120.024 171.578 1.00 45.68 220 SER F CA 1
ATOM 9727 C C . SER F 2 220 ? 130.144 119.767 170.366 1.00 45.68 220 SER F C 1
ATOM 9728 O O . SER F 2 220 ? 130.323 118.766 169.662 1.00 45.68 220 SER F O 1
ATOM 9731 N N . PHE F 2 221 ? 129.175 120.651 170.112 1.00 45.58 221 PHE F N 1
ATOM 9732 C CA . PHE F 2 221 ? 128.308 120.476 168.952 1.00 45.58 221 PHE F CA 1
ATOM 9733 C C . PHE F 2 221 ? 129.093 120.564 167.653 1.00 45.58 221 PHE F C 1
ATOM 9734 O O . PHE F 2 221 ? 128.741 119.903 166.670 1.00 45.58 221 PHE F O 1
ATOM 9742 N N . ILE F 2 222 ? 130.161 121.364 167.630 1.00 45.43 222 ILE F N 1
ATOM 9743 C CA . ILE F 2 222 ? 131.032 121.409 166.459 1.00 45.43 222 ILE F CA 1
ATOM 9744 C C . ILE F 2 222 ? 131.628 120.034 166.200 1.00 45.43 222 ILE F C 1
ATOM 9745 O O . ILE F 2 222 ? 131.637 119.542 165.065 1.00 45.43 222 ILE F O 1
ATOM 9750 N N . TYR F 2 223 ? 132.119 119.384 167.258 1.00 49.31 223 TYR F N 1
ATOM 9751 C CA . TYR F 2 223 ? 132.699 118.055 167.108 1.00 49.31 223 TYR F CA 1
ATOM 9752 C C . TYR F 2 223 ? 131.645 117.048 166.669 1.00 49.31 223 TYR F C 1
ATOM 9753 O O . TYR F 2 223 ? 131.908 116.188 165.818 1.00 49.31 223 TYR F O 1
ATOM 9762 N N . ASP F 2 224 ? 130.443 117.141 167.242 1.00 50.88 224 ASP F N 1
ATOM 9763 C CA . ASP F 2 224 ? 129.369 116.218 166.885 1.00 50.88 224 ASP F CA 1
ATOM 9764 C C . ASP F 2 224 ? 129.000 116.346 165.413 1.00 50.88 224 ASP F C 1
ATOM 9765 O O . ASP F 2 224 ? 128.819 115.341 164.717 1.00 50.88 224 ASP F O 1
ATOM 9770 N N . VAL F 2 225 ? 128.878 117.580 164.921 1.00 47.68 225 VAL F N 1
ATOM 9771 C CA . VAL F 2 225 ? 128.525 117.784 163.520 1.00 47.68 225 VAL F CA 1
ATOM 9772 C C . VAL F 2 225 ? 129.667 117.351 162.609 1.00 47.68 225 VAL F C 1
ATOM 9773 O O . VAL F 2 225 ? 129.438 116.783 161.535 1.00 47.68 225 VAL F O 1
ATOM 9777 N N . ALA F 2 226 ? 130.912 117.603 163.018 1.00 47.47 226 ALA F N 1
ATOM 9778 C CA . ALA F 2 226 ? 132.042 117.245 162.170 1.00 47.47 226 ALA F CA 1
ATOM 9779 C C . ALA F 2 226 ? 132.250 115.738 162.105 1.00 47.47 226 ALA F C 1
ATOM 9780 O O . ALA F 2 226 ? 132.801 115.237 161.119 1.00 47.47 226 ALA F O 1
ATOM 9782 N N . ASP F 2 227 ? 131.835 115.004 163.141 1.00 52.58 227 ASP F N 1
ATOM 9783 C CA . ASP F 2 227 ? 131.968 113.550 163.104 1.00 52.58 227 ASP F CA 1
ATOM 9784 C C . ASP F 2 227 ? 131.130 112.932 161.994 1.00 52.58 227 ASP F C 1
ATOM 9785 O O . ASP F 2 227 ? 131.483 111.869 161.470 1.00 52.58 227 ASP F O 1
ATOM 9790 N N . LEU F 2 228 ? 130.022 113.577 161.624 1.00 50.44 228 LEU F N 1
ATOM 9791 C CA . LEU F 2 228 ? 129.151 113.030 160.590 1.00 50.44 228 LEU F CA 1
ATOM 9792 C C . LEU F 2 228 ? 129.848 112.959 159.238 1.00 50.44 228 LEU F C 1
ATOM 9793 O O . LEU F 2 228 ? 129.454 112.163 158.379 1.00 50.44 228 LEU F O 1
ATOM 9798 N N . TYR F 2 229 ? 130.879 113.777 159.029 1.00 52.04 229 TYR F N 1
ATOM 9799 C CA . TYR F 2 229 ? 131.570 113.843 157.751 1.00 52.04 229 TYR F CA 1
ATOM 9800 C C . TYR F 2 229 ? 133.062 113.575 157.869 1.00 52.04 229 TYR F C 1
ATOM 9801 O O . TYR F 2 229 ? 133.763 113.609 156.851 1.00 52.04 229 TYR F O 1
ATOM 9810 N N . LYS F 2 230 ? 133.568 113.324 159.077 1.00 58.87 230 LYS F N 1
ATOM 9811 C CA . LYS F 2 230 ? 135.003 113.132 159.261 1.00 58.87 230 LYS F CA 1
ATOM 9812 C C . LYS F 2 230 ? 135.503 111.907 158.506 1.00 58.87 230 LYS F C 1
ATOM 9813 O O . LYS F 2 230 ? 136.448 111.994 157.715 1.00 58.87 230 LYS F O 1
ATOM 9819 N N . ALA F 2 231 ? 134.870 110.755 158.728 1.00 60.17 231 ALA F N 1
ATOM 9820 C CA . ALA F 2 231 ? 135.316 109.519 158.099 1.00 60.17 231 ALA F CA 1
ATOM 9821 C C . ALA F 2 231 ? 134.914 109.420 156.635 1.00 60.17 231 ALA F C 1
ATOM 9822 O O . ALA F 2 231 ? 135.566 108.697 155.876 1.00 60.17 231 ALA F O 1
ATOM 9824 N N . GLU F 2 232 ? 133.855 110.118 156.225 1.00 57.95 232 GLU F N 1
ATOM 9825 C CA . GLU F 2 232 ? 133.396 110.025 154.845 1.00 57.95 232 GLU F CA 1
ATOM 9826 C C . GLU F 2 232 ? 134.277 110.830 153.895 1.00 57.95 232 GLU F C 1
ATOM 9827 O O . GLU F 2 232 ? 134.562 110.379 152.780 1.00 57.95 232 GLU F O 1
ATOM 9833 N N . ILE F 2 233 ? 134.730 112.009 154.317 1.00 60.73 233 ILE F N 1
ATOM 9834 C CA . ILE F 2 233 ? 135.395 112.934 153.405 1.00 60.73 233 ILE F CA 1
ATOM 9835 C C . ILE F 2 233 ? 136.836 113.197 153.825 1.00 60.73 233 ILE F C 1
ATOM 9836 O O . ILE F 2 233 ? 137.771 112.929 153.063 1.00 60.73 233 ILE F O 1
ATOM 9841 N N . THR F 2 234 ? 137.028 113.723 155.037 1.00 60.48 234 THR F N 1
ATOM 9842 C CA . THR F 2 234 ? 138.339 114.245 155.415 1.00 60.48 234 THR F CA 1
ATOM 9843 C C . THR F 2 234 ? 139.376 113.138 155.559 1.00 60.48 234 THR F C 1
ATOM 9844 O O . THR F 2 234 ? 140.516 113.291 155.107 1.00 60.48 234 THR F O 1
ATOM 9848 N N . VAL F 2 235 ? 139.015 112.028 156.205 1.00 65.70 235 VAL F N 1
ATOM 9849 C CA . VAL F 2 235 ? 139.974 110.937 156.395 1.00 65.70 235 VAL F CA 1
ATOM 9850 C C . VAL F 2 235 ? 140.406 110.310 155.072 1.00 65.70 235 VAL F C 1
ATOM 9851 O O . VAL F 2 235 ? 141.621 110.155 154.855 1.00 65.70 235 VAL F O 1
ATOM 9855 N N . PRO F 2 236 ? 139.498 109.914 154.165 1.00 64.07 236 PRO F N 1
ATOM 9856 C CA . PRO F 2 236 ? 139.968 109.395 152.869 1.00 64.07 236 PRO F CA 1
ATOM 9857 C C . PRO F 2 236 ? 140.771 110.411 152.081 1.00 64.07 236 PRO F C 1
ATOM 9858 O O . PRO F 2 236 ? 141.740 110.043 151.407 1.00 64.07 236 PRO F O 1
ATOM 9862 N N . ILE F 2 237 ? 140.395 111.690 152.157 1.00 64.05 237 ILE F N 1
ATOM 9863 C CA . ILE F 2 237 ? 141.132 112.725 151.439 1.00 64.05 237 ILE F CA 1
ATOM 9864 C C . ILE F 2 237 ? 142.552 112.833 151.973 1.00 64.05 237 ILE F C 1
ATOM 9865 O O . ILE F 2 237 ? 143.514 112.921 151.203 1.00 64.05 237 ILE F O 1
ATOM 9870 N N . ALA F 2 238 ? 142.707 112.822 153.298 1.00 67.34 238 ALA F N 1
ATOM 9871 C CA . ALA F 2 238 ? 144.037 112.908 153.890 1.00 67.34 238 ALA F CA 1
ATOM 9872 C C . ALA F 2 238 ? 144.878 111.689 153.539 1.00 67.34 238 ALA F C 1
ATOM 9873 O O . ALA F 2 238 ? 146.074 111.813 153.243 1.00 67.34 238 ALA F O 1
ATOM 9875 N N . PHE F 2 239 ? 144.272 110.500 153.571 1.00 71.17 239 PHE F N 1
ATOM 9876 C CA . PHE F 2 239 ? 145.016 109.298 153.208 1.00 71.17 239 PHE F CA 1
ATOM 9877 C C . PHE F 2 239 ? 145.447 109.336 151.747 1.00 71.17 239 PHE F C 1
ATOM 9878 O O . PHE F 2 239 ? 146.582 108.972 151.417 1.00 71.17 239 PHE F O 1
ATOM 9886 N N . ALA F 2 240 ? 144.563 109.797 150.858 1.00 71.00 240 ALA F N 1
ATOM 9887 C CA . ALA F 2 240 ? 144.929 109.936 149.452 1.00 71.00 240 ALA F CA 1
ATOM 9888 C C . ALA F 2 240 ? 146.046 110.956 149.271 1.00 71.00 240 ALA F C 1
ATOM 9889 O O . ALA F 2 240 ? 146.959 110.749 148.464 1.00 71.00 240 ALA F O 1
ATOM 9891 N N . VAL F 2 241 ? 145.984 112.066 150.010 1.00 71.49 241 VAL F N 1
ATOM 9892 C CA . VAL F 2 241 ? 147.018 113.094 149.916 1.00 71.49 241 VAL F CA 1
ATOM 9893 C C . VAL F 2 241 ? 148.367 112.527 150.335 1.00 71.49 241 VAL F C 1
ATOM 9894 O O . VAL F 2 241 ? 149.386 112.745 149.671 1.00 71.49 241 VAL F O 1
ATOM 9898 N N . ALA F 2 242 ? 148.390 111.787 151.444 1.00 75.50 242 ALA F N 1
ATOM 9899 C CA . ALA F 2 242 ? 149.636 111.171 151.887 1.00 75.50 242 ALA F CA 1
ATOM 9900 C C . ALA F 2 242 ? 150.133 110.147 150.875 1.00 75.50 242 ALA F C 1
ATOM 9901 O O . ALA F 2 242 ? 151.343 110.014 150.657 1.00 75.50 242 ALA F O 1
ATOM 9903 N N . ALA F 2 243 ? 149.213 109.407 150.251 1.00 76.10 243 ALA F N 1
ATOM 9904 C CA . ALA F 2 243 ? 149.613 108.410 149.263 1.00 76.10 243 ALA F CA 1
ATOM 9905 C C . ALA F 2 243 ? 150.239 109.057 148.033 1.00 76.10 243 ALA F C 1
ATOM 9906 O O . ALA F 2 243 ? 151.272 108.589 147.539 1.00 76.10 243 ALA F O 1
ATOM 9908 N N . GLU F 2 244 ? 149.638 110.131 147.526 1.00 78.27 244 GLU F N 1
ATOM 9909 C CA . GLU F 2 244 ? 150.105 110.765 146.299 1.00 78.27 244 GLU F CA 1
ATOM 9910 C C . GLU F 2 244 ? 151.104 111.887 146.545 1.00 78.27 244 GLU F C 1
ATOM 9911 O O . GLU F 2 244 ? 151.533 112.533 145.583 1.00 78.27 244 GLU F O 1
ATOM 9917 N N . ALA F 2 245 ? 151.478 112.142 147.795 1.00 84.05 245 ALA F N 1
ATOM 9918 C CA . ALA F 2 245 ? 152.419 113.213 148.089 1.00 84.05 245 ALA F CA 1
ATOM 9919 C C . ALA F 2 245 ? 153.806 112.874 147.560 1.00 84.05 245 ALA F C 1
ATOM 9920 O O . ALA F 2 245 ? 154.271 111.736 147.669 1.00 84.05 245 ALA F O 1
ATOM 9922 N N . GLU F 2 246 ? 154.466 113.873 146.984 1.00 89.89 246 GLU F N 1
ATOM 9923 C CA . GLU F 2 246 ? 155.825 113.732 146.492 1.00 89.89 246 GLU F CA 1
ATOM 9924 C C . GLU F 2 246 ? 156.801 114.358 147.486 1.00 89.89 246 GLU F C 1
ATOM 9925 O O . GLU F 2 246 ? 156.419 114.852 148.549 1.00 89.89 246 GLU F O 1
ATOM 9931 N N . GLU F 2 247 ? 158.082 114.333 147.131 1.00 92.99 247 GLU F N 1
ATOM 9932 C CA . GLU F 2 247 ? 159.109 114.941 147.964 1.00 92.99 247 GLU F CA 1
ATOM 9933 C C . GLU F 2 247 ? 159.170 116.439 147.695 1.00 92.99 247 GLU F C 1
ATOM 9934 O O . GLU F 2 247 ? 159.212 116.871 146.539 1.00 92.99 247 GLU F O 1
ATOM 9940 N N . GLY F 2 248 ? 159.176 117.230 148.765 1.00 90.50 248 GLY F N 1
ATOM 9941 C CA . GLY F 2 248 ? 159.175 118.671 148.647 1.00 90.50 248 GLY F CA 1
ATOM 9942 C C . GLY F 2 248 ? 157.818 119.292 148.402 1.00 90.50 248 GLY F C 1
ATOM 9943 O O . GLY F 2 248 ? 157.730 120.522 148.294 1.00 90.50 248 GLY F O 1
ATOM 9944 N N . GLN F 2 249 ? 156.762 118.489 148.310 1.00 82.16 249 GLN F N 1
ATOM 9945 C CA . GLN F 2 249 ? 155.418 119.015 148.122 1.00 82.16 249 GLN F CA 1
ATOM 9946 C C . GLN F 2 249 ? 154.825 119.403 149.469 1.00 82.16 249 GLN F C 1
ATOM 9947 O O . GLN F 2 249 ? 154.860 118.617 150.422 1.00 82.16 249 GLN F O 1
ATOM 9953 N N . ASP F 2 250 ? 154.283 120.616 149.549 1.00 73.63 250 ASP F N 1
ATOM 9954 C CA . ASP F 2 250 ? 153.681 121.101 150.786 1.00 73.63 250 ASP F CA 1
ATOM 9955 C C . ASP F 2 250 ? 152.430 120.285 151.083 1.00 73.63 250 ASP F C 1
ATOM 9956 O O . ASP F 2 250 ? 151.438 120.364 150.351 1.00 73.63 250 ASP F O 1
ATOM 9961 N N . ILE F 2 251 ? 152.479 119.496 152.159 1.00 70.30 251 ILE F N 1
ATOM 9962 C CA . ILE F 2 251 ? 151.379 118.590 152.477 1.00 70.30 251 ILE F CA 1
ATOM 9963 C C . ILE F 2 251 ? 150.103 119.372 152.757 1.00 70.30 251 ILE F C 1
ATOM 9964 O O . ILE F 2 251 ? 149.015 118.990 152.313 1.00 70.30 251 ILE F O 1
ATOM 9969 N N . GLY F 2 252 ? 150.213 120.474 153.500 1.00 62.68 252 GLY F N 1
ATOM 9970 C CA . GLY F 2 252 ? 149.026 121.233 153.859 1.00 62.68 252 GLY F CA 1
ATOM 9971 C C . GLY F 2 252 ? 148.315 121.830 152.660 1.00 62.68 252 GLY F C 1
ATOM 9972 O O . GLY F 2 252 ? 147.086 121.783 152.570 1.00 62.68 252 GLY F O 1
ATOM 9973 N N . GLN F 2 253 ? 149.076 122.393 151.718 1.00 59.89 253 GLN F N 1
ATOM 9974 C CA . GLN F 2 253 ? 148.468 123.054 150.566 1.00 59.89 253 GLN F CA 1
ATOM 9975 C C . GLN F 2 253 ? 147.715 122.054 149.694 1.00 59.89 253 GLN F C 1
ATOM 9976 O O . GLN F 2 253 ? 146.558 122.282 149.320 1.00 59.89 253 GLN F O 1
ATOM 9982 N N . LEU F 2 254 ? 148.354 120.926 149.372 1.00 59.85 254 LEU F N 1
ATOM 9983 C CA . LEU F 2 254 ? 147.699 119.924 148.538 1.00 59.85 254 LEU F CA 1
ATOM 9984 C C . LEU F 2 254 ? 146.553 119.250 149.283 1.00 59.85 254 LEU F C 1
ATOM 9985 O O . LEU F 2 254 ? 145.534 118.905 148.672 1.00 59.85 254 LEU F O 1
ATOM 9990 N N . ALA F 2 255 ? 146.697 119.057 150.596 1.00 57.15 255 ALA F N 1
ATOM 9991 C CA . ALA F 2 255 ? 145.606 118.500 151.385 1.00 57.15 255 ALA F CA 1
ATOM 9992 C C . ALA F 2 255 ? 144.399 119.424 151.377 1.00 57.15 255 ALA F C 1
ATOM 9993 O O . ALA F 2 255 ? 143.255 118.963 151.296 1.00 57.15 255 ALA F O 1
ATOM 9995 N N . ARG F 2 256 ? 144.632 120.736 151.460 1.00 51.78 256 ARG F N 1
ATOM 9996 C CA . ARG F 2 256 ? 143.522 121.678 151.398 1.00 51.78 256 ARG F CA 1
ATOM 9997 C C . ARG F 2 256 ? 142.907 121.712 150.004 1.00 51.78 256 ARG F C 1
ATOM 9998 O O . ARG F 2 256 ? 141.684 121.825 149.865 1.00 51.78 256 ARG F O 1
ATOM 10006 N N . LEU F 2 257 ? 143.735 121.596 148.961 1.00 53.60 257 LEU F N 1
ATOM 10007 C CA . LEU F 2 257 ? 143.207 121.421 147.609 1.00 53.60 257 LEU F CA 1
ATOM 10008 C C . LEU F 2 257 ? 142.243 120.244 147.548 1.00 53.60 257 LEU F C 1
ATOM 10009 O O . LEU F 2 257 ? 141.105 120.372 147.078 1.00 53.60 257 LEU F O 1
ATOM 10014 N N . ARG F 2 258 ? 142.692 119.084 148.030 1.00 55.56 258 ARG F N 1
ATOM 10015 C CA . ARG F 2 258 ? 141.890 117.872 147.919 1.00 55.56 258 ARG F CA 1
ATOM 10016 C C . ARG F 2 258 ? 140.631 117.954 148.771 1.00 55.56 258 ARG F C 1
ATOM 10017 O O . ARG F 2 258 ? 139.563 117.497 148.349 1.00 55.56 258 ARG F O 1
ATOM 10025 N N . THR F 2 259 ? 140.725 118.531 149.972 1.00 51.71 259 THR F N 1
ATOM 10026 C CA . THR F 2 259 ? 139.537 118.612 150.814 1.00 51.71 259 THR F CA 1
ATOM 10027 C C . THR F 2 259 ? 138.535 119.625 150.272 1.00 51.71 259 THR F C 1
ATOM 10028 O O . THR F 2 259 ? 137.326 119.412 150.394 1.00 51.71 259 THR F O 1
ATOM 10032 N N . ARG F 2 260 ? 139.003 120.710 149.645 1.00 46.70 260 ARG F N 1
ATOM 10033 C CA . ARG F 2 260 ? 138.074 121.620 148.982 1.00 46.70 260 ARG F CA 1
ATOM 10034 C C . ARG F 2 260 ? 137.409 120.947 147.790 1.00 46.70 260 ARG F C 1
ATOM 10035 O O . ARG F 2 260 ? 136.208 121.133 147.552 1.00 46.70 260 ARG F O 1
ATOM 10043 N N . ASP F 2 261 ? 138.175 120.163 147.026 1.00 53.66 261 ASP F N 1
ATOM 10044 C CA . ASP F 2 261 ? 137.591 119.420 145.915 1.00 53.66 261 ASP F CA 1
ATOM 10045 C C . ASP F 2 261 ? 136.534 118.441 146.408 1.00 53.66 261 ASP F C 1
ATOM 10046 O O . ASP F 2 261 ? 135.471 118.301 145.794 1.00 53.66 261 ASP F O 1
ATOM 10051 N N . ALA F 2 262 ? 136.812 117.750 147.516 1.00 52.68 262 ALA F N 1
ATOM 10052 C CA . ALA F 2 262 ? 135.835 116.829 148.087 1.00 52.68 262 ALA F CA 1
ATOM 10053 C C . ALA F 2 262 ? 134.599 117.567 148.585 1.00 52.68 262 ALA F C 1
ATOM 10054 O O . ALA F 2 262 ? 133.473 117.086 148.415 1.00 52.68 262 ALA F O 1
ATOM 10056 N N . PHE F 2 263 ? 134.789 118.730 149.212 1.00 50.88 263 PHE F N 1
ATOM 10057 C CA . PHE F 2 263 ? 133.654 119.514 149.687 1.00 50.88 263 PHE F CA 1
ATOM 10058 C C . PHE F 2 263 ? 132.769 119.961 148.532 1.00 50.88 263 PHE F C 1
ATOM 10059 O O . PHE F 2 263 ? 131.537 119.926 148.635 1.00 50.88 263 PHE F O 1
ATOM 10067 N N . VAL F 2 264 ? 133.377 120.390 147.425 1.00 53.12 264 VAL F N 1
ATOM 10068 C CA . VAL F 2 264 ? 132.591 120.804 146.265 1.00 53.12 264 VAL F CA 1
ATOM 10069 C C . VAL F 2 264 ? 131.889 119.603 145.641 1.00 53.12 264 VAL F C 1
ATOM 10070 O O . VAL F 2 264 ? 130.693 119.654 145.331 1.00 53.12 264 VAL F O 1
ATOM 10074 N N . ASP F 2 265 ? 132.622 118.504 145.446 1.00 56.39 265 ASP F N 1
ATOM 10075 C CA . ASP F 2 265 ? 132.036 117.313 144.840 1.00 56.39 265 ASP F CA 1
ATOM 10076 C C . ASP F 2 265 ? 130.986 116.686 145.747 1.00 56.39 265 ASP F C 1
ATOM 10077 O O . ASP F 2 265 ? 129.905 116.303 145.284 1.00 56.39 265 ASP F O 1
ATOM 10082 N N . GLY F 2 266 ? 131.283 116.572 147.040 1.00 56.12 266 GLY F N 1
ATOM 10083 C CA . GLY F 2 266 ? 130.349 115.974 147.974 1.00 56.12 266 GLY F CA 1
ATOM 10084 C C . GLY F 2 266 ? 129.208 116.865 148.406 1.00 56.12 266 GLY F C 1
ATOM 10085 O O . GLY F 2 266 ? 128.296 116.384 149.084 1.00 56.12 266 GLY F O 1
ATOM 10086 N N . LYS F 2 267 ? 129.236 118.143 148.022 1.00 54.72 267 LYS F N 1
ATOM 10087 C CA . LYS F 2 267 ? 128.205 119.108 148.408 1.00 54.72 267 LYS F CA 1
ATOM 10088 C C . LYS F 2 267 ? 128.025 119.140 149.923 1.00 54.72 267 LYS F C 1
ATOM 10089 O O . LYS F 2 267 ? 126.906 119.135 150.439 1.00 54.72 267 LYS F O 1
ATOM 10095 N N . ILE F 2 268 ? 129.150 119.178 150.643 1.00 54.19 268 ILE F N 1
ATOM 10096 C CA . ILE F 2 268 ? 129.126 119.077 152.097 1.00 54.19 268 ILE F CA 1
ATOM 10097 C C . ILE F 2 268 ? 128.421 120.261 152.743 1.00 54.19 268 ILE F C 1
ATOM 10098 O O . ILE F 2 268 ? 127.967 120.157 153.883 1.00 54.19 268 ILE F O 1
ATOM 10103 N N . LEU F 2 269 ? 128.301 121.385 152.038 1.00 51.77 269 LEU F N 1
ATOM 10104 C CA . LEU F 2 269 ? 127.666 122.563 152.623 1.00 51.77 269 LEU F CA 1
ATOM 10105 C C . LEU F 2 269 ? 126.146 122.430 152.633 1.00 51.77 269 LEU F C 1
ATOM 10106 O O . LEU F 2 269 ? 125.505 122.552 153.688 1.00 51.77 269 LEU F O 1
ATOM 10111 N N . LYS F 2 270 ? 125.554 122.180 151.462 1.00 53.68 270 LYS F N 1
ATOM 10112 C CA . LYS F 2 270 ? 124.118 121.938 151.391 1.00 53.68 270 LYS F CA 1
ATOM 10113 C C . LYS F 2 270 ? 123.735 120.710 152.203 1.00 53.68 270 LYS F C 1
ATOM 10114 O O . LYS F 2 270 ? 122.726 120.717 152.919 1.00 53.68 270 LYS F O 1
ATOM 10120 N N . ARG F 2 271 ? 124.536 119.647 152.105 1.00 54.54 271 ARG F N 1
ATOM 10121 C CA . ARG F 2 271 ? 124.283 118.451 152.900 1.00 54.54 271 ARG F CA 1
ATOM 10122 C C . ARG F 2 271 ? 124.367 118.755 154.388 1.00 54.54 271 ARG F C 1
ATOM 10123 O O . ARG F 2 271 ? 123.560 118.253 155.174 1.00 54.54 271 ARG F O 1
ATOM 10131 N N . MET F 2 272 ? 125.341 119.571 154.793 1.00 52.55 272 MET F N 1
ATOM 10132 C CA . MET F 2 272 ? 125.498 119.908 156.203 1.00 52.55 272 MET F CA 1
ATOM 10133 C C . MET F 2 272 ? 124.288 120.665 156.724 1.00 52.55 272 MET F C 1
ATOM 10134 O O . MET F 2 272 ? 123.782 120.369 157.813 1.00 52.55 272 MET F O 1
ATOM 10139 N N . VAL F 2 273 ? 123.803 121.643 155.957 1.00 53.49 273 VAL F N 1
ATOM 10140 C CA . VAL F 2 273 ? 122.622 122.387 156.389 1.00 53.49 273 VAL F CA 1
ATOM 10141 C C . VAL F 2 273 ? 121.403 121.473 156.441 1.00 53.49 273 VAL F C 1
ATOM 10142 O O . VAL F 2 273 ? 120.602 121.533 157.385 1.00 53.49 273 VAL F O 1
ATOM 10146 N N . LYS F 2 274 ? 121.243 120.608 155.435 1.00 56.56 274 LYS F N 1
ATOM 10147 C CA . LYS F 2 274 ? 120.104 119.695 155.427 1.00 56.56 274 LYS F CA 1
ATOM 10148 C C . LYS F 2 274 ? 120.141 118.753 156.625 1.00 56.56 274 LYS F C 1
ATOM 10149 O O . LYS F 2 274 ? 119.110 118.504 157.260 1.00 56.56 274 LYS F O 1
ATOM 10155 N N . ASP F 2 275 ? 121.320 118.220 156.951 1.00 57.16 275 ASP F N 1
ATOM 10156 C CA . ASP F 2 275 ? 121.430 117.353 158.118 1.00 57.16 275 ASP F CA 1
ATOM 10157 C C . ASP F 2 275 ? 121.137 118.117 159.399 1.00 57.16 275 ASP F C 1
ATOM 10158 O O . ASP F 2 275 ? 120.397 117.633 160.259 1.00 57.16 275 ASP F O 1
ATOM 10163 N N . LEU F 2 276 ? 121.687 119.324 159.543 1.00 55.58 276 LEU F N 1
ATOM 10164 C CA . LEU F 2 276 ? 121.383 120.114 160.731 1.00 55.58 276 LEU F CA 1
ATOM 10165 C C . LEU F 2 276 ? 119.889 120.386 160.843 1.00 55.58 276 LEU F C 1
ATOM 10166 O O . LEU F 2 276 ? 119.369 120.554 161.951 1.00 55.58 276 LEU F O 1
ATOM 10171 N N . GLN F 2 277 ? 119.187 120.430 159.709 1.00 59.55 277 GLN F N 1
ATOM 10172 C CA . GLN F 2 277 ? 117.734 120.552 159.748 1.00 59.55 277 GLN F CA 1
ATOM 10173 C C . GLN F 2 277 ? 117.073 119.258 160.215 1.00 59.55 277 GLN F C 1
ATOM 10174 O O . GLN F 2 277 ? 116.156 119.289 161.044 1.00 59.55 277 GLN F O 1
ATOM 10180 N N . THR F 2 278 ? 117.519 118.111 159.694 1.00 60.43 278 THR F N 1
ATOM 10181 C CA . THR F 2 278 ? 116.836 116.851 159.995 1.00 60.43 278 THR F CA 1
ATOM 10182 C C . THR F 2 278 ? 117.107 116.357 161.414 1.00 60.43 278 THR F C 1
ATOM 10183 O O . THR F 2 278 ? 116.206 115.810 162.059 1.00 60.43 278 THR F O 1
ATOM 10187 N N . LEU F 2 279 ? 118.334 116.527 161.916 1.00 62.29 279 LEU F N 1
ATOM 10188 C CA . LEU F 2 279 ? 118.645 116.102 163.280 1.00 62.29 279 LEU F CA 1
ATOM 10189 C C . LEU F 2 279 ? 117.795 116.819 164.320 1.00 62.29 279 LEU F C 1
ATOM 10190 O O . LEU F 2 279 ? 117.610 116.300 165.426 1.00 62.29 279 LEU F O 1
ATOM 10195 N N . LEU F 2 280 ? 117.302 118.014 164.009 1.00 63.61 280 LEU F N 1
ATOM 10196 C CA . LEU F 2 280 ? 116.508 118.784 164.955 1.00 63.61 280 LEU F CA 1
ATOM 10197 C C . LEU F 2 280 ? 115.019 118.794 164.616 1.00 63.61 280 LEU F C 1
ATOM 10198 O O . LEU F 2 280 ? 114.258 119.527 165.253 1.00 63.61 280 LEU F O 1
ATOM 10203 N N . GLU F 2 281 ? 114.586 117.989 163.645 1.00 66.48 281 GLU F N 1
ATOM 10204 C CA . GLU F 2 281 ? 113.179 117.879 163.251 1.00 66.48 281 GLU F CA 1
ATOM 10205 C C . GLU F 2 281 ? 112.561 119.249 162.948 1.00 66.48 281 GLU F C 1
ATOM 10206 O O . GLU F 2 281 ? 111.669 119.733 163.646 1.00 66.48 281 GLU F O 1
ATOM 10212 N N . ILE F 2 282 ? 113.062 119.868 161.885 1.00 67.23 282 ILE F N 1
ATOM 10213 C CA . ILE F 2 282 ? 112.422 121.039 161.296 1.00 67.23 282 ILE F CA 1
ATOM 10214 C C . ILE F 2 282 ? 111.735 120.591 160.008 1.00 67.23 282 ILE F C 1
ATOM 10215 O O . ILE F 2 282 ? 112.416 120.255 159.027 1.00 67.23 282 ILE F O 1
ATOM 10220 N N . PRO F 2 283 ? 110.395 120.563 159.958 1.00 73.30 283 PRO F N 1
ATOM 10221 C CA . PRO F 2 283 ? 109.644 120.184 158.756 1.00 73.30 283 PRO F CA 1
ATOM 10222 C C . PRO F 2 283 ? 109.846 121.166 157.606 1.00 73.30 283 PRO F C 1
ATOM 10223 O O . PRO F 2 283 ? 109.373 122.299 157.699 1.00 73.30 283 PRO F O 1
#